Protein AF-A0A3D3GFW4-F1 (afdb_monomer_lite)

Secondary structure (DSSP, 8-state):
-----------------------------EEEE-TTT--EEEEE---S-S--EEEE-TTSSEEEEEETTEEEEEETTT--EEEE---S--EEEE-TTSSEEEEEETTTTEEEEEETTTTEEEEEE---SSS----B-STT--EEEETTEEEETTEEEE--TT---EEEE-TTSSEEEEESSSEEEEEETTT--EEEEE--SS---EEEE-TTS-EEEEETTEEEEE--------------TT-SSSS------------SS---TTTTT-TTTTHHHHHHH--PPSSSPPPHHHHHHHHHHHTSTT---HHHHHHHHHHHHHTTHHHH-HHHHHHHHHHHHHH-HHHHHHHHHH-GGGGGPPP-SPPPS--HHHHHHHHHHHHHHHHHHHHHHHTT-S-HHHHTTS---EEEEEEEESSGGG-SHHHHHHHHHHHHHHHHTT-SSPPEEEEEETTT-TTHHHHHHHHHHTT---EEEEEEE-TTS-EEEEEEE------S-----EEEEES-GGGHHHHHHHHHHHHHHHHHHHHHHHHHHHHHHTTT-SSEEE-TTT--EEETTT--EE-HHHHHHHHHTT-TT---HHHHHHHHHHHHHHHHHIIIIISHHHHGGG----HHHHHHHHHT-STTEEB----HHHHHHHHHHHHHHHHHHHHTT--HHHHHHHHHHHHHHIIIIISTTS-EETTHHHIIIIIHHHHHHHHHHHHHHHHHSPS-HHHHHHHHHHSHHHHHHHHHTT-PPPPPSSB-TTS-BSSSEEEEEEEEEEEEEEETTSSS-EEEEEEEEEEEEES-TTTTSSEEEEEEESS--EEEEEEEEEEESEEEEEEEEEEE-SEEEEEEEEE-TTS-EEEEEEEEEEEEEEEEEEEEETTS-EEEEEEEEEEEEEEEEEEEETTEEEEEEEEEEEEEEEEE-TTHHHHHHHH-STTS-HHHHHHSEEEEEEEEEEEEEEEEETTEEEEEEEEEEEEEE--S-BTTGGG-S----EEEEEEEEEEEEEEESSSSEEEEEEEEEEEEEEEETTEEEEEEEEEEEEEEEEE-

Radius of gyration: 39.29 Å; chains: 1; bounding box: 98×92×103 Å

Structure (mmCIF, N/CA/C/O backbone):
data_AF-A0A3D3GFW4-F1
#
_entry.id   AF-A0A3D3GFW4-F1
#
loop_
_atom_site.group_PDB
_atom_site.id
_atom_site.type_symbol
_atom_site.label_atom_id
_atom_site.label_alt_id
_atom_site.label_comp_id
_atom_site.label_asym_id
_atom_site.label_entity_id
_atom_site.label_seq_id
_atom_site.pdbx_PDB_ins_code
_atom_site.Cartn_x
_atom_site.Cartn_y
_atom_site.Cartn_z
_atom_site.occupancy
_atom_site.B_iso_or_equiv
_atom_site.auth_seq_id
_atom_site.auth_comp_id
_atom_site.auth_asym_id
_atom_site.auth_atom_id
_atom_site.pdbx_PDB_model_num
ATOM 1 N N . MET A 1 1 ? 29.455 13.665 -32.126 1.00 22.27 1 MET A N 1
ATOM 2 C CA . MET A 1 1 ? 30.190 12.690 -31.290 1.00 22.27 1 MET A CA 1
ATOM 3 C C . MET A 1 1 ? 30.126 11.281 -31.880 1.00 22.27 1 MET A C 1
ATOM 5 O O . MET A 1 1 ? 29.275 10.475 -31.532 1.00 22.27 1 MET A O 1
ATOM 9 N N . SER A 1 2 ? 31.005 11.075 -32.868 1.00 20.39 2 SER A N 1
ATOM 10 C CA . SER A 1 2 ? 31.857 9.901 -33.155 1.00 20.39 2 SER A CA 1
ATOM 11 C C . SER A 1 2 ? 31.451 8.486 -32.688 1.00 20.39 2 SER A C 1
ATOM 13 O O . SER A 1 2 ? 31.515 8.162 -31.507 1.00 20.39 2 SER A O 1
ATOM 15 N N . PHE A 1 3 ? 31.202 7.609 -33.670 1.00 21.91 3 PHE A N 1
ATOM 16 C CA . PHE A 1 3 ? 31.207 6.144 -33.559 1.00 21.91 3 PHE A CA 1
ATOM 17 C C . PHE A 1 3 ? 32.563 5.609 -34.062 1.00 21.91 3 PHE A C 1
ATOM 19 O O . PHE A 1 3 ? 32.912 5.888 -35.210 1.00 21.91 3 PHE A O 1
ATOM 26 N N . ARG A 1 4 ? 33.299 4.820 -33.265 1.00 22.16 4 ARG A N 1
ATOM 27 C CA . ARG A 1 4 ? 34.459 4.020 -33.722 1.00 22.16 4 ARG A CA 1
ATOM 28 C C . ARG A 1 4 ? 34.264 2.536 -33.393 1.00 22.16 4 ARG A C 1
ATOM 30 O O . ARG A 1 4 ? 33.746 2.203 -32.334 1.00 22.16 4 ARG A O 1
ATOM 37 N N . LEU A 1 5 ? 34.717 1.669 -34.304 1.00 23.98 5 LEU A N 1
ATOM 38 C CA . LEU A 1 5 ? 34.818 0.211 -34.143 1.00 23.98 5 LEU A CA 1
ATOM 39 C C . LEU A 1 5 ? 36.201 -0.177 -33.588 1.00 23.98 5 LEU A C 1
ATOM 41 O O . LEU A 1 5 ? 37.214 0.273 -34.124 1.00 23.98 5 LEU A O 1
ATOM 45 N N . SER A 1 6 ? 36.235 -1.085 -32.607 1.00 21.91 6 SER A N 1
ATOM 46 C CA . SER A 1 6 ? 37.455 -1.723 -32.081 1.00 21.91 6 SER A CA 1
ATOM 47 C C . SER A 1 6 ? 37.241 -3.234 -31.909 1.00 21.91 6 SER A C 1
ATOM 49 O O . SER A 1 6 ? 36.217 -3.652 -31.374 1.00 21.91 6 SER A O 1
ATOM 51 N N . CYS A 1 7 ? 38.214 -4.056 -32.325 1.00 20.67 7 CYS A N 1
ATOM 52 C CA . CYS A 1 7 ? 38.272 -5.503 -32.070 1.00 20.67 7 CYS A CA 1
ATOM 53 C C . CYS A 1 7 ? 39.231 -5.826 -30.901 1.00 20.67 7 CYS A C 1
ATOM 55 O O . CYS A 1 7 ? 40.410 -5.510 -30.992 1.00 20.67 7 CYS A O 1
ATOM 57 N N . LEU A 1 8 ? 38.689 -6.512 -29.879 1.00 21.73 8 LEU A N 1
ATOM 58 C CA . LEU A 1 8 ? 39.285 -7.425 -28.872 1.00 21.73 8 LEU A CA 1
ATOM 59 C C . LEU A 1 8 ? 40.468 -6.990 -27.961 1.00 21.73 8 LEU A C 1
ATOM 61 O O . LEU A 1 8 ? 41.566 -6.727 -28.432 1.00 21.73 8 LEU A O 1
ATOM 65 N N . TRP A 1 9 ? 40.239 -7.072 -26.635 1.00 20.73 9 TRP A N 1
ATOM 66 C CA . TRP A 1 9 ? 40.927 -7.878 -25.584 1.00 20.73 9 TRP A CA 1
ATOM 67 C C . TRP A 1 9 ? 40.738 -7.199 -24.208 1.00 20.73 9 TRP A C 1
ATOM 69 O O . TRP A 1 9 ? 41.376 -6.193 -23.911 1.00 20.73 9 TRP A O 1
ATOM 79 N N . VAL A 1 10 ? 39.870 -7.753 -23.351 1.00 20.83 10 VAL A N 1
ATOM 80 C CA . VAL A 1 10 ? 39.731 -7.341 -21.940 1.00 20.83 10 VAL A CA 1
ATOM 81 C C . VAL A 1 10 ? 40.257 -8.465 -21.054 1.00 20.83 10 VAL A C 1
ATOM 83 O O . VAL A 1 10 ? 39.701 -9.561 -21.048 1.00 20.83 10 VAL A O 1
ATOM 86 N N . SER A 1 11 ? 41.303 -8.168 -20.283 1.00 21.05 11 SER A N 1
ATOM 87 C CA . SER A 1 11 ? 41.802 -9.011 -19.194 1.00 21.05 11 SER A CA 1
ATOM 88 C C . SER A 1 11 ? 41.650 -8.270 -17.857 1.00 21.05 11 SER A C 1
ATOM 90 O O . SER A 1 11 ? 42.316 -7.264 -17.639 1.00 21.05 11 SER A O 1
ATOM 92 N N . ALA A 1 12 ? 40.722 -8.789 -17.039 1.00 22.09 12 ALA A N 1
ATOM 93 C CA . ALA A 1 12 ? 40.546 -8.849 -15.570 1.00 22.09 12 ALA A CA 1
ATOM 94 C C . ALA A 1 12 ? 41.482 -8.019 -14.635 1.00 22.09 12 ALA A C 1
ATOM 96 O O . ALA A 1 12 ? 42.678 -7.923 -14.879 1.00 22.09 12 ALA A O 1
ATOM 97 N N . LEU A 1 13 ? 41.035 -7.407 -13.522 1.00 22.84 13 LEU A N 1
ATOM 98 C CA . LEU A 1 13 ? 40.586 -7.962 -12.213 1.00 22.84 13 LEU A CA 1
ATOM 99 C C . LEU A 1 13 ? 40.101 -6.765 -11.335 1.00 22.84 13 LEU A C 1
ATOM 101 O O . LEU A 1 13 ? 40.653 -5.680 -11.475 1.00 22.84 13 LEU A O 1
ATOM 105 N N . PHE A 1 14 ? 39.107 -6.831 -10.437 1.00 22.38 14 PHE A N 1
ATOM 106 C CA . PHE A 1 14 ? 38.880 -7.807 -9.364 1.00 22.38 14 PHE A CA 1
ATOM 107 C C . PHE A 1 14 ? 37.395 -8.151 -9.142 1.00 22.38 14 PHE A C 1
ATOM 109 O O . PHE A 1 14 ? 36.519 -7.292 -9.120 1.00 22.38 14 PHE A O 1
ATOM 116 N N . LEU A 1 15 ? 37.186 -9.449 -8.923 1.00 23.84 15 LEU A N 1
ATOM 117 C CA . LEU A 1 15 ? 35.962 -10.166 -8.576 1.00 23.84 15 LEU A CA 1
ATOM 118 C C . LEU A 1 15 ? 35.847 -10.354 -7.052 1.00 23.84 15 LEU A C 1
ATOM 120 O O . LEU A 1 15 ? 36.858 -10.378 -6.352 1.00 23.84 15 LEU A O 1
ATOM 124 N N . SER A 1 16 ? 34.644 -10.689 -6.580 1.00 22.56 16 SER A N 1
ATOM 125 C CA . SER A 1 16 ? 34.483 -11.843 -5.683 1.00 22.56 16 SER A CA 1
ATOM 126 C C . SER A 1 16 ? 33.479 -12.810 -6.324 1.00 22.56 16 SER A C 1
ATOM 128 O O . SER A 1 16 ? 32.555 -12.380 -7.010 1.00 22.56 16 SER A O 1
ATOM 130 N N . SER A 1 17 ? 33.764 -14.104 -6.224 1.00 23.92 17 SER A N 1
ATOM 131 C CA . SER A 1 17 ? 33.549 -15.114 -7.268 1.00 23.92 17 SER A CA 1
ATOM 132 C C . SER A 1 17 ? 32.751 -16.336 -6.808 1.00 23.92 17 SER A C 1
ATOM 134 O O . SER A 1 17 ? 33.020 -16.836 -5.718 1.00 23.92 17 SER A O 1
ATOM 136 N N . ALA A 1 18 ? 31.892 -16.851 -7.698 1.00 21.36 18 ALA A N 1
ATOM 137 C CA . ALA A 1 18 ? 31.633 -18.269 -8.041 1.00 21.36 18 ALA A CA 1
ATOM 138 C C . ALA A 1 18 ? 30.499 -18.286 -9.103 1.00 21.36 18 ALA A C 1
ATOM 140 O O . ALA A 1 18 ? 29.483 -17.640 -8.880 1.00 21.36 18 ALA A O 1
ATOM 141 N N . ASP A 1 19 ? 30.533 -18.920 -10.280 1.00 22.05 19 ASP A N 1
ATOM 142 C CA . ASP A 1 19 ? 31.489 -19.801 -10.956 1.00 22.05 19 ASP A CA 1
ATOM 143 C C . ASP A 1 19 ? 31.226 -19.797 -12.482 1.00 22.05 19 ASP A C 1
ATOM 145 O O . ASP A 1 19 ? 30.121 -19.510 -12.945 1.00 22.05 19 ASP A O 1
ATOM 149 N N . LEU A 1 20 ? 32.263 -20.145 -13.254 1.00 22.72 20 LEU A N 1
ATOM 150 C CA . LEU A 1 20 ? 32.280 -20.322 -14.713 1.00 22.72 20 LEU A CA 1
ATOM 151 C C . LEU A 1 20 ? 31.446 -21.527 -15.202 1.00 22.72 20 LEU A C 1
ATOM 153 O O . LEU A 1 20 ? 31.597 -22.627 -14.675 1.00 22.72 20 LEU A O 1
ATOM 157 N N . VAL A 1 21 ? 30.769 -21.388 -16.355 1.00 21.97 21 VAL A N 1
ATOM 158 C CA . VAL A 1 21 ? 30.477 -22.508 -17.278 1.00 21.97 21 VAL A CA 1
ATOM 159 C C . VAL A 1 21 ? 30.745 -22.095 -18.734 1.00 21.97 21 VAL A C 1
ATOM 161 O O . VAL A 1 21 ? 30.351 -21.026 -19.189 1.00 21.97 21 VAL A O 1
ATOM 164 N N . ARG A 1 22 ? 31.464 -22.978 -19.437 1.00 22.92 22 ARG A N 1
ATOM 165 C CA . ARG A 1 22 ? 31.953 -22.914 -20.824 1.00 22.92 22 ARG A CA 1
ATOM 166 C C . ARG A 1 22 ? 30.838 -22.702 -21.859 1.00 22.92 22 ARG A C 1
ATOM 168 O O . ARG A 1 22 ? 29.900 -23.491 -21.898 1.00 22.92 22 ARG A O 1
ATOM 175 N N . ALA A 1 23 ? 31.044 -21.776 -22.796 1.00 22.80 23 ALA A N 1
ATOM 176 C CA . ALA A 1 23 ? 30.404 -21.810 -24.111 1.00 22.80 23 ALA A CA 1
ATOM 177 C C . ALA A 1 23 ? 31.476 -22.042 -25.186 1.00 22.80 23 ALA A C 1
ATOM 179 O O . ALA A 1 23 ? 32.492 -21.350 -25.229 1.00 22.80 23 ALA A O 1
ATOM 180 N N . ALA A 1 24 ? 31.261 -23.081 -25.990 1.00 22.22 24 ALA A N 1
ATOM 181 C CA . ALA A 1 24 ? 32.057 -23.434 -27.156 1.00 22.22 24 ALA A CA 1
ATOM 182 C C . ALA A 1 24 ? 31.791 -22.467 -28.330 1.00 22.22 24 ALA A C 1
ATOM 184 O O . ALA A 1 24 ? 30.718 -21.872 -28.404 1.00 22.22 24 ALA A O 1
ATOM 185 N N . ASP A 1 25 ? 32.786 -22.347 -29.215 1.00 28.83 25 ASP A N 1
ATOM 186 C CA . ASP A 1 25 ? 32.873 -21.512 -30.428 1.00 28.83 25 ASP A CA 1
ATOM 187 C C . ASP A 1 25 ? 31.559 -21.170 -31.158 1.00 28.83 25 ASP A C 1
ATOM 189 O O . ASP A 1 25 ? 30.790 -22.065 -31.525 1.00 28.83 25 ASP A O 1
ATOM 193 N N . PRO A 1 26 ? 31.437 -19.908 -31.614 1.00 28.12 26 PRO A N 1
ATOM 194 C CA . PRO A 1 26 ? 30.874 -19.613 -32.920 1.00 28.12 26 PRO A CA 1
ATOM 195 C C . PRO A 1 26 ? 31.898 -18.897 -33.822 1.00 28.12 26 PRO A C 1
ATOM 197 O O . PRO A 1 26 ? 32.596 -17.971 -33.419 1.00 28.12 26 PRO A O 1
ATOM 200 N N . ALA A 1 27 ? 31.958 -19.334 -35.080 1.00 26.75 27 ALA A N 1
ATOM 201 C CA . ALA A 1 27 ? 32.748 -18.740 -36.160 1.00 26.75 27 ALA A CA 1
ATOM 202 C C . ALA A 1 27 ? 32.588 -17.198 -36.271 1.00 26.75 27 ALA A C 1
ATOM 204 O O . ALA A 1 27 ? 31.511 -16.680 -35.965 1.00 26.75 27 ALA A O 1
ATOM 205 N N . PRO A 1 28 ? 33.610 -16.459 -36.756 1.00 29.56 28 PRO A N 1
ATOM 206 C CA . PRO A 1 28 ? 33.608 -14.996 -36.748 1.00 29.56 28 PRO A CA 1
ATOM 207 C C . PRO A 1 28 ? 32.532 -14.409 -37.676 1.00 29.56 28 PRO A C 1
ATOM 209 O O . PRO A 1 28 ? 32.452 -14.757 -38.853 1.00 29.56 28 PRO A O 1
ATOM 212 N N . GLY A 1 29 ? 31.722 -13.491 -37.143 1.00 33.66 29 GLY A N 1
ATOM 213 C CA . GLY A 1 29 ? 30.767 -12.660 -37.885 1.00 33.66 29 GLY A CA 1
ATOM 214 C C . GLY A 1 29 ? 31.012 -11.171 -37.619 1.00 33.66 29 GLY A C 1
ATOM 215 O O . GLY A 1 29 ? 31.534 -10.811 -36.565 1.00 33.66 29 GLY A O 1
ATOM 216 N N . CYS A 1 30 ? 30.650 -10.301 -38.569 1.00 32.81 30 CYS A N 1
ATOM 217 C CA . CYS A 1 30 ? 30.731 -8.845 -38.406 1.00 32.81 30 CYS A CA 1
ATOM 218 C C . CYS A 1 30 ? 29.362 -8.283 -37.999 1.00 32.81 30 CYS A C 1
ATOM 220 O O . CYS A 1 30 ? 28.383 -8.455 -38.729 1.00 32.81 30 CYS A O 1
ATOM 222 N N . ALA A 1 31 ? 29.317 -7.570 -36.872 1.00 34.03 31 ALA A N 1
ATOM 223 C CA . ALA A 1 31 ? 28.128 -6.906 -36.342 1.00 34.03 31 ALA A CA 1
ATOM 224 C C . ALA A 1 31 ? 28.309 -5.379 -36.373 1.00 34.03 31 ALA A C 1
ATOM 226 O O . ALA A 1 31 ? 29.355 -4.863 -35.979 1.00 34.03 31 ALA A O 1
ATOM 227 N N . ASN A 1 32 ? 27.298 -4.663 -36.869 1.00 34.88 32 ASN A N 1
ATOM 228 C CA . ASN A 1 32 ? 27.250 -3.201 -36.869 1.00 34.88 32 ASN A CA 1
ATOM 229 C C . ASN A 1 32 ? 26.419 -2.720 -35.670 1.00 34.88 32 ASN A C 1
ATOM 231 O O . ASN A 1 32 ? 25.269 -3.135 -35.555 1.00 34.88 32 ASN A O 1
ATOM 235 N N . PHE A 1 33 ? 26.972 -1.876 -34.797 1.00 28.94 33 PHE A N 1
ATOM 236 C CA . PHE A 1 33 ? 26.332 -1.472 -33.537 1.00 28.94 33 PHE A CA 1
ATOM 237 C C . PHE A 1 33 ? 25.835 -0.028 -33.572 1.00 28.94 33 PHE A C 1
ATOM 239 O O . PHE A 1 33 ? 26.535 0.854 -34.070 1.00 28.94 33 PHE A O 1
ATOM 246 N N . ASP A 1 34 ? 24.660 0.204 -32.988 1.00 34.38 34 ASP A N 1
ATOM 247 C CA . ASP A 1 34 ? 24.207 1.522 -32.544 1.00 34.38 34 ASP A CA 1
ATOM 248 C C . ASP A 1 34 ? 24.665 1.759 -31.089 1.00 34.38 34 ASP A C 1
ATOM 250 O O . ASP A 1 34 ? 24.265 1.033 -30.189 1.00 34.38 34 ASP A O 1
ATOM 254 N N . LEU A 1 35 ? 25.513 2.757 -30.832 1.00 25.33 35 LEU A N 1
ATOM 255 C CA . LEU A 1 35 ? 26.068 3.085 -29.512 1.00 25.33 35 LEU A CA 1
ATOM 256 C C . LEU A 1 35 ? 25.110 3.939 -28.670 1.00 25.33 35 LEU A C 1
ATOM 258 O O . LEU A 1 35 ? 25.409 4.210 -27.512 1.00 25.33 35 LEU A O 1
ATOM 262 N N . SER A 1 36 ? 23.979 4.372 -29.237 1.00 30.39 36 SER A N 1
ATOM 263 C CA . SER A 1 36 ? 22.900 5.016 -28.482 1.00 30.39 36 SER A CA 1
ATOM 264 C C . SER A 1 36 ? 21.890 4.015 -27.907 1.00 30.39 36 SER A C 1
ATOM 266 O O . SER A 1 36 ? 21.193 4.352 -26.953 1.00 30.39 36 SER A O 1
ATOM 268 N N . GLU A 1 37 ? 21.860 2.781 -28.432 1.00 33.78 37 GLU A N 1
ATOM 269 C CA . GLU A 1 37 ? 20.865 1.757 -28.070 1.00 33.78 37 GLU A CA 1
ATOM 270 C C . GLU A 1 37 ? 21.445 0.344 -27.823 1.00 33.78 37 GLU A C 1
ATOM 272 O O . GLU A 1 37 ? 20.689 -0.570 -27.517 1.00 33.78 37 GLU A O 1
ATOM 277 N N . GLU A 1 38 ? 22.756 0.124 -27.996 1.00 33.44 38 GLU A N 1
ATOM 278 C CA . GLU A 1 38 ? 23.432 -1.197 -28.018 1.00 33.44 38 GLU A CA 1
ATOM 279 C C . GLU A 1 38 ? 22.826 -2.240 -28.987 1.00 33.44 38 GLU A C 1
ATOM 281 O O . GLU A 1 38 ? 23.159 -3.426 -28.950 1.00 33.44 38 GLU A O 1
ATOM 286 N N . ASN A 1 39 ? 21.984 -1.821 -29.931 1.00 34.81 39 ASN A N 1
ATOM 287 C CA . ASN A 1 39 ? 21.371 -2.725 -30.899 1.00 34.81 39 ASN A CA 1
ATOM 288 C C . ASN A 1 39 ? 22.309 -3.037 -32.075 1.00 34.81 39 ASN A C 1
ATOM 290 O O . ASN A 1 39 ? 22.965 -2.161 -32.646 1.00 34.81 39 ASN A O 1
ATOM 294 N N . THR A 1 40 ? 22.341 -4.309 -32.488 1.00 34.59 40 THR A N 1
ATOM 295 C CA . THR A 1 40 ? 23.030 -4.728 -33.717 1.00 34.59 40 THR A CA 1
ATOM 296 C C . THR A 1 40 ? 22.149 -4.399 -34.923 1.00 34.59 40 THR A C 1
ATOM 298 O O . THR A 1 40 ? 21.185 -5.103 -35.206 1.00 34.59 40 THR A O 1
ATOM 301 N N . LEU A 1 41 ? 22.483 -3.335 -35.650 1.00 39.34 41 LEU A N 1
ATOM 302 C CA . LEU A 1 41 ? 21.710 -2.836 -36.793 1.00 39.34 41 LEU A CA 1
ATOM 303 C C . LEU A 1 41 ? 21.745 -3.785 -38.001 1.00 39.34 41 LEU A C 1
ATOM 305 O O . LEU A 1 41 ? 20.807 -3.816 -38.794 1.00 39.34 41 LEU A O 1
ATOM 309 N N . LEU A 1 42 ? 22.832 -4.544 -38.175 1.00 41.75 42 LEU A N 1
ATOM 310 C CA . LEU A 1 42 ? 23.002 -5.471 -39.297 1.00 41.75 42 LEU A CA 1
ATOM 311 C C . LEU A 1 42 ? 23.989 -6.588 -38.922 1.00 41.75 42 LEU A C 1
ATOM 313 O O . LEU A 1 42 ? 25.093 -6.296 -38.457 1.00 41.75 42 LEU A O 1
ATOM 317 N N . ASN A 1 43 ? 23.614 -7.854 -39.148 1.00 43.22 43 ASN A N 1
ATOM 318 C CA . ASN A 1 43 ? 24.461 -9.018 -38.865 1.00 43.22 43 ASN A CA 1
ATOM 319 C C . ASN A 1 43 ? 24.886 -9.686 -40.183 1.00 43.22 43 ASN A C 1
ATOM 321 O O . ASN A 1 43 ? 24.070 -10.305 -40.871 1.00 43.22 43 ASN A O 1
ATOM 325 N N . LEU A 1 44 ? 26.149 -9.513 -40.578 1.00 44.12 44 LEU A N 1
ATOM 326 C CA . LEU A 1 44 ? 26.663 -9.980 -41.866 1.00 44.12 44 LEU A CA 1
ATOM 327 C C . LEU A 1 44 ? 27.498 -11.251 -41.667 1.00 44.12 44 LEU A C 1
ATOM 329 O O . LEU A 1 44 ? 28.415 -11.271 -40.848 1.00 44.12 44 LEU A O 1
ATOM 333 N N . LYS A 1 45 ? 27.212 -12.304 -42.451 1.00 44.59 45 LYS A N 1
ATOM 334 C CA . LYS A 1 45 ? 28.026 -13.534 -42.539 1.00 44.59 45 LYS A CA 1
ATOM 335 C C . LYS A 1 45 ? 28.928 -13.497 -43.785 1.00 44.59 45 LYS A C 1
ATOM 337 O O . LYS A 1 45 ? 28.548 -14.070 -44.809 1.00 44.59 45 LYS A O 1
ATOM 342 N N . PRO A 1 46 ? 30.084 -12.809 -43.765 1.00 43.28 46 PRO A N 1
ATOM 343 C CA . PRO A 1 46 ? 31.084 -12.983 -44.812 1.00 43.28 46 PRO A CA 1
ATOM 344 C C . PRO A 1 46 ? 31.677 -14.402 -44.737 1.00 43.28 46 PRO A C 1
ATOM 346 O O . PRO A 1 46 ? 31.516 -15.107 -43.741 1.00 43.28 46 PRO A O 1
ATOM 349 N N . GLY A 1 47 ? 32.288 -14.864 -45.829 1.00 43.81 47 GLY A N 1
ATOM 350 C CA . GLY A 1 47 ? 32.792 -16.233 -45.947 1.00 43.81 47 GLY A CA 1
ATOM 351 C C . GLY A 1 47 ? 33.847 -16.591 -44.892 1.00 43.81 47 GLY A C 1
ATOM 352 O O . GLY A 1 47 ? 34.362 -15.737 -44.186 1.00 43.81 47 GLY A O 1
ATOM 353 N N . THR A 1 48 ? 34.182 -17.882 -44.816 1.00 39.12 48 THR A N 1
ATOM 354 C CA . THR A 1 48 ? 35.001 -18.571 -43.791 1.00 39.12 48 THR A CA 1
ATOM 355 C C . THR A 1 48 ? 36.488 -18.144 -43.693 1.00 39.12 48 THR A C 1
ATOM 357 O O . THR A 1 48 ? 37.364 -18.995 -43.552 1.00 39.12 48 THR A O 1
ATOM 360 N N . SER A 1 49 ? 36.811 -16.864 -43.866 1.00 42.31 49 SER A N 1
ATOM 361 C CA . SER A 1 49 ? 38.164 -16.299 -43.936 1.00 42.31 49 SER A CA 1
ATOM 362 C C . SER A 1 49 ? 38.477 -15.505 -42.663 1.00 42.31 49 SER A C 1
ATOM 364 O O . SER A 1 49 ? 37.725 -14.608 -42.307 1.00 42.31 49 SER A O 1
ATOM 366 N N . ASN A 1 50 ? 39.606 -15.801 -42.008 1.00 38.56 50 ASN A N 1
ATOM 367 C CA . ASN A 1 50 ? 40.002 -15.224 -40.710 1.00 38.56 50 ASN A CA 1
ATOM 368 C C . ASN A 1 50 ? 40.499 -13.762 -40.758 1.00 38.56 50 ASN A C 1
ATOM 370 O O . ASN A 1 50 ? 40.774 -13.187 -39.710 1.00 38.56 50 ASN A O 1
ATOM 374 N N . GLU A 1 51 ? 40.608 -13.148 -41.938 1.00 43.19 51 GLU A N 1
ATOM 375 C CA . GLU A 1 51 ? 40.937 -11.725 -42.095 1.00 43.19 51 GLU A CA 1
ATOM 376 C C . GLU A 1 51 ? 39.774 -11.015 -42.796 1.00 43.19 51 GLU A C 1
ATOM 378 O O . GLU A 1 51 ? 39.493 -11.301 -43.965 1.00 43.19 51 GLU A O 1
ATOM 383 N N . ILE A 1 52 ? 39.084 -10.128 -42.068 1.00 50.88 52 ILE A N 1
ATOM 384 C CA . ILE A 1 52 ? 37.949 -9.343 -42.568 1.00 50.88 52 ILE A CA 1
ATOM 385 C C . ILE A 1 52 ? 38.237 -7.850 -42.357 1.00 50.88 52 ILE A C 1
ATOM 387 O O . ILE A 1 52 ? 38.484 -7.411 -41.236 1.00 50.88 52 ILE A O 1
ATOM 391 N N . LEU A 1 53 ? 38.195 -7.062 -43.433 1.00 52.72 53 LEU A N 1
ATOM 392 C CA . LEU A 1 53 ? 38.331 -5.599 -43.426 1.00 52.72 53 LEU A CA 1
ATOM 393 C C . LEU A 1 53 ? 36.982 -4.953 -43.766 1.00 52.72 53 LEU A C 1
ATOM 395 O O . LEU A 1 53 ? 36.360 -5.304 -44.768 1.00 52.72 53 LEU A O 1
ATOM 399 N N . THR A 1 54 ? 36.540 -3.986 -42.961 1.00 53.72 54 THR A N 1
ATOM 400 C CA . THR A 1 54 ? 35.248 -3.297 -43.133 1.00 53.72 54 THR A CA 1
ATOM 401 C C . THR A 1 54 ? 35.427 -1.790 -43.261 1.00 53.72 54 THR A C 1
ATOM 403 O O . THR A 1 54 ? 36.099 -1.183 -42.430 1.00 53.72 54 THR A O 1
ATOM 406 N N . VAL A 1 55 ? 34.806 -1.172 -44.268 1.00 56.41 55 VAL A N 1
ATOM 407 C CA . VAL A 1 55 ? 34.859 0.282 -44.497 1.00 56.41 55 VAL A CA 1
ATOM 408 C C . VAL A 1 55 ? 33.465 0.830 -44.787 1.00 56.41 55 VAL A C 1
ATOM 410 O O . VAL A 1 55 ? 32.794 0.361 -45.707 1.00 56.41 55 VAL A O 1
ATOM 413 N N . PHE A 1 56 ? 33.057 1.840 -44.018 1.00 55.19 56 PHE A N 1
ATOM 414 C CA . PHE A 1 56 ? 31.884 2.665 -44.306 1.00 55.19 56 PHE A CA 1
ATOM 415 C C . PHE A 1 56 ? 32.231 3.793 -45.279 1.00 55.19 56 PHE A C 1
ATOM 417 O O . PHE A 1 56 ? 33.363 4.276 -45.297 1.00 55.19 56 PHE A O 1
ATOM 424 N N . SER A 1 57 ? 31.250 4.233 -46.064 1.00 50.09 57 SER A N 1
ATOM 425 C CA . SER A 1 57 ? 31.291 5.572 -46.655 1.00 50.09 57 SER A CA 1
ATOM 426 C C . SER A 1 57 ? 31.079 6.635 -45.566 1.00 50.09 57 SER A C 1
ATOM 428 O O . SER A 1 57 ? 30.358 6.378 -44.602 1.00 50.09 57 SER A O 1
ATOM 430 N N . ASP A 1 58 ? 31.673 7.828 -45.689 1.00 47.66 58 ASP A N 1
ATOM 431 C CA . ASP A 1 58 ? 31.551 8.868 -44.642 1.00 47.66 58 ASP A CA 1
ATOM 432 C C . ASP A 1 58 ? 30.103 9.378 -44.483 1.00 47.66 58 ASP A C 1
ATOM 434 O O . ASP A 1 58 ? 29.695 9.754 -43.385 1.00 47.66 58 ASP A O 1
ATOM 438 N N . ASP A 1 59 ? 29.283 9.306 -45.540 1.00 47.97 59 ASP A N 1
ATOM 439 C CA . ASP A 1 59 ? 27.831 9.558 -45.493 1.00 47.97 59 ASP A CA 1
ATOM 440 C C . ASP A 1 59 ? 27.019 8.406 -44.858 1.00 47.97 59 ASP A C 1
ATOM 442 O O . ASP A 1 59 ? 25.797 8.495 -44.721 1.00 47.97 59 ASP A O 1
ATOM 446 N N . ARG A 1 60 ? 27.701 7.312 -44.491 1.00 55.50 60 ARG A N 1
ATOM 447 C CA . ARG A 1 60 ? 27.189 6.076 -43.878 1.00 55.50 60 ARG A CA 1
ATOM 448 C C . ARG A 1 60 ? 26.109 5.353 -44.680 1.00 55.50 60 ARG A C 1
ATOM 450 O O . ARG A 1 60 ? 25.427 4.478 -44.148 1.00 55.50 60 ARG A O 1
ATOM 457 N N . SER A 1 61 ? 25.957 5.679 -45.962 1.00 54.84 61 SER A N 1
ATOM 458 C CA . SER A 1 61 ? 24.968 5.041 -46.829 1.00 54.84 61 SER A CA 1
ATOM 459 C C . SER A 1 61 ? 25.388 3.635 -47.268 1.00 54.84 61 SER A C 1
ATOM 461 O O . SER A 1 61 ? 24.525 2.813 -47.588 1.00 54.84 61 SER A O 1
ATOM 463 N N . ARG A 1 62 ? 26.692 3.316 -47.244 1.00 56.38 62 ARG A N 1
ATOM 464 C CA . ARG A 1 62 ? 27.223 2.009 -47.657 1.00 56.38 62 ARG A CA 1
ATOM 465 C C . ARG A 1 62 ? 28.265 1.444 -46.697 1.00 56.38 62 ARG A C 1
ATOM 467 O O . ARG A 1 62 ? 29.115 2.166 -46.184 1.00 56.38 62 ARG A O 1
ATOM 474 N N . LEU A 1 63 ? 28.242 0.122 -46.536 1.00 64.19 63 LEU A N 1
ATOM 475 C CA . LEU A 1 63 ? 29.236 -0.671 -45.810 1.00 64.19 63 LEU A CA 1
ATOM 476 C C . LEU A 1 63 ? 29.890 -1.657 -46.773 1.00 64.19 63 LEU A C 1
ATOM 478 O O . LEU A 1 63 ? 29.207 -2.470 -47.379 1.00 64.19 63 LEU A O 1
ATOM 482 N N . THR A 1 64 ? 31.211 -1.636 -46.902 1.00 61.94 64 THR A N 1
ATOM 483 C CA . THR A 1 64 ? 31.941 -2.617 -47.713 1.00 61.94 64 THR A CA 1
ATOM 484 C C . THR A 1 64 ? 32.749 -3.545 -46.819 1.00 61.94 64 THR A C 1
ATOM 486 O O . THR A 1 64 ? 33.603 -3.088 -46.063 1.00 61.94 64 THR A O 1
ATOM 489 N N . VAL A 1 65 ? 32.476 -4.846 -46.918 1.00 63.00 65 VAL A N 1
ATOM 490 C CA . VAL A 1 65 ? 33.130 -5.929 -46.170 1.00 63.00 65 VAL A CA 1
ATOM 491 C C . VAL A 1 65 ? 34.026 -6.716 -47.117 1.00 63.00 65 VAL A C 1
ATOM 493 O O . VAL A 1 65 ? 33.613 -7.054 -48.226 1.00 63.00 65 VAL A O 1
ATOM 496 N N . MET A 1 66 ? 35.257 -6.994 -46.708 1.00 60.03 66 MET A N 1
ATOM 497 C CA . MET A 1 66 ? 36.293 -7.568 -47.566 1.00 60.03 66 MET A CA 1
ATOM 498 C C . MET A 1 66 ? 36.982 -8.724 -46.867 1.00 60.03 66 MET A C 1
ATOM 500 O O . MET A 1 66 ? 37.289 -8.615 -45.685 1.00 60.03 66 MET A O 1
ATOM 504 N N . ASP A 1 67 ? 37.248 -9.796 -47.607 1.00 58.12 67 ASP A N 1
ATOM 505 C CA . ASP A 1 67 ? 37.980 -10.969 -47.144 1.00 58.12 67 ASP A CA 1
ATOM 506 C C . ASP A 1 67 ? 39.030 -11.422 -48.179 1.00 58.12 67 ASP A C 1
ATOM 508 O O . ASP A 1 67 ? 39.189 -10.832 -49.252 1.00 58.12 67 ASP A O 1
ATOM 512 N N . SER A 1 68 ? 39.764 -12.494 -47.867 1.00 52.09 68 SER A N 1
ATOM 513 C CA . SER A 1 68 ? 40.797 -13.061 -48.752 1.00 52.09 68 SER A CA 1
ATOM 514 C C . SER A 1 68 ? 40.274 -13.607 -50.096 1.00 52.09 68 SER A C 1
ATOM 516 O O . SER A 1 68 ? 41.071 -13.918 -50.983 1.00 52.09 68 SER A O 1
ATOM 518 N N . LYS A 1 69 ? 38.951 -13.734 -50.269 1.00 50.84 69 LYS A N 1
ATOM 519 C CA . LYS A 1 69 ? 38.270 -14.283 -51.454 1.00 50.84 69 LYS A CA 1
ATOM 520 C C . LYS A 1 69 ? 37.507 -13.221 -52.259 1.00 50.84 69 LYS A C 1
ATOM 522 O O . LYS A 1 69 ? 37.054 -13.532 -53.362 1.00 50.84 69 LYS A O 1
ATOM 527 N N . GLY A 1 70 ? 37.364 -11.995 -51.755 1.00 57.62 70 GLY A N 1
ATOM 528 C CA . GLY A 1 70 ? 36.767 -10.871 -52.477 1.00 57.62 70 GLY A CA 1
ATOM 529 C C . GLY A 1 70 ? 36.177 -9.799 -51.559 1.00 57.62 70 GLY A C 1
ATOM 530 O O . GLY A 1 70 ? 36.384 -9.792 -50.351 1.00 57.62 70 GLY A O 1
ATOM 531 N N . ALA A 1 71 ? 35.416 -8.869 -52.137 1.00 63.94 71 ALA A N 1
ATOM 532 C CA . ALA A 1 71 ? 34.737 -7.811 -51.392 1.00 63.94 71 ALA A CA 1
ATOM 533 C C . ALA A 1 71 ? 33.230 -7.837 -51.651 1.00 63.94 71 ALA A C 1
ATOM 535 O O . ALA A 1 71 ? 32.782 -8.292 -52.697 1.00 63.94 71 ALA A O 1
ATOM 536 N N . THR A 1 72 ? 32.428 -7.346 -50.714 1.00 63.66 72 THR A N 1
ATOM 537 C CA . THR A 1 72 ? 30.976 -7.196 -50.866 1.00 63.66 72 THR A CA 1
ATOM 538 C C . THR A 1 72 ? 30.555 -5.857 -50.281 1.00 63.66 72 THR A C 1
ATOM 540 O O . THR A 1 72 ? 30.868 -5.557 -49.133 1.00 63.66 72 THR A O 1
ATOM 543 N N . SER A 1 73 ? 29.868 -5.039 -51.077 1.00 66.25 73 SER A N 1
ATOM 544 C CA . SER A 1 73 ? 29.346 -3.738 -50.651 1.00 66.25 73 SER A CA 1
ATOM 545 C C . SER A 1 73 ? 27.848 -3.833 -50.389 1.00 66.25 73 SER A C 1
ATOM 547 O O . SER A 1 73 ? 27.112 -4.391 -51.201 1.00 66.25 73 SER A O 1
ATOM 549 N N . PHE A 1 74 ? 27.409 -3.297 -49.259 1.00 60.78 74 PHE A N 1
ATOM 550 C CA . PHE A 1 74 ? 26.045 -3.311 -48.753 1.00 60.78 74 PHE A CA 1
ATOM 551 C C . PHE A 1 74 ? 25.514 -1.883 -48.721 1.00 60.78 74 PHE A C 1
ATOM 553 O O . PHE A 1 74 ? 26.185 -0.981 -48.222 1.00 60.78 74 PHE A O 1
ATOM 560 N N . ASP A 1 75 ? 24.312 -1.672 -49.242 1.00 64.44 75 ASP A N 1
ATOM 561 C CA . ASP A 1 75 ? 23.550 -0.457 -48.973 1.00 64.44 75 ASP A CA 1
ATOM 562 C C . ASP A 1 75 ? 22.914 -0.569 -47.580 1.00 64.44 75 ASP A C 1
ATOM 564 O O . ASP A 1 75 ? 22.194 -1.525 -47.294 1.00 64.44 75 ASP A O 1
ATOM 568 N N . VAL A 1 76 ? 23.223 0.376 -46.692 1.00 55.12 76 VAL A N 1
ATOM 569 C CA . VAL A 1 76 ? 22.921 0.267 -45.254 1.00 55.12 76 VAL A CA 1
ATOM 570 C C . VAL A 1 76 ? 21.426 0.449 -44.970 1.00 55.12 76 VAL A C 1
ATOM 572 O O . VAL A 1 76 ? 20.916 -0.130 -44.018 1.00 55.12 76 VAL A O 1
ATOM 575 N N . LYS A 1 77 ? 20.704 1.211 -45.806 1.00 55.00 77 LYS A N 1
ATOM 576 C CA . LYS A 1 77 ? 19.257 1.444 -45.642 1.00 55.00 77 LYS A CA 1
ATOM 577 C C . LYS A 1 77 ? 18.403 0.328 -46.231 1.00 55.00 77 LYS A C 1
ATOM 579 O O . LYS A 1 77 ? 17.383 -0.024 -45.651 1.00 55.00 77 LYS A O 1
ATOM 584 N N . SER A 1 78 ? 18.774 -0.183 -47.400 1.00 58.66 78 SER A N 1
ATOM 585 C CA . SER A 1 78 ? 17.981 -1.187 -48.121 1.00 58.66 78 SER A CA 1
ATOM 586 C C . SER A 1 78 ? 18.425 -2.625 -47.859 1.00 58.66 78 SER A C 1
ATOM 588 O O . SER A 1 78 ? 17.685 -3.552 -48.181 1.00 58.66 78 SER A O 1
ATOM 590 N N . GLY A 1 79 ? 19.631 -2.833 -47.320 1.00 54.00 79 GLY A N 1
ATOM 591 C CA . GLY A 1 79 ? 20.218 -4.155 -47.088 1.00 54.00 79 GLY A CA 1
ATOM 592 C C . GLY A 1 79 ? 20.664 -4.884 -48.362 1.00 54.00 79 GLY A C 1
ATOM 593 O O . GLY A 1 79 ? 21.181 -6.001 -48.282 1.00 54.00 79 GLY A O 1
ATOM 594 N N . GLN A 1 80 ? 20.493 -4.285 -49.546 1.00 62.03 80 GLN A N 1
ATOM 595 C CA . GLN A 1 80 ? 20.926 -4.893 -50.802 1.00 62.03 80 GLN A CA 1
ATOM 596 C C . GLN A 1 80 ? 22.452 -4.990 -50.861 1.00 62.03 80 GLN A C 1
ATOM 598 O O . GLN A 1 80 ? 23.169 -4.029 -50.577 1.00 62.03 80 GLN A O 1
ATOM 603 N N . SER A 1 81 ? 22.949 -6.158 -51.270 1.00 67.12 81 SER A N 1
ATOM 604 C CA . SER A 1 81 ? 24.380 -6.432 -51.374 1.00 67.12 81 SER A CA 1
ATOM 605 C C . SER A 1 81 ? 24.823 -6.577 -52.826 1.00 67.12 81 SER A C 1
ATOM 607 O O . SER A 1 81 ? 24.093 -7.077 -53.683 1.00 67.12 81 SER A O 1
ATOM 609 N N . ARG A 1 82 ? 26.052 -6.146 -53.103 1.00 68.06 82 ARG A N 1
ATOM 610 C CA . ARG A 1 82 ? 26.720 -6.302 -54.392 1.00 68.06 82 ARG A CA 1
ATOM 611 C C . ARG A 1 82 ? 28.095 -6.913 -54.169 1.00 68.06 82 ARG A C 1
ATOM 613 O O . ARG A 1 82 ? 28.947 -6.315 -53.511 1.00 68.06 82 ARG A O 1
ATOM 620 N N . LYS A 1 83 ? 28.324 -8.094 -54.745 1.00 66.56 83 LYS A N 1
ATOM 621 C CA . LYS A 1 83 ? 29.627 -8.764 -54.700 1.00 66.56 83 LYS A CA 1
ATOM 622 C C . LYS A 1 83 ? 30.599 -8.082 -55.664 1.00 66.56 83 LYS A C 1
ATOM 624 O O . LYS A 1 83 ? 30.269 -7.815 -56.817 1.00 66.56 83 LYS A O 1
ATOM 629 N N . LEU A 1 84 ? 31.789 -7.786 -55.171 1.00 64.75 84 LEU A N 1
ATOM 630 C CA . LEU A 1 84 ? 32.872 -7.118 -55.871 1.00 64.75 84 LEU A CA 1
ATOM 631 C C . LEU A 1 84 ? 33.989 -8.140 -56.104 1.00 64.75 84 LEU A C 1
ATOM 633 O O . LEU A 1 84 ? 34.649 -8.593 -55.166 1.00 64.75 84 LEU A O 1
ATOM 637 N N . GLU A 1 85 ? 34.217 -8.505 -57.364 1.00 57.78 85 GLU A N 1
ATOM 638 C CA . GLU A 1 85 ? 35.343 -9.367 -57.720 1.00 57.78 85 GLU A CA 1
ATOM 639 C C . GLU A 1 85 ? 36.650 -8.579 -57.638 1.00 57.78 85 GLU A C 1
ATOM 641 O O . GLU A 1 85 ? 36.983 -7.733 -58.485 1.00 57.78 85 GLU A O 1
ATOM 646 N N . LEU A 1 86 ? 37.376 -8.847 -56.561 1.00 58.12 86 LEU A N 1
ATOM 647 C CA . LEU A 1 86 ? 38.653 -8.254 -56.233 1.00 58.12 86 LEU A CA 1
ATOM 648 C C . LEU A 1 86 ? 39.674 -9.368 -55.978 1.00 58.12 86 LEU A C 1
ATOM 650 O O . LEU A 1 86 ? 39.326 -10.427 -55.467 1.00 58.12 86 LEU A O 1
ATOM 654 N N . GLY A 1 87 ? 40.927 -9.148 -56.389 1.00 56.19 87 GLY A N 1
ATOM 655 C CA . GLY A 1 87 ? 42.033 -10.067 -56.093 1.00 56.19 87 GLY A CA 1
ATOM 656 C C . GLY A 1 87 ? 42.451 -10.010 -54.618 1.00 56.19 87 GLY A C 1
ATOM 657 O O . GLY A 1 87 ? 41.726 -9.486 -53.785 1.00 56.19 87 GLY A O 1
ATOM 658 N N . ASN A 1 88 ? 43.651 -10.501 -54.290 1.00 52.22 88 ASN A N 1
ATOM 659 C CA . ASN A 1 88 ? 44.181 -10.415 -52.922 1.00 52.22 88 ASN A CA 1
ATOM 660 C C . ASN A 1 88 ? 44.426 -8.946 -52.526 1.00 52.22 88 ASN A C 1
ATOM 662 O O . ASN A 1 88 ? 45.271 -8.282 -53.129 1.00 52.22 88 ASN A O 1
ATOM 666 N N . ILE A 1 89 ? 43.705 -8.453 -51.519 1.00 56.62 89 ILE A N 1
ATOM 667 C CA . ILE A 1 89 ? 43.753 -7.063 -51.038 1.00 56.62 89 ILE A CA 1
ATOM 668 C C . ILE A 1 89 ? 44.206 -7.038 -49.582 1.00 56.62 89 ILE A C 1
ATOM 670 O O . ILE A 1 89 ? 43.800 -7.891 -48.805 1.00 56.62 89 ILE A O 1
ATOM 674 N N . TYR A 1 90 ? 45.014 -6.036 -49.218 1.00 46.78 90 TYR A N 1
ATOM 675 C CA . TYR A 1 90 ? 45.530 -5.882 -47.852 1.00 46.78 90 TYR A CA 1
ATOM 676 C C . TYR A 1 90 ? 45.156 -4.558 -47.162 1.00 46.78 90 TYR A C 1
ATOM 678 O O . TYR A 1 90 ? 45.265 -4.477 -45.947 1.00 46.78 90 TYR A O 1
ATOM 686 N N . LEU A 1 91 ? 44.735 -3.514 -47.892 1.00 51.22 91 LEU A N 1
ATOM 687 C CA . LEU A 1 91 ? 44.435 -2.178 -47.343 1.00 51.22 91 LEU A CA 1
ATOM 688 C C . LEU A 1 91 ? 43.441 -1.432 -48.236 1.00 51.22 91 LEU A C 1
ATOM 690 O O . LEU A 1 91 ? 43.555 -1.524 -49.459 1.00 51.22 91 LEU A O 1
ATOM 694 N N . THR A 1 92 ? 42.515 -0.677 -47.635 1.00 54.75 92 THR A N 1
ATOM 695 C CA . THR A 1 92 ? 41.405 -0.016 -48.341 1.00 54.75 92 THR A CA 1
ATOM 696 C C . THR A 1 92 ? 40.882 1.233 -47.622 1.00 54.75 92 THR A C 1
ATOM 698 O O . THR A 1 92 ? 40.861 1.263 -46.393 1.00 54.75 92 THR A O 1
ATOM 701 N N . GLN A 1 93 ? 40.429 2.243 -48.374 1.00 52.94 93 GLN A N 1
ATOM 702 C CA . GLN A 1 93 ? 39.786 3.452 -47.838 1.00 52.94 93 GLN A CA 1
ATOM 703 C C . GLN A 1 93 ? 38.710 3.996 -48.797 1.00 52.94 93 GLN A C 1
ATOM 705 O O . GLN A 1 93 ? 38.874 3.929 -50.018 1.00 52.94 93 GLN A O 1
ATOM 710 N N . SER A 1 94 ? 37.604 4.508 -48.242 1.00 52.28 94 SER A N 1
ATOM 711 C CA . SER A 1 94 ? 36.521 5.167 -48.990 1.00 52.28 94 SER A CA 1
ATOM 712 C C . SER A 1 94 ? 36.822 6.653 -49.172 1.00 52.28 94 SER A C 1
ATOM 714 O O . SER A 1 94 ? 37.424 7.273 -48.296 1.00 52.28 94 SER A O 1
ATOM 716 N N . SER A 1 95 ? 36.374 7.241 -50.282 1.00 48.62 95 SER A N 1
ATOM 717 C CA . SER A 1 95 ? 36.264 8.697 -50.376 1.00 48.62 95 SER A CA 1
ATOM 718 C C . SER A 1 95 ? 35.156 9.225 -49.449 1.00 48.62 95 SER A C 1
ATOM 720 O O . SER A 1 95 ? 34.198 8.489 -49.177 1.00 48.62 95 SER A O 1
ATOM 722 N N . PRO A 1 96 ? 35.231 10.500 -49.019 1.00 45.50 96 PRO A N 1
ATOM 723 C CA . PRO A 1 96 ? 34.215 11.101 -48.150 1.00 45.50 96 PRO A CA 1
ATOM 724 C C . PRO A 1 96 ? 32.802 11.174 -48.744 1.00 45.50 96 PRO A C 1
ATOM 726 O O . PRO A 1 96 ? 31.810 11.238 -48.033 1.00 45.50 96 PRO A O 1
ATOM 729 N N . ASP A 1 97 ? 32.678 11.135 -50.069 1.00 47.19 97 ASP A N 1
ATOM 730 C CA . ASP A 1 97 ? 31.381 11.079 -50.748 1.00 47.19 97 ASP A CA 1
ATOM 731 C C . ASP A 1 97 ? 30.871 9.643 -50.980 1.00 47.19 97 ASP A C 1
ATOM 733 O O . ASP A 1 97 ? 29.819 9.462 -51.588 1.00 47.19 97 ASP A O 1
ATOM 737 N N . GLY A 1 98 ? 31.624 8.620 -50.555 1.00 51.66 98 GLY A N 1
ATOM 738 C CA . GLY A 1 98 ? 31.266 7.205 -50.699 1.00 51.66 98 GLY A CA 1
ATOM 739 C C . GLY A 1 98 ? 31.315 6.657 -52.127 1.00 51.66 98 GLY A C 1
ATOM 740 O O . GLY A 1 98 ? 30.939 5.506 -52.361 1.00 51.66 98 GLY A O 1
ATOM 741 N N . LYS A 1 99 ? 31.753 7.459 -53.107 1.00 54.28 99 LYS A N 1
ATOM 742 C CA . LYS A 1 99 ? 31.691 7.105 -54.535 1.00 54.28 99 LYS A CA 1
ATOM 743 C C . LYS A 1 99 ? 32.938 6.391 -55.042 1.00 54.28 99 LYS A C 1
ATOM 745 O O . LYS A 1 99 ? 32.876 5.756 -56.093 1.00 54.28 99 LYS A O 1
ATOM 750 N N . MET A 1 100 ? 34.054 6.474 -54.321 1.00 57.22 100 MET A N 1
ATOM 751 C CA . MET A 1 100 ? 35.336 5.903 -54.727 1.00 57.22 100 MET A CA 1
ATOM 752 C C . MET A 1 100 ? 35.904 5.005 -53.629 1.00 57.22 100 MET A C 1
ATOM 754 O O . MET A 1 100 ? 35.856 5.345 -52.448 1.00 57.22 100 MET A O 1
ATOM 758 N N . LEU A 1 101 ? 36.510 3.889 -54.030 1.00 61.00 101 LEU A N 1
ATOM 759 C CA . LEU A 1 101 ? 37.239 2.989 -53.136 1.00 61.00 101 LEU A CA 1
ATOM 760 C C . LEU A 1 101 ? 38.672 2.818 -53.644 1.00 61.00 101 LEU A C 1
ATOM 762 O O . LEU A 1 101 ? 38.876 2.441 -54.802 1.00 61.00 101 LEU A O 1
ATOM 766 N N . SER A 1 102 ? 39.671 3.090 -52.802 1.00 60.34 102 SER A N 1
ATOM 767 C CA . SER A 1 102 ? 41.073 2.797 -53.116 1.00 60.34 102 SER A CA 1
ATOM 768 C C . SER A 1 102 ? 41.543 1.574 -52.346 1.00 60.34 102 SER A C 1
ATOM 770 O O . SER A 1 102 ? 41.227 1.425 -51.170 1.00 60.34 102 SER A O 1
ATOM 772 N N . PHE A 1 103 ? 42.312 0.700 -52.996 1.00 62.47 103 PHE A N 1
ATOM 773 C CA . PHE A 1 103 ? 42.929 -0.446 -52.335 1.00 62.47 103 PHE A CA 1
ATOM 774 C C . PHE A 1 103 ? 44.277 -0.826 -52.954 1.00 62.47 103 PHE A C 1
ATOM 776 O O . PHE A 1 103 ? 44.570 -0.518 -54.114 1.00 62.47 103 PHE A O 1
ATOM 783 N N . PHE A 1 104 ? 45.121 -1.480 -52.155 1.00 58.84 104 PHE A N 1
ATOM 784 C CA . PHE A 1 104 ? 46.484 -1.857 -52.535 1.00 58.84 104 PHE A CA 1
ATOM 785 C C . PHE A 1 104 ? 46.633 -3.376 -52.689 1.00 58.84 104 PHE A C 1
ATOM 787 O O . PHE A 1 104 ? 46.290 -4.130 -51.775 1.00 58.84 104 PHE A O 1
ATOM 794 N N . ASP A 1 105 ? 47.179 -3.808 -53.833 1.00 59.62 105 ASP A N 1
ATOM 795 C CA . ASP A 1 105 ? 47.578 -5.198 -54.092 1.00 59.62 105 ASP A CA 1
ATOM 796 C C . ASP A 1 105 ? 49.100 -5.332 -53.879 1.00 59.62 105 ASP A C 1
ATOM 798 O O . ASP A 1 105 ? 49.890 -4.905 -54.735 1.00 59.62 105 ASP A O 1
ATOM 802 N N . PRO A 1 106 ? 49.551 -5.927 -52.759 1.00 52.00 106 PRO A N 1
ATOM 803 C CA . PRO A 1 106 ? 50.973 -6.049 -52.459 1.00 52.00 106 PRO A CA 1
ATOM 804 C C . PRO A 1 106 ? 51.698 -7.069 -53.341 1.00 52.00 106 PRO A C 1
ATOM 806 O O . PRO A 1 106 ? 52.912 -6.949 -53.509 1.00 52.00 106 PRO A O 1
ATOM 809 N N . ARG A 1 107 ? 50.992 -8.042 -53.944 1.00 56.25 107 ARG A N 1
ATOM 810 C CA . ARG A 1 107 ? 51.611 -9.023 -54.854 1.00 56.25 107 ARG A CA 1
ATOM 811 C C . ARG A 1 107 ? 51.959 -8.373 -56.188 1.00 56.25 107 ARG A C 1
ATOM 813 O O . ARG A 1 107 ? 52.993 -8.687 -56.772 1.00 56.25 107 ARG A O 1
ATOM 820 N N . LYS A 1 108 ? 51.112 -7.450 -56.656 1.00 56.31 108 LYS A N 1
ATOM 821 C CA . LYS A 1 108 ? 51.301 -6.725 -57.925 1.00 56.31 108 LYS A CA 1
ATOM 822 C C . LYS A 1 108 ? 51.968 -5.356 -57.771 1.00 56.31 108 LYS A C 1
ATOM 824 O O . LYS A 1 108 ? 52.403 -4.797 -58.772 1.00 56.31 108 LYS A O 1
ATOM 829 N N . LYS A 1 109 ? 52.097 -4.837 -56.543 1.00 59.12 109 LYS A N 1
ATOM 830 C CA . LYS A 1 109 ? 52.611 -3.486 -56.223 1.00 59.12 109 LYS A CA 1
ATOM 831 C C . LYS A 1 109 ? 51.839 -2.367 -56.937 1.00 59.12 109 LYS A C 1
ATOM 833 O O . LYS A 1 109 ? 52.410 -1.365 -57.380 1.00 59.12 109 LYS A O 1
ATOM 838 N N . GLU A 1 110 ? 50.529 -2.542 -57.048 1.00 58.59 110 GLU A N 1
ATOM 839 C CA . GLU A 1 110 ? 49.629 -1.604 -57.719 1.00 58.59 110 GLU A CA 1
ATOM 840 C C . GLU A 1 110 ? 48.587 -1.071 -56.735 1.00 58.59 110 GLU A C 1
ATOM 842 O O . GLU A 1 110 ? 48.038 -1.816 -55.919 1.00 58.59 110 GLU A O 1
ATOM 847 N N . THR A 1 111 ? 48.292 0.224 -56.844 1.00 59.47 111 THR A N 1
ATOM 848 C CA . THR A 1 111 ? 47.104 0.815 -56.223 1.00 59.47 111 THR A CA 1
ATOM 849 C C . THR A 1 111 ? 45.998 0.850 -57.264 1.00 59.47 111 THR A C 1
ATOM 851 O O . THR A 1 111 ? 46.192 1.333 -58.386 1.00 59.47 111 THR A O 1
ATOM 854 N N . ILE A 1 112 ? 44.833 0.338 -56.886 1.00 61.47 112 ILE A N 1
ATOM 855 C CA . ILE A 1 112 ? 43.638 0.331 -57.719 1.00 61.47 112 ILE A CA 1
ATOM 856 C C . ILE A 1 112 ? 42.644 1.298 -57.087 1.00 61.47 112 ILE A C 1
ATOM 858 O O . ILE A 1 112 ? 42.365 1.218 -55.893 1.00 61.47 112 ILE A O 1
ATOM 862 N N . VAL A 1 113 ? 42.133 2.225 -57.895 1.00 63.06 113 VAL A N 1
ATOM 863 C CA . VAL A 1 113 ? 41.060 3.140 -57.495 1.00 63.06 113 VAL A CA 1
ATOM 864 C C . VAL A 1 113 ? 39.834 2.807 -58.328 1.00 63.06 113 VAL A C 1
ATOM 866 O O . VAL A 1 113 ? 39.895 2.818 -59.564 1.00 63.06 113 VAL A O 1
ATOM 869 N N . TRP A 1 114 ? 38.739 2.485 -57.650 1.00 63.03 114 TRP A N 1
ATOM 870 C CA . TRP A 1 114 ? 37.482 2.087 -58.263 1.00 63.03 114 TRP A CA 1
ATOM 871 C C . TRP A 1 114 ? 36.425 3.163 -58.040 1.00 63.03 114 TRP A C 1
ATOM 873 O O . TRP A 1 114 ? 36.104 3.490 -56.901 1.00 63.03 114 TRP A O 1
ATOM 883 N N . ASP A 1 115 ? 35.889 3.686 -59.140 1.00 64.81 115 ASP A N 1
ATOM 884 C CA . ASP A 1 115 ? 34.671 4.494 -59.142 1.00 64.81 115 ASP A CA 1
ATOM 885 C C . ASP A 1 115 ? 33.457 3.565 -59.050 1.00 64.81 115 ASP A C 1
ATOM 887 O O . ASP A 1 115 ? 33.153 2.830 -59.994 1.00 64.81 115 ASP A O 1
ATOM 891 N N . LEU A 1 116 ? 32.797 3.569 -57.892 1.00 58.91 116 LEU A N 1
ATOM 892 C CA . LEU A 1 116 ? 31.665 2.699 -57.574 1.00 58.91 116 LEU A CA 1
ATOM 893 C C . LEU A 1 116 ? 30.374 3.129 -58.288 1.00 58.91 116 LEU A C 1
ATOM 895 O O . LEU A 1 116 ? 29.440 2.331 -58.372 1.00 58.91 116 LEU A O 1
ATOM 899 N N . VAL A 1 117 ? 30.315 4.365 -58.802 1.00 61.72 117 VAL A N 1
ATOM 900 C CA . VAL A 1 117 ? 29.152 4.916 -59.517 1.00 61.72 117 VAL A CA 1
ATOM 901 C C . VAL A 1 117 ? 29.232 4.595 -61.005 1.00 61.72 117 VAL A C 1
ATOM 903 O O . VAL A 1 117 ? 28.245 4.175 -61.601 1.00 61.72 117 VAL A O 1
ATOM 906 N N . LYS A 1 118 ? 30.411 4.764 -61.613 1.00 61.06 118 LYS A N 1
ATOM 907 C CA . LYS A 1 118 ? 30.642 4.500 -63.047 1.00 61.06 118 LYS A CA 1
ATOM 908 C C . LYS A 1 118 ? 31.105 3.076 -63.344 1.00 61.06 118 LYS A C 1
ATOM 910 O O . LYS A 1 118 ? 31.287 2.726 -64.505 1.00 61.06 118 LYS A O 1
ATOM 915 N N . ASP A 1 119 ? 31.361 2.299 -62.297 1.00 63.59 119 ASP A N 1
ATOM 916 C CA . ASP A 1 119 ? 31.911 0.946 -62.340 1.00 63.59 119 ASP A CA 1
ATOM 917 C C . ASP A 1 119 ? 33.214 0.822 -63.150 1.00 63.59 119 ASP A C 1
ATOM 919 O O . ASP A 1 119 ? 33.456 -0.138 -63.884 1.00 63.59 119 ASP A O 1
ATOM 923 N N . LYS A 1 120 ? 34.083 1.833 -63.029 1.00 61.97 120 LYS A N 1
ATOM 924 C CA . LYS A 1 120 ? 35.338 1.916 -63.783 1.00 61.97 120 LYS A CA 1
ATOM 925 C C . LYS A 1 120 ? 36.533 1.819 -62.842 1.00 61.97 120 LYS A C 1
ATOM 927 O O . LYS A 1 120 ? 36.654 2.577 -61.880 1.00 61.97 120 LYS A O 1
ATOM 932 N N . LYS A 1 121 ? 37.448 0.897 -63.147 1.00 63.78 121 LYS A N 1
ATOM 933 C CA . LYS A 1 121 ? 38.705 0.710 -62.409 1.00 63.78 121 LYS A CA 1
ATOM 934 C C . LYS A 1 121 ? 39.822 1.491 -63.093 1.00 63.78 121 LYS A C 1
ATOM 936 O O . LYS A 1 121 ? 40.065 1.307 -64.285 1.00 63.78 121 LYS A O 1
ATOM 941 N N . SER A 1 122 ? 40.535 2.317 -62.335 1.00 59.78 122 SER A N 1
ATOM 942 C CA . SER A 1 122 ? 41.811 2.897 -62.760 1.00 59.78 122 SER A CA 1
ATOM 943 C C . SER A 1 122 ? 42.951 2.219 -62.002 1.00 59.78 122 SER A C 1
ATOM 945 O O . SER A 1 122 ? 42.839 1.938 -60.806 1.00 59.78 122 SER A O 1
ATOM 947 N N . ARG A 1 123 ? 44.031 1.887 -62.711 1.00 61.34 123 ARG A N 1
ATOM 948 C CA . ARG A 1 123 ? 45.201 1.208 -62.143 1.00 61.34 123 ARG A CA 1
ATOM 949 C C . ARG A 1 123 ? 46.403 2.118 -62.276 1.00 61.34 123 ARG A C 1
ATOM 951 O O . ARG A 1 123 ? 46.639 2.664 -63.352 1.00 61.34 123 ARG A O 1
ATOM 958 N N . THR A 1 124 ? 47.180 2.253 -61.212 1.00 53.28 124 THR A N 1
ATOM 959 C CA . THR A 1 124 ? 48.447 2.983 -61.262 1.00 53.28 124 THR A CA 1
ATOM 960 C C . THR A 1 124 ? 49.563 2.069 -60.766 1.00 53.28 124 THR A C 1
ATOM 962 O O . THR A 1 124 ? 49.546 1.623 -59.618 1.00 53.28 124 THR A O 1
ATOM 965 N N . LYS A 1 125 ? 50.537 1.777 -61.639 1.00 45.50 125 LYS A N 1
ATOM 966 C CA . LYS A 1 125 ? 51.764 1.056 -61.273 1.00 45.50 125 LYS A CA 1
ATOM 967 C C . LYS A 1 125 ? 52.676 1.975 -60.470 1.00 45.50 125 LYS A C 1
ATOM 969 O O . LYS A 1 125 ? 52.972 3.081 -60.911 1.00 45.50 125 LYS A O 1
ATOM 974 N N . SER A 1 126 ? 53.121 1.515 -59.304 1.00 46.00 126 SER A N 1
ATOM 975 C CA . SER A 1 126 ? 54.055 2.259 -58.458 1.00 46.00 126 SER A CA 1
ATOM 976 C C . SER A 1 126 ? 55.494 1.790 -58.714 1.00 46.00 126 SER A C 1
ATOM 978 O O . SER A 1 126 ? 55.780 0.595 -58.699 1.00 46.00 126 SER A O 1
ATOM 980 N N . SER A 1 127 ? 56.415 2.713 -59.005 1.00 36.94 127 SER A N 1
ATOM 981 C CA . SER A 1 127 ? 57.788 2.410 -59.448 1.00 36.94 127 SER A CA 1
ATOM 982 C C . SER A 1 127 ? 58.829 2.350 -58.312 1.00 36.94 127 SER A C 1
ATOM 984 O O . SER A 1 127 ? 60.008 2.600 -58.551 1.00 36.94 127 SER A O 1
ATOM 986 N N . GLY A 1 128 ? 58.433 2.040 -57.070 1.00 37.72 128 GLY A N 1
ATOM 987 C CA . GLY A 1 128 ? 59.315 2.086 -55.890 1.00 37.72 128 GLY A CA 1
ATOM 988 C C . GLY A 1 128 ? 59.705 0.713 -55.322 1.00 37.72 128 GLY A C 1
ATOM 989 O O . GLY A 1 128 ? 58.851 -0.134 -55.060 1.00 37.72 128 GLY A O 1
ATOM 990 N N . LYS A 1 129 ? 61.007 0.488 -55.088 1.00 35.50 129 LYS A N 1
ATOM 991 C CA . LYS A 1 129 ? 61.547 -0.678 -54.364 1.00 35.50 129 LYS A CA 1
ATOM 992 C C . LYS A 1 129 ? 61.566 -0.409 -52.850 1.00 35.50 129 LYS A C 1
ATOM 994 O O . LYS A 1 129 ? 62.604 0.004 -52.363 1.00 35.50 129 LYS A O 1
ATOM 999 N N . THR A 1 130 ? 60.459 -0.663 -52.148 1.00 29.53 130 THR A N 1
ATOM 1000 C CA . THR A 1 130 ? 60.340 -1.124 -50.734 1.00 29.53 130 THR A CA 1
ATOM 1001 C C . THR A 1 130 ? 58.890 -0.933 -50.264 1.00 29.53 130 THR A C 1
ATOM 1003 O O . THR A 1 130 ? 58.166 -0.094 -50.789 1.00 29.53 130 THR A O 1
ATOM 1006 N N . GLY A 1 131 ? 58.416 -1.830 -49.396 1.00 35.84 131 GLY A N 1
ATOM 1007 C CA . GLY A 1 131 ? 56.995 -2.101 -49.155 1.00 35.84 131 GLY A CA 1
ATOM 1008 C C . GLY A 1 131 ? 56.173 -0.969 -48.524 1.00 35.84 131 GLY A C 1
ATOM 1009 O O . GLY A 1 131 ? 56.690 -0.125 -47.802 1.00 35.84 131 GLY A O 1
ATOM 1010 N N . SER A 1 132 ? 54.857 -1.047 -48.763 1.00 33.03 132 SER A N 1
ATOM 1011 C CA . SER A 1 132 ? 53.778 -0.209 -48.211 1.00 33.03 132 SER A CA 1
ATOM 1012 C C . SER A 1 132 ? 53.652 1.201 -48.810 1.00 33.03 132 SER A C 1
ATOM 1014 O O . SER A 1 132 ? 53.963 2.210 -48.182 1.00 33.03 132 SER A O 1
ATOM 1016 N N . ILE A 1 133 ? 53.124 1.280 -50.038 1.00 35.16 133 ILE A N 1
ATOM 1017 C CA . ILE A 1 133 ? 52.631 2.537 -50.621 1.00 35.16 133 ILE A CA 1
ATOM 1018 C C . ILE A 1 133 ? 51.130 2.633 -50.317 1.00 35.16 133 ILE A C 1
ATOM 1020 O O . ILE A 1 133 ? 50.323 1.929 -50.921 1.00 35.16 133 ILE A O 1
ATOM 1024 N N . ARG A 1 134 ? 50.751 3.501 -49.369 1.00 39.78 134 ARG A N 1
ATOM 1025 C CA . ARG A 1 134 ? 49.354 3.862 -49.072 1.00 39.78 134 ARG A CA 1
ATOM 1026 C C . ARG A 1 134 ? 49.041 5.194 -49.758 1.00 39.78 134 ARG A C 1
ATOM 1028 O O . ARG A 1 134 ? 49.654 6.199 -49.420 1.00 39.78 134 ARG A O 1
ATOM 1035 N N . LYS A 1 135 ? 48.129 5.197 -50.734 1.00 35.50 135 LYS A N 1
ATOM 1036 C CA . LYS A 1 135 ? 47.584 6.417 -51.353 1.00 35.50 135 LYS A CA 1
ATOM 1037 C C . LYS A 1 135 ? 46.165 6.622 -50.824 1.00 35.50 135 LYS A C 1
ATOM 1039 O O . LYS A 1 135 ? 45.321 5.746 -51.014 1.00 35.50 135 LYS A O 1
ATOM 1044 N N . VAL A 1 136 ? 45.917 7.753 -50.170 1.00 41.53 136 VAL A N 1
ATOM 1045 C CA . VAL A 1 136 ? 44.629 8.102 -49.552 1.00 41.53 136 VAL A CA 1
ATOM 1046 C C . VAL A 1 136 ? 44.051 9.321 -50.261 1.00 41.53 136 VAL A C 1
ATOM 1048 O O . VAL A 1 136 ? 44.759 10.301 -50.458 1.00 41.53 136 VAL A O 1
ATOM 1051 N N . ILE A 1 137 ? 42.778 9.261 -50.656 1.00 41.41 137 ILE A N 1
ATOM 1052 C CA . ILE A 1 137 ? 42.033 10.413 -51.181 1.00 41.41 137 ILE A CA 1
ATOM 1053 C C . ILE A 1 137 ? 40.964 10.761 -50.142 1.00 41.41 137 ILE A C 1
ATOM 1055 O O . ILE A 1 137 ? 39.826 10.315 -50.242 1.00 41.41 137 ILE A O 1
ATOM 1059 N N . ALA A 1 138 ? 41.348 11.537 -49.133 1.00 39.41 138 ALA A N 1
ATOM 1060 C CA . ALA A 1 138 ? 40.421 12.239 -48.252 1.00 39.41 138 ALA A CA 1
ATOM 1061 C C . ALA A 1 138 ? 40.602 13.730 -48.550 1.00 39.41 138 ALA A C 1
ATOM 1063 O O . ALA A 1 138 ? 41.699 14.252 -48.380 1.00 39.41 138 ALA A O 1
ATOM 1064 N N . SER A 1 139 ? 39.574 14.363 -49.124 1.00 40.28 139 SER A N 1
ATOM 1065 C CA . SER A 1 139 ? 39.481 15.814 -49.369 1.00 40.28 139 SER A CA 1
ATOM 1066 C C . SER A 1 139 ? 40.803 16.515 -49.758 1.00 40.28 139 SER A C 1
ATOM 1068 O O . SER A 1 139 ? 41.505 17.077 -48.924 1.00 40.28 139 SER A O 1
ATOM 1070 N N . SER A 1 140 ? 41.133 16.541 -51.054 1.00 45.88 140 SER A N 1
ATOM 1071 C CA . SER A 1 140 ? 42.130 17.448 -51.673 1.00 45.88 140 SER A CA 1
ATOM 1072 C C . SER A 1 140 ? 43.603 17.437 -51.188 1.00 45.88 140 SER A C 1
ATOM 1074 O O . SER A 1 140 ? 44.399 18.179 -51.762 1.00 45.88 140 SER A O 1
ATOM 1076 N N . ILE A 1 141 ? 44.023 16.603 -50.226 1.00 51.50 141 ILE A N 1
ATOM 1077 C CA . ILE A 1 141 ? 45.400 16.619 -49.676 1.00 51.50 141 ILE A CA 1
ATOM 1078 C C . ILE A 1 141 ? 46.108 15.269 -49.910 1.00 51.50 141 ILE A C 1
ATOM 1080 O O . ILE A 1 141 ? 45.655 14.232 -49.435 1.00 51.50 141 ILE A O 1
ATOM 1084 N N . ASP A 1 142 ? 47.231 15.275 -50.647 1.00 55.72 142 ASP A N 1
ATOM 1085 C CA . ASP A 1 142 ? 48.037 14.073 -50.962 1.00 55.72 142 ASP A CA 1
ATOM 1086 C C . ASP A 1 142 ? 48.986 13.728 -49.801 1.00 55.72 142 ASP A C 1
ATOM 1088 O O . ASP A 1 142 ? 49.910 14.491 -49.516 1.00 55.72 142 ASP A O 1
ATOM 1092 N N . ILE A 1 143 ? 48.774 12.589 -49.129 1.00 59.91 143 ILE A N 1
ATOM 1093 C CA . ILE A 1 143 ? 49.646 12.093 -48.050 1.00 59.91 143 ILE A CA 1
ATOM 1094 C C . ILE A 1 143 ? 50.282 10.765 -48.466 1.00 59.91 143 ILE A C 1
ATOM 1096 O O . ILE A 1 143 ? 49.571 9.804 -48.770 1.00 59.91 143 ILE A O 1
ATOM 1100 N N . ARG A 1 144 ? 51.620 10.684 -48.458 1.00 61.22 144 ARG A N 1
ATOM 1101 C CA . ARG A 1 144 ? 52.365 9.477 -48.865 1.00 61.22 144 ARG A CA 1
ATOM 1102 C C . ARG A 1 144 ? 53.685 9.295 -48.112 1.00 61.22 144 ARG A C 1
ATOM 1104 O O . ARG A 1 144 ? 54.418 10.252 -47.884 1.00 61.22 144 ARG A O 1
ATOM 1111 N N . LYS A 1 145 ? 54.035 8.047 -47.784 1.00 55.50 145 LYS A N 1
ATOM 1112 C CA . LYS A 1 145 ? 55.345 7.685 -47.208 1.00 55.50 145 LYS A CA 1
ATOM 1113 C C . LYS A 1 145 ? 56.422 7.715 -48.300 1.00 55.50 145 LYS A C 1
ATOM 1115 O O . LYS A 1 145 ? 56.219 7.168 -49.383 1.00 55.50 145 LYS A O 1
ATOM 1120 N N . THR A 1 146 ? 57.552 8.357 -48.026 1.00 64.38 146 THR A N 1
ATOM 1121 C CA . THR A 1 146 ? 58.717 8.451 -48.920 1.00 64.38 146 THR A CA 1
ATOM 1122 C C . THR A 1 146 ? 59.930 7.773 -48.275 1.00 64.38 146 THR A C 1
ATOM 1124 O O . THR A 1 146 ? 59.886 7.387 -47.109 1.00 64.38 146 THR A O 1
ATOM 1127 N N . ALA A 1 147 ? 61.033 7.626 -49.018 1.00 57.78 147 ALA A N 1
ATOM 1128 C CA . ALA A 1 147 ? 62.279 7.080 -48.467 1.00 57.78 147 ALA A CA 1
ATOM 1129 C C . ALA A 1 147 ? 62.884 7.954 -47.345 1.00 57.78 147 ALA A C 1
ATOM 1131 O O . ALA A 1 147 ? 63.661 7.456 -46.538 1.00 57.78 147 ALA A O 1
ATOM 1132 N N . GLU A 1 148 ? 62.510 9.236 -47.283 1.00 54.97 148 GLU A N 1
ATOM 1133 C CA . GLU A 1 148 ? 63.037 10.228 -46.336 1.00 54.97 148 GLU A CA 1
ATOM 1134 C C . GLU A 1 148 ? 62.067 10.530 -45.174 1.00 54.97 148 GLU A C 1
ATOM 1136 O O . GLU A 1 148 ? 62.438 11.229 -44.229 1.00 54.97 148 GLU A O 1
ATOM 1141 N N . GLY A 1 149 ? 60.833 10.007 -45.221 1.00 67.88 149 GLY A N 1
ATOM 1142 C CA . GLY A 1 149 ? 59.819 10.178 -44.176 1.00 67.88 149 GLY A CA 1
ATOM 1143 C C . GLY A 1 149 ? 58.381 10.217 -44.710 1.00 67.88 149 GLY A C 1
ATOM 1144 O O . GLY A 1 149 ? 57.949 9.275 -45.373 1.00 67.88 149 GLY A O 1
ATOM 1145 N N . LEU A 1 150 ? 57.606 11.262 -44.396 1.00 71.00 150 LEU A N 1
ATOM 1146 C CA . LEU A 1 150 ? 56.184 11.383 -44.762 1.00 71.00 150 LEU A CA 1
ATOM 1147 C C . LEU A 1 150 ? 55.908 12.703 -45.505 1.00 71.00 150 LEU A C 1
ATOM 1149 O O . LEU A 1 150 ? 56.160 13.781 -44.976 1.00 71.00 150 LEU A O 1
ATOM 1153 N N . GLN A 1 151 ? 55.368 12.618 -46.719 1.00 69.25 151 GLN A N 1
ATOM 1154 C CA . GLN A 1 151 ? 54.929 13.764 -47.520 1.00 69.25 151 GLN A CA 1
ATOM 1155 C C . GLN A 1 151 ? 53.456 14.061 -47.210 1.00 69.25 151 GLN A C 1
ATOM 1157 O O . GLN A 1 151 ? 52.629 13.159 -47.330 1.00 69.25 151 GLN A O 1
ATOM 1162 N N . VAL A 1 152 ? 53.128 15.307 -46.858 1.00 68.38 152 VAL A N 1
ATOM 1163 C CA . VAL A 1 152 ? 51.766 15.799 -46.578 1.00 68.38 152 VAL A CA 1
ATOM 1164 C C . VAL A 1 152 ? 51.522 17.057 -47.414 1.00 68.38 152 VAL A C 1
ATOM 1166 O O . VAL A 1 152 ? 52.057 18.129 -47.129 1.00 68.38 152 VAL A O 1
ATOM 1169 N N . GLY A 1 153 ? 50.757 16.935 -48.498 1.00 67.31 153 GLY A N 1
ATOM 1170 C CA . GLY A 1 153 ? 50.602 17.999 -49.488 1.00 67.31 153 GLY A CA 1
ATOM 1171 C C . GLY A 1 153 ? 51.962 18.421 -50.059 1.00 67.31 153 GLY A C 1
ATOM 1172 O O . GLY A 1 153 ? 52.698 17.602 -50.610 1.00 67.31 153 GLY A O 1
ATOM 1173 N N . LYS A 1 154 ? 52.328 19.699 -49.903 1.00 64.88 154 LYS A N 1
ATOM 1174 C CA . LYS A 1 154 ? 53.632 20.242 -50.336 1.00 64.88 154 LYS A CA 1
ATOM 1175 C C . LYS A 1 154 ? 54.759 20.067 -49.304 1.00 64.88 154 LYS A C 1
ATOM 1177 O O . LYS A 1 154 ? 55.905 20.372 -49.622 1.00 64.88 154 LYS A O 1
ATOM 1182 N N . PHE A 1 155 ? 54.469 19.573 -48.101 1.00 68.62 155 PHE A N 1
ATOM 1183 C CA . PHE A 1 155 ? 55.422 19.523 -46.988 1.00 68.62 155 PHE A CA 1
ATOM 1184 C C . PHE A 1 155 ? 56.035 18.125 -46.816 1.00 68.62 155 PHE A C 1
ATOM 1186 O O . PHE A 1 155 ? 55.325 17.123 -46.890 1.00 68.62 155 PHE A O 1
ATOM 1193 N N . GLN A 1 156 ? 57.348 18.061 -46.567 1.00 71.62 156 GLN A N 1
ATOM 1194 C CA . GLN A 1 156 ? 58.096 16.818 -46.344 1.00 71.62 156 GLN A CA 1
ATOM 1195 C C . GLN A 1 156 ? 58.544 16.727 -44.881 1.00 71.62 156 GLN A C 1
ATOM 1197 O O . GLN A 1 156 ? 59.293 17.576 -44.396 1.00 71.62 156 GLN A O 1
ATOM 1202 N N . ILE A 1 157 ? 58.116 15.674 -44.189 1.00 69.81 157 ILE A N 1
ATOM 1203 C CA . ILE A 1 157 ? 58.435 15.407 -42.785 1.00 69.81 157 ILE A CA 1
ATOM 1204 C C . ILE A 1 157 ? 59.551 14.372 -42.750 1.00 69.81 157 ILE A C 1
ATOM 1206 O O . ILE A 1 157 ? 59.360 13.250 -43.218 1.00 69.81 157 ILE A O 1
ATOM 1210 N N . LYS A 1 158 ? 60.706 14.725 -42.181 1.00 68.56 158 LYS A N 1
ATOM 1211 C CA . LYS A 1 158 ? 61.816 13.782 -42.008 1.00 68.56 158 LYS A CA 1
ATOM 1212 C C . LYS A 1 158 ? 61.544 12.853 -40.832 1.00 68.56 158 LYS A C 1
ATOM 1214 O O . LYS A 1 158 ? 61.305 13.324 -39.723 1.00 68.56 158 LYS A O 1
ATOM 1219 N N . LEU A 1 159 ? 61.620 11.548 -41.068 1.00 66.62 159 LEU A N 1
ATOM 1220 C CA . LEU A 1 159 ? 61.487 10.523 -40.031 1.00 66.62 159 LEU A CA 1
ATOM 1221 C C . LEU A 1 159 ? 62.779 9.710 -39.931 1.00 66.62 159 LEU A C 1
ATOM 1223 O O . LEU A 1 159 ? 63.556 9.647 -40.884 1.00 66.62 159 LEU A O 1
ATOM 1227 N N . ALA A 1 160 ? 63.015 9.084 -38.777 1.00 64.06 160 ALA A N 1
ATOM 1228 C CA . ALA A 1 160 ? 64.160 8.194 -38.617 1.00 64.06 160 ALA A CA 1
ATOM 1229 C C . ALA A 1 160 ? 64.086 7.031 -39.635 1.00 64.06 160 ALA A C 1
ATOM 1231 O O . ALA A 1 160 ? 62.988 6.519 -39.891 1.00 64.06 160 ALA A O 1
ATOM 1232 N N . PRO A 1 161 ? 65.219 6.592 -40.218 1.00 53.25 161 PRO A N 1
ATOM 1233 C CA . PRO A 1 161 ? 65.235 5.476 -41.158 1.00 53.25 161 PRO A CA 1
ATOM 1234 C C . PRO A 1 161 ? 64.598 4.225 -40.539 1.00 53.25 161 PRO A C 1
ATOM 1236 O O . PRO A 1 161 ? 65.010 3.781 -39.472 1.00 53.25 161 PRO A O 1
ATOM 1239 N N . GLY A 1 162 ? 63.581 3.671 -41.202 1.00 52.09 162 GLY A N 1
ATOM 1240 C CA . GLY A 1 162 ? 62.835 2.503 -40.717 1.00 52.09 162 GLY A CA 1
ATOM 1241 C C . GLY A 1 162 ? 61.618 2.809 -39.834 1.00 52.09 162 GLY A C 1
ATOM 1242 O O . GLY A 1 162 ? 60.899 1.879 -39.487 1.00 52.09 162 GLY A O 1
ATOM 1243 N N . ALA A 1 163 ? 61.328 4.076 -39.514 1.00 57.19 163 ALA A N 1
ATOM 1244 C CA . ALA A 1 163 ? 60.145 4.436 -38.732 1.00 57.19 163 ALA A CA 1
ATOM 1245 C C . ALA A 1 163 ? 58.825 4.139 -39.478 1.00 57.19 163 ALA A C 1
ATOM 1247 O O . ALA A 1 163 ? 58.693 4.350 -40.695 1.00 57.19 163 ALA A O 1
ATOM 1248 N N . GLU A 1 164 ? 57.816 3.682 -38.734 1.00 62.31 164 GLU A N 1
ATOM 1249 C CA . GLU A 1 164 ? 56.454 3.453 -39.227 1.00 62.31 164 GLU A CA 1
ATOM 1250 C C . GLU A 1 164 ? 55.496 4.509 -38.656 1.00 62.31 164 GLU A C 1
ATOM 1252 O O . GLU A 1 164 ? 55.063 4.386 -37.513 1.00 62.31 164 GLU A O 1
ATOM 1257 N N . PRO A 1 165 ? 55.186 5.581 -39.411 1.00 67.81 165 PRO A N 1
ATOM 1258 C CA . PRO A 1 165 ? 54.312 6.633 -38.911 1.00 67.81 165 PRO A CA 1
ATOM 1259 C C . PRO A 1 165 ? 52.832 6.237 -38.964 1.00 67.81 165 PRO A C 1
ATOM 1261 O O . PRO A 1 165 ? 52.362 5.727 -39.983 1.00 67.81 165 PRO A O 1
ATOM 1264 N N . GLN A 1 166 ? 52.089 6.565 -37.907 1.00 65.25 166 GLN A N 1
ATOM 1265 C CA . GLN A 1 166 ? 50.626 6.639 -37.908 1.00 65.25 166 GLN A CA 1
ATOM 1266 C C . GLN A 1 166 ? 50.187 8.104 -38.045 1.00 65.25 166 GLN A C 1
ATOM 1268 O O . GLN A 1 166 ? 50.825 8.996 -37.480 1.00 65.25 166 GLN A O 1
ATOM 1273 N N . TRP A 1 167 ? 49.102 8.371 -38.777 1.00 68.31 167 TRP A N 1
ATOM 1274 C CA . TRP A 1 167 ? 48.580 9.729 -38.944 1.00 68.31 167 TRP A CA 1
ATOM 1275 C C . TRP A 1 167 ? 47.052 9.782 -38.994 1.00 68.31 167 TRP A C 1
ATOM 1277 O O . TRP A 1 167 ? 46.407 8.855 -39.482 1.00 68.31 167 TRP A O 1
ATOM 1287 N N . VAL A 1 168 ? 46.488 10.899 -38.529 1.00 60.53 168 VAL A N 1
ATOM 1288 C CA . VAL A 1 168 ? 45.063 11.242 -38.656 1.00 60.53 168 VAL A CA 1
ATOM 1289 C C . VAL A 1 168 ? 44.905 12.716 -39.026 1.00 60.53 168 VAL A C 1
ATOM 1291 O O . VAL A 1 168 ? 45.735 13.547 -38.658 1.00 60.53 168 VAL A O 1
ATOM 1294 N N . VAL A 1 169 ? 43.853 13.042 -39.775 1.00 61.88 169 VAL A N 1
ATOM 1295 C CA . VAL A 1 169 ? 43.532 14.416 -40.195 1.00 61.88 169 VAL A CA 1
ATOM 1296 C C . VAL A 1 169 ? 42.362 14.913 -39.358 1.00 61.88 169 VAL A C 1
ATOM 1298 O O . VAL A 1 169 ? 41.449 14.144 -39.061 1.00 61.88 169 VAL A O 1
ATOM 1301 N N . ASN A 1 170 ? 42.402 16.175 -38.941 1.00 58.28 170 ASN A N 1
ATOM 1302 C CA . ASN A 1 170 ? 41.306 16.758 -38.184 1.00 58.28 170 ASN A CA 1
ATOM 1303 C C . ASN A 1 170 ? 40.043 16.935 -39.061 1.00 58.28 170 ASN A C 1
ATOM 1305 O O . ASN A 1 170 ? 40.157 17.044 -40.283 1.00 58.28 170 ASN A O 1
ATOM 1309 N N . PRO A 1 171 ? 38.839 17.013 -38.465 1.00 49.84 171 PRO A N 1
ATOM 1310 C CA . PRO A 1 171 ? 37.588 17.122 -39.223 1.00 49.84 171 PRO A CA 1
ATOM 1311 C C . PRO A 1 171 ? 37.502 18.346 -40.148 1.00 49.84 171 PRO A C 1
ATOM 1313 O O . PRO A 1 171 ? 36.806 18.299 -41.157 1.00 49.84 171 PRO A O 1
ATOM 1316 N N . SER A 1 172 ? 38.232 19.431 -39.849 1.00 50.19 172 SER A N 1
ATOM 1317 C CA . SER A 1 172 ? 38.291 20.617 -40.718 1.00 50.19 172 SER A CA 1
ATOM 1318 C C . SER A 1 172 ? 39.267 20.491 -41.895 1.00 50.19 172 SER A C 1
ATOM 1320 O O . SER A 1 172 ? 39.316 21.387 -42.735 1.00 50.19 172 SER A O 1
ATOM 1322 N N . GLY A 1 173 ? 40.057 19.414 -41.973 1.00 57.12 173 GLY A N 1
ATOM 1323 C CA . GLY A 1 173 ? 41.028 19.185 -43.047 1.00 57.12 173 GLY A CA 1
ATOM 1324 C C . GLY A 1 173 ? 42.228 20.136 -43.032 1.00 57.12 173 GLY A C 1
ATOM 1325 O O . GLY A 1 173 ? 42.937 20.238 -44.028 1.00 57.12 173 GLY A O 1
ATOM 1326 N N . GLN A 1 174 ? 42.453 20.855 -41.931 1.00 59.88 174 GLN A N 1
ATOM 1327 C CA . GLN A 1 174 ? 43.480 21.896 -41.805 1.00 59.88 174 GLN A CA 1
ATOM 1328 C C . GLN A 1 174 ? 44.694 21.455 -40.984 1.00 59.88 174 GLN A C 1
ATOM 1330 O O . GLN A 1 174 ? 45.737 22.104 -41.045 1.00 59.88 174 GLN A O 1
ATOM 1335 N N . THR A 1 175 ? 44.599 20.357 -40.229 1.00 63.69 175 THR A N 1
ATOM 1336 C CA . THR A 1 175 ? 45.687 19.876 -39.370 1.00 63.69 175 THR A CA 1
ATOM 1337 C C . THR A 1 175 ? 45.859 18.364 -39.480 1.00 63.69 175 THR A C 1
ATOM 1339 O O . THR A 1 175 ? 44.885 17.616 -39.399 1.00 63.69 175 THR A O 1
ATOM 1342 N N . VAL A 1 176 ? 47.104 17.903 -39.615 1.00 70.94 176 VAL A N 1
ATOM 1343 C CA . VAL A 1 176 ? 47.470 16.479 -39.555 1.00 70.94 176 VAL A CA 1
ATOM 1344 C C . VAL A 1 176 ? 48.218 16.196 -38.260 1.00 70.94 176 VAL A C 1
ATOM 1346 O O . VAL A 1 176 ? 49.205 16.862 -37.961 1.00 70.94 176 VAL A O 1
ATOM 1349 N N . ALA A 1 177 ? 47.776 15.191 -37.509 1.00 69.44 177 ALA A N 1
ATOM 1350 C CA . ALA A 1 177 ? 48.527 14.638 -36.389 1.00 69.44 177 ALA A CA 1
ATOM 1351 C C . ALA A 1 177 ? 49.314 13.410 -36.858 1.00 69.44 177 ALA A C 1
ATOM 1353 O O . ALA A 1 177 ? 48.739 12.511 -37.469 1.00 69.44 177 ALA A O 1
ATOM 1354 N N . VAL A 1 178 ? 50.614 13.361 -36.567 1.00 75.94 178 VAL A N 1
ATOM 1355 C CA . VAL A 1 178 ? 51.530 12.280 -36.959 1.00 75.94 178 VAL A CA 1
ATOM 1356 C C . VAL A 1 178 ? 52.280 11.773 -35.731 1.00 75.94 178 VAL A C 1
ATOM 1358 O O . VAL A 1 178 ? 52.807 12.565 -34.954 1.00 75.94 178 VAL A O 1
ATOM 1361 N N . THR A 1 179 ? 52.378 10.457 -35.561 1.00 73.38 179 THR A N 1
ATOM 1362 C CA . THR A 1 179 ? 53.212 9.832 -34.525 1.00 73.38 179 THR A CA 1
ATOM 1363 C C . THR A 1 179 ? 54.076 8.715 -35.103 1.00 73.38 179 THR A C 1
ATOM 1365 O O . THR A 1 179 ? 53.715 8.085 -36.091 1.00 73.38 179 THR A O 1
ATOM 1368 N N . THR A 1 180 ? 55.240 8.489 -34.495 1.00 69.38 180 THR A N 1
ATOM 1369 C CA . THR A 1 180 ? 56.166 7.379 -34.800 1.00 69.38 180 THR A CA 1
ATOM 1370 C C . THR A 1 180 ? 56.562 6.596 -33.542 1.00 69.38 180 THR A C 1
ATOM 1372 O O . THR A 1 180 ? 57.518 5.825 -33.574 1.00 69.38 180 THR A O 1
ATOM 1375 N N . GLY A 1 181 ? 55.865 6.820 -32.421 1.00 70.31 181 GLY A N 1
ATOM 1376 C CA . GLY A 1 181 ? 56.221 6.276 -31.111 1.00 70.31 181 GLY A CA 1
ATOM 1377 C C . GLY A 1 181 ? 55.499 7.015 -29.985 1.00 70.31 181 GLY A C 1
ATOM 1378 O O . GLY A 1 181 ? 54.280 6.961 -29.891 1.00 70.31 181 GLY A O 1
ATOM 1379 N N . LYS A 1 182 ? 56.240 7.721 -29.124 1.00 66.94 182 LYS A N 1
ATOM 1380 C CA . LYS A 1 182 ? 55.724 8.321 -27.868 1.00 66.94 182 LYS A CA 1
ATOM 1381 C C . LYS A 1 182 ? 55.238 9.768 -27.987 1.00 66.94 182 LYS A C 1
ATOM 1383 O O . LYS A 1 182 ? 54.603 10.298 -27.072 1.00 66.94 182 LYS A O 1
ATOM 1388 N N . ASP A 1 183 ? 55.556 10.418 -29.100 1.00 69.56 183 ASP A N 1
ATOM 1389 C CA . ASP A 1 183 ? 55.289 11.837 -29.325 1.00 69.56 183 ASP A CA 1
ATOM 1390 C C . ASP A 1 183 ? 54.326 12.029 -30.498 1.00 69.56 183 ASP A C 1
ATOM 1392 O O . ASP A 1 183 ? 54.319 11.244 -31.451 1.00 69.56 183 ASP A O 1
ATOM 1396 N N . VAL A 1 184 ? 53.523 13.093 -30.429 1.00 71.88 184 VAL A N 1
ATOM 1397 C CA . VAL A 1 184 ? 52.578 13.481 -31.484 1.00 71.88 184 VAL A CA 1
ATOM 1398 C C . VAL A 1 184 ? 53.022 14.805 -32.082 1.00 71.88 184 VAL A C 1
ATOM 1400 O O . VAL A 1 184 ? 53.212 15.782 -31.363 1.00 71.88 184 VAL A O 1
ATOM 1403 N N . GLN A 1 185 ? 53.170 14.851 -33.400 1.00 76.25 185 GLN A N 1
ATOM 1404 C CA . GLN A 1 185 ? 53.447 16.064 -34.160 1.00 76.25 185 GLN A CA 1
ATOM 1405 C C . GLN A 1 185 ? 52.166 16.546 -34.834 1.00 76.25 185 GLN A C 1
ATOM 1407 O O . GLN A 1 185 ? 51.568 15.814 -35.616 1.00 76.25 185 GLN A O 1
ATOM 1412 N N . LEU A 1 186 ? 51.750 17.773 -34.537 1.00 73.69 186 LEU A N 1
ATOM 1413 C CA . LEU A 1 186 ? 50.616 18.442 -35.168 1.00 73.69 186 LEU A CA 1
ATOM 1414 C C . LEU A 1 186 ? 51.121 19.374 -36.255 1.00 73.69 186 LEU A C 1
ATOM 1416 O O . LEU A 1 186 ? 52.022 20.174 -36.009 1.00 73.69 186 LEU A O 1
ATOM 1420 N N . ILE A 1 187 ? 50.546 19.262 -37.443 1.00 70.75 187 ILE A N 1
ATOM 1421 C CA . ILE A 1 187 ? 51.011 19.947 -38.644 1.00 70.75 187 ILE A CA 1
ATOM 1422 C C . ILE A 1 187 ? 49.848 20.714 -39.234 1.00 70.75 187 ILE A C 1
ATOM 1424 O O . ILE A 1 187 ? 48.891 20.112 -39.716 1.00 70.75 187 ILE A O 1
ATOM 1428 N N . ASP A 1 188 ? 49.944 22.034 -39.216 1.00 68.81 188 ASP A N 1
ATOM 1429 C CA . ASP A 1 188 ? 48.994 22.898 -39.902 1.00 68.81 188 ASP A CA 1
ATOM 1430 C C . ASP A 1 188 ? 49.284 22.894 -41.411 1.00 68.81 188 ASP A C 1
ATOM 1432 O O . ASP A 1 188 ? 50.397 23.183 -41.853 1.00 68.81 188 ASP A O 1
ATOM 1436 N N . ILE A 1 189 ? 48.286 22.530 -42.210 1.00 64.44 189 ILE A N 1
ATOM 1437 C CA . ILE A 1 189 ? 48.422 22.284 -43.652 1.00 64.44 189 ILE A CA 1
ATOM 1438 C C . ILE A 1 189 ? 48.431 23.600 -44.442 1.00 64.44 189 ILE A C 1
ATOM 1440 O O . ILE A 1 189 ? 48.953 23.646 -45.555 1.00 64.44 189 ILE A O 1
ATOM 1444 N N . GLY A 1 190 ? 47.890 24.683 -43.878 1.00 57.66 190 GLY A N 1
ATOM 1445 C CA . GLY A 1 190 ? 47.914 26.007 -44.501 1.00 57.66 190 GLY A CA 1
ATOM 1446 C C . GLY A 1 190 ? 49.257 26.716 -44.325 1.00 57.66 190 GLY A C 1
ATOM 1447 O O . GLY A 1 190 ? 49.733 27.384 -45.241 1.00 57.66 190 GLY A O 1
ATOM 1448 N N . THR A 1 191 ? 49.885 26.550 -43.161 1.00 64.25 191 THR A N 1
ATOM 1449 C CA . THR A 1 191 ? 51.076 27.309 -42.742 1.00 64.25 191 THR A CA 1
ATOM 1450 C C . THR A 1 191 ? 52.358 26.476 -42.688 1.00 64.25 191 THR A C 1
ATOM 1452 O O . THR A 1 191 ? 53.450 27.040 -42.667 1.00 64.25 191 THR A O 1
ATOM 1455 N N . GLY A 1 192 ? 52.258 25.145 -42.654 1.00 58.03 192 GLY A N 1
ATOM 1456 C CA . GLY A 1 192 ? 53.396 24.231 -42.507 1.00 58.03 192 GLY A CA 1
ATOM 1457 C C . GLY A 1 192 ? 54.000 24.199 -41.099 1.00 58.03 192 GLY A C 1
ATOM 1458 O O . GLY A 1 192 ? 55.057 23.597 -40.897 1.00 58.03 192 GLY A O 1
ATOM 1459 N N . LYS A 1 193 ? 53.369 24.854 -40.115 1.00 67.31 193 LYS A N 1
ATOM 1460 C CA . LYS A 1 193 ? 53.869 24.921 -38.738 1.00 67.31 193 LYS A CA 1
ATOM 1461 C C . LYS A 1 193 ? 53.709 23.564 -38.051 1.00 67.31 193 LYS A C 1
ATOM 1463 O O . LYS A 1 193 ? 52.615 23.003 -38.033 1.00 67.31 193 LYS A O 1
ATOM 1468 N N . VAL A 1 194 ? 54.797 23.070 -37.457 1.00 69.00 194 VAL A N 1
ATOM 1469 C CA . VAL A 1 194 ? 54.831 21.797 -36.722 1.00 69.00 194 VAL A CA 1
ATOM 1470 C C . VAL A 1 194 ? 54.915 22.061 -35.223 1.00 69.00 194 VAL A C 1
ATOM 1472 O O . VAL A 1 194 ? 55.796 22.787 -34.762 1.00 69.00 194 VAL A O 1
ATOM 1475 N N . GLN A 1 195 ? 54.017 21.450 -34.456 1.00 68.81 195 GLN A N 1
ATOM 1476 C CA . GLN A 1 195 ? 54.017 21.477 -32.997 1.00 68.81 195 GLN A CA 1
ATOM 1477 C C . GLN A 1 195 ? 54.134 20.054 -32.454 1.00 68.81 195 GLN A C 1
ATOM 1479 O O . GLN A 1 195 ? 53.262 19.222 -32.684 1.00 68.81 195 GLN A O 1
ATOM 1484 N N . SER A 1 196 ? 55.199 19.778 -31.706 1.00 66.81 196 SER A N 1
ATOM 1485 C CA . SER A 1 196 ? 55.384 18.486 -31.042 1.00 66.81 196 SER A CA 1
ATOM 1486 C C . SER A 1 196 ? 54.783 18.512 -29.641 1.00 66.81 196 SER A C 1
ATOM 1488 O O . SER A 1 196 ? 55.091 19.395 -28.840 1.00 66.81 196 SER A O 1
ATOM 1490 N N . VAL A 1 197 ? 53.961 17.518 -29.328 1.00 62.56 197 VAL A N 1
ATOM 1491 C CA . VAL A 1 197 ? 53.360 17.303 -28.013 1.00 62.56 197 VAL A CA 1
ATOM 1492 C C . VAL A 1 197 ? 53.941 16.022 -27.426 1.00 62.56 197 VAL A C 1
ATOM 1494 O O . VAL A 1 197 ? 53.837 14.949 -28.021 1.00 62.56 197 VAL A O 1
ATOM 1497 N N . ARG A 1 198 ? 54.558 16.139 -26.245 1.00 59.78 198 ARG A N 1
ATOM 1498 C CA . ARG A 1 198 ? 55.131 15.005 -25.510 1.00 59.78 198 ARG A CA 1
ATOM 1499 C C . ARG A 1 198 ? 54.043 14.322 -24.695 1.00 59.78 198 ARG A C 1
ATOM 1501 O O . ARG A 1 198 ? 53.421 14.967 -23.851 1.00 59.78 198 ARG A O 1
ATOM 1508 N N . THR A 1 199 ? 53.787 13.037 -24.941 1.00 56.62 199 THR A N 1
ATOM 1509 C CA . THR A 1 199 ? 52.562 12.400 -24.420 1.00 56.62 199 THR A CA 1
ATOM 1510 C C . THR A 1 199 ? 52.801 11.396 -23.290 1.00 56.62 199 THR A C 1
ATOM 1512 O O . THR A 1 199 ? 51.900 11.215 -22.466 1.00 56.62 199 THR A O 1
ATOM 1515 N N . GLY A 1 200 ? 54.023 10.865 -23.137 1.00 56.69 200 GLY A N 1
ATOM 1516 C CA . GLY A 1 200 ? 54.402 10.008 -22.006 1.00 56.69 200 GLY A CA 1
ATOM 1517 C C . GLY A 1 200 ? 55.566 9.053 -22.302 1.00 56.69 200 GLY A C 1
ATOM 1518 O O . GLY A 1 200 ? 56.340 9.268 -23.229 1.00 56.69 200 GLY A O 1
ATOM 1519 N N . ALA A 1 201 ? 55.703 7.998 -21.486 1.00 50.84 201 ALA A N 1
ATOM 1520 C CA . ALA A 1 201 ? 56.819 7.042 -21.540 1.00 50.84 201 ALA A CA 1
ATOM 1521 C C . ALA A 1 201 ? 56.547 5.760 -22.362 1.00 50.84 201 ALA A C 1
ATOM 1523 O O . ALA A 1 201 ? 57.472 4.961 -22.538 1.00 50.84 201 ALA A O 1
ATOM 1524 N N . ARG A 1 202 ? 55.324 5.555 -22.871 1.00 54.28 202 ARG A N 1
ATOM 1525 C CA . ARG A 1 202 ? 54.899 4.380 -23.663 1.00 54.28 202 ARG A CA 1
ATOM 1526 C C . ARG A 1 202 ? 54.527 4.781 -25.094 1.00 54.28 202 ARG A C 1
ATOM 1528 O O . ARG A 1 202 ? 54.181 5.937 -25.317 1.00 54.28 202 ARG A O 1
ATOM 1535 N N . ASP A 1 203 ? 54.638 3.841 -26.030 1.00 59.16 203 ASP A N 1
ATOM 1536 C CA . ASP A 1 203 ? 54.342 4.075 -27.449 1.00 59.16 203 ASP A CA 1
ATOM 1537 C C . ASP A 1 203 ? 52.830 4.203 -27.689 1.00 59.16 203 ASP A C 1
ATOM 1539 O O . ASP A 1 203 ? 52.021 3.590 -26.987 1.00 59.16 203 ASP A O 1
ATOM 1543 N N . ILE A 1 204 ? 52.457 5.045 -28.653 1.00 58.34 204 ILE A N 1
ATOM 1544 C CA . ILE A 1 204 ? 51.069 5.301 -29.039 1.00 58.34 204 ILE A CA 1
ATOM 1545 C C . ILE A 1 204 ? 50.615 4.194 -29.991 1.00 58.34 204 ILE A C 1
ATOM 1547 O O . ILE A 1 204 ? 51.195 4.004 -31.058 1.00 58.34 204 ILE A O 1
ATOM 1551 N N . GLU A 1 205 ? 49.568 3.474 -29.594 1.00 55.47 205 GLU A N 1
ATOM 1552 C CA . GLU A 1 205 ? 48.995 2.357 -30.353 1.00 55.47 205 GLU A CA 1
ATOM 1553 C C . GLU A 1 205 ? 47.867 2.823 -31.288 1.00 55.47 205 GLU A C 1
ATOM 1555 O O . GLU A 1 205 ? 47.728 2.297 -32.396 1.00 55.47 205 GLU A O 1
ATOM 1560 N N . ALA A 1 206 ? 47.092 3.839 -30.873 1.00 51.56 206 ALA A N 1
ATOM 1561 C CA . ALA A 1 206 ? 46.028 4.443 -31.677 1.00 51.56 206 ALA A CA 1
ATOM 1562 C C . ALA A 1 206 ? 45.830 5.945 -31.384 1.00 51.56 206 ALA A C 1
ATOM 1564 O O . ALA A 1 206 ? 46.070 6.415 -30.269 1.00 51.56 206 ALA A O 1
ATOM 1565 N N . MET A 1 207 ? 45.358 6.694 -32.392 1.00 56.38 207 MET A N 1
ATOM 1566 C CA . MET A 1 207 ? 45.140 8.149 -32.338 1.00 56.38 207 MET A CA 1
ATOM 1567 C C . MET A 1 207 ? 43.855 8.569 -33.088 1.00 56.38 207 MET A C 1
ATOM 1569 O O . MET A 1 207 ? 43.526 7.997 -34.132 1.00 56.38 207 MET A O 1
ATOM 1573 N N . GLU A 1 208 ? 43.108 9.552 -32.566 1.00 51.47 208 GLU A N 1
ATOM 1574 C CA . GLU A 1 208 ? 41.907 10.134 -33.203 1.00 51.47 208 GLU A CA 1
ATOM 1575 C C . GLU A 1 208 ? 41.665 11.604 -32.840 1.00 51.47 208 GLU A C 1
ATOM 1577 O O . GLU A 1 208 ? 41.949 12.007 -31.719 1.00 51.47 208 GLU A O 1
ATOM 1582 N N . PHE A 1 209 ? 41.075 12.380 -33.757 1.00 47.69 209 PHE A N 1
ATOM 1583 C CA . PHE A 1 209 ? 40.501 13.694 -33.462 1.00 47.69 209 PHE A CA 1
ATOM 1584 C C . PHE A 1 209 ? 39.026 13.604 -33.052 1.00 47.69 209 PHE A C 1
ATOM 1586 O O . PHE A 1 209 ? 38.234 12.938 -33.712 1.00 47.69 209 PHE A O 1
ATOM 1593 N N . PHE A 1 210 ? 38.650 14.357 -32.022 1.00 42.53 210 PHE A N 1
ATOM 1594 C CA . PHE A 1 210 ? 37.258 14.681 -31.729 1.00 42.53 210 PHE A CA 1
ATOM 1595 C C . PHE A 1 210 ? 36.728 15.763 -32.685 1.00 42.53 210 PHE A C 1
ATOM 1597 O O . PHE A 1 210 ? 37.499 16.552 -33.242 1.00 42.53 210 PHE A O 1
ATOM 1604 N N . ASP A 1 211 ? 35.398 15.845 -32.802 1.00 46.59 211 ASP A N 1
ATOM 1605 C CA . ASP A 1 211 ? 34.687 16.881 -33.573 1.00 46.59 211 ASP A CA 1
ATOM 1606 C C . ASP A 1 211 ? 35.033 18.313 -33.091 1.00 46.59 211 ASP A C 1
ATOM 1608 O O . ASP A 1 211 ? 34.932 19.266 -33.855 1.00 46.59 211 ASP A O 1
ATOM 1612 N N . ASP A 1 212 ? 35.500 18.459 -31.844 1.00 44.75 212 ASP A N 1
ATOM 1613 C CA . ASP A 1 212 ? 35.896 19.720 -31.196 1.00 44.75 212 ASP A CA 1
ATOM 1614 C C . ASP A 1 212 ? 37.415 19.999 -31.213 1.00 44.75 212 ASP A C 1
ATOM 1616 O O . ASP A 1 212 ? 37.919 20.821 -30.446 1.00 44.75 212 ASP A O 1
ATOM 1620 N N . HIS A 1 213 ? 38.156 19.317 -32.092 1.00 47.38 213 HIS A N 1
ATOM 1621 C CA . HIS A 1 213 ? 39.598 19.481 -32.330 1.00 47.38 213 HIS A CA 1
ATOM 1622 C C . HIS A 1 213 ? 40.551 18.966 -31.234 1.00 47.38 213 HIS A C 1
ATOM 1624 O O . HIS A 1 213 ? 41.770 19.124 -31.362 1.00 47.38 213 HIS A O 1
ATOM 1630 N N . ARG A 1 214 ? 40.053 18.294 -30.190 1.00 51.62 214 ARG A N 1
ATOM 1631 C CA . ARG A 1 214 ? 40.901 17.556 -29.232 1.00 51.62 214 ARG A CA 1
ATOM 1632 C C . ARG A 1 214 ? 41.392 16.236 -29.829 1.00 51.62 214 ARG A C 1
ATOM 1634 O O . ARG A 1 214 ? 40.785 15.719 -30.763 1.00 51.62 214 ARG A O 1
ATOM 1641 N N . ILE A 1 215 ? 42.466 15.662 -29.283 1.00 51.66 215 ILE A N 1
ATOM 1642 C CA . ILE A 1 215 ? 43.021 14.385 -29.768 1.00 51.66 215 ILE A CA 1
ATOM 1643 C C . ILE A 1 215 ? 42.962 13.332 -28.665 1.00 51.66 215 ILE A C 1
ATOM 1645 O O . ILE A 1 215 ? 43.470 13.557 -27.567 1.00 51.66 215 ILE A O 1
ATOM 1649 N N . LEU A 1 216 ? 42.374 12.179 -28.971 1.00 46.53 216 LEU A N 1
ATOM 1650 C CA . LEU A 1 216 ? 42.414 10.973 -28.152 1.00 46.53 216 LEU A CA 1
ATOM 1651 C C . LEU A 1 216 ? 43.625 10.120 -28.541 1.00 46.53 216 LEU A C 1
ATOM 1653 O O . LEU A 1 216 ? 43.840 9.831 -29.718 1.00 46.53 216 LEU A O 1
ATOM 1657 N N . LEU A 1 217 ? 44.391 9.691 -27.543 1.00 52.03 217 LEU A N 1
ATOM 1658 C CA . LEU A 1 217 ? 45.550 8.817 -27.678 1.00 52.03 217 LEU A CA 1
ATOM 1659 C C . LEU A 1 217 ? 45.349 7.557 -26.845 1.00 52.03 217 LEU A C 1
ATOM 1661 O O . LEU A 1 217 ? 44.944 7.647 -25.686 1.00 52.03 217 LEU A O 1
ATOM 1665 N N . GLN A 1 218 ? 45.693 6.405 -27.410 1.00 49.28 218 GLN A N 1
ATOM 1666 C CA . GLN A 1 218 ? 45.767 5.137 -26.695 1.00 49.28 218 GLN A CA 1
ATOM 1667 C C . GLN A 1 218 ? 47.228 4.706 -26.554 1.00 49.28 218 GLN A C 1
ATOM 1669 O O . GLN A 1 218 ? 47.942 4.585 -27.548 1.00 49.28 218 GLN A O 1
ATOM 1674 N N . THR A 1 219 ? 47.665 4.454 -25.321 1.00 54.84 219 THR A N 1
ATOM 1675 C CA . THR A 1 219 ? 48.996 3.912 -25.004 1.00 54.84 219 THR A CA 1
ATOM 1676 C C . THR A 1 219 ? 48.825 2.689 -24.099 1.00 54.84 219 THR A C 1
ATOM 1678 O O . THR A 1 219 ? 48.597 2.830 -22.891 1.00 54.84 219 THR A O 1
ATOM 1681 N N . GLY A 1 220 ? 48.889 1.480 -24.660 1.00 51.41 220 GLY A N 1
ATOM 1682 C CA . GLY A 1 220 ? 48.489 0.252 -23.968 1.00 51.41 220 GLY A CA 1
ATOM 1683 C C . GLY A 1 220 ? 47.030 0.312 -23.496 1.00 51.41 220 GLY A C 1
ATOM 1684 O O . GLY A 1 220 ? 46.120 0.569 -24.279 1.00 51.41 220 GLY A O 1
ATOM 1685 N N . THR A 1 221 ? 46.797 0.127 -22.191 1.00 39.94 221 THR A N 1
ATOM 1686 C CA . THR A 1 221 ? 45.457 0.179 -21.567 1.00 39.94 221 THR A CA 1
ATOM 1687 C C . THR A 1 221 ? 44.987 1.585 -21.180 1.00 39.94 221 THR A C 1
ATOM 1689 O O . THR A 1 221 ? 43.908 1.734 -20.611 1.00 39.94 221 THR A O 1
ATOM 1692 N N . GLN A 1 222 ? 45.787 2.624 -21.435 1.00 38.94 222 GLN A N 1
ATOM 1693 C CA . GLN A 1 222 ? 45.462 3.996 -21.040 1.00 38.94 222 GLN A CA 1
ATOM 1694 C C . GLN A 1 222 ? 44.964 4.824 -22.223 1.00 38.94 222 GLN A C 1
ATOM 1696 O O . GLN A 1 222 ? 45.579 4.822 -23.290 1.00 38.94 222 GLN A O 1
ATOM 1701 N N . LEU A 1 223 ? 43.885 5.577 -21.988 1.00 42.44 223 LEU A N 1
ATOM 1702 C CA . LEU A 1 223 ? 43.344 6.586 -22.896 1.00 42.44 223 LEU A CA 1
ATOM 1703 C C . LEU A 1 223 ? 43.671 7.985 -22.372 1.00 42.44 223 LEU A C 1
ATOM 1705 O O . LEU A 1 223 ? 43.460 8.285 -21.196 1.00 42.44 223 LEU A O 1
ATOM 1709 N N . LYS A 1 224 ? 44.177 8.853 -23.247 1.00 45.25 224 LYS A N 1
ATOM 1710 C CA . LYS A 1 224 ? 44.570 10.221 -22.907 1.00 45.25 224 LYS A CA 1
ATOM 1711 C C . LYS A 1 224 ? 44.001 11.203 -23.918 1.00 45.25 224 LYS A C 1
ATOM 1713 O O . LYS A 1 224 ? 44.225 11.052 -25.113 1.00 45.25 224 LYS A O 1
ATOM 1718 N N . VAL A 1 225 ? 43.312 12.233 -23.435 1.00 46.91 225 VAL A N 1
ATOM 1719 C CA . VAL A 1 225 ? 42.847 13.345 -24.273 1.00 46.91 225 VAL A CA 1
ATOM 1720 C C . VAL A 1 225 ? 43.835 14.496 -24.148 1.00 46.91 225 VAL A C 1
ATOM 1722 O O . VAL A 1 225 ? 44.124 14.948 -23.039 1.00 46.91 225 VAL A O 1
ATOM 1725 N N . ILE A 1 226 ? 44.368 14.961 -25.275 1.00 48.94 226 ILE A N 1
ATOM 1726 C CA . ILE A 1 226 ? 45.212 16.153 -25.337 1.00 48.94 226 ILE A CA 1
ATOM 1727 C C . ILE A 1 226 ? 44.462 17.289 -26.033 1.00 48.94 226 ILE A C 1
ATOM 1729 O O . ILE A 1 226 ? 43.874 17.121 -27.103 1.00 48.94 226 ILE A O 1
ATOM 1733 N N . THR A 1 227 ? 44.511 18.461 -25.405 1.00 50.91 227 THR A N 1
ATOM 1734 C CA . THR A 1 227 ? 43.991 19.713 -25.954 1.00 50.91 227 THR A CA 1
ATOM 1735 C C . THR A 1 227 ? 45.194 20.558 -26.373 1.00 50.91 227 THR A C 1
ATOM 1737 O O . THR A 1 227 ? 45.980 20.945 -25.503 1.00 50.91 227 THR A O 1
ATOM 1740 N N . PRO A 1 228 ? 45.409 20.821 -27.672 1.00 50.28 228 PRO A N 1
ATOM 1741 C CA . PRO A 1 228 ? 46.532 21.640 -28.118 1.00 50.28 228 PRO A CA 1
ATOM 1742 C C . PRO A 1 228 ? 46.412 23.068 -27.560 1.00 50.28 228 PRO A C 1
ATOM 1744 O O . PRO A 1 228 ? 45.394 23.730 -27.750 1.00 50.28 228 PRO A O 1
ATOM 1747 N N . ALA A 1 229 ? 47.432 23.556 -26.850 1.00 38.09 229 ALA A N 1
ATOM 1748 C CA . ALA A 1 229 ? 47.421 24.911 -26.305 1.00 38.09 229 ALA A CA 1
ATOM 1749 C C . ALA A 1 229 ? 47.712 25.957 -27.401 1.00 38.09 229 ALA A C 1
ATOM 1751 O O . ALA A 1 229 ? 48.748 25.900 -28.064 1.00 38.09 229 ALA A O 1
ATOM 1752 N N . SER A 1 230 ? 46.820 26.950 -27.505 1.00 33.47 230 SER A N 1
ATOM 1753 C CA . SER A 1 230 ? 46.931 28.230 -28.229 1.00 33.47 230 SER A CA 1
ATOM 1754 C C . SER A 1 230 ? 47.090 28.206 -29.761 1.00 33.47 230 SER A C 1
ATOM 1756 O O . SER A 1 230 ? 48.195 28.222 -30.294 1.00 33.47 230 SER A O 1
ATOM 1758 N N . PHE A 1 231 ? 45.964 28.413 -30.449 1.00 29.84 231 PHE A N 1
ATOM 1759 C CA . PHE A 1 231 ? 45.880 29.392 -31.537 1.00 29.84 231 PHE A CA 1
ATOM 1760 C C . PHE A 1 231 ? 44.824 30.438 -31.151 1.00 29.84 231 PHE A C 1
ATOM 1762 O O . PHE A 1 231 ? 43.639 30.284 -31.423 1.00 29.84 231 PHE A O 1
ATOM 1769 N N . CYS A 1 232 ? 45.253 31.486 -30.446 1.00 24.92 232 CYS A N 1
ATOM 1770 C CA . CYS A 1 232 ? 44.461 32.703 -30.274 1.00 24.92 232 CYS A CA 1
ATOM 1771 C C . CYS A 1 232 ? 44.738 33.650 -31.446 1.00 24.92 232 CYS A C 1
ATOM 1773 O O . CYS A 1 232 ? 45.898 33.945 -31.724 1.00 24.92 232 CYS A O 1
ATOM 1775 N N . VAL A 1 233 ? 43.688 34.221 -32.032 1.00 23.89 233 VAL A N 1
ATOM 1776 C CA . VAL A 1 233 ? 43.709 35.554 -32.665 1.00 23.89 233 VAL A CA 1
ATOM 1777 C C . VAL A 1 233 ? 42.370 36.238 -32.279 1.00 23.89 233 VAL A C 1
ATOM 1779 O O . VAL A 1 233 ? 41.404 35.533 -31.997 1.00 23.89 233 VAL A O 1
ATOM 1782 N N . PRO A 1 234 ? 42.293 37.567 -32.097 1.00 27.48 234 PRO A N 1
ATOM 1783 C CA . PRO A 1 234 ? 42.178 38.224 -30.789 1.00 27.48 234 PRO A CA 1
ATOM 1784 C C . PRO A 1 234 ? 40.780 38.815 -30.499 1.00 27.48 234 PRO A C 1
ATOM 1786 O O . PRO A 1 234 ? 40.064 39.238 -31.403 1.00 27.48 234 PRO A O 1
ATOM 1789 N N . ARG A 1 235 ? 40.418 38.936 -29.211 1.00 27.70 235 ARG A N 1
ATOM 1790 C CA . ARG A 1 235 ? 39.220 39.662 -28.738 1.00 27.70 235 ARG A CA 1
ATOM 1791 C C . ARG A 1 235 ? 39.431 41.188 -28.711 1.00 27.70 235 ARG A C 1
ATOM 1793 O O . ARG A 1 235 ? 40.386 41.665 -28.112 1.00 27.70 235 ARG A O 1
ATOM 1800 N N . MET A 1 236 ? 38.449 41.897 -29.277 1.00 26.08 236 MET A N 1
ATOM 1801 C CA . MET A 1 236 ? 37.868 43.201 -28.897 1.00 26.08 236 MET A CA 1
ATOM 1802 C C . MET A 1 236 ? 38.756 44.296 -28.268 1.00 26.08 236 MET A C 1
ATOM 1804 O O . MET A 1 236 ? 39.070 44.252 -27.081 1.00 26.08 236 MET A O 1
ATOM 1808 N N . ARG A 1 237 ? 38.894 45.415 -28.994 1.00 24.42 237 ARG A N 1
ATOM 1809 C CA . ARG A 1 237 ? 38.565 46.766 -28.492 1.00 24.42 237 ARG A CA 1
ATOM 1810 C C . ARG A 1 237 ? 37.940 47.580 -29.626 1.00 24.42 237 ARG A C 1
ATOM 1812 O O . ARG A 1 237 ? 38.509 47.670 -30.706 1.00 24.42 237 ARG A O 1
ATOM 1819 N N . VAL A 1 238 ? 36.763 48.147 -29.376 1.00 39.31 238 VAL A N 1
ATOM 1820 C CA . VAL A 1 238 ? 36.072 49.060 -30.296 1.00 39.31 238 VAL A CA 1
ATOM 1821 C C . VAL A 1 238 ? 36.722 50.439 -30.196 1.00 39.31 238 VAL A C 1
ATOM 1823 O O . VAL A 1 238 ? 36.815 50.979 -29.096 1.00 39.31 238 VAL A O 1
ATOM 1826 N N . SER A 1 239 ? 37.096 51.049 -31.323 1.00 24.83 239 SER A N 1
ATOM 1827 C CA . SER A 1 239 ? 37.205 52.509 -31.402 1.00 24.83 239 SER A CA 1
ATOM 1828 C C . SER A 1 239 ? 36.926 53.030 -32.816 1.00 24.83 239 SER A C 1
ATOM 1830 O O . SER A 1 239 ? 37.791 53.019 -33.684 1.00 24.83 239 SER A O 1
ATOM 1832 N N . THR A 1 240 ? 35.720 53.588 -32.953 1.00 26.73 240 THR A N 1
ATOM 1833 C CA . THR A 1 240 ? 35.247 54.583 -33.936 1.00 26.73 240 THR A CA 1
ATOM 1834 C C . THR A 1 240 ? 34.758 54.126 -35.317 1.00 26.73 240 THR A C 1
ATOM 1836 O O . THR A 1 240 ? 35.351 53.313 -36.011 1.00 26.73 240 THR A O 1
ATOM 1839 N N . ALA A 1 241 ? 33.623 54.722 -35.698 1.00 31.62 241 ALA A N 1
ATOM 1840 C CA . ALA A 1 241 ? 32.799 54.446 -36.870 1.00 31.62 241 ALA A CA 1
ATOM 1841 C C . ALA A 1 241 ? 33.245 55.202 -38.141 1.00 31.62 241 ALA A C 1
ATOM 1843 O O . ALA A 1 241 ? 32.396 55.700 -38.878 1.00 31.62 241 ALA A O 1
ATOM 1844 N N . LYS A 1 242 ? 34.557 55.341 -38.393 1.00 28.45 242 LYS A N 1
ATOM 1845 C CA . LYS A 1 242 ? 35.058 56.158 -39.519 1.00 28.45 242 LYS A CA 1
ATOM 1846 C C . LYS A 1 242 ? 35.844 55.417 -40.609 1.00 28.45 242 LYS A C 1
ATOM 1848 O O . LYS A 1 242 ? 35.970 55.973 -41.689 1.00 28.45 242 LYS A O 1
ATOM 1853 N N . ASP A 1 243 ? 36.201 54.147 -40.423 1.00 26.92 243 ASP A N 1
ATOM 1854 C CA . ASP A 1 243 ? 36.936 53.374 -41.447 1.00 26.92 243 ASP A CA 1
ATOM 1855 C C . ASP A 1 243 ? 36.060 52.337 -42.179 1.00 26.92 243 ASP A C 1
ATOM 1857 O O . ASP A 1 243 ? 36.527 51.321 -42.683 1.00 26.92 243 ASP A O 1
ATOM 1861 N N . CYS A 1 244 ? 34.754 52.609 -42.280 1.00 28.05 244 CYS A N 1
ATOM 1862 C CA . CYS A 1 244 ? 33.785 51.770 -42.997 1.00 28.05 244 CYS A CA 1
ATOM 1863 C C . CYS A 1 244 ? 33.839 51.929 -44.536 1.00 28.05 244 CYS A C 1
ATOM 1865 O O . CYS A 1 244 ? 32.928 51.492 -45.233 1.00 28.05 244 CYS A O 1
ATOM 1867 N N . ALA A 1 245 ? 34.860 52.578 -45.100 1.00 27.47 245 ALA A N 1
ATOM 1868 C CA . ALA A 1 245 ? 34.868 52.931 -46.517 1.00 27.47 245 ALA A CA 1
ATOM 1869 C C . ALA A 1 245 ? 36.286 53.020 -47.093 1.00 27.47 245 ALA A C 1
ATOM 1871 O O . ALA A 1 245 ? 36.736 54.120 -47.361 1.00 27.47 245 ALA A O 1
ATOM 1872 N N . GLU A 1 246 ? 36.983 51.888 -47.276 1.00 25.11 246 GLU A N 1
ATOM 1873 C CA . GLU A 1 246 ? 38.096 51.766 -48.253 1.00 25.11 246 GLU A CA 1
ATOM 1874 C C . GLU A 1 246 ? 38.616 50.317 -48.443 1.00 25.11 246 GLU A C 1
ATOM 1876 O O . GLU A 1 246 ? 39.804 50.062 -48.606 1.00 25.11 246 GLU A O 1
ATOM 1881 N N . CYS A 1 247 ? 37.722 49.323 -48.471 1.00 25.00 247 CYS A N 1
ATOM 1882 C CA . CYS A 1 247 ? 38.017 48.005 -49.076 1.00 25.00 247 CYS A CA 1
ATOM 1883 C C . CYS A 1 247 ? 36.908 47.537 -50.035 1.00 25.00 247 CYS A C 1
ATOM 1885 O O . CYS A 1 247 ? 36.741 46.352 -50.308 1.00 25.00 247 CYS A O 1
ATOM 1887 N N . LEU A 1 248 ? 36.172 48.507 -50.582 1.00 27.83 248 LEU A N 1
ATOM 1888 C CA . LEU A 1 248 ? 35.456 48.399 -51.847 1.00 27.83 248 LEU A CA 1
ATOM 1889 C C . LEU A 1 248 ? 36.220 49.245 -52.867 1.00 27.83 248 LEU A C 1
ATOM 1891 O O . LEU A 1 248 ? 35.992 50.447 -52.925 1.00 27.83 248 LEU A O 1
ATOM 1895 N N . ALA A 1 249 ? 37.121 48.640 -53.644 1.00 22.69 249 ALA A N 1
ATOM 1896 C CA . ALA A 1 249 ? 37.457 49.103 -54.997 1.00 22.69 249 ALA A CA 1
ATOM 1897 C C . ALA A 1 249 ? 38.465 48.163 -55.677 1.00 22.69 249 ALA A C 1
ATOM 1899 O O . ALA A 1 249 ? 39.608 48.048 -55.245 1.00 22.69 249 ALA A O 1
ATOM 1900 N N . GLY A 1 250 ? 38.032 47.544 -56.779 1.00 22.06 250 GLY A N 1
ATOM 1901 C CA . GLY A 1 250 ? 38.864 46.775 -57.712 1.00 22.06 250 GLY A CA 1
ATOM 1902 C C . GLY A 1 250 ? 38.168 45.484 -58.154 1.00 22.06 250 GLY A C 1
ATOM 1903 O O . GLY A 1 250 ? 38.572 44.416 -57.715 1.00 22.06 250 GLY A O 1
ATOM 1904 N N . TYR A 1 251 ? 36.965 45.551 -58.750 1.00 22.55 251 TYR A N 1
ATOM 1905 C CA . TYR A 1 251 ? 36.727 45.534 -60.217 1.00 22.55 251 TYR A CA 1
ATOM 1906 C C . TYR A 1 251 ? 37.419 44.346 -60.919 1.00 22.55 251 TYR A C 1
ATOM 1908 O O . TYR A 1 251 ? 38.619 44.170 -60.773 1.00 22.55 251 TYR A O 1
ATOM 1916 N N . SER A 1 252 ? 36.789 43.522 -61.755 1.00 22.02 252 SER A N 1
ATOM 1917 C CA . SER A 1 252 ? 35.444 43.480 -62.344 1.00 22.02 252 SER A CA 1
ATOM 1918 C C . SER A 1 252 ? 35.429 42.287 -63.303 1.00 22.02 252 SER A C 1
ATOM 1920 O O . SER A 1 252 ? 36.404 42.128 -64.030 1.00 22.02 252 SER A O 1
ATOM 1922 N N . ASP A 1 253 ? 34.370 41.473 -63.316 1.00 20.89 253 ASP A N 1
ATOM 1923 C CA . ASP A 1 253 ? 33.553 41.244 -64.521 1.00 20.89 253 ASP A CA 1
ATOM 1924 C C . ASP A 1 253 ? 32.522 40.108 -64.357 1.00 20.89 253 ASP A C 1
ATOM 1926 O O . ASP A 1 253 ? 32.848 38.971 -64.033 1.00 20.89 253 ASP A O 1
ATOM 1930 N N . ILE A 1 254 ? 31.280 40.482 -64.686 1.00 21.56 254 ILE A N 1
ATOM 1931 C CA . ILE A 1 254 ? 30.338 39.759 -65.560 1.00 21.56 254 ILE A CA 1
ATOM 1932 C C . ILE A 1 254 ? 29.540 38.571 -64.968 1.00 21.56 254 ILE A C 1
ATOM 1934 O O . ILE A 1 254 ? 29.928 37.409 -64.997 1.00 21.56 254 ILE A O 1
ATOM 1938 N N . SER A 1 255 ? 28.333 38.958 -64.521 1.00 21.59 255 SER A N 1
ATOM 1939 C CA . SER A 1 255 ? 27.009 38.355 -64.787 1.00 21.59 255 SER A CA 1
ATOM 1940 C C . SER A 1 255 ? 26.719 36.919 -64.326 1.00 21.59 255 SER A C 1
ATOM 1942 O O . SER A 1 255 ? 27.020 35.954 -65.019 1.00 21.59 255 SER A O 1
ATOM 1944 N N . ASP A 1 256 ? 25.955 36.778 -63.240 1.00 22.84 256 ASP A N 1
ATOM 1945 C CA . ASP A 1 256 ? 24.493 36.741 -63.395 1.00 22.84 256 ASP A CA 1
ATOM 1946 C C . ASP A 1 256 ? 23.767 36.916 -62.052 1.00 22.84 256 ASP A C 1
ATOM 1948 O O . ASP A 1 256 ? 23.855 36.106 -61.130 1.00 22.84 256 ASP A O 1
ATOM 1952 N N . VAL A 1 257 ? 23.016 38.013 -61.986 1.00 24.52 257 VAL A N 1
ATOM 1953 C CA . VAL A 1 257 ? 21.927 38.258 -61.045 1.00 24.52 257 VAL A CA 1
ATOM 1954 C C . VAL A 1 257 ? 20.652 37.718 -61.678 1.00 24.52 257 VAL A C 1
ATOM 1956 O O . VAL A 1 257 ? 20.335 38.099 -62.801 1.00 24.52 257 VAL A O 1
ATOM 1959 N N . ARG A 1 258 ? 19.894 36.928 -60.914 1.00 23.42 258 ARG A N 1
ATOM 1960 C CA . ARG A 1 258 ? 18.434 37.057 -60.717 1.00 23.42 258 ARG A CA 1
ATOM 1961 C C . ARG A 1 258 ? 18.087 36.339 -59.406 1.00 23.42 258 ARG A C 1
ATOM 1963 O O . ARG A 1 258 ? 18.480 35.193 -59.239 1.00 23.42 258 ARG A O 1
ATOM 1970 N N . ASP A 1 259 ? 17.327 36.832 -58.440 1.00 24.91 259 ASP A N 1
ATOM 1971 C CA . ASP A 1 259 ? 16.803 38.145 -58.058 1.00 24.91 259 ASP A CA 1
ATOM 1972 C C . ASP A 1 259 ? 16.117 37.870 -56.692 1.00 24.91 259 ASP A C 1
ATOM 1974 O O . ASP A 1 259 ? 15.264 36.983 -56.628 1.00 24.91 259 ASP A O 1
ATOM 1978 N N . ILE A 1 260 ? 16.514 38.508 -55.581 1.00 28.16 260 ILE A N 1
ATOM 1979 C CA . ILE A 1 260 ? 15.793 38.421 -54.278 1.00 28.16 260 ILE A CA 1
ATOM 1980 C C . ILE A 1 260 ? 15.424 39.823 -53.753 1.00 28.16 260 ILE A C 1
ATOM 1982 O O . ILE A 1 260 ? 14.812 39.959 -52.700 1.00 28.16 260 ILE A O 1
ATOM 1986 N N . GLU A 1 261 ? 15.673 40.889 -54.518 1.00 27.56 261 GLU A N 1
ATOM 1987 C CA . GLU A 1 261 ? 15.125 42.214 -54.183 1.00 27.56 261 GLU A CA 1
ATOM 1988 C C . GLU A 1 261 ? 13.630 42.355 -54.524 1.00 27.56 261 GLU A C 1
ATOM 1990 O O . GLU A 1 261 ? 12.964 43.268 -54.040 1.00 27.56 261 GLU A O 1
ATOM 1995 N N . ALA A 1 262 ? 13.045 41.409 -55.263 1.00 30.62 262 ALA A N 1
ATOM 1996 C CA . ALA A 1 262 ? 11.618 41.385 -55.570 1.00 30.62 262 ALA A CA 1
ATOM 1997 C C . ALA A 1 262 ? 10.854 40.354 -54.726 1.00 30.62 262 ALA A C 1
ATOM 1999 O O . ALA A 1 262 ? 10.180 39.473 -55.254 1.00 30.62 262 ALA A O 1
ATOM 2000 N N . VAL A 1 263 ? 10.893 40.477 -53.400 1.00 33.25 263 VAL A N 1
ATOM 2001 C CA . VAL A 1 263 ? 9.777 39.973 -52.594 1.00 33.25 263 VAL A CA 1
ATOM 2002 C C . VAL A 1 263 ? 9.110 41.187 -51.989 1.00 33.25 263 VAL A C 1
ATOM 2004 O O . VAL A 1 263 ? 9.547 41.732 -50.978 1.00 33.25 263 VAL A O 1
ATOM 2007 N N . HIS A 1 264 ? 8.058 41.650 -52.672 1.00 35.28 264 HIS A N 1
ATOM 2008 C CA . HIS A 1 264 ? 7.116 42.631 -52.146 1.00 35.28 264 HIS A CA 1
ATOM 2009 C C . HIS A 1 264 ? 6.903 42.383 -50.647 1.00 35.28 264 HIS A C 1
ATOM 2011 O O . HIS A 1 264 ? 6.762 41.233 -50.234 1.00 35.28 264 HIS A O 1
ATOM 2017 N N . ARG A 1 265 ? 6.768 43.439 -49.835 1.00 37.16 265 ARG A N 1
ATOM 2018 C CA . ARG A 1 265 ? 6.360 43.331 -48.415 1.00 37.16 265 ARG A CA 1
ATOM 2019 C C . ARG A 1 265 ? 5.095 42.471 -48.185 1.00 37.16 265 ARG A C 1
ATOM 2021 O O . ARG A 1 265 ? 4.824 42.088 -47.057 1.00 37.16 265 ARG A O 1
ATOM 2028 N N . ASN A 1 266 ? 4.362 42.124 -49.248 1.00 38.34 266 ASN A N 1
ATOM 2029 C CA . ASN A 1 266 ? 3.196 41.240 -49.246 1.00 38.34 266 ASN A CA 1
ATOM 2030 C C . ASN A 1 266 ? 3.453 39.807 -49.783 1.00 38.34 266 ASN A C 1
ATOM 2032 O O . ASN A 1 266 ? 2.564 38.972 -49.671 1.00 38.34 266 ASN A O 1
ATOM 2036 N N . GLY A 1 267 ? 4.626 39.511 -50.359 1.00 43.88 267 GLY A N 1
ATOM 2037 C CA . GLY A 1 267 ? 4.972 38.242 -51.026 1.00 43.88 267 GLY A CA 1
ATOM 2038 C C . GLY A 1 267 ? 5.745 37.227 -50.171 1.00 43.88 267 GLY A C 1
ATOM 2039 O O . GLY A 1 267 ? 5.942 36.094 -50.595 1.00 43.88 267 GLY A O 1
ATOM 2040 N N . LEU A 1 268 ? 6.156 37.586 -48.950 1.00 48.28 268 LEU A N 1
ATOM 2041 C CA . LEU A 1 268 ? 6.838 36.667 -48.018 1.00 48.28 268 LEU A CA 1
ATOM 2042 C C . LEU A 1 268 ? 5.949 35.497 -47.551 1.00 48.28 268 LEU A C 1
ATOM 2044 O O . LEU A 1 268 ? 6.456 34.514 -47.015 1.00 48.28 268 LEU A O 1
ATOM 2048 N N . CYS A 1 269 ? 4.633 35.595 -47.751 1.00 48.69 269 CYS A N 1
ATOM 2049 C CA . CYS A 1 269 ? 3.648 34.663 -47.207 1.00 48.69 269 CYS A CA 1
ATOM 2050 C C . CYS A 1 269 ? 3.022 33.713 -48.244 1.00 48.69 269 CYS A C 1
ATOM 2052 O O . CYS A 1 269 ? 2.075 33.001 -47.902 1.00 48.69 269 CYS A O 1
ATOM 2054 N N . ASP A 1 270 ? 3.514 33.684 -49.487 1.00 48.22 270 ASP A N 1
ATOM 2055 C CA . ASP A 1 270 ? 2.939 32.830 -50.533 1.00 48.22 270 ASP A CA 1
ATOM 2056 C C . ASP A 1 270 ? 3.228 31.332 -50.292 1.00 48.22 270 ASP A C 1
ATOM 2058 O O . ASP A 1 270 ? 4.360 30.894 -50.074 1.00 48.22 270 ASP A O 1
ATOM 2062 N N . SER A 1 271 ? 2.153 30.539 -50.260 1.00 47.88 271 SER A N 1
ATOM 2063 C CA . SER A 1 271 ? 2.037 29.349 -49.398 1.00 47.88 271 SER A CA 1
ATOM 2064 C C . SER A 1 271 ? 2.624 28.024 -49.924 1.00 47.88 271 SER A C 1
ATOM 2066 O O . SER A 1 271 ? 2.841 27.108 -49.125 1.00 47.88 271 SER A O 1
ATOM 2068 N N . GLU A 1 272 ? 2.950 27.904 -51.215 1.00 37.69 272 GLU A N 1
ATOM 2069 C CA . GLU A 1 272 ? 3.482 26.657 -51.808 1.00 37.69 272 GLU A CA 1
ATOM 2070 C C . GLU A 1 272 ? 5.010 26.644 -51.986 1.00 37.69 272 GLU A C 1
ATOM 2072 O O . GLU A 1 272 ? 5.636 25.587 -51.900 1.00 37.69 272 GLU A O 1
ATOM 2077 N N . TYR A 1 273 ? 5.643 27.809 -52.146 1.00 37.16 273 TYR A N 1
ATOM 2078 C CA . TYR A 1 273 ? 7.081 27.914 -52.431 1.00 37.16 273 TYR A CA 1
ATOM 2079 C C . TYR A 1 273 ? 7.973 27.746 -51.179 1.00 37.16 273 TYR A C 1
ATOM 2081 O O . TYR A 1 273 ? 9.129 27.338 -51.276 1.00 37.16 273 TYR A O 1
ATOM 2089 N N . VAL A 1 274 ? 7.436 28.003 -49.977 1.00 42.31 274 VAL A N 1
ATOM 2090 C CA . VAL A 1 274 ? 8.212 28.042 -48.718 1.00 42.31 274 VAL A CA 1
ATOM 2091 C C . VAL A 1 274 ? 8.319 26.669 -48.028 1.00 42.31 274 VAL A C 1
ATOM 2093 O O . VAL A 1 274 ? 9.362 26.345 -47.463 1.00 42.31 274 VAL A O 1
ATOM 2096 N N . ARG A 1 275 ? 7.291 25.807 -48.108 1.00 38.03 275 ARG A N 1
ATOM 2097 C CA . ARG A 1 275 ? 7.268 24.510 -47.386 1.00 38.03 275 ARG A CA 1
ATOM 2098 C C . ARG A 1 275 ? 8.336 23.513 -47.853 1.00 38.03 275 ARG A C 1
ATOM 2100 O O . ARG A 1 275 ? 8.871 22.781 -47.026 1.00 38.03 275 ARG A O 1
ATOM 2107 N N . SER A 1 276 ? 8.656 23.477 -49.147 1.00 36.84 276 SER A N 1
ATOM 2108 C CA . SER A 1 276 ? 9.596 22.498 -49.724 1.00 36.84 276 SER A CA 1
ATOM 2109 C C . SER A 1 276 ? 11.072 22.868 -49.525 1.00 36.84 276 SER A C 1
ATOM 2111 O O . SER A 1 276 ? 11.930 21.983 -49.518 1.00 36.84 276 SER A O 1
ATOM 2113 N N . ARG A 1 277 ? 11.371 24.160 -49.331 1.00 36.12 277 ARG A N 1
ATOM 2114 C CA . ARG A 1 277 ? 12.726 24.664 -49.059 1.00 36.12 277 ARG A CA 1
ATOM 2115 C C . ARG A 1 277 ? 13.037 24.713 -47.562 1.00 36.12 277 ARG A C 1
ATOM 2117 O O . ARG A 1 277 ? 14.141 24.367 -47.166 1.00 36.12 277 ARG A O 1
ATOM 2124 N N . TRP A 1 278 ? 12.053 25.035 -46.722 1.00 40.56 278 TRP A N 1
ATOM 2125 C CA . TRP A 1 278 ? 12.251 25.129 -45.271 1.00 40.56 278 TRP A CA 1
ATOM 2126 C C . TRP A 1 278 ? 12.556 23.797 -44.596 1.00 40.56 278 TRP A C 1
ATOM 2128 O O . TRP A 1 278 ? 13.483 23.724 -43.801 1.00 40.56 278 TRP A O 1
ATOM 2138 N N . ALA A 1 279 ? 11.884 22.717 -45.000 1.00 39.12 279 ALA A N 1
ATOM 2139 C CA . ALA A 1 279 ? 12.200 21.371 -44.515 1.00 39.12 279 ALA A CA 1
ATOM 2140 C C . ALA A 1 279 ? 13.614 20.886 -44.916 1.00 39.12 279 ALA A C 1
ATOM 2142 O O . ALA A 1 279 ? 14.084 19.879 -44.392 1.00 39.12 279 ALA A O 1
ATOM 2143 N N . LYS A 1 280 ? 14.282 21.577 -45.855 1.00 36.31 280 LYS A N 1
ATOM 2144 C CA . LYS A 1 280 ? 15.652 21.294 -46.314 1.00 36.31 280 LYS A CA 1
ATOM 2145 C C . LYS A 1 280 ? 16.723 22.181 -45.671 1.00 36.31 280 LYS A C 1
ATOM 2147 O O . LYS A 1 280 ? 17.888 21.808 -45.732 1.00 36.31 280 LYS A O 1
ATOM 2152 N N . GLU A 1 281 ? 16.359 23.322 -45.086 1.00 36.88 281 GLU A N 1
ATOM 2153 C CA . GLU A 1 281 ? 17.313 24.330 -44.585 1.00 36.88 281 GLU A CA 1
ATOM 2154 C C . GLU A 1 281 ? 17.191 24.602 -43.070 1.00 36.88 281 GLU A C 1
ATOM 2156 O O . GLU A 1 281 ? 18.027 25.307 -42.515 1.00 36.88 281 GLU A O 1
ATOM 2161 N N . SER A 1 282 ? 16.212 24.015 -42.370 1.00 36.28 282 SER A N 1
ATOM 2162 C CA . SER A 1 282 ? 15.915 24.250 -40.943 1.00 36.28 282 SER A CA 1
ATOM 2163 C C . SER A 1 282 ? 16.918 23.645 -39.941 1.00 36.28 282 SER A C 1
ATOM 2165 O O . SER A 1 282 ? 16.573 23.365 -38.791 1.00 36.28 282 SER A O 1
ATOM 2167 N N . THR A 1 283 ? 18.169 23.416 -40.338 1.00 41.94 283 THR A N 1
ATOM 2168 C CA . THR A 1 283 ? 19.256 23.242 -39.370 1.00 41.94 283 THR A CA 1
ATOM 2169 C C . THR A 1 283 ? 19.782 24.621 -39.008 1.00 41.94 283 THR A C 1
ATOM 2171 O O . THR A 1 283 ? 20.642 25.165 -39.701 1.00 41.94 283 THR A O 1
ATOM 2174 N N . LEU A 1 284 ? 19.272 25.187 -37.912 1.00 43.31 284 LEU A N 1
ATOM 2175 C CA . LEU A 1 284 ? 20.008 26.243 -37.225 1.00 43.31 284 LEU A CA 1
ATOM 2176 C C . LEU A 1 284 ? 21.373 25.656 -36.808 1.00 43.31 284 LEU A C 1
ATOM 2178 O O . LEU A 1 284 ? 21.401 24.561 -36.237 1.00 43.31 284 LEU A O 1
ATOM 2182 N N . PRO A 1 285 ? 22.498 26.315 -37.133 1.00 40.94 285 PRO A N 1
ATOM 2183 C CA . PRO A 1 285 ? 23.822 25.835 -36.758 1.00 40.94 285 PRO A CA 1
ATOM 2184 C C . PRO A 1 285 ? 23.937 25.718 -35.236 1.00 40.94 285 PRO A C 1
ATOM 2186 O O . PRO A 1 285 ? 23.487 26.605 -34.512 1.00 40.94 285 PRO A O 1
ATOM 2189 N N . GLY A 1 286 ? 24.574 24.652 -34.754 1.00 42.31 286 GLY A N 1
ATOM 2190 C CA . GLY A 1 286 ? 25.084 24.625 -33.386 1.00 42.31 286 GLY A CA 1
ATOM 2191 C C . GLY A 1 286 ? 26.153 25.707 -33.215 1.00 42.31 286 GLY A C 1
ATOM 2192 O O . GLY A 1 286 ? 27.044 25.813 -34.052 1.00 42.31 286 GLY A O 1
ATOM 2193 N N . GLU A 1 287 ? 26.001 26.522 -32.170 1.00 38.97 287 GLU A N 1
ATOM 2194 C CA . GLU A 1 287 ? 26.964 27.495 -31.625 1.00 38.97 287 GLU A CA 1
ATOM 2195 C C . GLU A 1 287 ? 27.839 28.242 -32.657 1.00 38.97 287 GLU A C 1
ATOM 2197 O O . GLU A 1 287 ? 29.036 28.004 -32.804 1.00 38.97 287 GLU A O 1
ATOM 2202 N N . GLY A 1 288 ? 27.233 29.219 -33.342 1.00 44.97 288 GLY A N 1
ATOM 2203 C CA . GLY A 1 288 ? 27.916 30.218 -34.172 1.00 44.97 288 GLY A CA 1
ATOM 2204 C C . GLY A 1 288 ? 27.160 31.555 -34.195 1.00 44.97 288 GLY A C 1
ATOM 2205 O O . GLY A 1 288 ? 25.974 31.602 -33.874 1.00 44.97 288 GLY A O 1
ATOM 2206 N N . SER A 1 289 ? 27.830 32.661 -34.555 1.00 48.75 289 SER A N 1
ATOM 2207 C CA . SER A 1 289 ? 27.192 33.986 -34.659 1.00 48.75 289 SER A CA 1
ATOM 2208 C C . SER A 1 289 ? 26.157 34.022 -35.786 1.00 48.75 289 SER A C 1
ATOM 2210 O O . SER A 1 289 ? 26.503 33.839 -36.955 1.00 48.75 289 SER A O 1
ATOM 2212 N N . PHE A 1 290 ? 24.900 34.295 -35.450 1.00 51.59 290 PHE A N 1
ATOM 2213 C CA . PHE A 1 290 ? 23.816 34.367 -36.424 1.00 51.59 290 PHE A CA 1
ATOM 2214 C C . PHE A 1 290 ? 23.904 35.642 -37.275 1.00 51.59 290 PHE A C 1
ATOM 2216 O O . PHE A 1 290 ? 24.122 36.737 -36.756 1.00 51.59 290 PHE A O 1
ATOM 2223 N N . THR A 1 291 ? 23.697 35.526 -38.588 1.00 62.34 291 THR A N 1
ATOM 2224 C CA . THR A 1 291 ? 23.545 36.709 -39.453 1.00 62.34 291 THR A CA 1
ATOM 2225 C C . THR A 1 291 ? 22.163 37.347 -39.263 1.00 62.34 291 THR A C 1
ATOM 2227 O O . THR A 1 291 ? 21.185 36.652 -38.977 1.00 62.34 291 THR A O 1
ATOM 2230 N N . ALA A 1 292 ? 22.041 38.664 -39.476 1.00 56.72 292 ALA A N 1
ATOM 2231 C CA . ALA A 1 292 ? 20.755 39.369 -39.361 1.00 56.72 292 ALA A CA 1
ATOM 2232 C C . ALA A 1 292 ? 19.669 38.758 -40.269 1.00 56.72 292 ALA A C 1
ATOM 2234 O O . ALA A 1 292 ? 18.505 38.682 -39.887 1.00 56.72 292 ALA A O 1
ATOM 2235 N N . GLU A 1 293 ? 20.060 38.258 -41.441 1.00 57.81 293 GLU A N 1
ATOM 2236 C CA . GLU A 1 293 ? 19.165 37.606 -42.397 1.00 57.81 293 GLU A CA 1
ATOM 2237 C C . GLU A 1 293 ? 18.678 36.227 -41.907 1.00 57.81 293 GLU A C 1
ATOM 2239 O O . GLU A 1 293 ? 17.503 35.894 -42.055 1.00 57.81 293 GLU A O 1
ATOM 2244 N N . GLN A 1 294 ? 19.536 35.440 -41.245 1.00 62.03 294 GLN A N 1
ATOM 2245 C CA . GLN A 1 294 ? 19.140 34.166 -40.627 1.00 62.03 294 GLN A CA 1
ATOM 2246 C C . GLN A 1 294 ? 18.184 34.375 -39.449 1.00 62.03 294 GLN A C 1
ATOM 2248 O O . GLN A 1 294 ? 17.214 33.633 -39.302 1.00 62.03 294 GLN A O 1
ATOM 2253 N N . LEU A 1 295 ? 18.411 35.415 -38.646 1.00 63.31 295 LEU A N 1
ATOM 2254 C CA . LEU A 1 295 ? 17.545 35.742 -37.515 1.00 63.31 295 LEU A CA 1
ATOM 2255 C C . LEU A 1 295 ? 16.168 36.235 -37.977 1.00 63.31 295 LEU A C 1
ATOM 2257 O O . LEU A 1 295 ? 15.157 35.813 -37.424 1.00 63.31 295 LEU A O 1
ATOM 2261 N N . LYS A 1 296 ? 16.094 37.042 -39.046 1.00 65.56 296 LYS A N 1
ATOM 2262 C CA . LYS A 1 296 ? 14.811 37.442 -39.656 1.00 65.56 296 LYS A CA 1
ATOM 2263 C C . LYS A 1 296 ? 14.027 36.249 -40.204 1.00 65.56 296 LYS A C 1
ATOM 2265 O O . LYS A 1 296 ? 12.814 36.179 -40.019 1.00 65.56 296 LYS A O 1
ATOM 2270 N N . ARG A 1 297 ? 14.711 35.288 -40.834 1.00 66.62 297 ARG A N 1
ATOM 2271 C CA . ARG A 1 297 ? 14.096 34.049 -41.345 1.00 66.62 297 ARG A CA 1
ATOM 2272 C C . ARG A 1 297 ? 13.577 33.153 -40.225 1.00 66.62 297 ARG A C 1
ATOM 2274 O O . ARG A 1 297 ? 12.460 32.660 -40.324 1.00 66.62 297 ARG A O 1
ATOM 2281 N N . MET A 1 298 ? 14.335 33.022 -39.141 1.00 72.12 298 MET A N 1
ATOM 2282 C CA . MET A 1 298 ? 13.888 32.324 -37.937 1.00 72.12 298 MET A CA 1
ATOM 2283 C C . MET A 1 298 ? 12.668 33.012 -37.299 1.00 72.12 298 MET A C 1
ATOM 2285 O O . MET A 1 298 ? 11.710 32.341 -36.935 1.00 72.12 298 MET A O 1
ATOM 2289 N N . LEU A 1 299 ? 12.642 34.346 -37.196 1.00 67.56 299 LEU A N 1
ATOM 2290 C CA . LEU A 1 299 ? 11.467 35.064 -36.680 1.00 67.56 299 LEU A CA 1
ATOM 2291 C C . LEU A 1 299 ? 10.230 34.842 -37.569 1.00 67.56 299 LEU A C 1
ATOM 2293 O O . LEU A 1 299 ? 9.125 34.641 -37.067 1.00 67.56 299 LEU A O 1
ATOM 2297 N N . LEU A 1 300 ? 10.413 34.786 -38.890 1.00 69.38 300 LEU A N 1
ATOM 2298 C CA . LEU A 1 300 ? 9.343 34.425 -39.819 1.00 69.38 300 LEU A CA 1
ATOM 2299 C C . LEU A 1 300 ? 8.841 32.983 -39.600 1.00 69.38 300 LEU A C 1
ATOM 2301 O O . LEU A 1 300 ? 7.662 32.706 -39.817 1.00 69.38 300 LEU A O 1
ATOM 2305 N N . GLU A 1 301 ? 9.710 32.065 -39.165 1.00 70.06 301 GLU A N 1
ATOM 2306 C CA . GLU A 1 301 ? 9.365 30.662 -38.880 1.00 70.06 301 GLU A CA 1
ATOM 2307 C C . GLU A 1 301 ? 8.544 30.513 -37.623 1.00 70.06 301 GLU A C 1
ATOM 2309 O O . GLU A 1 301 ? 7.469 29.905 -37.621 1.00 70.06 301 GLU A O 1
ATOM 2314 N N . LEU A 1 302 ? 9.018 31.177 -36.584 1.00 71.31 302 LEU A N 1
ATOM 2315 C CA . LEU A 1 302 ? 8.387 31.205 -35.284 1.00 71.31 302 LEU A CA 1
ATOM 2316 C C . LEU A 1 302 ? 7.047 31.944 -35.301 1.00 71.31 302 LEU A C 1
ATOM 2318 O O . LEU A 1 302 ? 6.271 31.804 -34.364 1.00 71.31 302 LEU A O 1
ATOM 2322 N N . ALA A 1 303 ? 6.717 32.661 -36.383 1.00 66.06 303 ALA A N 1
ATOM 2323 C CA . ALA A 1 303 ? 5.401 33.259 -36.567 1.00 66.06 303 ALA A CA 1
ATOM 2324 C C . ALA A 1 303 ? 4.272 32.232 -36.764 1.00 66.06 303 ALA A C 1
ATOM 2326 O O . ALA A 1 303 ? 3.095 32.592 -36.659 1.00 66.06 303 ALA A O 1
ATOM 2327 N N . LYS A 1 304 ? 4.592 30.960 -37.048 1.00 68.94 304 LYS A N 1
ATOM 2328 C CA . LYS A 1 304 ? 3.604 29.886 -37.217 1.00 68.94 304 LYS A CA 1
ATOM 2329 C C . LYS A 1 304 ? 3.313 29.155 -35.897 1.00 68.94 304 LYS A C 1
ATOM 2331 O O . LYS A 1 304 ? 4.238 28.882 -35.135 1.00 68.94 304 LYS A O 1
ATOM 2336 N N . PRO A 1 305 ? 2.050 28.765 -35.630 1.00 57.94 305 PRO A N 1
ATOM 2337 C CA . PRO A 1 305 ? 1.705 28.065 -34.394 1.00 57.94 305 PRO A CA 1
ATOM 2338 C C . PRO A 1 305 ? 2.380 26.689 -34.291 1.00 57.94 305 PRO A C 1
ATOM 2340 O O . PRO A 1 305 ? 2.250 25.886 -35.218 1.00 57.94 305 PRO A O 1
ATOM 2343 N N . GLY A 1 306 ? 3.037 26.391 -33.164 1.00 57.38 306 GLY A N 1
ATOM 2344 C CA . GLY A 1 306 ? 3.687 25.098 -32.900 1.00 57.38 306 GLY A CA 1
ATOM 2345 C C . GLY A 1 306 ? 5.099 24.930 -33.476 1.00 57.38 306 GLY A C 1
ATOM 2346 O O . GLY A 1 306 ? 5.646 23.835 -33.398 1.00 57.38 306 GLY A O 1
ATOM 2347 N N . ALA A 1 307 ? 5.685 25.974 -34.076 1.00 67.31 307 ALA A N 1
ATOM 2348 C CA . ALA A 1 307 ? 7.034 25.920 -34.655 1.00 67.31 307 ALA A CA 1
ATOM 2349 C C . ALA A 1 307 ? 8.156 26.091 -33.613 1.00 67.31 307 ALA A C 1
ATOM 2351 O O . ALA A 1 307 ? 9.312 25.761 -33.874 1.00 67.31 307 ALA A O 1
ATOM 2352 N N . PHE A 1 308 ? 7.827 26.613 -32.429 1.00 72.75 308 PHE A N 1
ATOM 2353 C CA . PHE A 1 308 ? 8.815 26.899 -31.400 1.00 72.75 308 PHE A CA 1
ATOM 2354 C C . PHE A 1 308 ? 9.279 25.625 -30.676 1.00 72.75 308 PHE A C 1
ATOM 2356 O O . PHE A 1 308 ? 8.477 24.819 -30.216 1.00 72.75 308 PHE A O 1
ATOM 2363 N N . LEU A 1 309 ? 10.599 25.472 -30.559 1.00 68.38 309 LEU A N 1
ATOM 2364 C CA . LEU A 1 309 ? 11.278 24.404 -29.814 1.00 68.38 309 LEU A CA 1
ATOM 2365 C C . LEU A 1 309 ? 12.357 25.053 -28.929 1.00 68.38 309 LEU A C 1
ATOM 2367 O O . LEU A 1 309 ? 13.335 25.552 -29.502 1.00 68.38 309 LEU A O 1
ATOM 2371 N N . PRO A 1 310 ? 12.211 25.065 -27.589 1.00 56.12 310 PRO A N 1
ATOM 2372 C CA . PRO A 1 310 ? 13.075 25.831 -26.685 1.00 56.12 310 PRO A CA 1
ATOM 2373 C C . PRO A 1 310 ? 14.572 25.537 -26.848 1.00 56.12 310 PRO A C 1
ATOM 2375 O O . PRO A 1 310 ? 15.362 26.458 -27.027 1.00 56.12 310 PRO A O 1
ATOM 2378 N N . GLU A 1 311 ? 14.958 24.260 -26.906 1.00 53.91 311 GLU A N 1
ATOM 2379 C CA . GLU A 1 311 ? 16.366 23.834 -26.996 1.00 53.91 311 GLU A CA 1
ATOM 2380 C C . GLU A 1 311 ? 17.068 24.271 -28.294 1.00 53.91 311 GLU A C 1
ATOM 2382 O O . GLU A 1 311 ? 18.290 24.390 -28.327 1.00 53.91 311 GLU A O 1
ATOM 2387 N N . LYS A 1 312 ? 16.308 24.528 -29.368 1.00 59.84 312 LYS A N 1
ATOM 2388 C CA . LYS A 1 312 ? 16.852 24.909 -30.684 1.00 59.84 312 LYS A CA 1
ATOM 2389 C C . LYS A 1 312 ? 16.782 26.406 -30.956 1.00 59.84 312 LYS A C 1
ATOM 2391 O O . LYS A 1 312 ? 17.673 26.955 -31.596 1.00 59.84 312 LYS A O 1
ATOM 2396 N N . HIS A 1 313 ? 15.709 27.058 -30.519 1.00 70.31 313 HIS A N 1
ATOM 2397 C CA . HIS A 1 313 ? 15.396 28.422 -30.946 1.00 70.31 313 HIS A CA 1
ATOM 2398 C C . HIS A 1 313 ? 15.723 29.477 -29.888 1.00 70.31 313 HIS A C 1
ATOM 2400 O O . HIS A 1 313 ? 15.977 30.625 -30.249 1.00 70.31 313 HIS A O 1
ATOM 2406 N N . LEU A 1 314 ? 15.750 29.119 -28.599 1.00 62.47 314 LEU A N 1
ATOM 2407 C CA . LEU A 1 314 ? 15.961 30.085 -27.519 1.00 62.47 314 LEU A CA 1
ATOM 2408 C C . LEU A 1 314 ? 17.342 30.774 -27.582 1.00 62.47 314 LEU A C 1
ATOM 2410 O O . LEU A 1 314 ? 17.369 32.001 -27.482 1.00 62.47 314 LEU A O 1
ATOM 2414 N N . PRO A 1 315 ? 18.465 30.075 -27.863 1.00 64.75 315 PRO A N 1
ATOM 2415 C CA . PRO A 1 315 ? 19.771 30.732 -28.004 1.00 64.75 315 PRO A CA 1
ATOM 2416 C C . PRO A 1 315 ? 19.812 31.761 -29.145 1.00 64.75 315 PRO A C 1
ATOM 2418 O O . PRO A 1 315 ? 20.426 32.820 -29.022 1.00 64.75 315 PRO A O 1
ATOM 2421 N N . ALA A 1 316 ? 19.124 31.472 -30.252 1.00 63.19 316 ALA A N 1
ATOM 2422 C CA . ALA A 1 316 ? 19.065 32.340 -31.424 1.00 63.19 316 ALA A CA 1
ATOM 2423 C C . ALA A 1 316 ? 18.105 33.530 -31.237 1.00 63.19 316 ALA A C 1
ATOM 2425 O O . ALA A 1 316 ? 18.386 34.627 -31.717 1.00 63.19 316 ALA A O 1
ATOM 2426 N N . LEU A 1 317 ? 16.996 33.348 -30.510 1.00 65.81 317 LEU A N 1
ATOM 2427 C CA . LEU A 1 317 ? 16.075 34.427 -30.127 1.00 65.81 317 LEU A CA 1
ATOM 2428 C C . LEU A 1 317 ? 16.731 35.432 -29.180 1.00 65.81 317 LEU A C 1
ATOM 2430 O O . LEU A 1 317 ? 16.623 36.635 -29.405 1.00 65.81 317 LEU A O 1
ATOM 2434 N N . VAL A 1 318 ? 17.451 34.940 -28.169 1.00 71.56 318 VAL A N 1
ATOM 2435 C CA . VAL A 1 318 ? 18.230 35.771 -27.239 1.00 71.56 318 VAL A CA 1
ATOM 2436 C C . VAL A 1 318 ? 19.279 36.570 -28.015 1.00 71.56 318 VAL A C 1
ATOM 2438 O O . VAL A 1 318 ? 19.308 37.795 -27.921 1.00 71.56 318 VAL A O 1
ATOM 2441 N N . ALA A 1 319 ? 20.036 35.914 -28.904 1.00 65.50 319 ALA A N 1
ATOM 2442 C CA . ALA A 1 319 ? 20.995 36.595 -29.774 1.00 65.50 319 ALA A CA 1
ATOM 2443 C C . ALA A 1 319 ? 20.342 37.644 -30.703 1.00 65.50 319 ALA A C 1
ATOM 2445 O O . ALA A 1 319 ? 20.939 38.689 -30.963 1.00 65.50 319 ALA A O 1
ATOM 2446 N N . ALA A 1 320 ? 19.119 37.406 -31.192 1.00 65.81 320 ALA A N 1
ATOM 2447 C CA . ALA A 1 320 ? 18.382 38.365 -32.019 1.00 65.81 320 ALA A CA 1
ATOM 2448 C C . ALA A 1 320 ? 17.923 39.607 -31.253 1.00 65.81 320 ALA A C 1
ATOM 2450 O O . ALA A 1 320 ? 18.000 40.717 -31.788 1.00 65.81 320 ALA A O 1
ATOM 2451 N N . PHE A 1 321 ? 17.453 39.434 -30.019 1.00 74.56 321 PHE A N 1
ATOM 2452 C CA . PHE A 1 321 ? 16.978 40.542 -29.194 1.00 74.56 321 PHE A CA 1
ATOM 2453 C C . PHE A 1 321 ? 18.125 41.337 -28.564 1.00 74.56 321 PHE A C 1
ATOM 2455 O O . PHE A 1 321 ? 18.043 42.569 -28.527 1.00 74.56 321 PHE A O 1
ATOM 2462 N N . ASP A 1 322 ? 19.224 40.670 -28.193 1.00 70.25 322 ASP A N 1
ATOM 2463 C CA . ASP A 1 322 ? 20.486 41.306 -27.784 1.00 70.25 322 ASP A CA 1
ATOM 2464 C C . ASP A 1 322 ? 21.087 42.155 -28.915 1.00 70.25 322 ASP A C 1
ATOM 2466 O O . ASP A 1 322 ? 21.633 43.232 -28.674 1.00 70.25 322 ASP A O 1
ATOM 2470 N N . ALA A 1 323 ? 20.939 41.711 -30.169 1.00 66.81 323 ALA A N 1
ATOM 2471 C CA . ALA A 1 323 ? 21.350 42.461 -31.357 1.00 66.81 323 ALA A CA 1
ATOM 2472 C C . ALA A 1 323 ? 20.365 43.580 -31.768 1.00 66.81 323 ALA A C 1
ATOM 2474 O O . ALA A 1 323 ? 20.628 44.306 -32.729 1.00 66.81 323 ALA A O 1
ATOM 2475 N N . GLY A 1 324 ? 19.233 43.740 -31.072 1.00 68.06 324 GLY A N 1
ATOM 2476 C CA . GLY A 1 324 ? 18.271 44.823 -31.303 1.00 68.06 324 GLY A CA 1
ATOM 2477 C C . GLY A 1 324 ? 17.373 44.657 -32.536 1.00 68.06 324 GLY A C 1
ATOM 2478 O O . GLY A 1 324 ? 16.789 45.646 -32.999 1.00 68.06 324 GLY A O 1
ATOM 2479 N N . ILE A 1 325 ? 17.236 43.439 -33.076 1.00 73.88 325 ILE A N 1
ATOM 2480 C CA . ILE A 1 325 ? 16.476 43.167 -34.310 1.00 73.88 325 ILE A CA 1
ATOM 2481 C C . ILE A 1 325 ? 15.016 43.624 -34.212 1.00 73.88 325 ILE A C 1
ATOM 2483 O O . ILE A 1 325 ? 14.481 44.134 -35.198 1.00 73.88 325 ILE A O 1
ATOM 2487 N N . GLN A 1 326 ? 14.410 43.559 -33.027 1.00 73.19 326 GLN A N 1
ATOM 2488 C CA . GLN A 1 326 ? 13.049 44.015 -32.735 1.00 73.19 326 GLN A CA 1
ATOM 2489 C C . GLN A 1 326 ? 12.783 45.481 -33.110 1.00 73.19 326 GLN A C 1
ATOM 2491 O O . GLN A 1 326 ? 11.664 45.834 -33.475 1.00 73.19 326 GLN A O 1
ATOM 2496 N N . ASN A 1 327 ? 13.808 46.337 -33.079 1.00 73.25 327 ASN A N 1
ATOM 2497 C CA . ASN A 1 327 ? 13.676 47.749 -33.447 1.00 73.25 327 ASN A CA 1
ATOM 2498 C C . ASN A 1 327 ? 13.701 47.945 -34.971 1.00 73.25 327 ASN A C 1
ATOM 2500 O O . ASN A 1 327 ? 13.030 48.830 -35.510 1.00 73.25 327 ASN A O 1
ATOM 2504 N N . SER A 1 328 ? 14.478 47.109 -35.665 1.00 67.31 328 SER A N 1
ATOM 2505 C CA . SER A 1 328 ? 14.597 47.124 -37.125 1.00 67.31 328 SER A CA 1
ATOM 2506 C C . SER A 1 328 ? 13.454 46.385 -37.831 1.00 67.31 328 SER A C 1
ATOM 2508 O O . SER A 1 328 ? 13.023 46.833 -38.890 1.00 67.31 328 SER A O 1
ATOM 2510 N N . GLU A 1 329 ? 12.914 45.321 -37.224 1.00 70.50 329 GLU A N 1
ATOM 2511 C CA . GLU A 1 329 ? 11.909 44.417 -37.808 1.00 70.50 329 GLU A CA 1
ATOM 2512 C C . GLU A 1 329 ? 10.715 44.154 -36.862 1.00 70.50 329 GLU A C 1
ATOM 2514 O O . GLU A 1 329 ? 10.430 43.008 -36.502 1.00 70.50 329 GLU A O 1
ATOM 2519 N N . PRO A 1 330 ? 9.975 45.203 -36.453 1.00 63.34 330 PRO A N 1
ATOM 2520 C CA . PRO A 1 330 ? 8.952 45.102 -35.409 1.00 63.34 330 PRO A CA 1
ATOM 2521 C C . PRO A 1 330 ? 7.797 44.155 -35.765 1.00 63.34 330 PRO A C 1
ATOM 2523 O O . PRO A 1 330 ? 7.316 43.431 -34.899 1.00 63.34 330 PRO A O 1
ATOM 2526 N N . ASP A 1 331 ? 7.365 44.110 -37.029 1.00 57.72 331 ASP A N 1
ATOM 2527 C CA . ASP A 1 331 ? 6.240 43.259 -37.445 1.00 57.72 331 ASP A CA 1
ATOM 2528 C C . ASP A 1 331 ? 6.600 41.763 -37.432 1.00 57.72 331 ASP A C 1
ATOM 2530 O O . ASP A 1 331 ? 5.804 40.931 -36.992 1.00 57.72 331 ASP A O 1
ATOM 2534 N N . LEU A 1 332 ? 7.815 41.410 -37.869 1.00 66.25 332 LEU A N 1
ATOM 2535 C CA . LEU A 1 332 ? 8.300 40.025 -37.848 1.00 66.25 332 LEU A CA 1
ATOM 2536 C C . LEU A 1 332 ? 8.475 39.531 -36.416 1.00 66.25 332 LEU A C 1
ATOM 2538 O O . LEU A 1 332 ? 8.067 38.416 -36.098 1.00 66.25 332 LEU A O 1
ATOM 2542 N N . THR A 1 333 ? 9.012 40.379 -35.539 1.00 68.50 333 THR A N 1
ATOM 2543 C CA . THR A 1 333 ? 9.133 40.074 -34.114 1.00 68.50 333 THR A CA 1
ATOM 2544 C C . THR A 1 333 ? 7.765 39.903 -33.452 1.00 68.50 333 THR A C 1
ATOM 2546 O O . THR A 1 333 ? 7.558 38.912 -32.757 1.00 68.50 333 THR A O 1
ATOM 2549 N N . LEU A 1 334 ? 6.799 40.793 -33.713 1.00 60.59 334 LEU A N 1
ATOM 2550 C CA . LEU A 1 334 ? 5.440 40.675 -33.167 1.00 60.59 334 LEU A CA 1
ATOM 2551 C C . LEU A 1 334 ? 4.738 39.386 -33.622 1.00 60.59 334 LEU A C 1
ATOM 2553 O O . LEU A 1 334 ? 4.041 38.743 -32.837 1.00 60.59 334 LEU A O 1
ATOM 2557 N N . HIS A 1 335 ? 4.923 38.974 -34.877 1.00 64.00 335 HIS A N 1
ATOM 2558 C CA . HIS A 1 335 ? 4.344 37.729 -35.375 1.00 64.00 335 HIS A CA 1
ATOM 2559 C C . HIS A 1 335 ? 5.046 36.484 -34.824 1.00 64.00 335 HIS A C 1
ATOM 2561 O O . HIS A 1 335 ? 4.343 35.554 -34.430 1.00 64.00 335 HIS A O 1
ATOM 2567 N N . ALA A 1 336 ? 6.381 36.487 -34.727 1.00 70.00 336 ALA A N 1
ATOM 2568 C CA . ALA A 1 336 ? 7.170 35.423 -34.100 1.00 70.00 336 ALA A CA 1
ATOM 2569 C C . ALA A 1 336 ? 6.739 35.174 -32.654 1.00 70.00 336 ALA A C 1
ATOM 2571 O O . ALA A 1 336 ? 6.444 34.049 -32.262 1.00 70.00 336 ALA A O 1
ATOM 2572 N N . LEU A 1 337 ? 6.624 36.253 -31.879 1.00 67.44 337 LEU A N 1
ATOM 2573 C CA . LEU A 1 337 ? 6.169 36.202 -30.497 1.00 67.44 337 LEU A CA 1
ATOM 2574 C C . LEU A 1 337 ? 4.750 35.629 -30.387 1.00 67.44 337 LEU A C 1
ATOM 2576 O O . LEU A 1 337 ? 4.493 34.799 -29.520 1.00 67.44 337 LEU A O 1
ATOM 2580 N N . ALA A 1 338 ? 3.850 35.981 -31.311 1.00 55.78 338 ALA A N 1
ATOM 2581 C CA . ALA A 1 338 ? 2.497 35.431 -31.339 1.00 55.78 338 ALA A CA 1
ATOM 2582 C C . ALA A 1 338 ? 2.452 33.919 -31.653 1.00 55.78 338 ALA A C 1
ATOM 2584 O O . ALA A 1 338 ? 1.547 33.233 -31.181 1.00 55.78 338 ALA A O 1
ATOM 2585 N N . GLY A 1 339 ? 3.389 33.383 -32.444 1.00 60.59 339 GLY A N 1
ATOM 2586 C CA . GLY A 1 339 ? 3.493 31.942 -32.714 1.00 60.59 339 GLY A CA 1
ATOM 2587 C C . GLY A 1 339 ? 4.191 31.165 -31.591 1.00 60.59 339 GLY A C 1
ATOM 2588 O O . GLY A 1 339 ? 3.703 30.098 -31.202 1.00 60.59 339 GLY A O 1
ATOM 2589 N N . ILE A 1 340 ? 5.241 31.732 -30.985 1.00 69.94 340 ILE A N 1
ATOM 2590 C CA . ILE A 1 340 ? 5.879 31.206 -29.762 1.00 69.94 340 ILE A CA 1
ATOM 2591 C C . ILE A 1 340 ? 4.839 31.074 -28.653 1.00 69.94 340 ILE A C 1
ATOM 2593 O O . ILE A 1 340 ? 4.671 29.992 -28.103 1.00 69.94 340 ILE A O 1
ATOM 2597 N N . PHE A 1 341 ? 4.052 32.125 -28.425 1.00 57.28 341 PHE A N 1
ATOM 2598 C CA . PHE A 1 341 ? 2.990 32.156 -27.427 1.00 57.28 341 PHE A CA 1
ATOM 2599 C C . PHE A 1 341 ? 1.955 31.029 -27.580 1.00 57.28 341 PHE A C 1
ATOM 2601 O O . PHE A 1 341 ? 1.446 30.517 -26.590 1.00 57.28 341 PHE A O 1
ATOM 2608 N N . THR A 1 342 ? 1.654 30.585 -28.805 1.00 53.19 342 THR A N 1
ATOM 2609 C CA . THR A 1 342 ? 0.742 29.439 -28.997 1.00 53.19 342 THR A CA 1
ATOM 2610 C C . THR A 1 342 ? 1.331 28.085 -28.612 1.00 53.19 342 THR A C 1
ATOM 2612 O O . THR A 1 342 ? 0.581 27.119 -28.485 1.00 53.19 342 THR A O 1
ATOM 2615 N N . THR A 1 343 ? 2.656 28.006 -28.490 1.00 64.44 343 THR A N 1
ATOM 2616 C CA . THR A 1 343 ? 3.407 26.774 -28.218 1.00 64.44 343 THR A CA 1
ATOM 2617 C C . THR A 1 343 ? 3.854 26.730 -26.762 1.00 64.44 343 THR A C 1
ATOM 2619 O O . THR A 1 343 ? 3.697 25.705 -26.109 1.00 64.44 343 THR A O 1
ATOM 2622 N N . ASP A 1 344 ? 4.372 27.853 -26.262 1.00 64.56 344 ASP A N 1
ATOM 2623 C CA . ASP A 1 344 ? 4.892 28.012 -24.908 1.00 64.56 344 ASP A CA 1
ATOM 2624 C C . ASP A 1 344 ? 4.667 29.463 -24.415 1.00 64.56 344 ASP A C 1
ATOM 2626 O O . ASP A 1 344 ? 5.469 30.363 -24.696 1.00 64.56 344 ASP A O 1
ATOM 2630 N N . PRO A 1 345 ? 3.542 29.728 -23.723 1.00 54.06 345 PRO A N 1
ATOM 2631 C CA . PRO A 1 345 ? 3.232 31.050 -23.178 1.00 54.06 345 PRO A CA 1
ATOM 2632 C C . PRO A 1 345 ? 4.216 31.524 -22.096 1.00 54.06 345 PRO A C 1
ATOM 2634 O O . PRO A 1 345 ? 4.395 32.729 -21.929 1.00 54.06 345 PRO A O 1
ATOM 2637 N N . GLU A 1 346 ? 4.854 30.604 -21.365 1.00 55.78 346 GLU A N 1
ATOM 2638 C CA . GLU A 1 346 ? 5.749 30.924 -20.246 1.00 55.78 346 GLU A CA 1
ATOM 2639 C C . GLU A 1 346 ? 7.102 31.433 -20.761 1.00 55.78 346 GLU A C 1
ATOM 2641 O O . GLU A 1 346 ? 7.618 32.437 -20.270 1.00 55.78 346 GLU A O 1
ATOM 2646 N N . VAL A 1 347 ? 7.618 30.833 -21.840 1.00 61.31 347 VAL A N 1
ATOM 2647 C CA . VAL A 1 347 ? 8.800 31.350 -22.548 1.00 61.31 347 VAL A CA 1
ATOM 2648 C C . VAL A 1 347 ? 8.520 32.704 -23.213 1.00 61.31 347 VAL A C 1
ATOM 2650 O O . VAL A 1 347 ? 9.399 33.567 -23.236 1.00 61.31 347 VAL A O 1
ATOM 2653 N N . TYR A 1 348 ? 7.301 32.939 -23.717 1.00 64.25 348 TYR A N 1
ATOM 2654 C CA . TYR A 1 348 ? 6.898 34.265 -24.203 1.00 64.25 348 TYR A CA 1
ATOM 2655 C C . TYR A 1 348 ? 6.958 35.324 -23.086 1.00 64.25 348 TYR A C 1
ATOM 2657 O O . TYR A 1 348 ? 7.574 36.368 -23.301 1.00 64.25 348 TYR A O 1
ATOM 2665 N N . GLU A 1 349 ? 6.391 35.048 -21.900 1.00 53.53 349 GLU A N 1
ATOM 2666 C CA . GLU A 1 349 ? 6.434 35.966 -20.745 1.00 53.53 349 GLU A CA 1
ATOM 2667 C C . GLU A 1 349 ? 7.887 36.279 -20.336 1.00 53.53 349 GLU A C 1
ATOM 2669 O O . GLU A 1 349 ? 8.259 37.450 -20.234 1.00 53.53 349 GLU A O 1
ATOM 2674 N N . GLN A 1 350 ? 8.736 35.251 -20.215 1.00 60.78 350 GLN A N 1
ATOM 2675 C CA . GLN A 1 350 ? 10.157 35.396 -19.868 1.00 60.78 350 GLN A CA 1
ATOM 2676 C C . GLN A 1 350 ? 10.935 36.255 -20.876 1.00 60.78 350 GLN A C 1
ATOM 2678 O O . GLN A 1 350 ? 11.717 37.118 -20.477 1.00 60.78 350 GLN A O 1
ATOM 2683 N N . LEU A 1 351 ? 10.702 36.067 -22.181 1.00 58.88 351 LEU A N 1
ATOM 2684 C CA . LEU A 1 351 ? 11.345 36.870 -23.225 1.00 58.88 351 LEU A CA 1
ATOM 2685 C C . LEU A 1 351 ? 10.876 38.334 -23.190 1.00 58.88 351 LEU A C 1
ATOM 2687 O O . LEU A 1 351 ? 11.691 39.238 -23.373 1.00 58.88 351 LEU A O 1
ATOM 2691 N N . THR A 1 352 ? 9.589 38.595 -22.937 1.00 59.88 352 THR A N 1
ATOM 2692 C CA . THR A 1 352 ? 9.072 39.971 -22.829 1.00 59.88 352 THR A CA 1
ATOM 2693 C C . THR A 1 352 ? 9.528 40.696 -21.561 1.00 59.88 352 THR A C 1
ATOM 2695 O O . THR A 1 352 ? 9.754 41.905 -21.619 1.00 59.88 352 THR A O 1
ATOM 2698 N N . ASP A 1 353 ? 9.736 39.971 -20.458 1.00 57.44 353 ASP A N 1
ATOM 2699 C CA . ASP A 1 353 ? 10.280 40.515 -19.207 1.00 57.44 353 ASP A CA 1
ATOM 2700 C C . ASP A 1 353 ? 11.785 40.800 -19.319 1.00 57.44 353 ASP A C 1
ATOM 2702 O O . ASP A 1 353 ? 12.259 41.854 -18.887 1.00 57.44 353 ASP A O 1
ATOM 2706 N N . GLN A 1 354 ? 12.540 39.892 -19.948 1.00 66.56 354 GLN A N 1
ATOM 2707 C CA . GLN A 1 354 ? 13.978 40.054 -20.180 1.00 66.56 354 GLN A CA 1
ATOM 2708 C C . GLN A 1 354 ? 14.283 41.196 -21.165 1.00 66.56 354 GLN A C 1
ATOM 2710 O O . GLN A 1 354 ? 15.303 41.874 -21.024 1.00 66.56 354 GLN A O 1
ATOM 2715 N N . TYR A 1 355 ? 13.388 41.455 -22.128 1.00 70.62 355 TYR A N 1
ATOM 2716 C CA . TYR A 1 355 ? 13.539 42.504 -23.142 1.00 70.62 355 TYR A CA 1
ATOM 2717 C C . TYR A 1 355 ? 12.335 43.468 -23.173 1.00 70.62 355 TYR A C 1
ATOM 2719 O O . TYR A 1 355 ? 11.530 43.419 -24.110 1.00 70.62 355 TYR A O 1
ATOM 2727 N N . PRO A 1 356 ? 12.248 44.450 -22.249 1.00 63.41 356 PRO A N 1
ATOM 2728 C CA . PRO A 1 356 ? 11.098 45.360 -22.132 1.00 63.41 356 PRO A CA 1
ATOM 2729 C C . PRO A 1 356 ? 10.759 46.148 -23.411 1.00 63.41 356 PRO A C 1
ATOM 2731 O O . PRO A 1 356 ? 9.618 46.555 -23.622 1.00 63.41 356 PRO A O 1
ATOM 2734 N N . SER A 1 357 ? 11.743 46.336 -24.303 1.00 63.66 357 SER A N 1
ATOM 2735 C CA . SER A 1 357 ? 11.564 46.956 -25.627 1.00 63.66 357 SER A CA 1
ATOM 2736 C C . SER A 1 357 ? 10.545 46.240 -26.529 1.00 63.66 357 SER A C 1
ATOM 2738 O O . SER A 1 357 ? 9.973 46.878 -27.411 1.00 63.66 357 SER A O 1
ATOM 2740 N N . LEU A 1 358 ? 10.275 44.949 -26.292 1.00 66.50 358 LEU A N 1
ATOM 2741 C CA . LEU A 1 358 ? 9.304 44.158 -27.053 1.00 66.50 358 LEU A CA 1
ATOM 2742 C C . LEU A 1 358 ? 7.852 44.599 -26.793 1.00 66.50 358 LEU A C 1
ATOM 2744 O O . LEU A 1 358 ? 7.032 44.566 -27.708 1.00 66.50 358 LEU A O 1
ATOM 2748 N N . GLY A 1 359 ? 7.540 45.082 -25.584 1.00 45.41 359 GLY A N 1
ATOM 2749 C CA . GLY A 1 359 ? 6.190 45.524 -25.205 1.00 45.41 359 GLY A CA 1
ATOM 2750 C C . GLY A 1 359 ? 5.762 46.873 -25.802 1.00 45.41 359 GLY A C 1
ATOM 2751 O O . GLY A 1 359 ? 4.580 47.208 -25.783 1.00 45.41 359 GLY A O 1
ATOM 2752 N N . GLY A 1 360 ? 6.705 47.653 -26.345 1.00 48.69 360 GLY A N 1
ATOM 2753 C CA . GLY A 1 360 ? 6.461 48.976 -26.939 1.00 48.69 360 GLY A CA 1
ATOM 2754 C C . GLY A 1 360 ? 6.425 49.005 -28.472 1.00 48.69 360 GLY A C 1
ATOM 2755 O O . GLY A 1 360 ? 6.328 50.088 -29.059 1.00 48.69 360 GLY A O 1
ATOM 2756 N N . LEU A 1 361 ? 6.537 47.849 -29.135 1.00 60.62 361 LEU A N 1
ATOM 2757 C CA . LEU A 1 361 ? 6.612 47.758 -30.595 1.00 60.62 361 LEU A CA 1
ATOM 2758 C C . LEU A 1 361 ? 5.272 48.138 -31.241 1.00 60.62 361 LEU A C 1
ATOM 2760 O O . LEU A 1 361 ? 4.231 47.560 -30.939 1.00 60.62 361 LEU A O 1
ATOM 2764 N N . LYS A 1 362 ? 5.297 49.098 -32.175 1.00 52.03 362 LYS A N 1
ATOM 2765 C CA . LYS A 1 362 ? 4.123 49.462 -32.980 1.00 52.03 362 LYS A CA 1
ATOM 2766 C C . LYS A 1 362 ? 4.172 48.756 -34.333 1.00 52.03 362 LYS A C 1
ATOM 2768 O O . LYS A 1 362 ? 5.198 48.869 -35.012 1.00 52.03 362 LYS A O 1
ATOM 2773 N N . PRO A 1 363 ? 3.085 48.086 -34.749 1.00 56.34 363 PRO A N 1
ATOM 2774 C CA . PRO A 1 363 ? 3.059 47.422 -36.039 1.00 56.34 363 PRO A CA 1
ATOM 2775 C C . PRO A 1 363 ? 3.181 48.444 -37.177 1.00 56.34 363 PRO A C 1
ATOM 2777 O O . PRO A 1 363 ? 2.559 49.509 -37.141 1.00 56.34 363 PRO A O 1
ATOM 2780 N N . LYS A 1 364 ? 3.996 48.123 -38.185 1.00 55.91 364 LYS A N 1
ATOM 2781 C CA . LYS A 1 364 ? 4.246 48.942 -39.384 1.00 55.91 364 LYS A CA 1
ATOM 2782 C C . LYS A 1 364 ? 3.479 48.443 -40.615 1.00 55.91 364 LYS A C 1
ATOM 2784 O O . LYS A 1 364 ? 3.647 48.999 -41.701 1.00 55.91 364 LYS A O 1
ATOM 2789 N N . GLY A 1 365 ? 2.591 47.464 -40.437 1.00 48.09 365 GLY A N 1
ATOM 2790 C CA . GLY A 1 365 ? 1.591 47.062 -41.428 1.00 48.09 365 GLY A CA 1
ATOM 2791 C C . GLY A 1 365 ? 1.965 45.855 -42.291 1.00 48.09 365 GLY A C 1
ATOM 2792 O O . GLY A 1 365 ? 1.288 45.616 -43.290 1.00 48.09 365 GLY A O 1
ATOM 2793 N N . LEU A 1 366 ? 3.004 45.086 -41.941 1.00 56.97 366 LEU A N 1
ATOM 2794 C CA . LEU A 1 366 ? 3.264 43.790 -42.580 1.00 56.97 366 LEU A CA 1
ATOM 2795 C C . LEU A 1 366 ? 2.169 42.769 -42.204 1.00 56.97 366 LEU A C 1
ATOM 2797 O O . LEU A 1 366 ? 1.735 42.703 -41.055 1.00 56.97 366 LEU A O 1
ATOM 2801 N N . LYS A 1 367 ? 1.715 41.956 -43.167 1.00 54.97 367 LYS A N 1
ATOM 2802 C CA . LYS A 1 367 ? 0.689 40.924 -42.937 1.00 54.97 367 LYS A CA 1
ATOM 2803 C C . LYS A 1 367 ? 1.343 39.637 -42.418 1.00 54.97 367 LYS A C 1
ATOM 2805 O O . LYS A 1 367 ? 2.344 39.193 -42.971 1.00 54.97 367 LYS A O 1
ATOM 2810 N N . ALA A 1 368 ? 0.771 39.012 -41.386 1.00 56.91 368 ALA A N 1
ATOM 2811 C CA . ALA A 1 368 ? 1.335 37.791 -40.808 1.00 56.91 368 ALA A CA 1
ATOM 2812 C C . ALA A 1 368 ? 1.321 36.622 -41.806 1.00 56.91 368 ALA A C 1
ATOM 2814 O O . ALA A 1 368 ? 0.275 36.327 -42.387 1.00 56.91 368 ALA A O 1
ATOM 2815 N N . CYS A 1 369 ? 2.440 35.901 -41.939 1.00 59.75 369 CYS A N 1
ATOM 2816 C CA . CYS A 1 369 ? 2.557 34.716 -42.801 1.00 59.75 369 CYS A CA 1
ATOM 2817 C C . CYS A 1 369 ? 1.913 33.464 -42.190 1.00 59.75 369 CYS A C 1
ATOM 2819 O O . CYS A 1 369 ? 2.562 32.447 -41.941 1.00 59.75 369 CYS A O 1
ATOM 2821 N N . ARG A 1 370 ? 0.607 33.568 -41.944 1.00 61.03 370 ARG A N 1
ATOM 2822 C CA . ARG A 1 370 ? -0.269 32.553 -41.361 1.00 61.03 370 ARG A CA 1
ATOM 2823 C C . ARG A 1 370 ? -1.520 32.414 -42.227 1.00 61.03 370 ARG A C 1
ATOM 2825 O O . ARG A 1 370 ? -2.100 33.414 -42.648 1.00 61.03 370 ARG A O 1
ATOM 2832 N N . SER A 1 371 ? -1.958 31.181 -42.460 1.00 58.84 371 SER A N 1
ATOM 2833 C CA . SER A 1 371 ? -3.271 30.889 -43.044 1.00 58.84 371 SER A CA 1
ATOM 2834 C C . SER A 1 371 ? -4.405 31.322 -42.110 1.00 58.84 371 SER A C 1
ATOM 2836 O O . SER A 1 371 ? -4.209 31.506 -40.910 1.00 58.84 371 SER A O 1
ATOM 2838 N N . GLU A 1 372 ? -5.625 31.427 -42.631 1.00 48.66 372 GLU A N 1
ATOM 2839 C CA . GLU A 1 372 ? -6.817 31.768 -41.841 1.00 48.66 372 GLU A CA 1
ATOM 2840 C C . GLU A 1 372 ? -7.056 30.778 -40.683 1.00 48.66 372 GLU A C 1
ATOM 2842 O O . GLU A 1 372 ? -7.359 31.177 -39.561 1.00 48.66 372 GLU A O 1
ATOM 2847 N N . LYS A 1 373 ? -6.774 29.486 -40.906 1.00 51.97 373 LYS A N 1
ATOM 2848 C CA . LYS A 1 373 ? -6.814 28.436 -39.874 1.00 51.97 373 LYS A CA 1
ATOM 2849 C C . LYS A 1 373 ? -5.729 28.609 -38.802 1.00 51.97 373 LYS A C 1
ATOM 2851 O O . LYS A 1 373 ? -5.975 28.328 -37.632 1.00 51.97 373 LYS A O 1
ATOM 2856 N N . GLU A 1 374 ? -4.529 29.046 -39.180 1.00 54.56 374 GLU A N 1
ATOM 2857 C CA . GLU A 1 374 ? -3.424 29.322 -38.247 1.00 54.56 374 GLU A CA 1
ATOM 2858 C C . GLU A 1 374 ? -3.648 30.625 -37.470 1.00 54.56 374 GLU A C 1
ATOM 2860 O O . GLU A 1 374 ? -3.374 30.664 -36.273 1.00 54.56 374 GLU A O 1
ATOM 2865 N N . ASN A 1 375 ? -4.227 31.651 -38.099 1.00 48.69 375 ASN A N 1
ATOM 2866 C CA . ASN A 1 375 ? -4.701 32.850 -37.408 1.00 48.69 375 ASN A CA 1
ATOM 2867 C C . ASN A 1 375 ? -5.819 32.505 -36.419 1.00 48.69 375 ASN A C 1
ATOM 2869 O O . ASN A 1 375 ? -5.758 32.955 -35.284 1.00 48.69 375 ASN A O 1
ATOM 2873 N N . GLY A 1 376 ? -6.755 31.621 -36.782 1.00 46.34 376 GLY A N 1
ATOM 2874 C CA . GLY A 1 376 ? -7.754 31.086 -35.855 1.00 46.34 376 GLY A CA 1
ATOM 2875 C C . GLY A 1 376 ? -7.145 30.296 -34.688 1.00 46.34 376 GLY A C 1
ATOM 2876 O O . GLY A 1 376 ? -7.675 30.343 -33.584 1.00 46.34 376 GLY A O 1
ATOM 2877 N N . ARG A 1 377 ? -6.006 29.610 -34.878 1.00 53.53 377 ARG A N 1
ATOM 2878 C CA . ARG A 1 377 ? -5.260 28.957 -33.781 1.00 53.53 377 ARG A CA 1
ATOM 2879 C C . ARG A 1 377 ? -4.582 29.960 -32.864 1.00 53.53 377 ARG A C 1
ATOM 2881 O O . ARG A 1 377 ? -4.645 29.768 -31.658 1.00 53.53 377 ARG A O 1
ATOM 2888 N N . VAL A 1 378 ? -3.967 31.011 -33.408 1.00 45.56 378 VAL A N 1
ATOM 2889 C CA . VAL A 1 378 ? -3.385 32.072 -32.574 1.00 45.56 378 VAL A CA 1
ATOM 2890 C C . VAL A 1 378 ? -4.466 32.855 -31.855 1.00 45.56 378 VAL A C 1
ATOM 2892 O O . VAL A 1 378 ? -4.326 33.091 -30.668 1.00 45.56 378 VAL A O 1
ATOM 2895 N N . GLN A 1 379 ? -5.570 33.180 -32.520 1.00 45.09 379 GLN A N 1
ATOM 2896 C CA . GLN A 1 379 ? -6.706 33.847 -31.902 1.00 45.09 379 GLN A CA 1
ATOM 2897 C C . GLN A 1 379 ? -7.366 32.965 -30.843 1.00 45.09 379 GLN A C 1
ATOM 2899 O O . GLN A 1 379 ? -7.628 33.452 -29.760 1.00 45.09 379 GLN A O 1
ATOM 2904 N N . LYS A 1 380 ? -7.533 31.658 -31.073 1.00 50.25 380 LYS A N 1
ATOM 2905 C CA . LYS A 1 380 ? -8.037 30.725 -30.056 1.00 50.25 380 LYS A CA 1
ATOM 2906 C C . LYS A 1 380 ? -7.046 30.519 -28.913 1.00 50.25 380 LYS A C 1
ATOM 2908 O O . LYS A 1 380 ? -7.482 30.385 -27.780 1.00 50.25 380 LYS A O 1
ATOM 2913 N N . ALA A 1 381 ? -5.739 30.487 -29.175 1.00 47.75 381 ALA A N 1
ATOM 2914 C CA . ALA A 1 381 ? -4.705 30.429 -28.141 1.00 47.75 381 ALA A CA 1
ATOM 2915 C C . ALA A 1 381 ? -4.642 31.734 -27.343 1.00 47.75 381 ALA A C 1
ATOM 2917 O O . ALA A 1 381 ? -4.459 31.679 -26.139 1.00 47.75 381 ALA A O 1
ATOM 2918 N N . LEU A 1 382 ? -4.875 32.880 -27.982 1.00 41.28 382 LEU A N 1
ATOM 2919 C CA . LEU A 1 382 ? -4.995 34.189 -27.351 1.00 41.28 382 LEU A CA 1
ATOM 2920 C C . LEU A 1 382 ? -6.314 34.334 -26.599 1.00 41.28 382 LEU A C 1
ATOM 2922 O O . LEU A 1 382 ? -6.290 34.855 -25.510 1.00 41.28 382 LEU A O 1
ATOM 2926 N N . GLU A 1 383 ? -7.440 33.827 -27.090 1.00 43.56 383 GLU A N 1
ATOM 2927 C CA . GLU A 1 383 ? -8.723 33.777 -26.377 1.00 43.56 383 GLU A CA 1
ATOM 2928 C C . GLU A 1 383 ? -8.693 32.752 -25.244 1.00 43.56 383 GLU A C 1
ATOM 2930 O O . GLU A 1 383 ? -9.343 32.952 -24.232 1.00 43.56 383 GLU A O 1
ATOM 2935 N N . THR A 1 384 ? -7.943 31.655 -25.388 1.00 46.38 384 THR A N 1
ATOM 2936 C CA . THR A 1 384 ? -7.738 30.643 -24.341 1.00 46.38 384 THR A CA 1
ATOM 2937 C C . THR A 1 384 ? -6.746 31.141 -23.317 1.00 46.38 384 THR A C 1
ATOM 2939 O O . THR A 1 384 ? -6.974 30.923 -22.144 1.00 46.38 384 THR A O 1
ATOM 2942 N N . TYR A 1 385 ? -5.677 31.823 -23.723 1.00 43.25 385 TYR A N 1
ATOM 2943 C CA . TYR A 1 385 ? -4.765 32.479 -22.807 1.00 43.25 385 TYR A CA 1
ATOM 2944 C C . TYR A 1 385 ? -5.445 33.670 -22.176 1.00 43.25 385 TYR A C 1
ATOM 2946 O O . TYR A 1 385 ? -5.325 33.755 -20.988 1.00 43.25 385 TYR A O 1
ATOM 2954 N N . ILE A 1 386 ? -6.197 34.528 -22.867 1.00 37.34 386 ILE A N 1
ATOM 2955 C CA . ILE A 1 386 ? -7.005 35.606 -22.273 1.00 37.34 386 ILE A CA 1
ATOM 2956 C C . ILE A 1 386 ? -8.062 34.996 -21.369 1.00 37.34 386 ILE A C 1
ATOM 2958 O O . ILE A 1 386 ? -8.098 35.371 -20.231 1.00 37.34 386 ILE A O 1
ATOM 2962 N N . ARG A 1 387 ? -8.808 33.953 -21.744 1.00 37.88 387 ARG A N 1
ATOM 2963 C CA . ARG A 1 387 ? -9.740 33.267 -20.827 1.00 37.88 387 ARG A CA 1
ATOM 2964 C C . ARG A 1 387 ? -9.022 32.591 -19.657 1.00 37.88 387 ARG A C 1
ATOM 2966 O O . ARG A 1 387 ? -9.549 32.592 -18.558 1.00 37.88 387 ARG A O 1
ATOM 2973 N N . ASN A 1 388 ? -7.836 32.021 -19.860 1.00 38.53 388 ASN A N 1
ATOM 2974 C CA . ASN A 1 388 ? -7.015 31.400 -18.818 1.00 38.53 388 ASN A CA 1
ATOM 2975 C C . ASN A 1 388 ? -6.233 32.429 -18.017 1.00 38.53 388 ASN A C 1
ATOM 2977 O O . ASN A 1 388 ? -5.856 32.108 -16.913 1.00 38.53 388 ASN A O 1
ATOM 2981 N N . SER A 1 389 ? -5.997 33.624 -18.540 1.00 34.94 389 SER A N 1
ATOM 2982 C CA . SER A 1 389 ? -5.359 34.788 -17.928 1.00 34.94 389 SER A CA 1
ATOM 2983 C C . SER A 1 389 ? -6.377 35.781 -17.428 1.00 34.94 389 SER A C 1
ATOM 2985 O O . SER A 1 389 ? -5.971 36.619 -16.662 1.00 34.94 389 SER A O 1
ATOM 2987 N N . ASP A 1 390 ? -7.659 35.563 -17.713 1.00 30.34 390 ASP A N 1
ATOM 2988 C CA . ASP A 1 390 ? -8.888 36.053 -17.101 1.00 30.34 390 ASP A CA 1
ATOM 2989 C C . ASP A 1 390 ? -9.346 35.043 -16.055 1.00 30.34 390 ASP A C 1
ATOM 2991 O O . ASP A 1 390 ? -9.973 35.446 -15.109 1.00 30.34 390 ASP A O 1
ATOM 2995 N N . LEU A 1 391 ? -9.017 33.746 -16.138 1.00 31.12 391 LEU A N 1
ATOM 2996 C CA . LEU A 1 391 ? -9.165 32.771 -15.039 1.00 31.12 391 LEU A CA 1
ATOM 2997 C C . LEU A 1 391 ? -7.972 32.864 -14.078 1.00 31.12 391 LEU A C 1
ATOM 2999 O O . LEU A 1 391 ? -8.142 32.836 -12.864 1.00 31.12 391 LEU A O 1
ATOM 3003 N N . ILE A 1 392 ? -6.764 33.052 -14.616 1.00 33.69 392 ILE A N 1
ATOM 3004 C CA . ILE A 1 392 ? -5.560 33.432 -13.883 1.00 33.69 392 ILE A CA 1
ATOM 3005 C C . ILE A 1 392 ? -5.638 34.912 -13.526 1.00 33.69 392 ILE A C 1
ATOM 3007 O O . ILE A 1 392 ? -4.993 35.211 -12.550 1.00 33.69 392 ILE A O 1
ATOM 3011 N N . ALA A 1 393 ? -6.415 35.804 -14.169 1.00 29.41 393 ALA A N 1
ATOM 3012 C CA . ALA A 1 393 ? -6.760 37.150 -13.656 1.00 29.41 393 ALA A CA 1
ATOM 3013 C C . ALA A 1 393 ? -7.999 37.156 -12.783 1.00 29.41 393 ALA A C 1
ATOM 3015 O O . ALA A 1 393 ? -8.030 37.948 -11.874 1.00 29.41 393 ALA A O 1
ATOM 3016 N N . LEU A 1 394 ? -8.900 36.192 -12.838 1.00 32.44 394 LEU A N 1
ATOM 3017 C CA . LEU A 1 394 ? -9.825 35.945 -11.733 1.00 32.44 394 LEU A CA 1
ATOM 3018 C C . LEU A 1 394 ? -9.034 35.420 -10.513 1.00 32.44 394 LEU A C 1
ATOM 3020 O O . LEU A 1 394 ? -9.466 35.603 -9.381 1.00 32.44 394 LEU A O 1
ATOM 3024 N N . GLY A 1 395 ? -7.826 34.864 -10.726 1.00 32.34 395 GLY A N 1
ATOM 3025 C CA . GLY A 1 395 ? -6.806 34.577 -9.698 1.00 32.34 395 GLY A CA 1
ATOM 3026 C C . GLY A 1 395 ? -5.642 35.596 -9.545 1.00 32.34 395 GLY A C 1
ATOM 3027 O O . GLY A 1 395 ? -4.861 35.489 -8.601 1.00 32.34 395 GLY A O 1
ATOM 3028 N N . ARG A 1 396 ? -5.485 36.586 -10.445 1.00 35.12 396 ARG A N 1
ATOM 3029 C CA . ARG A 1 396 ? -4.409 37.626 -10.531 1.00 35.12 396 ARG A CA 1
ATOM 3030 C C . ARG A 1 396 ? -4.996 39.035 -10.405 1.00 35.12 396 ARG A C 1
ATOM 3032 O O . ARG A 1 396 ? -4.229 39.969 -10.214 1.00 35.12 396 ARG A O 1
ATOM 3039 N N . GLU A 1 397 ? -6.316 39.200 -10.369 1.00 30.05 397 GLU A N 1
ATOM 3040 C CA . GLU A 1 397 ? -7.026 40.387 -9.864 1.00 30.05 397 GLU A CA 1
ATOM 3041 C C . GLU A 1 397 ? -6.769 40.571 -8.364 1.00 30.05 397 GLU A C 1
ATOM 3043 O O . GLU A 1 397 ? -7.202 41.535 -7.740 1.00 30.05 397 GLU A O 1
ATOM 3048 N N . VAL A 1 398 ? -5.934 39.724 -7.769 1.00 37.59 398 VAL A N 1
ATOM 3049 C CA . VAL A 1 398 ? -5.048 40.168 -6.704 1.00 37.59 398 VAL A CA 1
ATOM 3050 C C . VAL A 1 398 ? -3.895 40.978 -7.316 1.00 37.59 398 VAL A C 1
ATOM 3052 O O . VAL A 1 398 ? -2.782 40.477 -7.450 1.00 37.59 398 VAL A O 1
ATOM 3055 N N . ASP A 1 399 ? -4.214 42.221 -7.690 1.00 36.00 399 ASP A N 1
ATOM 3056 C CA . ASP A 1 399 ? -3.337 43.383 -7.912 1.00 36.00 399 ASP A CA 1
ATOM 3057 C C . ASP A 1 399 ? -1.813 43.081 -7.896 1.00 36.00 399 ASP A C 1
ATOM 3059 O O . ASP A 1 399 ? -1.270 42.731 -6.845 1.00 36.00 399 ASP A O 1
ATOM 3063 N N . PRO A 1 400 ? -1.061 43.282 -8.995 1.00 33.50 400 PRO A N 1
ATOM 3064 C CA . PRO A 1 400 ? 0.401 43.157 -9.015 1.00 33.50 400 PRO A CA 1
ATOM 3065 C C . PRO A 1 400 ? 1.117 43.983 -7.931 1.00 33.50 400 PRO A C 1
ATOM 3067 O O . PRO A 1 400 ? 2.162 43.556 -7.433 1.00 33.50 400 PRO A O 1
ATOM 3070 N N . LYS A 1 401 ? 0.534 45.104 -7.473 1.00 35.53 401 LYS A N 1
ATOM 3071 C CA . LYS A 1 401 ? 1.049 45.871 -6.323 1.00 35.53 401 LYS A CA 1
ATOM 3072 C C . LYS A 1 401 ? 0.936 45.112 -4.992 1.00 35.53 401 LYS A C 1
ATOM 3074 O O . LYS A 1 401 ? 1.674 45.419 -4.060 1.00 35.53 401 LYS A O 1
ATOM 3079 N N . ARG A 1 402 ? 0.065 44.097 -4.896 1.00 37.44 402 ARG A N 1
ATOM 3080 C CA . ARG A 1 402 ? -0.020 43.141 -3.773 1.00 37.44 402 ARG A CA 1
ATOM 3081 C C . ARG A 1 402 ? 0.948 41.953 -3.892 1.00 37.44 402 ARG A C 1
ATOM 3083 O O . ARG A 1 402 ? 1.212 41.299 -2.885 1.00 37.44 402 ARG A O 1
ATOM 3090 N N . ARG A 1 403 ? 1.501 41.649 -5.078 1.00 39.41 403 ARG A N 1
ATOM 3091 C CA . ARG A 1 403 ? 2.521 40.586 -5.259 1.00 39.41 403 ARG A CA 1
ATOM 3092 C C . ARG A 1 403 ? 3.908 41.025 -4.793 1.00 39.41 403 ARG A C 1
ATOM 3094 O O . ARG A 1 403 ? 4.582 40.259 -4.116 1.00 39.41 403 ARG A O 1
ATOM 3101 N N . SER A 1 404 ? 4.293 42.276 -5.056 1.00 38.28 404 SER A N 1
ATOM 3102 C CA . SER A 1 404 ? 5.525 42.871 -4.509 1.00 38.28 404 SER A CA 1
ATOM 3103 C C . SER A 1 404 ? 5.427 43.213 -3.016 1.00 38.28 404 SER A C 1
ATOM 3105 O O . SER A 1 404 ? 6.397 43.687 -2.430 1.00 38.28 404 SER A O 1
ATOM 3107 N N . SER A 1 405 ? 4.257 43.015 -2.397 1.00 41.47 405 SER A N 1
ATOM 3108 C CA . SER A 1 405 ? 4.029 43.259 -0.972 1.00 41.47 405 SER A CA 1
ATOM 3109 C C . SER A 1 405 ? 3.997 41.981 -0.131 1.00 41.47 405 SER A C 1
ATOM 3111 O O . SER A 1 405 ? 3.741 42.073 1.070 1.00 41.47 405 SER A O 1
ATOM 3113 N N . GLN A 1 406 ? 4.203 40.792 -0.718 1.00 49.12 406 GLN A N 1
ATOM 3114 C CA . GLN A 1 406 ? 4.354 39.580 0.086 1.00 49.12 406 GLN A CA 1
ATOM 3115 C C . GLN A 1 406 ? 5.762 39.552 0.699 1.00 49.12 406 GLN A C 1
ATOM 3117 O O . GLN A 1 406 ? 6.748 39.646 -0.031 1.00 49.12 406 GLN A O 1
ATOM 3122 N N . PRO A 1 407 ? 5.882 39.484 2.036 1.00 56.28 407 PRO A N 1
ATOM 3123 C CA . PRO A 1 407 ? 7.181 39.472 2.687 1.00 56.28 407 PRO A CA 1
ATOM 3124 C C . PRO A 1 407 ? 7.946 38.198 2.318 1.00 56.28 407 PRO A C 1
ATOM 3126 O O . PRO A 1 407 ? 7.364 37.114 2.311 1.00 56.28 407 PRO A O 1
ATOM 3129 N N . ALA A 1 408 ? 9.250 38.349 2.068 1.00 60.69 408 ALA A N 1
ATOM 3130 C CA . ALA A 1 408 ? 10.187 37.252 1.845 1.00 60.69 408 ALA A CA 1
ATOM 3131 C C . ALA A 1 408 ? 9.938 36.088 2.823 1.00 60.69 408 ALA A C 1
ATOM 3133 O O . ALA A 1 408 ? 9.792 36.340 4.029 1.00 60.69 408 ALA A O 1
ATOM 3134 N N . PRO A 1 409 ? 9.901 34.828 2.352 1.00 66.50 409 PRO A N 1
ATOM 3135 C CA . PRO A 1 409 ? 9.735 33.692 3.239 1.00 66.50 409 PRO A CA 1
ATOM 3136 C C . PRO A 1 409 ? 10.932 33.627 4.194 1.00 66.50 409 PRO A C 1
ATOM 3138 O O . PRO A 1 409 ? 12.096 33.714 3.797 1.00 66.50 409 PRO A O 1
ATOM 3141 N N . ARG A 1 410 ? 10.622 33.546 5.490 1.00 83.50 410 ARG A N 1
ATOM 3142 C CA . ARG A 1 410 ? 11.604 33.626 6.570 1.00 83.50 410 ARG A CA 1
ATOM 3143 C C . ARG A 1 410 ? 11.664 32.313 7.332 1.00 83.50 410 ARG A C 1
ATOM 3145 O O . ARG A 1 410 ? 10.642 31.881 7.871 1.00 83.50 410 ARG A O 1
ATOM 3152 N N . PHE A 1 411 ? 12.855 31.735 7.423 1.00 83.94 411 PHE A N 1
ATOM 3153 C CA . PHE A 1 411 ? 13.087 30.422 8.022 1.00 83.94 411 PHE A CA 1
ATOM 3154 C C . PHE A 1 411 ? 13.975 30.534 9.260 1.00 83.94 411 PHE A C 1
ATOM 3156 O O . PHE A 1 411 ? 14.935 31.303 9.289 1.00 83.94 411 PHE A O 1
ATOM 3163 N N . VAL A 1 412 ? 13.679 29.748 10.285 1.00 87.25 412 VAL A N 1
ATOM 3164 C CA . VAL A 1 412 ? 14.638 29.421 11.338 1.00 87.25 412 VAL A CA 1
ATOM 3165 C C . VAL A 1 412 ? 15.250 28.077 10.989 1.00 87.25 412 VAL A C 1
ATOM 3167 O O . VAL A 1 412 ? 14.523 27.138 10.685 1.00 87.25 412 VAL A O 1
ATOM 3170 N N . LEU A 1 413 ? 16.574 27.992 11.002 1.00 89.06 413 LEU A N 1
ATOM 3171 C CA . LEU A 1 413 ? 17.309 26.762 10.745 1.00 89.06 413 LEU A CA 1
ATOM 3172 C C . LEU A 1 413 ? 17.866 26.254 12.074 1.00 89.06 413 LEU A C 1
ATOM 3174 O O . LEU A 1 413 ? 18.487 27.032 12.798 1.00 89.06 413 LEU A O 1
ATOM 3178 N N . THR A 1 414 ? 17.659 24.984 12.405 1.00 88.25 414 THR A N 1
ATOM 3179 C CA . THR A 1 414 ? 18.326 24.345 13.545 1.00 88.25 414 THR A CA 1
ATOM 3180 C C . THR A 1 414 ? 19.236 23.228 13.067 1.00 88.25 414 THR A C 1
ATOM 3182 O O . THR A 1 414 ? 18.841 22.435 12.221 1.00 88.25 414 THR A O 1
ATOM 3185 N N . VAL A 1 415 ? 20.472 23.180 13.566 1.00 89.25 415 VAL A N 1
ATOM 3186 C CA . VAL A 1 415 ? 21.449 22.134 13.212 1.00 89.25 415 VAL A CA 1
ATOM 3187 C C . VAL A 1 415 ? 22.017 21.481 14.473 1.00 89.25 415 VAL A C 1
ATOM 3189 O O . VAL A 1 415 ? 22.378 22.192 15.406 1.00 89.25 415 VAL A O 1
ATOM 3192 N N . GLY A 1 416 ? 22.116 20.154 14.520 1.00 88.12 416 GLY A N 1
ATOM 3193 C CA . GLY A 1 416 ? 22.612 19.411 15.684 1.00 88.12 416 GLY A CA 1
ATOM 3194 C C . GLY A 1 416 ? 23.278 18.085 15.315 1.00 88.12 416 GLY A C 1
ATOM 3195 O O . GLY A 1 416 ? 23.058 17.555 14.227 1.00 88.12 416 GLY A O 1
ATOM 3196 N N . SER A 1 417 ? 24.129 17.563 16.203 1.00 87.56 417 SER A N 1
ATOM 3197 C CA . SER A 1 417 ? 24.741 16.236 16.052 1.00 87.56 417 SER A CA 1
ATOM 3198 C C . SER A 1 417 ? 25.025 15.587 17.409 1.00 87.56 417 SER A C 1
ATOM 3200 O O . SER A 1 417 ? 25.500 16.238 18.348 1.00 87.56 417 SER A O 1
ATOM 3202 N N . ASP A 1 418 ? 24.771 14.283 17.505 1.00 86.44 418 ASP A N 1
ATOM 3203 C CA . ASP A 1 418 ? 25.153 13.451 18.645 1.00 86.44 418 ASP A CA 1
ATOM 3204 C C . ASP A 1 418 ? 26.609 12.948 18.553 1.00 86.44 418 ASP A C 1
ATOM 3206 O O . ASP A 1 418 ? 27.138 12.397 19.528 1.00 86.44 418 ASP A O 1
ATOM 3210 N N . LEU A 1 419 ? 27.262 13.111 17.395 1.00 83.75 419 LEU A N 1
ATOM 3211 C CA . LEU A 1 419 ? 28.664 12.753 17.194 1.00 83.75 419 LEU A CA 1
ATOM 3212 C C . LEU A 1 419 ? 29.561 13.828 17.808 1.00 83.75 419 LEU A C 1
ATOM 3214 O O . LEU A 1 419 ? 29.518 14.996 17.425 1.00 83.75 419 LEU A O 1
ATOM 3218 N N . LYS A 1 420 ? 30.419 13.433 18.756 1.00 81.38 420 LYS A N 1
ATOM 3219 C CA . LYS A 1 420 ? 31.275 14.370 19.510 1.00 81.38 420 LYS A CA 1
ATOM 3220 C C . LYS A 1 420 ? 32.170 15.232 18.613 1.00 81.38 420 LYS A C 1
ATOM 3222 O O . LYS A 1 420 ? 32.408 16.389 18.935 1.00 81.38 420 LYS A O 1
ATOM 3227 N N . GLU A 1 421 ? 32.649 14.684 17.499 1.00 83.38 421 GLU A N 1
ATOM 3228 C CA . GLU A 1 421 ? 33.465 15.399 16.506 1.00 83.38 421 GLU A CA 1
ATOM 3229 C C . GLU A 1 421 ? 32.698 16.471 15.715 1.00 83.38 421 GLU A C 1
ATOM 3231 O O . GLU A 1 421 ? 33.301 17.421 15.218 1.00 83.38 421 GLU A O 1
ATOM 3236 N N . HIS A 1 422 ? 31.370 16.367 15.643 1.00 85.31 422 HIS A N 1
ATOM 3237 C CA . HIS A 1 422 ? 30.495 17.292 14.919 1.00 85.31 422 HIS A CA 1
ATOM 3238 C C . HIS A 1 422 ? 29.791 18.307 15.838 1.00 85.31 422 HIS A C 1
ATOM 3240 O O . HIS A 1 422 ? 29.111 19.213 15.361 1.00 85.31 422 HIS A O 1
ATOM 3246 N N . GLN A 1 423 ? 30.021 18.244 17.153 1.00 83.25 423 GLN A N 1
ATOM 3247 C CA . GLN A 1 423 ? 29.544 19.228 18.137 1.00 83.25 423 GLN A CA 1
ATOM 3248 C C . GLN A 1 423 ? 30.423 20.493 18.167 1.00 83.25 423 GLN A C 1
ATOM 3250 O O . GLN A 1 423 ? 30.839 20.962 19.226 1.00 83.25 423 GLN A O 1
ATOM 3255 N N . THR A 1 424 ? 30.745 21.044 16.993 1.00 83.75 424 THR A N 1
ATOM 3256 C CA . THR A 1 424 ? 31.604 22.227 16.842 1.00 83.75 424 THR A CA 1
ATOM 3257 C C . THR A 1 424 ? 30.881 23.355 16.109 1.00 83.75 424 THR A C 1
ATOM 3259 O O . THR A 1 424 ? 30.026 23.127 15.252 1.00 83.75 424 THR A O 1
ATOM 3262 N N . GLY A 1 425 ? 31.253 24.603 16.417 1.00 81.12 425 GLY A N 1
ATOM 3263 C CA . GLY A 1 425 ? 30.698 25.780 15.737 1.00 81.12 425 GLY A CA 1
ATOM 3264 C C . GLY A 1 425 ? 30.993 25.811 14.233 1.00 81.12 425 GLY A C 1
ATOM 3265 O O . GLY A 1 425 ? 30.173 26.298 13.460 1.00 81.12 425 GLY A O 1
ATOM 3266 N N . GLU A 1 426 ? 32.128 25.251 13.807 1.00 85.62 426 GLU A N 1
ATOM 3267 C CA . GLU A 1 426 ? 32.527 25.182 12.397 1.00 85.62 426 GLU A CA 1
ATOM 3268 C C . GLU A 1 426 ? 31.640 24.220 11.596 1.00 85.62 426 GLU A C 1
ATOM 3270 O O . GLU A 1 426 ? 31.129 24.581 10.532 1.00 85.62 426 GLU A O 1
ATOM 3275 N N . TRP A 1 427 ? 31.383 23.022 12.133 1.00 90.00 427 TRP A N 1
ATOM 3276 C CA . TRP A 1 427 ? 30.469 22.058 11.516 1.00 90.00 427 TRP A CA 1
ATOM 3277 C C . TRP A 1 427 ? 29.050 22.627 11.413 1.00 90.00 427 TRP A C 1
ATOM 3279 O O . TRP A 1 427 ? 28.431 22.582 10.346 1.00 90.00 427 TRP A O 1
ATOM 3289 N N . ALA A 1 428 ? 28.571 23.240 12.499 1.00 86.00 428 ALA A N 1
ATOM 3290 C CA . ALA A 1 428 ? 27.260 23.868 12.543 1.00 86.00 428 ALA A CA 1
ATOM 3291 C C . ALA A 1 428 ? 27.123 24.986 11.497 1.00 86.00 428 ALA A C 1
ATOM 3293 O O . ALA A 1 428 ? 26.155 24.999 10.738 1.00 86.00 428 ALA A O 1
ATOM 3294 N N . ALA A 1 429 ? 28.110 25.882 11.389 1.00 86.44 429 ALA A N 1
ATOM 3295 C CA . ALA A 1 429 ? 28.108 26.956 10.397 1.00 86.44 429 ALA A CA 1
ATOM 3296 C C . ALA A 1 429 ? 28.049 26.417 8.959 1.00 86.44 429 ALA A C 1
ATOM 3298 O O . ALA A 1 429 ? 27.262 26.907 8.146 1.00 86.44 429 ALA A O 1
ATOM 3299 N N . LYS A 1 430 ? 28.813 25.358 8.660 1.00 89.44 430 LYS A N 1
ATOM 3300 C CA . LYS A 1 430 ? 28.816 24.712 7.342 1.00 89.44 430 LYS A CA 1
ATOM 3301 C C . LYS A 1 430 ? 27.454 24.105 6.993 1.00 89.44 430 LYS A C 1
ATOM 3303 O O . LYS A 1 430 ? 26.981 24.261 5.867 1.00 89.44 430 LYS A O 1
ATOM 3308 N N . LYS A 1 431 ? 26.792 23.447 7.950 1.00 89.44 431 LYS A N 1
ATOM 3309 C CA . LYS A 1 431 ? 25.451 22.874 7.745 1.00 89.44 431 LYS A CA 1
ATOM 3310 C C . LYS A 1 431 ? 24.370 23.948 7.621 1.00 89.44 431 LYS A C 1
ATOM 3312 O O . LYS A 1 431 ? 23.541 23.861 6.719 1.00 89.44 431 LYS A O 1
ATOM 3317 N N . CYS A 1 432 ? 24.423 24.998 8.442 1.00 89.56 432 CYS A N 1
ATOM 3318 C CA . CYS A 1 432 ? 23.551 26.167 8.312 1.00 89.56 432 CYS A CA 1
ATOM 3319 C C . CYS A 1 432 ? 23.639 26.792 6.915 1.00 89.56 432 CYS A C 1
ATOM 3321 O O . CYS A 1 432 ? 22.613 27.089 6.304 1.00 89.56 432 CYS A O 1
ATOM 3323 N N . GLN A 1 433 ? 24.862 26.978 6.410 1.00 90.25 433 GLN A N 1
ATOM 3324 C CA . GLN A 1 433 ? 25.101 27.548 5.090 1.00 90.25 433 GLN A CA 1
ATOM 3325 C C . GLN A 1 433 ? 24.555 26.643 3.980 1.00 90.25 433 GLN A C 1
ATOM 3327 O O . GLN A 1 433 ? 23.848 27.130 3.102 1.00 90.25 433 GLN A O 1
ATOM 3332 N N . MET A 1 434 ? 24.802 25.332 4.054 1.00 89.50 434 MET A N 1
ATOM 3333 C CA . MET A 1 434 ? 24.269 24.369 3.086 1.00 89.50 434 MET A CA 1
ATOM 3334 C C . MET A 1 434 ? 22.738 24.450 2.996 1.00 89.50 434 MET A C 1
ATOM 3336 O O . MET A 1 434 ? 22.191 24.580 1.901 1.00 89.50 434 MET A O 1
ATOM 3340 N N . ILE A 1 435 ? 22.041 24.443 4.139 1.00 83.88 435 ILE A N 1
ATOM 3341 C CA . ILE A 1 435 ? 20.573 24.522 4.166 1.00 83.88 435 ILE A CA 1
ATOM 3342 C C . ILE A 1 435 ? 20.097 25.883 3.640 1.00 83.88 435 ILE A C 1
ATOM 3344 O O . ILE A 1 435 ? 19.172 25.922 2.830 1.00 83.88 435 ILE A O 1
ATOM 3348 N N . HIS A 1 436 ? 20.740 26.989 4.033 1.00 89.31 436 HIS A N 1
ATOM 3349 C CA . HIS A 1 436 ? 20.432 28.326 3.512 1.00 89.31 436 HIS A CA 1
ATOM 3350 C C . HIS A 1 436 ? 20.527 28.383 1.981 1.00 89.31 436 HIS A C 1
ATOM 3352 O O . HIS A 1 436 ? 19.593 28.843 1.325 1.00 89.31 436 HIS A O 1
ATOM 3358 N N . GLU A 1 437 ? 21.610 27.860 1.403 1.00 87.44 437 GLU A N 1
ATOM 3359 C CA . GLU A 1 437 ? 21.804 27.803 -0.048 1.00 87.44 437 GLU A CA 1
ATOM 3360 C C . GLU A 1 437 ? 20.708 26.976 -0.727 1.00 87.44 437 GLU A C 1
ATOM 3362 O O . GLU A 1 437 ? 20.154 27.406 -1.738 1.00 87.44 437 GLU A O 1
ATOM 3367 N N . LYS A 1 438 ? 20.315 25.826 -0.159 1.00 84.31 438 LYS A N 1
ATOM 3368 C CA . LYS A 1 438 ? 19.213 25.029 -0.724 1.00 84.31 438 LYS A CA 1
ATOM 3369 C C . LYS A 1 438 ? 17.863 25.755 -0.646 1.00 84.31 438 LYS A C 1
ATOM 3371 O O . LYS A 1 438 ? 17.057 25.583 -1.559 1.00 84.31 438 LYS A O 1
ATOM 3376 N N . VAL A 1 439 ? 17.618 26.555 0.400 1.00 79.62 439 VAL A N 1
ATOM 3377 C CA . VAL A 1 439 ? 16.410 27.396 0.537 1.00 79.62 439 VAL A CA 1
ATOM 3378 C C . VAL A 1 439 ? 16.414 28.517 -0.489 1.00 79.62 439 VAL A C 1
ATOM 3380 O O . VAL A 1 439 ? 15.407 28.711 -1.166 1.00 79.62 439 VAL A O 1
ATOM 3383 N N . GLN A 1 440 ? 17.540 29.201 -0.674 1.00 84.81 440 GLN A N 1
ATOM 3384 C CA . GLN A 1 440 ? 17.660 30.248 -1.684 1.00 84.81 440 GLN A CA 1
ATOM 3385 C C . GLN A 1 440 ? 17.551 29.692 -3.113 1.00 84.81 440 GLN A C 1
ATOM 3387 O O . GLN A 1 440 ? 16.958 30.340 -3.963 1.00 84.81 440 GLN A O 1
ATOM 3392 N N . LEU A 1 441 ? 18.048 28.481 -3.382 1.00 77.69 441 LEU A N 1
ATOM 3393 C CA . LEU A 1 441 ? 17.893 27.805 -4.681 1.00 77.69 441 LEU A CA 1
ATOM 3394 C C . LEU A 1 441 ? 16.455 27.352 -4.972 1.00 77.69 441 LEU A C 1
ATOM 3396 O O . LEU A 1 441 ? 16.128 27.032 -6.112 1.00 77.69 441 LEU A O 1
ATOM 3400 N N . ALA A 1 442 ? 15.602 27.269 -3.953 1.00 63.66 442 ALA A N 1
ATOM 3401 C CA . ALA A 1 442 ? 14.216 26.842 -4.102 1.00 63.66 442 ALA A CA 1
ATOM 3402 C C . ALA A 1 442 ? 13.250 27.993 -4.444 1.00 63.66 442 ALA A C 1
ATOM 3404 O O . ALA A 1 442 ? 12.082 27.722 -4.726 1.00 63.66 442 ALA A O 1
ATOM 3405 N N . THR A 1 443 ? 13.696 29.255 -4.408 1.00 68.06 443 THR A N 1
ATOM 3406 C CA . THR A 1 443 ? 12.859 30.436 -4.676 1.00 68.06 443 THR A CA 1
ATOM 3407 C C . THR A 1 443 ? 13.636 31.564 -5.346 1.00 68.06 443 THR A C 1
ATOM 3409 O O . THR A 1 443 ? 14.778 31.846 -5.002 1.00 68.06 443 THR A O 1
ATOM 3412 N N . ASP A 1 444 ? 12.961 32.283 -6.240 1.00 65.12 444 ASP A N 1
ATOM 3413 C CA . ASP A 1 444 ? 13.500 33.475 -6.904 1.00 65.12 444 ASP A CA 1
ATOM 3414 C C . ASP A 1 444 ? 13.435 34.732 -6.010 1.00 65.12 444 ASP A C 1
ATOM 3416 O O . ASP A 1 444 ? 13.912 35.804 -6.383 1.00 65.12 444 ASP A O 1
ATOM 3420 N N . GLN A 1 445 ? 12.830 34.628 -4.819 1.00 68.38 445 GLN A N 1
ATOM 3421 C CA . GLN A 1 445 ? 12.802 35.704 -3.825 1.00 68.38 445 GLN A CA 1
ATOM 3422 C C . GLN A 1 445 ? 13.987 35.602 -2.852 1.00 68.38 445 GLN A C 1
ATOM 3424 O O . GLN A 1 445 ? 14.366 34.492 -2.469 1.00 68.38 445 GLN A O 1
ATOM 3429 N N . PRO A 1 446 ? 14.539 36.734 -2.374 1.00 72.94 446 PRO A N 1
ATOM 3430 C CA . PRO A 1 446 ? 15.526 36.720 -1.298 1.00 72.94 446 PRO A CA 1
ATOM 3431 C C . PRO A 1 446 ? 14.944 36.050 -0.051 1.00 72.94 446 PRO A C 1
ATOM 3433 O O . PRO A 1 446 ? 13.844 36.413 0.370 1.00 72.94 446 PRO A O 1
ATOM 3436 N N . VAL A 1 447 ? 15.665 35.105 0.555 1.00 74.75 447 VAL A N 1
ATOM 3437 C CA . VAL A 1 447 ? 15.229 34.439 1.794 1.00 74.75 447 VAL A CA 1
ATOM 3438 C C . VAL A 1 447 ? 15.985 34.963 3.011 1.00 74.75 447 VAL A C 1
ATOM 3440 O O . VAL A 1 447 ? 17.190 35.192 2.970 1.00 74.75 447 VAL A O 1
ATOM 3443 N N . ASP A 1 448 ? 15.272 35.148 4.122 1.00 81.06 448 ASP A N 1
ATOM 3444 C CA . ASP A 1 448 ? 15.869 35.525 5.410 1.00 81.06 448 ASP A CA 1
ATOM 3445 C C . ASP A 1 448 ? 15.905 34.280 6.302 1.00 81.06 448 ASP A C 1
ATOM 3447 O O . ASP A 1 448 ? 14.858 33.788 6.738 1.00 81.06 448 ASP A O 1
ATOM 3451 N N . THR A 1 449 ? 17.101 33.743 6.550 1.00 85.19 449 THR A N 1
ATOM 3452 C CA . THR A 1 449 ? 17.287 32.576 7.417 1.00 85.19 449 THR A CA 1
ATOM 3453 C C . THR A 1 449 ? 18.011 32.960 8.700 1.00 85.19 449 THR A C 1
ATOM 3455 O O . THR A 1 449 ? 19.068 33.586 8.651 1.00 85.19 449 THR A O 1
ATOM 3458 N N . ALA A 1 450 ? 17.508 32.512 9.846 1.00 85.56 450 ALA A N 1
ATOM 3459 C CA . ALA A 1 450 ? 18.224 32.592 11.114 1.00 85.56 450 ALA A CA 1
ATOM 3460 C C . ALA A 1 450 ? 18.640 31.190 11.555 1.00 85.56 450 ALA A C 1
ATOM 3462 O O . ALA A 1 450 ? 17.770 30.385 11.874 1.00 85.56 450 ALA A O 1
ATOM 3463 N N . CYS A 1 451 ? 19.942 30.901 11.582 1.00 84.69 451 CYS A N 1
ATOM 3464 C CA . CYS A 1 451 ? 20.425 29.603 12.044 1.00 84.69 451 CYS A CA 1
ATOM 3465 C C . CYS A 1 451 ? 20.747 29.599 13.540 1.00 84.69 451 CYS A C 1
ATOM 3467 O O . CYS A 1 451 ? 21.281 30.578 14.063 1.00 84.69 451 CYS A O 1
ATOM 3469 N N . ALA A 1 452 ? 20.454 28.486 14.205 1.00 83.88 452 ALA A N 1
ATOM 3470 C CA . ALA A 1 452 ? 20.822 28.212 15.583 1.00 83.88 452 ALA A CA 1
ATOM 3471 C C . ALA A 1 452 ? 21.292 26.752 15.708 1.00 83.88 452 ALA A C 1
ATOM 3473 O O . ALA A 1 452 ? 20.763 25.868 15.042 1.00 83.88 452 ALA A O 1
ATOM 3474 N N . ALA A 1 453 ? 22.310 26.491 16.525 1.00 83.19 453 ALA A N 1
ATOM 3475 C CA . ALA A 1 453 ? 22.983 25.194 16.552 1.00 83.19 453 ALA A CA 1
ATOM 3476 C C . ALA A 1 453 ? 22.939 24.542 17.937 1.00 83.19 453 ALA A C 1
ATOM 3478 O O . ALA A 1 453 ? 23.228 25.187 18.948 1.00 83.19 453 ALA A O 1
ATOM 3479 N N . GLU A 1 454 ? 22.600 23.256 17.979 1.00 71.25 454 GLU A N 1
ATOM 3480 C CA . GLU A 1 454 ? 22.593 22.443 19.192 1.00 71.25 454 GLU A CA 1
ATOM 3481 C C . GLU A 1 454 ? 24.026 22.240 19.696 1.00 71.25 454 GLU A C 1
ATOM 3483 O O . GLU A 1 454 ? 24.962 22.107 18.909 1.00 71.25 454 GLU A O 1
ATOM 3488 N N . ASN A 1 455 ? 24.218 22.279 21.017 1.00 67.12 455 ASN A N 1
ATOM 3489 C CA . ASN A 1 455 ? 25.525 22.230 21.694 1.00 67.12 455 ASN A CA 1
ATOM 3490 C C . ASN A 1 455 ? 26.457 23.443 21.464 1.00 67.12 455 ASN A C 1
ATOM 3492 O O . ASN A 1 455 ? 27.504 23.526 22.105 1.00 67.12 455 ASN A O 1
ATOM 3496 N N . VAL A 1 456 ? 26.062 24.414 20.631 1.00 68.44 456 VAL A N 1
ATOM 3497 C CA . VAL A 1 456 ? 26.766 25.698 20.432 1.00 68.44 456 VAL A CA 1
ATOM 3498 C C . VAL A 1 456 ? 25.969 26.856 21.041 1.00 68.44 456 VAL A C 1
ATOM 3500 O O . VAL A 1 456 ? 26.537 27.708 21.723 1.00 68.44 456 VAL A O 1
ATOM 3503 N N . ASP A 1 457 ? 24.645 26.869 20.859 1.00 69.50 457 ASP A N 1
ATOM 3504 C CA . ASP A 1 457 ? 23.738 27.808 21.521 1.00 69.50 457 ASP A CA 1
ATOM 3505 C C . ASP A 1 457 ? 23.184 27.184 22.814 1.00 69.50 457 ASP A C 1
ATOM 3507 O O . ASP A 1 457 ? 22.247 26.384 22.800 1.00 69.50 457 ASP A O 1
ATOM 3511 N N . GLN A 1 458 ? 23.749 27.577 23.963 1.00 68.56 458 GLN A N 1
ATOM 3512 C CA . GLN A 1 458 ? 23.318 27.113 25.293 1.00 68.56 458 GLN A CA 1
ATOM 3513 C C . GLN A 1 458 ? 21.849 27.444 25.613 1.00 68.56 458 GLN A C 1
ATOM 3515 O O . GLN A 1 458 ? 21.286 26.905 26.566 1.00 68.56 458 GLN A O 1
ATOM 3520 N N . LYS A 1 459 ? 21.222 28.336 24.837 1.00 72.31 459 LYS A N 1
ATOM 3521 C CA . LYS A 1 459 ? 19.832 28.766 24.985 1.00 72.31 459 LYS A CA 1
ATOM 3522 C C . LYS A 1 459 ? 19.014 28.507 23.719 1.00 72.31 459 LYS A C 1
ATOM 3524 O O . LYS A 1 459 ? 17.980 29.145 23.545 1.00 72.31 459 LYS A O 1
ATOM 3529 N N . LEU A 1 460 ? 19.401 27.534 22.888 1.00 75.81 460 LEU A N 1
ATOM 3530 C CA . LEU A 1 460 ? 18.746 27.204 21.614 1.00 75.81 460 LEU A CA 1
ATOM 3531 C C . LEU A 1 460 ? 17.211 27.181 21.698 1.00 75.81 460 LEU A C 1
ATOM 3533 O O . LEU A 1 460 ? 16.536 27.822 20.896 1.00 75.81 460 LEU A O 1
ATOM 3537 N N . ALA A 1 461 ? 16.654 26.492 22.697 1.00 67.31 461 ALA A N 1
ATOM 3538 C CA . ALA A 1 461 ? 15.206 26.414 22.893 1.00 67.31 461 ALA A CA 1
ATOM 3539 C C . ALA A 1 461 ? 14.568 27.800 23.113 1.00 67.31 461 ALA A C 1
ATOM 3541 O O . ALA A 1 461 ? 13.545 28.112 22.508 1.00 67.31 461 ALA A O 1
ATOM 3542 N N . GLN A 1 462 ? 15.212 28.659 23.910 1.00 72.81 462 GLN A N 1
ATOM 3543 C CA . GLN A 1 462 ? 14.768 30.037 24.143 1.00 72.81 462 GLN A CA 1
ATOM 3544 C C . GLN A 1 462 ? 14.933 30.889 22.877 1.00 72.81 462 GLN A C 1
ATOM 3546 O O . GLN A 1 462 ? 14.056 31.692 22.570 1.00 72.81 462 GLN A O 1
ATOM 3551 N N . THR A 1 463 ? 16.013 30.700 22.112 1.00 75.00 463 THR A N 1
ATOM 3552 C CA . THR A 1 463 ? 16.259 31.395 20.838 1.00 75.00 463 THR A CA 1
ATOM 3553 C C . THR A 1 463 ? 15.179 31.056 19.806 1.00 75.00 463 THR A C 1
ATOM 3555 O O . THR A 1 463 ? 14.584 31.955 19.209 1.00 75.00 463 THR A O 1
ATOM 3558 N N . VAL A 1 464 ? 14.874 29.769 19.618 1.00 76.88 464 VAL A N 1
ATOM 3559 C CA . VAL A 1 464 ? 13.823 29.288 18.705 1.00 76.88 464 VAL A CA 1
ATOM 3560 C C . VAL A 1 464 ? 12.453 29.809 19.142 1.00 76.88 464 VAL A C 1
ATOM 3562 O O . VAL A 1 464 ? 11.693 30.322 18.318 1.00 76.88 464 VAL A O 1
ATOM 3565 N N . GLU A 1 465 ? 12.156 29.760 20.441 1.00 73.38 465 GLU A N 1
ATOM 3566 C CA . GLU A 1 465 ? 10.903 30.267 20.999 1.00 73.38 465 GLU A CA 1
ATOM 3567 C C . GLU A 1 465 ? 10.756 31.785 20.819 1.00 73.38 465 GLU A C 1
ATOM 3569 O O . GLU A 1 465 ? 9.713 32.246 20.358 1.00 73.38 465 GLU A O 1
ATOM 3574 N N . GLN A 1 466 ? 11.806 32.572 21.066 1.00 77.38 466 GLN A N 1
ATOM 3575 C CA . GLN A 1 466 ? 11.809 34.016 20.810 1.00 77.38 466 GLN A CA 1
ATOM 3576 C C . GLN A 1 466 ? 11.592 34.337 19.327 1.00 77.38 466 GLN A C 1
ATOM 3578 O O . GLN A 1 466 ? 10.817 35.235 18.986 1.00 77.38 466 GLN A O 1
ATOM 3583 N N . LYS A 1 467 ? 12.244 33.599 18.421 1.00 80.19 467 LYS A N 1
ATOM 3584 C CA . LYS A 1 467 ? 12.095 33.783 16.969 1.00 80.19 467 LYS A CA 1
ATOM 3585 C C . LYS A 1 467 ? 10.685 33.436 16.501 1.00 80.19 467 LYS A C 1
ATOM 3587 O O . LYS A 1 467 ? 10.125 34.174 15.691 1.00 80.19 467 LYS A O 1
ATOM 3592 N N . LYS A 1 468 ? 10.077 32.397 17.065 1.00 70.62 468 LYS A N 1
ATOM 3593 C CA . LYS A 1 468 ? 8.678 32.042 16.830 1.00 70.62 468 LYS A CA 1
ATOM 3594 C C . LYS A 1 468 ? 7.712 33.105 17.368 1.00 70.62 468 LYS A C 1
ATOM 3596 O O . LYS A 1 468 ? 6.851 33.575 16.628 1.00 70.62 468 LYS A O 1
ATOM 3601 N N . LEU A 1 469 ? 7.880 33.534 18.622 1.00 73.06 469 LEU A N 1
ATOM 3602 C CA . LEU A 1 469 ? 7.043 34.557 19.267 1.00 73.06 469 LEU A CA 1
ATOM 3603 C C . LEU A 1 469 ? 7.147 35.925 18.588 1.00 73.06 469 LEU A C 1
ATOM 3605 O O . LEU A 1 469 ? 6.181 36.684 18.595 1.00 73.06 469 LEU A O 1
ATOM 3609 N N . SER A 1 470 ? 8.279 36.225 17.945 1.00 77.25 470 SER A N 1
ATOM 3610 C CA . SER A 1 470 ? 8.432 37.453 17.160 1.00 77.25 470 SER A CA 1
ATOM 3611 C C . SER A 1 470 ? 7.438 37.558 15.996 1.00 77.25 470 SER A C 1
ATOM 3613 O O . SER A 1 470 ? 7.258 38.644 15.449 1.00 77.25 470 SER A O 1
ATOM 3615 N N . GLY A 1 471 ? 6.846 36.436 15.556 1.00 67.88 471 GLY A N 1
ATOM 3616 C CA . GLY A 1 471 ? 5.979 36.369 14.376 1.00 67.88 471 GLY A CA 1
ATOM 3617 C C . GLY A 1 471 ? 6.688 36.726 13.064 1.00 67.88 471 GLY A C 1
ATOM 3618 O O . GLY A 1 471 ? 6.048 36.812 12.019 1.00 67.88 471 GLY A O 1
ATOM 3619 N N . ARG A 1 472 ? 8.009 36.957 13.112 1.00 75.38 472 ARG A N 1
ATOM 3620 C CA . ARG A 1 472 ? 8.834 37.374 11.979 1.00 75.38 472 ARG A CA 1
ATOM 3621 C C . ARG A 1 472 ? 9.142 36.204 11.047 1.00 75.38 472 ARG A C 1
ATOM 3623 O O . ARG A 1 472 ? 9.245 36.425 9.843 1.00 75.38 472 ARG A O 1
ATOM 3630 N N . TYR A 1 473 ? 9.315 35.005 11.604 1.00 78.19 473 TYR A N 1
ATOM 3631 C CA . TYR A 1 473 ? 9.689 33.785 10.889 1.00 78.19 473 TYR A CA 1
ATOM 3632 C C . TYR A 1 473 ? 8.471 32.883 10.709 1.00 78.19 473 TYR A C 1
ATOM 3634 O O . TYR A 1 473 ? 7.712 32.674 11.652 1.00 78.19 473 TYR A O 1
ATOM 3642 N N . GLY A 1 474 ? 8.280 32.384 9.489 1.00 72.12 474 GLY A N 1
ATOM 3643 C CA . GLY A 1 474 ? 7.120 31.573 9.125 1.00 72.12 474 GLY A CA 1
ATOM 3644 C C . GLY A 1 474 ? 7.354 30.072 9.255 1.00 72.12 474 GLY A C 1
ATOM 3645 O O . GLY A 1 474 ? 6.381 29.340 9.357 1.00 72.12 474 GLY A O 1
ATOM 3646 N N . TYR A 1 475 ? 8.611 29.621 9.266 1.00 76.19 475 TYR A N 1
ATOM 3647 C CA . TYR A 1 475 ? 8.955 28.200 9.250 1.00 76.19 475 TYR A CA 1
ATOM 3648 C C . TYR A 1 475 ? 10.191 27.889 10.102 1.00 76.19 475 TYR A C 1
ATOM 3650 O O . TYR A 1 475 ? 11.084 28.729 10.221 1.00 76.19 475 TYR A O 1
ATOM 3658 N N . LEU A 1 476 ? 10.262 26.667 10.633 1.00 82.25 476 LEU A N 1
ATOM 3659 C CA . LEU A 1 476 ? 11.452 26.035 11.209 1.00 82.25 476 LEU A CA 1
ATOM 3660 C C . LEU A 1 476 ? 11.885 24.875 10.311 1.00 82.25 476 LEU A C 1
ATOM 3662 O O . LEU A 1 476 ? 11.045 24.054 9.945 1.00 82.25 476 LEU A O 1
ATOM 3666 N N . LEU A 1 477 ? 13.176 24.787 10.012 1.00 81.75 477 LEU A N 1
ATOM 3667 C CA . LEU A 1 477 ? 13.816 23.640 9.377 1.00 81.75 477 LEU A CA 1
ATOM 3668 C C . LEU A 1 477 ? 14.925 23.135 10.300 1.00 81.75 477 LEU A C 1
ATOM 3670 O O . LEU A 1 477 ? 15.938 23.809 10.466 1.00 81.75 477 LEU A O 1
ATOM 3674 N N . GLY A 1 478 ? 14.727 21.975 10.912 1.00 82.06 478 GLY A N 1
ATOM 3675 C CA . GLY A 1 478 ? 15.727 21.318 11.738 1.00 82.06 478 GLY A CA 1
ATOM 3676 C C . GLY A 1 478 ? 16.468 20.219 10.995 1.00 82.06 478 GLY A C 1
ATOM 3677 O O . GLY A 1 478 ? 15.908 19.529 10.147 1.00 82.06 478 GLY A O 1
ATOM 3678 N N . TYR A 1 479 ? 17.733 20.066 11.343 1.00 87.00 479 TYR A N 1
ATOM 3679 C CA . TYR A 1 479 ? 18.661 19.066 10.848 1.00 87.00 479 TYR A CA 1
ATOM 3680 C C . TYR A 1 479 ? 19.426 18.512 12.048 1.00 87.00 479 TYR A C 1
ATOM 3682 O O . TYR A 1 479 ? 20.067 19.270 12.772 1.00 87.00 479 TYR A O 1
ATOM 3690 N N . HIS A 1 480 ? 19.378 17.206 12.270 1.00 86.38 480 HIS A N 1
ATOM 3691 C CA . HIS A 1 480 ? 20.049 16.556 13.389 1.00 86.38 480 HIS A CA 1
ATOM 3692 C C . HIS A 1 480 ? 20.698 15.253 12.958 1.00 86.38 480 HIS A C 1
ATOM 3694 O O . HIS A 1 480 ? 20.047 14.401 12.370 1.00 86.38 480 HIS A O 1
ATOM 3700 N N . GLU A 1 481 ? 21.966 15.066 13.280 1.00 86.62 481 GLU A N 1
ATOM 3701 C CA . GLU A 1 481 ? 22.686 13.823 13.018 1.00 86.62 481 GLU A CA 1
ATOM 3702 C C . GLU A 1 481 ? 22.743 12.962 14.287 1.00 86.62 481 GLU A C 1
ATOM 3704 O O . GLU A 1 481 ? 23.192 13.408 15.342 1.00 86.62 481 GLU A O 1
ATOM 3709 N N . LEU A 1 482 ? 22.255 11.726 14.204 1.00 81.50 482 LEU A N 1
ATOM 3710 C CA . LEU A 1 482 ? 22.173 10.800 15.334 1.00 81.50 482 LEU A CA 1
ATOM 3711 C C . LEU A 1 482 ? 23.462 9.976 15.487 1.00 81.50 482 LEU A C 1
ATOM 3713 O O . LEU A 1 482 ? 24.287 9.885 14.578 1.00 81.50 482 LEU A O 1
ATOM 3717 N N . LYS A 1 483 ? 23.642 9.336 16.652 1.00 80.94 483 LYS A N 1
ATOM 3718 C CA . LYS A 1 483 ? 24.867 8.568 16.985 1.00 80.94 483 LYS A CA 1
ATOM 3719 C C . LYS A 1 483 ? 25.190 7.424 16.027 1.00 80.94 483 LYS A C 1
ATOM 3721 O O . LYS A 1 483 ? 26.346 7.027 15.937 1.00 80.94 483 LYS A O 1
ATOM 3726 N N . ASP A 1 484 ? 24.178 6.857 15.385 1.00 72.69 484 ASP A N 1
ATOM 3727 C CA . ASP A 1 484 ? 24.304 5.758 14.424 1.00 72.69 484 ASP A CA 1
ATOM 3728 C C . ASP A 1 484 ? 24.577 6.247 12.989 1.00 72.69 484 ASP A C 1
ATOM 3730 O O . ASP A 1 484 ? 24.622 5.441 12.061 1.00 72.69 484 ASP A O 1
ATOM 3734 N N . GLY A 1 485 ? 24.783 7.557 12.812 1.00 68.44 485 GLY A N 1
ATOM 3735 C CA . GLY A 1 485 ? 25.021 8.207 11.529 1.00 68.44 485 GLY A CA 1
ATOM 3736 C C . GLY A 1 485 ? 23.744 8.586 10.781 1.00 68.44 485 GLY A C 1
ATOM 3737 O O . GLY A 1 485 ? 23.840 9.243 9.751 1.00 68.44 485 GLY A O 1
ATOM 3738 N N . THR A 1 486 ? 22.556 8.215 11.269 1.00 74.12 486 THR A N 1
ATOM 3739 C CA . THR A 1 486 ? 21.283 8.553 10.612 1.00 74.12 486 THR A CA 1
ATOM 3740 C C . THR A 1 486 ? 20.941 10.040 10.740 1.00 74.12 486 THR A C 1
ATOM 3742 O O . THR A 1 486 ? 21.354 10.721 11.681 1.00 74.12 486 THR A O 1
ATOM 3745 N N 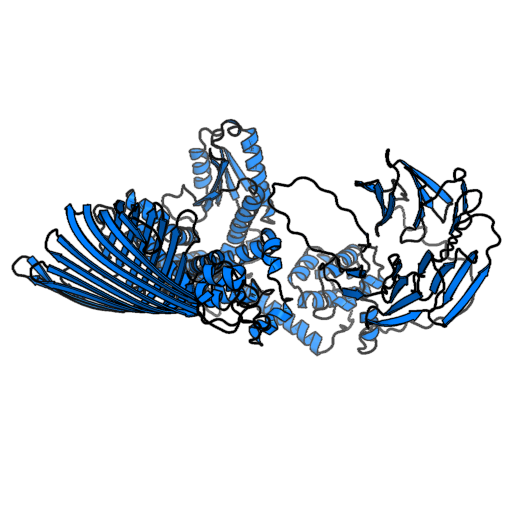. LEU A 1 487 ? 20.177 10.568 9.777 1.00 75.94 487 LEU A N 1
ATOM 3746 C CA . LEU A 1 487 ? 19.839 11.995 9.703 1.00 75.94 487 LEU A CA 1
ATOM 3747 C C . LEU A 1 487 ? 18.369 12.227 10.048 1.00 75.94 487 LEU A C 1
ATOM 3749 O O . LEU A 1 487 ? 17.483 11.706 9.382 1.00 75.94 487 LEU A O 1
ATOM 3753 N N . SER A 1 488 ? 18.095 13.034 11.064 1.00 73.44 488 SER A N 1
ATOM 3754 C CA . SER A 1 488 ? 16.762 13.462 11.480 1.00 73.44 488 SER A CA 1
ATOM 3755 C C . SER A 1 488 ? 16.487 14.890 11.015 1.00 73.44 488 SER A C 1
ATOM 3757 O O . SER A 1 488 ? 17.202 15.813 11.384 1.00 73.44 488 SER A O 1
ATOM 3759 N N . TYR A 1 489 ? 15.406 15.106 10.274 1.00 72.94 489 TYR A N 1
ATOM 3760 C CA . TYR A 1 489 ? 14.978 16.434 9.828 1.00 72.94 489 TYR A CA 1
ATOM 3761 C C . TYR A 1 489 ? 13.708 16.850 10.550 1.00 72.94 489 TYR A C 1
ATOM 3763 O O . TYR A 1 489 ? 12.863 16.005 10.819 1.00 72.94 489 TYR A O 1
ATOM 3771 N N . GLU A 1 490 ? 13.554 18.143 10.823 1.00 72.94 490 GLU A N 1
ATOM 3772 C CA . GLU A 1 490 ? 12.355 18.741 11.408 1.00 72.94 490 GLU A CA 1
ATOM 3773 C C . GLU A 1 490 ? 11.782 19.804 10.466 1.00 72.94 490 GLU A C 1
ATOM 3775 O O . GLU A 1 490 ? 12.518 20.651 9.971 1.00 72.94 490 GLU A O 1
ATOM 3780 N N . VAL A 1 491 ? 10.469 19.818 10.239 1.00 68.69 491 VAL A N 1
ATOM 3781 C CA . VAL A 1 491 ? 9.797 20.948 9.571 1.00 68.69 491 VAL A CA 1
ATOM 3782 C C . VAL A 1 491 ? 8.643 21.435 10.436 1.00 68.69 491 VAL A C 1
ATOM 3784 O O . VAL A 1 491 ? 7.764 20.649 10.789 1.00 68.69 491 VAL A O 1
ATOM 3787 N N . ALA A 1 492 ? 8.603 22.728 10.766 1.00 65.69 492 ALA A N 1
ATOM 3788 C CA . ALA A 1 492 ? 7.462 23.337 11.454 1.00 65.69 492 ALA A CA 1
ATOM 3789 C C . ALA A 1 492 ? 6.942 24.570 10.701 1.00 65.69 492 ALA A C 1
ATOM 3791 O O . ALA A 1 492 ? 7.718 25.469 10.393 1.00 65.69 492 ALA A O 1
ATOM 3792 N N . ASP A 1 493 ? 5.631 24.636 10.447 1.00 69.94 493 ASP A N 1
ATOM 3793 C CA . ASP A 1 493 ? 4.938 25.831 9.938 1.00 69.94 493 ASP A CA 1
ATOM 3794 C C . ASP A 1 493 ? 4.428 26.670 11.120 1.00 69.94 493 ASP A C 1
ATOM 3796 O O . ASP A 1 493 ? 3.625 26.212 11.934 1.00 69.94 493 ASP A O 1
ATOM 3800 N N . TRP A 1 494 ? 4.913 27.903 11.233 1.00 65.12 494 TRP A N 1
ATOM 3801 C CA . TRP A 1 494 ? 4.534 28.872 12.262 1.00 65.12 494 TRP A CA 1
ATOM 3802 C C . TRP A 1 494 ? 3.572 29.958 11.748 1.00 65.12 494 TRP A C 1
ATOM 3804 O O . TRP A 1 494 ? 3.171 30.824 12.527 1.00 65.12 494 TRP A O 1
ATOM 3814 N N . LYS A 1 495 ? 3.161 29.933 10.470 1.00 61.91 495 LYS A N 1
ATOM 3815 C CA . LYS A 1 495 ? 2.181 30.883 9.906 1.00 61.91 495 LYS A CA 1
ATOM 3816 C C . LYS A 1 495 ? 0.734 30.583 10.334 1.00 61.91 495 LYS A C 1
ATOM 3818 O O . LYS A 1 495 ? -0.116 31.470 10.247 1.00 61.91 495 LYS A O 1
ATOM 3823 N N . GLN A 1 496 ? 0.432 29.380 10.833 1.00 55.72 496 GLN A N 1
ATOM 3824 C CA . GLN A 1 496 ? -0.879 29.063 11.417 1.00 55.72 496 GLN A CA 1
ATOM 3825 C C . GLN A 1 496 ? -1.019 29.704 12.812 1.00 55.72 496 GLN A C 1
ATOM 3827 O O . GLN A 1 496 ? -0.357 29.315 13.770 1.00 55.72 496 GLN A O 1
ATOM 3832 N N . LYS A 1 497 ? -1.887 30.717 12.933 1.00 45.59 497 LYS A N 1
ATOM 3833 C CA . LYS A 1 497 ? -1.981 31.598 14.116 1.00 45.59 497 LYS A CA 1
ATOM 3834 C C . LYS A 1 497 ? -2.872 31.100 15.266 1.00 45.59 497 LYS A C 1
ATOM 3836 O O . LYS A 1 497 ? -3.140 31.877 16.180 1.00 45.59 497 LYS A O 1
ATOM 3841 N N . TYR A 1 498 ? -3.336 29.850 15.258 1.00 39.47 498 TYR A N 1
ATOM 3842 C CA . TYR A 1 498 ? -4.185 29.335 16.340 1.00 39.47 498 TYR A CA 1
ATOM 3843 C C . TYR A 1 498 ? -3.387 28.619 17.431 1.00 39.47 498 TYR A C 1
ATOM 3845 O O . TYR A 1 498 ? -2.542 27.763 17.182 1.00 39.47 498 TYR A O 1
ATOM 3853 N N . GLU A 1 499 ? -3.695 29.003 18.667 1.00 39.81 499 GLU A N 1
ATOM 3854 C CA . GLU A 1 499 ? -3.035 28.596 19.900 1.00 39.81 499 GLU A CA 1
ATOM 3855 C C . GLU A 1 499 ? -3.013 27.066 20.132 1.00 39.81 499 GLU A C 1
ATOM 3857 O O . GLU A 1 499 ? -3.963 26.329 19.825 1.00 39.81 499 GLU A O 1
ATOM 3862 N N . LYS A 1 500 ? -1.936 26.645 20.818 1.00 32.12 500 LYS A N 1
ATOM 3863 C CA . LYS A 1 500 ? -1.623 25.345 21.465 1.00 32.12 500 LYS A CA 1
ATOM 3864 C C . LYS A 1 500 ? -0.634 24.424 20.731 1.00 32.12 500 LYS A C 1
ATOM 3866 O O . LYS A 1 500 ? -0.568 24.397 19.510 1.00 32.12 500 LYS A O 1
ATOM 3871 N N . PRO A 1 501 ? 0.079 23.605 21.521 1.00 32.38 501 PRO A N 1
ATOM 3872 C CA . PRO A 1 501 ? 1.480 23.783 21.880 1.00 32.38 501 PRO A CA 1
ATOM 3873 C C . PRO A 1 501 ? 2.388 23.493 20.672 1.00 32.38 501 PRO A C 1
ATOM 3875 O O . PRO A 1 501 ? 2.922 22.401 20.510 1.00 32.38 501 PRO A O 1
ATOM 3878 N N . LEU A 1 502 ? 2.527 24.476 19.782 1.00 33.97 502 LEU A N 1
ATOM 3879 C CA . LEU A 1 502 ? 3.496 24.430 18.692 1.00 33.97 502 LEU A CA 1
ATOM 3880 C C . LEU A 1 502 ? 4.913 24.348 19.276 1.00 33.97 502 LEU A C 1
ATOM 3882 O O . LEU A 1 502 ? 5.373 25.308 19.892 1.00 33.97 502 LEU A O 1
ATOM 3886 N N . GLY A 1 503 ? 5.629 23.259 19.034 1.00 37.53 503 GLY A N 1
ATOM 3887 C CA . GLY A 1 503 ? 7.056 23.207 19.341 1.00 37.53 503 GLY A CA 1
ATOM 3888 C C . GLY A 1 503 ? 7.830 22.015 18.794 1.00 37.53 503 GLY A C 1
ATOM 3889 O O . GLY A 1 503 ? 9.025 21.983 19.029 1.00 37.53 503 GLY A O 1
ATOM 3890 N N . GLN A 1 504 ? 7.211 21.042 18.114 1.00 42.00 504 GLN A N 1
ATOM 3891 C CA . GLN A 1 504 ? 7.932 19.800 17.778 1.00 42.00 504 GLN A CA 1
ATOM 3892 C C . GLN A 1 504 ? 8.160 19.525 16.290 1.00 42.00 504 GLN A C 1
ATOM 3894 O O . GLN A 1 504 ? 8.890 18.582 15.990 1.00 42.00 504 GLN A O 1
ATOM 3899 N N . GLY A 1 505 ? 7.558 20.309 15.383 1.00 47.06 505 GLY A N 1
ATOM 3900 C CA . GLY A 1 505 ? 7.648 20.058 13.941 1.00 47.06 505 GLY A CA 1
ATOM 3901 C C . GLY A 1 505 ? 7.251 18.623 13.556 1.00 47.06 505 GLY A C 1
ATOM 3902 O O . GLY A 1 505 ? 6.768 17.845 14.378 1.00 47.06 505 GLY A O 1
ATOM 3903 N N . VAL A 1 506 ? 7.413 18.261 12.288 1.00 39.81 506 VAL A N 1
ATOM 3904 C CA . VAL A 1 506 ? 7.442 16.854 11.867 1.00 39.81 506 VAL A CA 1
ATOM 3905 C C . VAL A 1 506 ? 8.895 16.429 11.848 1.00 39.81 506 VAL A C 1
ATOM 3907 O O . VAL A 1 506 ? 9.656 16.969 11.048 1.00 39.81 506 VAL A O 1
ATOM 3910 N N . LYS A 1 507 ? 9.259 15.480 12.717 1.00 51.34 507 LYS A N 1
ATOM 3911 C CA . LYS A 1 507 ? 10.582 14.855 12.728 1.00 51.34 507 LYS A CA 1
ATOM 3912 C C . LYS A 1 507 ? 10.560 13.549 11.947 1.00 51.34 507 LYS A C 1
ATOM 3914 O O . LYS A 1 507 ? 9.741 12.684 12.246 1.00 51.34 507 LYS A O 1
ATOM 3919 N N . PHE A 1 508 ? 11.446 13.394 10.973 1.00 52.66 508 PHE A N 1
ATOM 3920 C CA . PHE A 1 508 ? 11.625 12.135 10.248 1.00 52.66 508 PHE A CA 1
ATOM 3921 C C . PHE A 1 508 ? 13.107 11.781 10.153 1.00 52.66 508 PHE A C 1
ATOM 3923 O O . PHE A 1 508 ? 13.944 12.664 9.986 1.00 52.66 508 PHE A O 1
ATOM 3930 N N . THR A 1 509 ? 13.420 10.489 10.263 1.00 49.06 509 THR A N 1
ATOM 3931 C CA . THR A 1 509 ? 14.792 9.964 10.292 1.00 49.06 509 THR A CA 1
ATOM 3932 C C . THR A 1 509 ? 15.098 9.200 9.006 1.00 49.06 509 THR A C 1
ATOM 3934 O O . THR A 1 509 ? 14.306 8.369 8.567 1.00 49.06 509 THR A O 1
ATOM 3937 N N . LEU A 1 510 ? 16.250 9.477 8.402 1.00 55.38 510 LEU A N 1
ATOM 3938 C CA . LEU A 1 510 ? 16.753 8.867 7.177 1.00 55.38 510 LEU A CA 1
ATOM 3939 C C . LEU A 1 510 ? 17.908 7.915 7.479 1.00 55.38 510 LEU A C 1
ATOM 3941 O O . LEU A 1 510 ? 18.817 8.248 8.236 1.00 55.38 510 LEU A O 1
ATOM 3945 N N . LEU A 1 511 ? 17.881 6.753 6.824 1.00 39.81 511 LEU A N 1
ATOM 3946 C CA . LEU A 1 511 ? 18.822 5.651 7.043 1.00 39.81 511 LEU A CA 1
ATOM 3947 C C . LEU A 1 511 ? 20.104 5.735 6.186 1.00 39.81 511 LEU A C 1
ATOM 3949 O O . LEU A 1 511 ? 21.053 5.016 6.478 1.00 39.81 511 LEU A O 1
ATOM 3953 N N . ASP A 1 512 ? 20.145 6.583 5.146 1.00 56.94 512 ASP A N 1
ATOM 3954 C CA . ASP A 1 512 ? 21.283 6.713 4.215 1.00 56.94 512 ASP A CA 1
ATOM 3955 C C . ASP A 1 512 ? 21.872 8.143 4.219 1.00 56.94 512 ASP A C 1
ATOM 3957 O O . ASP A 1 512 ? 21.324 9.042 3.570 1.00 56.94 512 ASP A O 1
ATOM 3961 N N . PRO A 1 513 ? 23.002 8.374 4.915 1.00 59.31 513 PRO A N 1
ATOM 3962 C CA . PRO A 1 513 ? 23.621 9.697 5.044 1.00 59.31 513 PRO A CA 1
ATOM 3963 C C . PRO A 1 513 ? 24.327 10.174 3.767 1.00 59.31 513 PRO A C 1
ATOM 3965 O O . PRO A 1 513 ? 24.615 11.362 3.626 1.00 59.31 513 PRO A O 1
ATOM 3968 N N . SER A 1 514 ? 24.599 9.276 2.808 1.00 61.53 514 SER A N 1
ATOM 3969 C CA . SER A 1 514 ? 25.343 9.604 1.581 1.00 61.53 514 SER A CA 1
ATOM 3970 C C . SER A 1 514 ? 24.578 10.531 0.625 1.00 61.53 514 SER A C 1
ATOM 3972 O O . SER A 1 514 ? 25.171 11.128 -0.274 1.00 61.53 514 SER A O 1
ATOM 3974 N N . LYS A 1 515 ? 23.265 10.692 0.839 1.00 63.41 515 LYS A N 1
ATOM 3975 C CA . LYS A 1 515 ? 22.354 11.491 0.004 1.00 63.41 515 LYS A CA 1
ATOM 3976 C C . LYS A 1 515 ? 21.859 12.783 0.668 1.00 63.41 515 LYS A C 1
ATOM 3978 O O . LYS A 1 515 ? 20.935 13.410 0.146 1.00 63.41 515 LYS A O 1
ATOM 3983 N N . ASP A 1 516 ? 22.476 13.196 1.776 1.00 69.19 516 ASP A N 1
ATOM 3984 C CA . ASP A 1 516 ? 22.090 14.357 2.599 1.00 69.19 516 ASP A CA 1
ATOM 3985 C C . ASP A 1 516 ? 21.705 15.605 1.775 1.00 69.19 516 ASP A C 1
ATOM 3987 O O . ASP A 1 516 ? 20.573 16.092 1.841 1.00 69.19 516 ASP A O 1
ATOM 3991 N N . GLU A 1 517 ? 22.609 16.103 0.925 1.00 70.62 517 GLU A N 1
ATOM 3992 C CA . GLU A 1 517 ? 22.375 17.353 0.190 1.00 70.62 517 GLU A CA 1
ATOM 3993 C C . GLU A 1 517 ? 21.220 17.273 -0.815 1.00 70.62 517 GLU A C 1
ATOM 3995 O O . GLU A 1 517 ? 20.470 18.239 -0.994 1.00 70.62 517 GLU A O 1
ATOM 4000 N N . GLN A 1 518 ? 21.082 16.130 -1.490 1.00 66.25 518 GLN A N 1
ATOM 4001 C CA . GLN A 1 518 ? 20.046 15.924 -2.496 1.00 66.25 518 GLN A CA 1
ATOM 4002 C C . GLN A 1 518 ? 18.665 15.863 -1.839 1.00 66.25 518 GLN A C 1
ATOM 4004 O O . GLN A 1 518 ? 17.703 16.438 -2.356 1.00 66.25 518 GLN A O 1
ATOM 4009 N N . ILE A 1 519 ? 18.570 15.193 -0.690 1.00 57.62 519 ILE A N 1
ATOM 4010 C CA . ILE A 1 519 ? 17.320 15.062 0.057 1.00 57.62 519 ILE A CA 1
ATOM 4011 C C . ILE A 1 519 ? 16.941 16.398 0.700 1.00 57.62 519 ILE A C 1
ATOM 4013 O O . ILE A 1 519 ? 15.797 16.835 0.557 1.00 57.62 519 ILE A O 1
ATOM 4017 N N . THR A 1 520 ? 17.910 17.099 1.297 1.00 65.38 520 THR A N 1
ATOM 4018 C CA . THR A 1 520 ? 17.715 18.443 1.861 1.00 65.38 520 THR A CA 1
ATOM 4019 C C . THR A 1 520 ? 17.155 19.408 0.813 1.00 65.38 520 THR A C 1
ATOM 4021 O O . THR A 1 520 ? 16.167 20.096 1.069 1.00 65.38 520 THR A O 1
ATOM 4024 N N . HIS A 1 521 ? 17.715 19.423 -0.402 1.00 71.06 521 HIS A N 1
ATOM 4025 C CA . HIS A 1 521 ? 17.212 20.283 -1.476 1.00 71.06 521 HIS A CA 1
ATOM 4026 C C . HIS A 1 521 ? 15.776 19.937 -1.899 1.00 71.06 521 HIS A C 1
ATOM 4028 O O . HIS A 1 521 ? 14.954 20.840 -2.065 1.00 71.06 521 HIS A O 1
ATOM 4034 N N . LYS A 1 522 ? 15.446 18.645 -2.038 1.00 61.03 522 LYS A N 1
ATOM 4035 C CA . LYS A 1 522 ? 14.089 18.204 -2.402 1.00 61.03 522 LYS A CA 1
ATOM 4036 C C . LYS A 1 522 ? 13.052 18.616 -1.353 1.00 61.03 522 LYS A C 1
ATOM 4038 O O . LYS A 1 522 ? 12.020 19.175 -1.721 1.00 61.03 522 LYS A O 1
ATOM 4043 N N . LEU A 1 523 ? 13.346 18.390 -0.071 1.00 58.09 523 LEU A N 1
ATOM 4044 C CA . LEU A 1 523 ? 12.470 18.760 1.044 1.00 58.09 523 LEU A CA 1
ATOM 4045 C C . LEU A 1 523 ? 12.187 20.267 1.047 1.00 58.09 523 LEU A C 1
ATOM 4047 O O . LEU A 1 523 ? 11.039 20.708 1.072 1.00 58.09 523 LEU A O 1
ATOM 4051 N N . VAL A 1 524 ? 13.251 21.062 0.969 1.00 64.62 524 VAL A N 1
ATOM 4052 C CA . VAL A 1 524 ? 13.173 22.522 0.982 1.00 64.62 524 VAL A CA 1
ATOM 4053 C C . VAL A 1 524 ? 12.387 23.052 -0.218 1.00 64.62 524 VAL A C 1
ATOM 4055 O O . VAL A 1 524 ? 11.511 23.903 -0.054 1.00 64.62 524 VAL A O 1
ATOM 4058 N N . LYS A 1 525 ? 12.625 22.502 -1.415 1.00 63.91 525 LYS A N 1
ATOM 4059 C CA . LYS A 1 525 ? 11.882 22.862 -2.627 1.00 63.91 525 LYS A CA 1
ATOM 4060 C C . LYS A 1 525 ? 10.384 22.611 -2.476 1.00 63.91 525 LYS A C 1
ATOM 4062 O O . LYS A 1 525 ? 9.591 23.450 -2.899 1.00 63.91 525 LYS A O 1
ATOM 4067 N N . GLN A 1 526 ? 9.984 21.505 -1.854 1.00 55.53 526 GLN A N 1
ATOM 4068 C CA . GLN A 1 526 ? 8.571 21.203 -1.608 1.00 55.53 526 GLN A CA 1
ATOM 4069 C C . GLN A 1 526 ? 7.929 22.197 -0.633 1.00 55.53 526 GLN A C 1
ATOM 4071 O O . GLN A 1 526 ? 6.865 22.733 -0.940 1.00 55.53 526 GLN A O 1
ATOM 4076 N N . VAL A 1 527 ? 8.591 22.506 0.488 1.00 57.28 527 VAL A N 1
ATOM 4077 C CA . VAL A 1 527 ? 8.089 23.472 1.486 1.00 57.28 527 VAL A CA 1
ATOM 4078 C C . VAL A 1 527 ? 7.907 24.862 0.868 1.00 57.28 527 VAL A C 1
ATOM 4080 O O . VAL A 1 527 ? 6.863 25.491 1.034 1.00 57.28 527 VAL A O 1
ATOM 4083 N N . VAL A 1 528 ? 8.893 25.323 0.099 1.00 64.38 528 VAL A N 1
ATOM 4084 C CA . VAL A 1 528 ? 8.861 26.629 -0.575 1.00 64.38 528 VAL A CA 1
ATOM 4085 C C . VAL A 1 528 ? 7.796 26.677 -1.677 1.00 64.38 528 VAL A C 1
ATOM 4087 O O . VAL A 1 528 ? 7.054 27.654 -1.785 1.00 64.38 528 VAL A O 1
ATOM 4090 N N . THR A 1 529 ? 7.669 25.608 -2.469 1.00 54.91 529 THR A N 1
ATOM 4091 C CA . THR A 1 529 ? 6.649 25.507 -3.527 1.00 54.91 529 THR A CA 1
ATOM 4092 C C . THR A 1 529 ? 5.238 25.502 -2.941 1.00 54.91 529 THR A C 1
ATOM 4094 O O . THR A 1 529 ? 4.340 26.143 -3.490 1.00 54.91 529 THR A O 1
ATOM 4097 N N . PHE A 1 530 ? 5.035 24.816 -1.815 1.00 52.84 530 PHE A N 1
ATOM 4098 C CA . PHE A 1 530 ? 3.767 24.825 -1.096 1.00 52.84 530 PHE A CA 1
ATOM 4099 C C . PHE A 1 530 ? 3.440 26.220 -0.548 1.00 52.84 530 PHE A C 1
ATOM 4101 O O . PHE A 1 530 ? 2.342 26.715 -0.786 1.00 52.84 530 PHE A O 1
ATOM 4108 N N . ASP A 1 531 ? 4.392 26.900 0.104 1.00 60.44 531 ASP A N 1
ATOM 4109 C CA . ASP A 1 531 ? 4.187 28.258 0.633 1.00 60.44 531 ASP A CA 1
ATOM 4110 C C . ASP A 1 531 ? 3.794 29.254 -0.467 1.00 60.44 531 ASP A C 1
ATOM 4112 O O . ASP A 1 531 ? 2.844 30.021 -0.302 1.00 60.44 531 ASP A O 1
ATOM 4116 N N . ARG A 1 532 ? 4.469 29.187 -1.622 1.00 61.38 532 ARG A N 1
ATOM 4117 C CA . ARG A 1 532 ? 4.188 30.034 -2.792 1.00 61.38 532 ARG A CA 1
ATOM 4118 C C . ARG A 1 532 ? 2.769 29.840 -3.328 1.00 61.38 532 ARG A C 1
ATOM 4120 O O . ARG A 1 532 ? 2.135 30.805 -3.749 1.00 61.38 532 ARG A O 1
ATOM 4127 N N . ASN A 1 533 ? 2.275 28.604 -3.325 1.00 51.62 533 ASN A N 1
ATOM 4128 C CA . ASN A 1 533 ? 0.967 28.262 -3.887 1.00 51.62 533 ASN A CA 1
ATOM 4129 C C . ASN A 1 533 ? -0.148 28.182 -2.833 1.00 51.62 533 ASN A C 1
ATOM 4131 O O . ASN A 1 533 ? -1.305 27.969 -3.191 1.00 51.62 533 ASN A O 1
ATOM 4135 N N . ARG A 1 534 ? 0.165 28.408 -1.551 1.00 57.50 534 ARG A N 1
ATOM 4136 C CA . ARG A 1 534 ? -0.753 28.250 -0.414 1.00 57.50 534 ARG A CA 1
ATOM 4137 C C . ARG A 1 534 ? -2.071 28.984 -0.615 1.00 57.50 534 ARG A C 1
ATOM 4139 O O . ARG A 1 534 ? -3.128 28.383 -0.470 1.00 57.50 534 ARG A O 1
ATOM 4146 N N . ARG A 1 535 ? -2.017 30.259 -1.005 1.00 58.25 535 ARG A N 1
ATOM 4147 C CA . ARG A 1 535 ? -3.226 31.064 -1.218 1.00 58.25 535 ARG A CA 1
ATOM 4148 C C . ARG A 1 535 ? -4.102 30.508 -2.343 1.00 58.25 535 ARG A C 1
ATOM 4150 O O . ARG A 1 535 ? -5.307 30.413 -2.166 1.00 58.25 535 ARG A O 1
ATOM 4157 N N . ALA A 1 536 ? -3.503 30.094 -3.460 1.00 51.88 536 ALA A N 1
ATOM 4158 C CA . ALA A 1 536 ? -4.243 29.508 -4.576 1.00 51.88 536 ALA A CA 1
ATOM 4159 C C . ALA A 1 536 ? -4.892 28.174 -4.178 1.00 51.88 536 ALA A C 1
ATOM 4161 O O . ALA A 1 536 ? -6.052 27.934 -4.496 1.00 51.88 536 ALA A O 1
ATOM 4162 N N . VAL A 1 537 ? -4.173 27.334 -3.423 1.00 49.31 537 VAL A N 1
ATOM 4163 C CA . VAL A 1 537 ? -4.706 26.079 -2.868 1.00 49.31 537 VAL A CA 1
ATOM 4164 C C . VAL A 1 537 ? -5.883 26.353 -1.926 1.00 49.31 537 VAL A C 1
ATOM 4166 O O . VAL A 1 537 ? -6.912 25.690 -2.036 1.00 49.31 537 VAL A O 1
ATOM 4169 N N . GLN A 1 538 ? -5.771 27.352 -1.047 1.00 56.56 538 GLN A N 1
ATOM 4170 C CA . GLN A 1 538 ? -6.844 27.752 -0.131 1.00 56.56 538 GLN A CA 1
ATOM 4171 C C . GLN A 1 538 ? -8.061 28.329 -0.880 1.00 56.56 538 GLN A C 1
ATOM 4173 O O . GLN A 1 538 ? -9.193 27.985 -0.553 1.00 56.56 538 GLN A O 1
ATOM 4178 N N . GLU A 1 539 ? -7.855 29.154 -1.913 1.00 59.66 539 GLU A N 1
ATOM 4179 C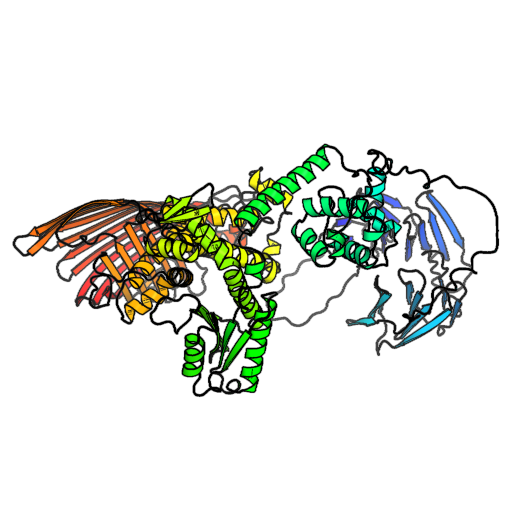 CA . GLU A 1 539 ? -8.922 29.704 -2.769 1.00 59.66 539 GLU A CA 1
ATOM 4180 C C . GLU A 1 539 ? -9.661 28.595 -3.533 1.00 59.66 539 GLU A C 1
ATOM 4182 O O . GLU A 1 539 ? -10.890 28.534 -3.523 1.00 59.66 539 GLU A O 1
ATOM 4187 N N . LEU A 1 540 ? -8.926 27.652 -4.120 1.00 51.41 540 LEU A N 1
ATOM 4188 C CA . LEU A 1 540 ? -9.486 26.482 -4.797 1.00 51.41 540 LEU A CA 1
ATOM 4189 C C . LEU A 1 540 ? -10.251 25.555 -3.836 1.00 51.41 540 LEU A C 1
ATOM 4191 O O . LEU A 1 540 ? -11.336 25.068 -4.178 1.00 51.41 540 LEU A O 1
ATOM 4195 N N . ALA A 1 541 ? -9.711 25.315 -2.636 1.00 51.28 541 ALA A N 1
ATOM 4196 C CA . ALA A 1 541 ? -10.376 24.542 -1.589 1.00 51.28 541 ALA A CA 1
ATOM 4197 C C . ALA A 1 541 ? -11.693 25.207 -1.159 1.00 51.28 541 ALA A C 1
ATOM 4199 O O . ALA A 1 541 ? -12.730 24.542 -1.112 1.00 51.28 541 ALA A O 1
ATOM 4200 N N . LEU A 1 542 ? -11.671 26.528 -0.947 1.00 58.72 542 LEU A N 1
ATOM 4201 C CA . LEU A 1 542 ? -12.847 27.326 -0.610 1.00 58.72 542 LEU A CA 1
ATOM 4202 C C . LEU A 1 542 ? -13.919 27.255 -1.700 1.00 58.72 542 LEU A C 1
ATOM 4204 O O . LEU A 1 542 ? -15.081 27.007 -1.400 1.00 58.72 542 LEU A O 1
ATOM 4208 N N . LEU A 1 543 ? -13.543 27.427 -2.971 1.00 59.62 543 LEU A N 1
ATOM 4209 C CA . LEU A 1 543 ? -14.473 27.403 -4.107 1.00 59.62 543 LEU A CA 1
ATOM 4210 C C . LEU A 1 543 ? -15.167 26.049 -4.279 1.00 59.62 543 LEU A C 1
ATOM 4212 O O . LEU A 1 543 ? -16.364 26.000 -4.573 1.00 59.62 543 LEU A O 1
ATOM 4216 N N . ASN A 1 544 ? -14.453 24.945 -4.056 1.00 52.41 544 ASN A N 1
ATOM 4217 C CA . ASN A 1 544 ? -15.060 23.616 -4.115 1.00 52.41 544 ASN A CA 1
ATOM 4218 C C . ASN A 1 544 ? -15.920 23.301 -2.889 1.00 52.41 544 ASN A C 1
ATOM 4220 O O . ASN A 1 544 ? -16.982 22.688 -3.024 1.00 52.41 544 ASN A O 1
ATOM 4224 N N . GLY A 1 545 ? -15.505 23.755 -1.707 1.00 53.44 545 GLY A N 1
ATOM 4225 C CA . GLY A 1 545 ? -16.263 23.573 -0.475 1.00 53.44 545 GLY A CA 1
ATOM 4226 C C . GLY A 1 545 ? -17.448 24.533 -0.315 1.00 53.44 545 GLY A C 1
ATOM 4227 O O . GLY A 1 545 ? -18.400 24.215 0.395 1.00 53.44 545 GLY A O 1
ATOM 4228 N N . LEU A 1 546 ? -17.472 25.658 -1.035 1.00 64.38 546 LEU A N 1
ATOM 4229 C CA . LEU A 1 546 ? -18.551 26.654 -1.022 1.00 64.38 546 LEU A CA 1
ATOM 4230 C C . LEU A 1 546 ? -19.924 26.064 -1.381 1.00 64.38 546 LEU A C 1
ATOM 4232 O O . LEU A 1 546 ? -20.945 26.517 -0.865 1.00 64.38 546 LEU A O 1
ATOM 4236 N N . LYS A 1 547 ? -19.966 25.019 -2.222 1.00 60.66 547 LYS A N 1
ATOM 4237 C CA . LYS A 1 547 ? -21.208 24.283 -2.534 1.00 60.66 547 LYS A CA 1
ATOM 4238 C C . LYS A 1 547 ? -21.771 23.518 -1.333 1.00 60.66 547 LYS A C 1
ATOM 4240 O O . LYS A 1 547 ? -22.975 23.287 -1.273 1.00 60.66 547 LYS A O 1
ATOM 4245 N N . LEU A 1 548 ? -20.904 23.103 -0.412 1.00 54.94 548 LEU A N 1
ATOM 4246 C CA . LEU A 1 548 ? -21.241 22.332 0.789 1.00 54.94 548 LEU A CA 1
ATOM 4247 C C . LEU A 1 548 ? -21.371 23.221 2.037 1.00 54.94 548 LEU A C 1
ATOM 4249 O O . LEU A 1 548 ? -21.928 22.786 3.045 1.00 54.94 548 LEU A O 1
ATOM 4253 N N . SER A 1 549 ? -20.888 24.461 1.956 1.00 66.31 549 SER A N 1
ATOM 4254 C CA . SER A 1 549 ? -20.967 25.468 3.007 1.00 66.31 549 SER A CA 1
ATOM 4255 C C . SER A 1 549 ? -22.413 25.937 3.249 1.00 66.31 549 SER A C 1
ATOM 4257 O O . SER A 1 549 ? -23.138 26.342 2.336 1.00 66.31 549 SER A O 1
ATOM 4259 N N . LYS A 1 550 ? -22.842 25.885 4.511 1.00 72.88 550 LYS A N 1
ATOM 4260 C CA . LYS A 1 550 ? -24.121 26.383 5.046 1.00 72.88 550 LYS A CA 1
ATOM 4261 C C . LYS A 1 550 ? -24.053 27.855 5.487 1.00 72.88 550 LYS A C 1
ATOM 4263 O O . LYS A 1 550 ? -25.104 28.475 5.636 1.00 72.88 550 LYS A O 1
ATOM 4268 N N . ARG A 1 551 ? -22.860 28.415 5.710 1.00 77.50 551 ARG A N 1
ATOM 4269 C CA . ARG A 1 551 ? -22.608 29.775 6.213 1.00 77.50 551 ARG A CA 1
ATOM 4270 C C . ARG A 1 551 ? -21.940 30.676 5.196 1.00 77.50 551 ARG A C 1
ATOM 4272 O O . ARG A 1 551 ? -22.142 31.873 5.285 1.00 77.50 551 ARG A O 1
ATOM 4279 N N . LEU A 1 552 ? -21.185 30.157 4.239 1.00 81.06 552 LEU A N 1
ATOM 4280 C CA . LEU A 1 552 ? -20.501 30.958 3.233 1.00 81.06 552 LEU A CA 1
ATOM 4281 C C . LEU A 1 552 ? -21.237 30.870 1.890 1.00 81.06 552 LEU A C 1
ATOM 4283 O O . LEU A 1 552 ? -21.808 29.844 1.508 1.00 81.06 552 LEU A O 1
ATOM 4287 N N . THR A 1 553 ? -21.268 31.977 1.162 1.00 80.12 553 THR A N 1
ATOM 4288 C CA . THR A 1 553 ? -21.695 32.021 -0.236 1.00 80.12 553 THR A CA 1
ATOM 4289 C C . THR A 1 553 ? -20.798 32.971 -1.010 1.00 80.12 553 THR A C 1
ATOM 4291 O O . THR A 1 553 ? -20.163 33.848 -0.426 1.00 80.12 553 THR A O 1
ATOM 4294 N N . ILE A 1 554 ? -20.758 32.798 -2.324 1.00 81.00 554 ILE A N 1
ATOM 4295 C CA . ILE A 1 554 ? -20.068 33.700 -3.239 1.00 81.00 554 ILE A CA 1
ATOM 4296 C C . ILE A 1 554 ? -21.092 34.323 -4.178 1.00 81.00 554 ILE A C 1
ATOM 4298 O O . ILE A 1 554 ? -22.012 33.644 -4.641 1.00 81.00 554 ILE A O 1
ATOM 4302 N N . ASN A 1 555 ? -20.958 35.618 -4.437 1.00 72.94 555 ASN A N 1
ATOM 4303 C CA . ASN A 1 555 ? -21.677 36.245 -5.534 1.00 72.94 555 ASN A CA 1
ATOM 4304 C C . ASN A 1 555 ? -20.943 35.905 -6.840 1.00 72.94 555 ASN A C 1
ATOM 4306 O O . ASN A 1 555 ? -19.789 36.283 -7.018 1.00 72.94 555 ASN A O 1
ATOM 4310 N N . ALA A 1 556 ? -21.607 35.174 -7.735 1.00 54.88 556 ALA A N 1
ATOM 4311 C CA . ALA A 1 556 ? -21.009 34.698 -8.982 1.00 54.88 556 ALA A CA 1
ATOM 4312 C C . ALA A 1 556 ? -20.640 35.826 -9.966 1.00 54.88 556 ALA A C 1
ATOM 4314 O O . ALA A 1 556 ? -19.802 35.606 -10.833 1.00 54.88 556 ALA A O 1
ATOM 4315 N N . GLU A 1 557 ? -21.243 37.011 -9.832 1.00 56.91 557 GLU A N 1
ATOM 4316 C CA . GLU A 1 557 ? -20.979 38.170 -10.693 1.00 56.91 557 GLU A CA 1
ATOM 4317 C C . GLU A 1 557 ? -19.836 39.041 -10.162 1.00 56.91 557 GLU A C 1
ATOM 4319 O O . GLU A 1 557 ? -19.088 39.612 -10.948 1.00 56.91 557 GLU A O 1
ATOM 4324 N N . THR A 1 558 ? -19.688 39.146 -8.836 1.00 63.59 558 THR A N 1
ATOM 4325 C CA . THR A 1 558 ? -18.693 40.038 -8.210 1.00 63.59 558 THR A CA 1
ATOM 4326 C C . THR A 1 558 ? -17.499 39.310 -7.590 1.00 63.59 558 THR A C 1
ATOM 4328 O O . THR A 1 558 ? -16.528 39.956 -7.212 1.00 63.59 558 THR A O 1
ATOM 4331 N N . GLY A 1 559 ? -17.558 37.982 -7.438 1.00 64.69 559 GLY A N 1
ATOM 4332 C CA . GLY A 1 559 ? -16.520 37.184 -6.771 1.00 64.69 559 GLY A CA 1
ATOM 4333 C C . GLY A 1 559 ? -16.423 37.418 -5.256 1.00 64.69 559 GLY A C 1
ATOM 4334 O O . GLY A 1 559 ? -15.508 36.921 -4.603 1.00 64.69 559 GLY A O 1
ATOM 4335 N N . GLU A 1 560 ? -17.354 38.180 -4.677 1.00 80.31 560 GLU A N 1
ATOM 4336 C CA . GLU A 1 560 ? -17.309 38.578 -3.272 1.00 80.31 560 GLU A CA 1
ATOM 4337 C C . GLU A 1 560 ? -17.918 37.504 -2.361 1.00 80.31 560 GLU A C 1
ATOM 4339 O O . GLU A 1 560 ? -18.993 36.962 -2.638 1.00 80.31 560 GLU A O 1
ATOM 4344 N N . TYR A 1 561 ? -17.232 37.214 -1.252 1.00 81.62 561 TYR A N 1
ATOM 4345 C CA . TYR A 1 561 ? -17.679 36.252 -0.248 1.00 81.62 561 TYR A CA 1
ATOM 4346 C C . TYR A 1 561 ? -18.623 36.912 0.759 1.00 81.62 561 TYR A C 1
ATOM 4348 O O . TYR A 1 561 ? -18.360 38.011 1.250 1.00 81.62 561 TYR A O 1
ATOM 4356 N N . PHE A 1 562 ? -19.693 36.213 1.127 1.00 84.81 562 PHE A N 1
ATOM 4357 C CA . PHE A 1 562 ? -20.661 36.667 2.124 1.00 84.81 562 PHE A CA 1
ATOM 4358 C C . PHE A 1 562 ? -20.951 35.572 3.149 1.00 84.81 562 PHE A C 1
ATOM 4360 O O . PHE A 1 562 ? -21.056 34.393 2.801 1.00 84.81 562 PHE A O 1
ATOM 4367 N N . ASP A 1 563 ? -21.137 35.970 4.407 1.00 84.56 563 ASP A N 1
ATOM 4368 C CA . ASP A 1 563 ? -21.761 35.111 5.416 1.00 84.56 563 ASP A CA 1
ATOM 4369 C C . ASP A 1 563 ? -23.285 35.106 5.196 1.00 84.56 563 ASP A C 1
ATOM 4371 O O . ASP A 1 563 ? -23.936 36.145 5.299 1.00 84.56 563 ASP A O 1
ATOM 4375 N N . ARG A 1 564 ? -23.870 33.940 4.906 1.00 81.12 564 ARG A N 1
ATOM 4376 C CA . ARG A 1 564 ? -25.306 33.731 4.664 1.00 81.12 564 ARG A CA 1
ATOM 4377 C C . ARG A 1 564 ? -26.182 34.128 5.852 1.00 81.12 564 ARG A C 1
ATOM 4379 O O . ARG A 1 564 ? -27.334 34.488 5.646 1.00 81.12 564 ARG A O 1
ATOM 4386 N N . GLN A 1 565 ? -25.675 34.037 7.082 1.00 81.38 565 GLN A N 1
ATOM 4387 C CA . GLN A 1 565 ? -26.452 34.349 8.284 1.00 81.38 565 GLN A CA 1
ATOM 4388 C C . GLN A 1 565 ? -26.459 35.844 8.584 1.00 81.38 565 GLN A C 1
ATOM 4390 O O . GLN A 1 565 ? -27.486 36.396 8.966 1.00 81.38 565 GLN A O 1
ATOM 4395 N N . THR A 1 566 ? -25.312 36.502 8.425 1.00 83.38 566 THR A N 1
ATOM 4396 C CA . THR A 1 566 ? -25.160 37.921 8.782 1.00 83.38 566 THR A CA 1
ATOM 4397 C C . THR A 1 566 ? -25.253 38.856 7.580 1.00 83.38 566 THR A C 1
ATOM 4399 O O . THR A 1 566 ? -25.273 40.071 7.754 1.00 83.38 566 THR A O 1
ATOM 4402 N N . SER A 1 567 ? -25.296 38.309 6.359 1.00 79.75 567 SER A N 1
ATOM 4403 C CA . SER A 1 567 ? -25.185 39.036 5.084 1.00 79.75 567 SER A CA 1
ATOM 4404 C C . SER A 1 567 ? -23.945 39.935 4.997 1.00 79.75 567 SER A C 1
ATOM 4406 O O . SER A 1 567 ? -23.874 40.849 4.175 1.00 79.75 567 SER A O 1
ATOM 4408 N N . LYS A 1 568 ? -22.945 39.696 5.856 1.00 87.06 568 LYS A N 1
ATOM 4409 C CA . LYS A 1 568 ? -21.733 40.504 5.924 1.00 87.06 568 LYS A CA 1
ATOM 4410 C C . LYS A 1 568 ? -20.774 40.071 4.825 1.00 87.06 568 LYS A C 1
ATOM 4412 O O . LYS A 1 568 ? -20.460 38.888 4.701 1.00 87.06 568 LYS A O 1
ATOM 4417 N N . LYS A 1 569 ? -20.268 41.049 4.076 1.00 86.56 569 LYS A N 1
ATOM 4418 C CA . LYS A 1 569 ? -19.170 40.859 3.127 1.00 86.56 569 LYS A CA 1
ATOM 4419 C C . LYS A 1 569 ? -17.888 40.481 3.869 1.00 86.56 569 LYS A C 1
ATOM 4421 O O . LYS A 1 569 ? -17.521 41.127 4.854 1.00 86.56 569 LYS A O 1
ATOM 4426 N N . LEU A 1 570 ? -17.210 39.455 3.376 1.00 81.88 570 LEU A N 1
ATOM 4427 C CA . LEU A 1 570 ? -15.954 38.945 3.905 1.00 81.88 570 LEU A CA 1
ATOM 4428 C C . LEU A 1 570 ? -14.862 39.086 2.846 1.00 81.88 570 LEU A C 1
ATOM 4430 O O . LEU A 1 570 ? -15.096 38.889 1.654 1.00 81.88 570 LEU A O 1
ATOM 4434 N N . ASP A 1 571 ? -13.656 39.429 3.288 1.00 80.25 571 ASP A N 1
ATOM 4435 C CA . ASP A 1 571 ? -12.467 39.209 2.470 1.00 80.25 571 ASP A CA 1
ATOM 4436 C C . ASP A 1 571 ? -12.127 37.711 2.440 1.00 80.25 571 ASP A C 1
ATOM 4438 O O . ASP A 1 571 ? -12.674 36.915 3.206 1.00 80.25 571 ASP A O 1
ATOM 4442 N N . PHE A 1 572 ? -11.221 37.321 1.542 1.00 74.12 572 PHE A N 1
ATOM 4443 C CA . PHE A 1 572 ? -10.825 35.923 1.387 1.00 74.12 572 PHE A CA 1
ATOM 4444 C C . PHE A 1 572 ? -10.352 35.294 2.707 1.00 74.12 572 PHE A C 1
ATOM 4446 O O . PHE A 1 572 ? -10.786 34.203 3.052 1.00 74.12 572 PHE A O 1
ATOM 4453 N N . GLU A 1 573 ? -9.521 35.994 3.480 1.00 74.00 573 GLU A N 1
ATOM 4454 C CA . GLU A 1 573 ? -8.967 35.472 4.735 1.00 74.00 573 GLU A CA 1
ATOM 4455 C C . GLU A 1 573 ? -10.053 35.191 5.780 1.00 74.00 573 GLU A C 1
ATOM 4457 O O . GLU A 1 573 ? -10.023 34.161 6.454 1.00 74.00 573 GLU A O 1
ATOM 4462 N N . ASN A 1 574 ? -11.038 36.082 5.930 1.00 78.25 574 ASN A N 1
ATOM 4463 C CA . ASN A 1 574 ? -12.144 35.862 6.857 1.00 78.25 574 ASN A CA 1
ATOM 4464 C C . ASN A 1 574 ? -13.164 34.856 6.309 1.00 78.25 574 ASN A C 1
ATOM 4466 O O . ASN A 1 574 ? -13.736 34.104 7.094 1.00 78.25 574 ASN A O 1
ATOM 4470 N N . ALA A 1 575 ? -13.369 34.802 4.991 1.00 76.06 575 ALA A N 1
ATOM 4471 C CA . ALA A 1 575 ? -14.214 33.809 4.333 1.00 76.06 575 ALA A CA 1
ATOM 4472 C C . ALA A 1 575 ? -13.643 32.392 4.479 1.00 76.06 575 ALA A C 1
ATOM 4474 O O . ALA A 1 575 ? -14.359 31.476 4.876 1.00 76.06 575 ALA A O 1
ATOM 4475 N N . TYR A 1 576 ? -12.344 32.233 4.233 1.00 68.31 576 TYR A N 1
ATOM 4476 C CA . TYR A 1 576 ? -11.623 30.976 4.380 1.00 68.31 576 TYR A CA 1
ATOM 4477 C C . TYR A 1 576 ? -11.582 30.520 5.844 1.00 68.31 576 TYR A C 1
ATOM 4479 O O . TYR A 1 576 ? -11.893 29.370 6.131 1.00 68.31 576 TYR A O 1
ATOM 4487 N N . LYS A 1 577 ? -11.339 31.429 6.800 1.00 73.12 577 LYS A N 1
ATOM 4488 C CA . LYS A 1 577 ? -11.456 31.111 8.237 1.00 73.12 577 LYS A CA 1
ATOM 4489 C C . LYS A 1 577 ? -12.862 30.687 8.639 1.00 73.12 577 LYS A C 1
ATOM 4491 O O . LYS A 1 577 ? -13.019 29.781 9.451 1.00 73.12 577 LYS A O 1
ATOM 4496 N N . LEU A 1 578 ? -13.884 31.361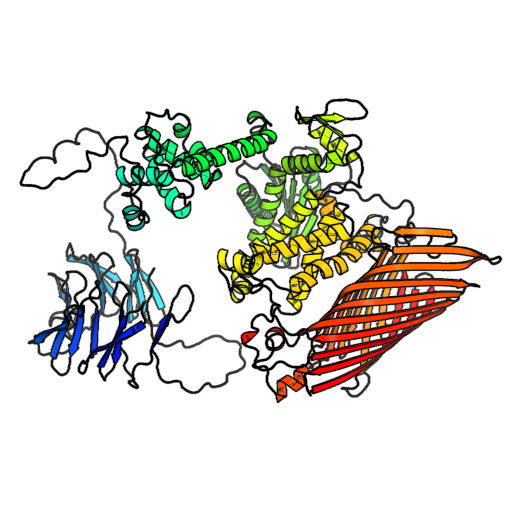 8.114 1.00 74.25 578 LEU A N 1
ATOM 4497 C CA . LEU A 1 578 ? -15.272 31.015 8.401 1.00 74.25 578 LEU A CA 1
ATOM 4498 C C . LEU A 1 578 ? -15.613 29.624 7.862 1.00 74.25 578 LEU A C 1
ATOM 4500 O O . LEU A 1 578 ? -16.265 28.848 8.552 1.00 74.25 578 LEU A O 1
ATOM 4504 N N . PHE A 1 579 ? -15.136 29.326 6.656 1.00 71.31 579 PHE A N 1
ATOM 4505 C CA . PHE A 1 579 ? -15.247 28.032 5.998 1.00 71.31 579 PHE A CA 1
ATOM 4506 C C . PHE A 1 579 ? -14.531 26.915 6.774 1.00 71.31 579 PHE A C 1
ATOM 4508 O O . PHE A 1 579 ? -15.146 25.890 7.056 1.00 71.31 579 PHE A O 1
ATOM 4515 N N . GLU A 1 580 ? -13.288 27.135 7.216 1.00 61.09 580 GLU A N 1
ATOM 4516 C CA . GLU A 1 580 ? -12.540 26.187 8.061 1.00 61.09 580 GLU A CA 1
ATOM 4517 C C . GLU A 1 580 ? -13.243 25.904 9.400 1.00 61.09 580 GLU A C 1
ATOM 4519 O O . GLU A 1 580 ? -13.157 24.801 9.937 1.00 61.09 580 GLU A O 1
ATOM 4524 N N . GLN A 1 581 ? -13.959 26.889 9.949 1.00 65.94 581 GLN A N 1
ATOM 4525 C CA . GLN A 1 581 ? -14.678 26.766 11.222 1.00 65.94 581 GLN A CA 1
ATOM 4526 C C . GLN A 1 581 ? -16.062 26.115 11.092 1.00 65.94 581 GLN A C 1
ATOM 4528 O O . GLN A 1 581 ? -16.708 25.853 12.108 1.00 65.94 581 GLN A O 1
ATOM 4533 N N . GLU A 1 582 ? -16.553 25.896 9.873 1.00 62.00 582 GLU A N 1
ATOM 4534 C CA . GLU A 1 582 ? -17.964 25.611 9.644 1.00 62.00 582 GLU A CA 1
ATOM 4535 C C . GLU A 1 582 ? -18.374 24.153 9.888 1.00 62.00 582 GLU A C 1
ATOM 4537 O O . GLU A 1 582 ? -19.482 23.908 10.362 1.00 62.00 582 GLU A O 1
ATOM 4542 N N . ASP A 1 583 ? -17.496 23.191 9.592 1.00 48.19 583 ASP A N 1
ATOM 4543 C CA . ASP A 1 583 ? -17.592 21.802 10.059 1.00 48.19 583 ASP A CA 1
ATOM 4544 C C . ASP A 1 583 ? -16.265 21.065 9.760 1.00 48.19 583 ASP A C 1
ATOM 4546 O O . ASP A 1 583 ? -15.848 21.032 8.600 1.00 48.19 583 ASP A O 1
ATOM 4550 N N . PRO A 1 584 ? -15.619 20.390 10.730 1.00 49.88 584 PRO A N 1
ATOM 4551 C CA . PRO A 1 584 ? -14.474 19.511 10.468 1.00 49.88 584 PRO A CA 1
ATOM 4552 C C . PRO A 1 584 ? -14.791 18.293 9.575 1.00 49.88 584 PRO A C 1
ATOM 4554 O O . PRO A 1 584 ? -13.891 17.495 9.329 1.00 49.88 584 PRO A O 1
ATOM 4557 N N . LYS A 1 585 ? -16.036 18.119 9.097 1.00 52.00 585 LYS A N 1
ATOM 4558 C CA . LYS A 1 585 ? -16.491 17.020 8.219 1.00 52.00 585 LYS A CA 1
ATOM 4559 C C . LYS A 1 585 ? -16.633 17.375 6.733 1.00 52.00 585 LYS A C 1
ATOM 4561 O O . LYS A 1 585 ? -17.187 16.575 5.974 1.00 52.00 585 LYS A O 1
ATOM 4566 N N . GLN A 1 586 ? -16.191 18.548 6.285 1.00 62.34 586 GLN A N 1
ATOM 4567 C CA . GLN A 1 586 ? -16.264 18.871 4.858 1.00 62.34 586 GLN A CA 1
ATOM 4568 C C . GLN A 1 586 ? -15.289 18.004 4.044 1.00 62.34 586 GLN A C 1
ATOM 4570 O O . GLN A 1 586 ? -14.144 17.794 4.445 1.00 62.34 586 GLN A O 1
ATOM 4575 N N . LYS A 1 587 ? -15.774 17.448 2.925 1.00 72.56 587 LYS A N 1
ATOM 4576 C CA . LYS A 1 587 ? -14.985 16.599 2.020 1.00 72.56 587 LYS A CA 1
ATOM 4577 C C . LYS A 1 587 ? -14.025 17.464 1.210 1.00 72.56 587 LYS A C 1
ATOM 4579 O O . LYS A 1 587 ? -14.472 18.254 0.380 1.00 72.56 587 LYS A O 1
ATOM 4584 N N . ASN A 1 588 ? -12.723 17.266 1.391 1.00 70.81 588 ASN A N 1
ATOM 4585 C CA . ASN A 1 588 ? -11.689 18.076 0.744 1.00 70.81 588 ASN A CA 1
ATOM 4586 C C . ASN A 1 588 ? -11.042 17.323 -0.428 1.00 70.81 588 ASN A C 1
ATOM 4588 O O . ASN A 1 588 ? -9.865 16.966 -0.384 1.00 70.81 588 ASN A O 1
ATOM 4592 N N . TYR A 1 589 ? -11.813 17.094 -1.498 1.00 68.06 589 TYR A N 1
ATOM 4593 C CA . TYR A 1 589 ? -11.358 16.351 -2.685 1.00 68.06 589 TYR A CA 1
ATOM 4594 C C . TYR A 1 589 ? -10.074 16.916 -3.297 1.00 68.06 589 TYR A C 1
ATOM 4596 O O . TYR A 1 589 ? -9.169 16.159 -3.628 1.00 68.06 589 TYR A O 1
ATOM 4604 N N . LEU A 1 590 ? -9.982 18.243 -3.434 1.00 62.41 590 LEU A N 1
ATOM 4605 C CA . LEU A 1 590 ? -8.803 18.880 -4.021 1.00 62.41 590 LEU A CA 1
ATOM 4606 C C . LEU A 1 590 ? -7.546 18.690 -3.189 1.00 62.41 590 LEU A C 1
ATOM 4608 O O . LEU A 1 590 ? -6.466 18.537 -3.746 1.00 62.41 590 LEU A O 1
ATOM 4612 N N . LEU A 1 591 ? -7.683 18.746 -1.870 1.00 67.00 591 LEU A N 1
ATOM 4613 C CA . LEU A 1 591 ? -6.556 18.621 -0.964 1.00 67.00 591 LEU A CA 1
ATOM 4614 C C . LEU A 1 591 ? -6.030 17.189 -0.986 1.00 67.00 591 LEU A C 1
ATOM 4616 O O . LEU A 1 591 ? -4.840 16.994 -1.210 1.00 67.00 591 LEU A O 1
ATOM 4620 N N . GLY A 1 592 ? -6.931 16.202 -0.925 1.00 69.31 592 GLY A N 1
ATOM 4621 C CA . GLY A 1 592 ? -6.573 14.798 -1.133 1.00 69.31 592 GLY A CA 1
ATOM 4622 C C . GLY A 1 592 ? -5.936 14.556 -2.504 1.00 69.31 592 GLY A C 1
ATOM 4623 O O . GLY A 1 592 ? -4.896 13.912 -2.592 1.00 69.31 592 GLY A O 1
ATOM 4624 N N . ALA A 1 593 ? -6.491 15.135 -3.574 1.00 69.19 593 ALA A N 1
ATOM 4625 C CA . ALA A 1 593 ? -5.905 15.048 -4.912 1.00 69.19 593 ALA A CA 1
ATOM 4626 C C . ALA A 1 593 ? -4.526 15.725 -5.008 1.00 69.19 593 ALA A C 1
ATOM 4628 O O . ALA A 1 593 ? -3.644 15.213 -5.690 1.00 69.19 593 ALA A O 1
ATOM 4629 N N . SER A 1 594 ? -4.318 16.848 -4.315 1.00 60.75 594 SER A N 1
ATOM 4630 C CA . SER A 1 594 ? -3.037 17.567 -4.292 1.00 60.75 594 SER A CA 1
ATOM 4631 C C . SER A 1 594 ? -1.968 16.768 -3.551 1.00 60.75 594 SER A C 1
ATOM 4633 O O . SER A 1 594 ? -0.844 16.655 -4.031 1.00 60.75 594 SER A O 1
ATOM 4635 N N . GLU A 1 595 ? -2.319 16.159 -2.417 1.00 69.38 595 GLU A N 1
ATOM 4636 C CA . GLU A 1 595 ? -1.437 15.253 -1.675 1.00 69.38 595 GLU A CA 1
ATOM 4637 C C . GLU A 1 595 ? -1.052 14.031 -2.524 1.00 69.38 595 GLU A C 1
ATOM 4639 O O . GLU A 1 595 ? 0.126 13.692 -2.618 1.00 69.38 595 GLU A O 1
ATOM 4644 N N . ILE A 1 596 ? -2.014 13.420 -3.225 1.00 74.56 596 ILE A N 1
ATOM 4645 C CA . ILE A 1 596 ? -1.747 12.325 -4.171 1.00 74.56 596 ILE A CA 1
ATOM 4646 C C . ILE A 1 596 ? -0.838 12.791 -5.313 1.00 74.56 596 ILE A C 1
ATOM 4648 O O . ILE A 1 596 ? 0.118 12.098 -5.651 1.00 74.56 596 ILE A O 1
ATOM 4652 N N . ALA A 1 597 ? -1.092 13.966 -5.894 1.00 68.81 597 ALA A N 1
ATOM 4653 C CA . ALA A 1 597 ? -0.272 14.518 -6.969 1.00 68.81 597 ALA A CA 1
ATOM 4654 C C . ALA A 1 597 ? 1.176 14.769 -6.520 1.00 68.81 597 ALA A C 1
ATOM 4656 O O . ALA A 1 597 ? 2.102 14.528 -7.292 1.00 68.81 597 ALA A O 1
ATOM 4657 N N . LEU A 1 598 ? 1.391 15.194 -5.269 1.00 65.88 598 LEU A N 1
ATOM 4658 C CA . LEU A 1 598 ? 2.730 15.317 -4.686 1.00 65.88 598 LEU A CA 1
ATOM 4659 C C . LEU A 1 598 ? 3.426 13.954 -4.574 1.00 65.88 598 LEU A C 1
ATOM 4661 O O . LEU A 1 598 ? 4.598 13.848 -4.939 1.00 65.88 598 LEU A O 1
ATOM 4665 N N . ILE A 1 599 ? 2.715 12.914 -4.122 1.00 70.12 599 ILE A N 1
ATOM 4666 C CA . ILE A 1 599 ? 3.252 11.545 -4.034 1.00 70.12 599 ILE A CA 1
ATOM 4667 C C . ILE A 1 599 ? 3.601 11.020 -5.432 1.00 70.12 599 ILE A C 1
ATOM 4669 O O . ILE A 1 599 ? 4.717 10.545 -5.647 1.00 70.12 599 ILE A O 1
ATOM 4673 N N . LEU A 1 600 ? 2.684 11.137 -6.396 1.00 71.94 600 LEU A N 1
ATOM 4674 C CA . LEU A 1 600 ? 2.893 10.705 -7.781 1.00 71.94 600 LEU A CA 1
ATOM 4675 C C . LEU A 1 600 ? 4.044 11.471 -8.439 1.00 71.94 600 LEU A C 1
ATOM 4677 O O . LEU A 1 600 ? 4.909 10.858 -9.054 1.00 71.94 600 LEU A O 1
ATOM 4681 N N . GLY A 1 601 ? 4.109 12.793 -8.267 1.00 64.12 601 GLY A N 1
ATOM 4682 C CA . GLY A 1 601 ? 5.178 13.622 -8.820 1.00 64.12 601 GLY A CA 1
ATOM 4683 C C . GLY A 1 601 ? 6.554 13.285 -8.239 1.00 64.12 601 GLY A C 1
ATOM 4684 O O . GLY A 1 601 ? 7.528 13.185 -8.984 1.00 64.12 601 GLY A O 1
ATOM 4685 N N . ALA A 1 602 ? 6.643 13.055 -6.924 1.00 61.62 602 ALA A N 1
ATOM 4686 C CA . ALA A 1 602 ? 7.880 12.612 -6.282 1.00 61.62 602 ALA A CA 1
ATOM 4687 C C . ALA A 1 602 ? 8.307 11.215 -6.761 1.00 61.62 602 ALA A C 1
ATOM 4689 O O . ALA A 1 602 ? 9.485 11.009 -7.056 1.00 61.62 602 ALA A O 1
ATOM 4690 N N . SER A 1 603 ? 7.349 10.294 -6.890 1.00 67.94 603 SER A N 1
ATOM 4691 C CA . SER A 1 603 ? 7.587 8.929 -7.374 1.00 67.94 603 SER A CA 1
ATOM 4692 C C . SER A 1 603 ? 8.043 8.935 -8.833 1.00 67.94 603 SER A C 1
ATOM 4694 O O . SER A 1 603 ? 9.008 8.269 -9.183 1.00 67.94 603 SER A O 1
ATOM 4696 N N . MET A 1 604 ? 7.420 9.756 -9.683 1.00 72.44 604 MET A N 1
ATOM 4697 C CA . MET A 1 604 ? 7.788 9.895 -11.092 1.00 72.44 604 MET A CA 1
ATOM 4698 C C . MET A 1 604 ? 9.187 10.505 -11.237 1.00 72.44 604 MET A C 1
ATOM 4700 O O . MET A 1 604 ? 9.987 10.052 -12.054 1.00 72.44 604 MET A O 1
ATOM 4704 N N . ALA A 1 605 ? 9.522 11.503 -10.414 1.00 59.19 605 ALA A N 1
ATOM 4705 C CA . ALA A 1 605 ? 10.869 12.058 -10.384 1.00 59.19 605 ALA A CA 1
ATOM 4706 C C . ALA A 1 605 ? 11.905 11.002 -9.977 1.00 59.19 605 ALA A C 1
ATOM 4708 O O . ALA A 1 605 ? 12.951 10.921 -10.614 1.00 59.19 605 ALA A O 1
ATOM 4709 N N . ASP A 1 606 ? 11.634 10.190 -8.952 1.00 60.88 606 ASP A N 1
ATOM 4710 C CA . ASP A 1 606 ? 12.498 9.063 -8.579 1.00 60.88 606 ASP A CA 1
ATOM 4711 C C . ASP A 1 606 ? 12.664 8.075 -9.743 1.00 60.88 606 ASP A C 1
ATOM 4713 O O . ASP A 1 606 ? 13.791 7.811 -10.164 1.00 60.88 606 ASP A O 1
ATOM 4717 N N . TYR A 1 607 ? 11.550 7.649 -10.341 1.00 67.25 607 TYR A N 1
ATOM 4718 C CA . TYR A 1 607 ? 11.492 6.695 -11.447 1.00 67.25 607 TYR A CA 1
ATOM 4719 C C . TYR A 1 607 ? 12.337 7.124 -12.661 1.00 67.25 607 TYR A C 1
ATOM 4721 O O . TYR A 1 607 ? 13.087 6.312 -13.200 1.00 67.25 607 TYR A O 1
ATOM 4729 N N . TYR A 1 608 ? 12.270 8.398 -13.069 1.00 67.88 608 TYR A N 1
ATOM 4730 C CA . TYR A 1 608 ? 13.003 8.920 -14.235 1.00 67.88 608 TYR A CA 1
ATOM 4731 C C . TYR A 1 608 ? 14.403 9.458 -13.931 1.00 67.88 608 TYR A C 1
ATOM 4733 O O . TYR A 1 608 ? 15.129 9.793 -14.868 1.00 67.88 608 TYR A O 1
ATOM 4741 N N . THR A 1 609 ? 14.800 9.564 -12.660 1.00 63.72 609 THR A N 1
ATOM 4742 C CA . THR A 1 609 ? 16.121 10.106 -12.297 1.00 63.72 609 THR A CA 1
ATOM 4743 C C . THR A 1 609 ? 16.950 9.125 -11.484 1.00 63.72 609 THR A C 1
ATOM 4745 O O . THR A 1 609 ? 17.973 8.648 -11.963 1.00 63.72 609 THR A O 1
ATOM 4748 N N . LEU A 1 610 ? 16.523 8.817 -10.262 1.00 52.69 610 LEU A N 1
ATOM 4749 C CA . LEU A 1 610 ? 17.288 8.018 -9.308 1.00 52.69 610 LEU A CA 1
ATOM 4750 C C . LEU A 1 610 ? 17.237 6.526 -9.640 1.00 52.69 610 LEU A C 1
ATOM 4752 O O . LEU A 1 610 ? 18.240 5.834 -9.481 1.00 52.69 610 LEU A O 1
ATOM 4756 N N . SER A 1 611 ? 16.090 6.064 -10.129 1.00 58.66 611 SER A N 1
ATOM 4757 C CA . SER A 1 611 ? 15.801 4.654 -10.403 1.00 58.66 611 SER A CA 1
ATOM 4758 C C . SER A 1 611 ? 15.806 4.328 -11.903 1.00 58.66 611 SER A C 1
ATOM 4760 O O . SER A 1 611 ? 15.531 3.196 -12.294 1.00 58.66 611 SER A O 1
ATOM 4762 N N . ALA A 1 612 ? 16.179 5.292 -12.755 1.00 69.19 612 ALA A N 1
ATOM 4763 C CA . ALA A 1 612 ? 16.088 5.168 -14.210 1.00 69.19 612 ALA A CA 1
ATOM 4764 C C . ALA A 1 612 ? 16.883 3.978 -14.765 1.00 69.19 612 ALA A C 1
ATOM 4766 O O . ALA A 1 612 ? 16.391 3.283 -15.641 1.00 69.19 612 ALA A O 1
ATOM 4767 N N . GLU A 1 613 ? 18.088 3.707 -14.254 1.00 67.56 613 GLU A N 1
ATOM 4768 C CA . GLU A 1 613 ? 18.902 2.569 -14.722 1.00 67.56 613 GLU A CA 1
ATOM 4769 C C . GLU A 1 613 ? 18.272 1.206 -14.409 1.00 67.56 613 GLU A C 1
ATOM 4771 O O . GLU A 1 613 ? 18.504 0.244 -15.133 1.00 67.56 613 GLU A O 1
ATOM 4776 N N . ILE A 1 614 ? 17.456 1.127 -13.356 1.00 65.38 614 ILE A N 1
ATOM 4777 C CA . ILE A 1 614 ? 16.743 -0.097 -12.981 1.00 65.38 614 ILE A CA 1
ATOM 4778 C C . ILE A 1 614 ? 15.503 -0.254 -13.868 1.00 65.38 614 ILE A C 1
ATOM 4780 O O . ILE A 1 614 ? 15.296 -1.316 -14.443 1.00 65.38 614 ILE A O 1
ATOM 4784 N N . ASN A 1 615 ? 14.735 0.824 -14.042 1.00 71.56 615 ASN A N 1
ATOM 4785 C CA . ASN A 1 615 ? 13.452 0.799 -14.753 1.00 71.56 615 ASN A CA 1
ATOM 4786 C C . ASN A 1 615 ? 13.605 0.776 -16.284 1.00 71.56 615 ASN A C 1
ATOM 4788 O O . ASN A 1 615 ? 12.711 0.342 -17.001 1.00 71.56 615 ASN A O 1
ATOM 4792 N N . LYS A 1 616 ? 14.751 1.218 -16.823 1.00 77.25 616 LYS A N 1
ATOM 4793 C CA . LYS A 1 616 ? 15.040 1.191 -18.271 1.00 77.25 616 LYS A CA 1
ATOM 4794 C C . LYS A 1 616 ? 14.932 -0.203 -18.884 1.00 77.25 616 LYS A C 1
ATOM 4796 O O . LYS A 1 616 ? 14.629 -0.299 -20.070 1.00 77.25 616 LYS A O 1
ATOM 4801 N N . VAL A 1 617 ? 15.176 -1.252 -18.096 1.00 73.25 617 VAL A N 1
ATOM 4802 C CA . VAL A 1 617 ? 15.034 -2.654 -18.524 1.00 73.25 617 VAL A CA 1
ATOM 4803 C C . VAL A 1 617 ? 13.603 -2.947 -18.988 1.00 73.25 617 VAL A C 1
ATOM 4805 O O . VAL A 1 617 ? 13.398 -3.773 -19.876 1.00 73.25 617 VAL A O 1
ATOM 4808 N N . ASP A 1 618 ? 12.631 -2.214 -18.446 1.00 71.25 618 ASP A N 1
ATOM 4809 C CA . ASP A 1 618 ? 11.210 -2.416 -18.685 1.00 71.25 618 ASP A CA 1
ATOM 4810 C C . ASP A 1 618 ? 10.616 -1.499 -19.767 1.00 71.25 618 ASP A C 1
ATOM 4812 O O . ASP A 1 618 ? 9.472 -1.689 -20.192 1.00 71.25 618 ASP A O 1
ATOM 4816 N N . TRP A 1 619 ? 11.396 -0.539 -20.277 1.00 82.50 619 TRP A N 1
ATOM 4817 C CA . TRP A 1 619 ? 10.948 0.434 -21.274 1.00 82.50 619 TRP A CA 1
ATOM 4818 C C . TRP A 1 619 ? 10.817 -0.193 -22.666 1.00 82.50 619 TRP A C 1
ATOM 4820 O O . TRP A 1 619 ? 11.799 -0.405 -23.373 1.00 82.50 619 TRP A O 1
ATOM 4830 N N . GLN A 1 620 ? 9.576 -0.420 -23.091 1.00 77.12 620 GLN A N 1
ATOM 4831 C CA . GLN A 1 620 ? 9.226 -1.039 -24.372 1.00 77.12 620 GLN A CA 1
ATOM 4832 C C . GLN A 1 620 ? 8.716 -0.040 -25.418 1.00 77.12 620 GLN A C 1
ATOM 4834 O O . GLN A 1 620 ? 8.716 -0.358 -26.607 1.00 77.12 620 GLN A O 1
ATOM 4839 N N . PHE A 1 621 ? 8.267 1.152 -25.006 1.00 77.12 621 PHE A N 1
ATOM 4840 C CA . PHE A 1 621 ? 7.588 2.105 -25.888 1.00 77.12 621 PHE A CA 1
ATOM 4841 C C . PHE A 1 621 ? 8.157 3.527 -25.808 1.00 77.12 621 PHE A C 1
ATOM 4843 O O . PHE A 1 621 ? 8.638 3.992 -24.770 1.00 77.12 621 PHE A O 1
ATOM 4850 N N . GLY A 1 622 ? 8.026 4.264 -26.915 1.00 72.56 622 GLY A N 1
ATOM 4851 C CA . GLY A 1 622 ? 8.067 5.730 -26.906 1.00 72.56 622 GLY A CA 1
ATOM 4852 C C . GLY A 1 622 ? 6.729 6.333 -26.452 1.00 72.56 622 GLY A C 1
ATOM 4853 O O . GLY A 1 622 ? 5.699 5.664 -26.495 1.00 72.56 622 GLY A O 1
ATOM 4854 N N . PHE A 1 623 ? 6.711 7.620 -26.076 1.00 72.38 623 PHE A N 1
ATOM 4855 C CA . PHE A 1 623 ? 5.524 8.285 -25.503 1.00 72.38 623 PHE A CA 1
ATOM 4856 C C . PHE A 1 623 ? 4.240 8.103 -26.331 1.00 72.38 623 PHE A C 1
ATOM 4858 O O . PHE A 1 623 ? 3.254 7.559 -25.843 1.00 72.38 623 PHE A O 1
ATOM 4865 N N . TRP A 1 624 ? 4.243 8.499 -27.608 1.00 76.50 624 TRP A N 1
ATOM 4866 C CA . TRP A 1 624 ? 3.040 8.414 -28.449 1.00 76.50 624 TRP A CA 1
ATOM 4867 C C . TRP A 1 624 ? 2.615 6.980 -28.771 1.00 76.50 624 TRP A C 1
ATOM 4869 O O . TRP A 1 624 ? 1.424 6.713 -28.939 1.00 76.50 624 TRP A O 1
ATOM 4879 N N . GLU A 1 625 ? 3.576 6.060 -28.848 1.00 76.31 625 GLU A N 1
ATOM 4880 C CA . GLU A 1 625 ? 3.302 4.646 -29.079 1.00 76.31 625 GLU A CA 1
ATOM 4881 C C . GLU A 1 625 ? 2.634 4.010 -27.858 1.00 76.31 625 GLU A C 1
ATOM 4883 O O . GLU A 1 625 ? 1.569 3.407 -28.003 1.00 76.31 625 GLU A O 1
ATOM 4888 N N . GLY A 1 626 ? 3.203 4.209 -26.663 1.00 74.94 626 GLY A N 1
ATOM 4889 C CA . GLY A 1 626 ? 2.639 3.733 -25.401 1.00 74.94 626 GLY A CA 1
ATOM 4890 C C . GLY A 1 626 ? 1.229 4.278 -25.187 1.00 74.94 626 GLY A C 1
ATOM 4891 O O . GLY A 1 626 ? 0.287 3.509 -25.008 1.00 74.94 626 GLY A O 1
ATOM 4892 N N . MET A 1 627 ? 1.035 5.591 -25.353 1.00 79.56 627 MET A N 1
ATOM 4893 C CA . MET A 1 627 ? -0.287 6.216 -25.227 1.00 79.56 627 MET A CA 1
ATOM 4894 C C . MET A 1 627 ? -1.317 5.620 -26.197 1.00 79.56 627 MET A C 1
ATOM 4896 O O . MET A 1 627 ? -2.450 5.344 -25.804 1.00 79.56 627 MET A O 1
ATOM 4900 N N . ARG A 1 628 ? -0.943 5.367 -27.459 1.00 79.25 628 ARG A N 1
ATOM 4901 C CA . ARG A 1 628 ? -1.839 4.727 -28.437 1.00 79.25 628 ARG A CA 1
ATOM 4902 C C . ARG A 1 628 ? -2.167 3.283 -28.043 1.00 79.25 628 ARG A C 1
ATOM 4904 O O . ARG A 1 628 ? -3.333 2.893 -28.121 1.00 79.25 628 ARG A O 1
ATOM 4911 N N . LYS A 1 629 ? -1.164 2.500 -27.637 1.00 77.31 629 LYS A N 1
ATOM 4912 C CA . LYS A 1 629 ? -1.319 1.087 -27.256 1.00 77.31 629 LYS A CA 1
ATOM 4913 C C . LYS A 1 629 ? -2.115 0.886 -25.967 1.00 77.31 629 LYS A C 1
ATOM 4915 O O . LYS A 1 629 ? -2.727 -0.167 -25.841 1.00 77.31 629 LYS A O 1
ATOM 4920 N N . LYS A 1 630 ? -2.114 1.867 -25.054 1.00 79.62 630 LYS A N 1
ATOM 4921 C CA . LYS A 1 630 ? -2.859 1.836 -23.783 1.00 79.62 630 LYS A CA 1
ATOM 4922 C C . LYS A 1 630 ? -4.271 2.431 -23.886 1.00 79.62 630 LYS A C 1
ATOM 4924 O O . LYS A 1 630 ? -5.198 1.884 -23.305 1.00 79.62 630 LYS A O 1
ATOM 4929 N N . LEU A 1 631 ? -4.454 3.546 -24.608 1.00 76.75 631 LEU A N 1
ATOM 4930 C CA . LEU A 1 631 ? -5.741 4.269 -24.645 1.00 76.75 631 LEU A CA 1
ATOM 4931 C C . LEU A 1 631 ? -6.660 3.893 -25.813 1.00 76.75 631 LEU A C 1
ATOM 4933 O O . LEU A 1 631 ? -7.861 4.148 -25.748 1.00 76.75 631 LEU A O 1
ATOM 4937 N N . ILE A 1 632 ? -6.106 3.371 -26.911 1.00 71.56 632 ILE A N 1
ATOM 4938 C CA . ILE A 1 632 ? -6.864 3.073 -28.140 1.00 71.56 632 ILE A CA 1
ATOM 4939 C C . ILE A 1 632 ? -6.796 1.578 -28.474 1.00 71.56 632 ILE A C 1
ATOM 4941 O O . ILE A 1 632 ? -7.782 1.013 -28.942 1.00 71.56 632 ILE A O 1
ATOM 4945 N N . GLY A 1 633 ? -5.645 0.938 -28.254 1.00 60.34 633 GLY A N 1
ATOM 4946 C CA . GLY A 1 633 ? -5.480 -0.513 -28.368 1.00 60.34 633 GLY A CA 1
ATOM 4947 C C . GLY A 1 633 ? -5.666 -1.233 -27.029 1.00 60.34 633 GLY A C 1
ATOM 4948 O O . GLY A 1 633 ? -5.514 -0.633 -25.974 1.00 60.34 633 GLY A O 1
ATOM 4949 N N . THR A 1 634 ? -5.961 -2.535 -27.071 1.00 63.28 634 THR A N 1
ATOM 4950 C CA . THR A 1 634 ? -5.864 -3.433 -25.899 1.00 63.28 634 THR A CA 1
ATOM 4951 C C . THR A 1 634 ? -4.521 -4.172 -25.846 1.00 63.28 634 THR A C 1
ATOM 4953 O O . THR A 1 634 ? -4.265 -4.933 -24.921 1.00 63.28 634 THR A O 1
ATOM 4956 N N . GLU A 1 635 ? -3.661 -3.980 -26.852 1.00 66.25 635 GLU A N 1
ATOM 4957 C CA . GLU A 1 635 ? -2.364 -4.660 -26.996 1.00 66.25 635 GLU A CA 1
ATOM 4958 C C . GLU A 1 635 ? -1.348 -4.240 -25.925 1.00 66.25 635 GLU A C 1
ATOM 4960 O O . GLU A 1 635 ? -0.452 -5.014 -25.602 1.00 66.25 635 GLU A O 1
ATOM 4965 N N . GLY A 1 636 ? -1.495 -3.037 -25.358 1.00 71.50 636 GLY A N 1
ATOM 4966 C CA . GLY A 1 636 ? -0.643 -2.537 -24.281 1.00 71.50 636 GLY A CA 1
ATOM 4967 C C . GLY A 1 636 ? -1.044 -3.001 -22.880 1.00 71.50 636 GLY A C 1
ATOM 4968 O O . GLY A 1 636 ? -0.346 -2.648 -21.940 1.00 71.50 636 GLY A O 1
ATOM 4969 N N . MET A 1 637 ? -2.140 -3.751 -22.716 1.00 85.50 637 MET A N 1
ATOM 4970 C CA . MET A 1 637 ? -2.640 -4.199 -21.408 1.00 85.50 637 MET A CA 1
ATOM 4971 C C . MET A 1 637 ? -2.222 -5.648 -21.154 1.00 85.50 637 MET A C 1
ATOM 4973 O O . MET A 1 637 ? -2.761 -6.576 -21.767 1.00 85.50 637 MET A O 1
ATOM 4977 N N . ARG A 1 638 ? -1.252 -5.850 -20.260 1.00 90.38 638 ARG A N 1
ATOM 4978 C CA . ARG A 1 638 ? -0.653 -7.159 -19.964 1.00 90.38 638 ARG A CA 1
ATOM 4979 C C . ARG A 1 638 ? -0.391 -7.295 -18.466 1.00 90.38 638 ARG A C 1
ATOM 4981 O O . ARG A 1 638 ? -0.300 -6.297 -17.765 1.00 90.38 638 ARG A O 1
ATOM 4988 N N . PHE A 1 639 ? -0.296 -8.523 -17.976 1.00 91.50 639 PHE A N 1
ATOM 4989 C CA . PHE A 1 639 ? 0.356 -8.780 -16.695 1.00 91.50 639 PHE A CA 1
ATOM 4990 C C . PHE A 1 639 ? 1.849 -8.520 -16.861 1.00 91.50 639 PHE A C 1
ATOM 4992 O O . PHE A 1 639 ? 2.433 -8.964 -17.855 1.00 91.50 639 PHE A O 1
ATOM 4999 N N . ASP A 1 640 ? 2.442 -7.803 -15.916 1.00 86.50 640 ASP A N 1
ATOM 5000 C CA . ASP A 1 640 ? 3.891 -7.667 -15.862 1.00 86.50 640 ASP A CA 1
ATOM 5001 C C . ASP A 1 640 ? 4.552 -8.947 -15.324 1.00 86.50 640 ASP A C 1
ATOM 5003 O O . ASP A 1 640 ? 3.903 -9.930 -14.957 1.00 86.50 640 ASP A O 1
ATOM 5007 N N . ASP A 1 641 ? 5.878 -8.954 -15.332 1.00 87.25 641 ASP A N 1
ATOM 5008 C CA . ASP A 1 641 ? 6.717 -10.001 -14.761 1.00 87.25 641 ASP A CA 1
ATOM 5009 C C . ASP A 1 641 ? 7.514 -9.490 -13.554 1.00 87.25 641 ASP A C 1
ATOM 5011 O O . ASP A 1 641 ? 8.616 -9.971 -13.261 1.00 87.25 641 ASP A O 1
ATOM 5015 N N . ASN A 1 642 ? 6.928 -8.550 -12.806 1.00 85.12 642 ASN A N 1
ATOM 5016 C CA . ASN A 1 642 ? 7.553 -7.945 -11.644 1.00 85.12 642 ASN A CA 1
ATOM 5017 C C . ASN A 1 642 ? 7.818 -8.973 -10.541 1.00 85.12 642 ASN A C 1
ATOM 5019 O O . ASN A 1 642 ? 7.090 -9.951 -10.334 1.00 85.12 642 ASN A O 1
ATOM 5023 N N . ARG A 1 643 ? 8.862 -8.720 -9.747 1.00 86.88 643 ARG A N 1
ATOM 5024 C CA . ARG A 1 643 ? 9.110 -9.475 -8.510 1.00 86.88 643 ARG A CA 1
ATOM 5025 C C . ARG A 1 643 ? 7.918 -9.319 -7.565 1.00 86.88 643 ARG A C 1
ATOM 5027 O O . ARG A 1 643 ? 7.335 -8.241 -7.456 1.00 86.88 643 ARG A O 1
ATOM 5034 N N . SER A 1 644 ? 7.606 -10.360 -6.795 1.00 86.38 644 SER A N 1
ATOM 5035 C CA . SER A 1 644 ? 6.496 -10.326 -5.829 1.00 86.38 644 SER A CA 1
ATOM 5036 C C . SER A 1 644 ? 6.621 -9.192 -4.802 1.00 86.38 644 SER A C 1
ATOM 5038 O O . SER A 1 644 ? 5.618 -8.615 -4.391 1.00 86.38 644 SER A O 1
ATOM 5040 N N . SER A 1 645 ? 7.848 -8.825 -4.418 1.00 83.94 645 SER A N 1
ATOM 5041 C CA . SER A 1 645 ? 8.115 -7.695 -3.522 1.00 83.94 645 SER A CA 1
ATOM 5042 C C . SER A 1 645 ? 7.667 -6.353 -4.101 1.00 83.94 645 SER A C 1
ATOM 5044 O O . SER A 1 645 ? 7.221 -5.495 -3.344 1.00 83.94 645 SER A O 1
ATOM 5046 N N . LEU A 1 646 ? 7.771 -6.171 -5.421 1.00 84.25 646 LEU A N 1
ATOM 5047 C CA . LEU A 1 646 ? 7.337 -4.945 -6.085 1.00 84.25 646 LEU A CA 1
ATOM 5048 C C . LEU A 1 646 ? 5.807 -4.869 -6.106 1.00 84.25 646 LEU A C 1
ATOM 5050 O O . LEU A 1 646 ? 5.259 -3.866 -5.673 1.00 84.25 646 LEU A O 1
ATOM 5054 N N . ASN A 1 647 ? 5.116 -5.968 -6.426 1.00 86.62 647 ASN A N 1
ATOM 5055 C CA . ASN A 1 647 ? 3.653 -6.073 -6.317 1.00 86.62 647 ASN A CA 1
ATOM 5056 C C . ASN A 1 647 ? 3.123 -5.811 -4.885 1.00 86.62 647 ASN A C 1
ATOM 5058 O O . ASN A 1 647 ? 2.073 -5.193 -4.700 1.00 86.62 647 ASN A O 1
ATOM 5062 N N . ILE A 1 648 ? 3.847 -6.244 -3.842 1.00 85.50 648 ILE A N 1
ATOM 5063 C CA . ILE A 1 648 ? 3.543 -5.852 -2.450 1.00 85.50 648 ILE A CA 1
ATOM 5064 C C . ILE A 1 648 ? 3.737 -4.338 -2.268 1.00 85.50 648 ILE A C 1
ATOM 5066 O O . ILE A 1 648 ? 2.912 -3.679 -1.634 1.00 85.50 648 ILE A O 1
ATOM 5070 N N . GLY A 1 649 ? 4.801 -3.780 -2.850 1.00 84.81 649 GLY A N 1
ATOM 5071 C CA . GLY A 1 649 ? 5.040 -2.340 -2.930 1.00 84.81 649 GLY A CA 1
ATOM 5072 C C . GLY A 1 649 ? 3.886 -1.577 -3.582 1.00 84.81 649 GLY A C 1
ATOM 5073 O O . GLY A 1 649 ? 3.473 -0.561 -3.034 1.00 84.81 649 GLY A O 1
ATOM 5074 N N . HIS A 1 650 ? 3.291 -2.096 -4.658 1.00 90.75 650 HIS A N 1
ATOM 5075 C CA . HIS A 1 650 ? 2.112 -1.514 -5.311 1.00 90.75 650 HIS A CA 1
ATOM 5076 C C . HIS A 1 650 ? 0.901 -1.432 -4.369 1.00 90.75 650 HIS A C 1
ATOM 5078 O O . HIS A 1 650 ? 0.275 -0.377 -4.257 1.00 90.75 650 HIS A O 1
ATOM 5084 N N . ALA A 1 651 ? 0.617 -2.475 -3.581 1.00 92.88 651 ALA A N 1
ATOM 5085 C CA . ALA A 1 651 ? -0.442 -2.417 -2.563 1.00 92.88 651 ALA A CA 1
ATOM 5086 C C . ALA A 1 651 ? -0.170 -1.351 -1.474 1.00 92.88 651 ALA A C 1
ATOM 5088 O O . ALA A 1 651 ? -1.089 -0.678 -0.990 1.00 92.88 651 ALA A O 1
ATOM 5089 N N . LEU A 1 652 ? 1.100 -1.152 -1.103 1.00 87.44 652 LEU A N 1
ATOM 5090 C CA . LEU A 1 652 ? 1.510 -0.096 -0.170 1.00 87.44 652 LEU A CA 1
ATOM 5091 C C . LEU A 1 652 ? 1.464 1.302 -0.809 1.00 87.44 652 LEU A C 1
ATOM 5093 O O . LEU A 1 652 ? 1.032 2.251 -0.157 1.00 87.44 652 LEU A O 1
ATOM 5097 N N . ALA A 1 653 ? 1.827 1.442 -2.084 1.00 85.25 653 ALA A N 1
ATOM 5098 C CA . ALA A 1 653 ? 1.678 2.686 -2.837 1.00 85.25 653 ALA A CA 1
ATOM 5099 C C . ALA A 1 653 ? 0.199 3.080 -2.939 1.00 85.25 653 ALA A C 1
ATOM 5101 O O . ALA A 1 653 ? -0.172 4.212 -2.635 1.00 85.25 653 ALA A O 1
ATOM 5102 N N . GLY A 1 654 ? -0.670 2.110 -3.226 1.00 91.75 654 GLY A N 1
ATOM 5103 C CA . GLY A 1 654 ? -2.116 2.281 -3.200 1.00 91.75 654 GLY A CA 1
ATOM 5104 C C . GLY A 1 654 ? -2.652 2.707 -1.837 1.00 91.75 654 GLY A C 1
ATOM 5105 O O . GLY A 1 654 ? -3.542 3.552 -1.765 1.00 91.75 654 GLY A O 1
ATOM 5106 N N . THR A 1 655 ? -2.074 2.195 -0.747 1.00 90.50 655 THR A N 1
ATOM 5107 C CA . THR A 1 655 ? -2.365 2.674 0.615 1.00 90.50 655 THR A CA 1
ATOM 5108 C C . THR A 1 655 ? -1.981 4.151 0.759 1.00 90.50 655 THR A C 1
ATOM 5110 O O . THR A 1 655 ? -2.750 4.948 1.302 1.00 90.50 655 THR A O 1
ATOM 5113 N N . GLY A 1 656 ? -0.828 4.537 0.207 1.00 83.56 656 GLY A N 1
ATOM 5114 C CA . GLY A 1 656 ? -0.366 5.921 0.116 1.00 83.56 656 GLY A CA 1
ATOM 5115 C C . GLY A 1 656 ? -1.273 6.835 -0.713 1.00 83.56 656 GLY A C 1
ATOM 5116 O O . GLY A 1 656 ? -1.366 8.014 -0.396 1.00 83.56 656 GLY A O 1
ATOM 5117 N N . TYR A 1 657 ? -1.991 6.318 -1.715 1.00 87.12 657 TYR A N 1
ATOM 5118 C CA . TYR A 1 657 ? -2.994 7.084 -2.472 1.00 87.12 657 TYR A CA 1
ATOM 5119 C C . TYR A 1 657 ? -4.364 7.120 -1.783 1.00 87.12 657 TYR A C 1
ATOM 5121 O O . TYR A 1 657 ? -5.083 8.115 -1.854 1.00 87.12 657 TYR A O 1
ATOM 5129 N N . TYR A 1 658 ? -4.726 6.042 -1.088 1.00 92.38 658 TYR A N 1
ATOM 5130 C CA . TYR A 1 658 ? -5.992 5.900 -0.378 1.00 92.38 658 TYR A CA 1
ATOM 5131 C C . TYR A 1 658 ? -6.096 6.844 0.826 1.00 92.38 658 TYR A C 1
ATOM 5133 O O . TYR A 1 658 ? -7.095 7.554 0.999 1.00 92.38 658 TYR A O 1
ATOM 5141 N N . ILE A 1 659 ? -5.065 6.844 1.679 1.00 86.44 659 ILE A N 1
ATOM 5142 C CA . ILE A 1 659 ? -5.116 7.533 2.968 1.00 86.44 659 ILE A CA 1
ATOM 5143 C C . ILE A 1 659 ? -5.297 9.055 2.830 1.00 86.44 659 ILE A C 1
ATOM 5145 O O . ILE A 1 659 ? -6.176 9.558 3.527 1.00 86.44 659 ILE A O 1
ATOM 5149 N N . PRO A 1 660 ? -4.595 9.786 1.939 1.00 81.69 660 PRO A N 1
ATOM 5150 C CA . PRO A 1 660 ? -4.795 11.225 1.749 1.00 81.69 660 PRO A CA 1
ATOM 5151 C C . PRO A 1 660 ? -6.258 11.605 1.516 1.00 81.69 660 PRO A C 1
ATOM 5153 O O . PRO A 1 660 ? -6.804 12.492 2.169 1.00 81.69 660 PRO A O 1
ATOM 5156 N N . CYS A 1 661 ? -6.960 10.884 0.640 1.00 86.12 661 CYS A N 1
ATOM 5157 C CA . CYS A 1 661 ? -8.389 11.109 0.441 1.00 86.12 661 CYS A CA 1
ATOM 5158 C C . CYS A 1 661 ? -9.196 10.793 1.707 1.00 86.12 661 CYS A C 1
ATOM 5160 O O . CYS A 1 661 ? -10.056 11.578 2.114 1.00 86.12 661 CYS A O 1
ATOM 5162 N N . ARG A 1 662 ? -8.884 9.679 2.379 1.00 88.81 662 ARG A N 1
ATOM 5163 C CA . ARG A 1 662 ? -9.608 9.230 3.573 1.00 88.81 662 ARG A CA 1
ATOM 5164 C C . ARG A 1 662 ? -9.457 10.188 4.761 1.00 88.81 662 ARG A C 1
ATOM 5166 O O . ARG A 1 662 ? -10.414 10.411 5.503 1.00 88.81 662 ARG A O 1
ATOM 5173 N N . THR A 1 663 ? -8.287 10.794 4.927 1.00 82.69 663 THR A N 1
ATOM 5174 C CA . THR A 1 663 ? -8.007 11.799 5.964 1.00 82.69 663 THR A CA 1
ATOM 5175 C C . THR A 1 663 ? -8.658 13.143 5.655 1.00 82.69 663 THR A C 1
ATOM 5177 O O . THR A 1 663 ? -9.036 13.857 6.576 1.00 82.69 66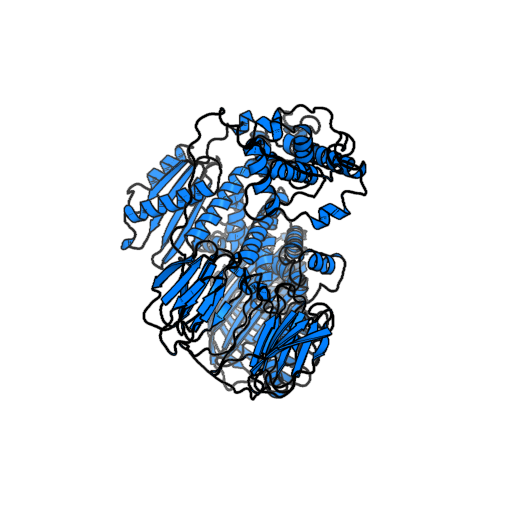3 THR A O 1
ATOM 5180 N N . ASN A 1 664 ? -8.931 13.420 4.379 1.00 77.62 664 ASN A N 1
ATOM 5181 C CA . ASN A 1 664 ? -9.697 14.570 3.893 1.00 77.62 664 ASN A CA 1
ATOM 5182 C C . ASN A 1 664 ? -11.229 14.346 3.880 1.00 77.62 664 ASN A C 1
ATOM 5184 O O . ASN A 1 664 ? -11.946 14.927 3.060 1.00 77.62 664 ASN A O 1
ATOM 5188 N N . ASN A 1 665 ? -11.741 13.526 4.807 1.00 80.00 665 ASN A N 1
ATOM 5189 C CA . ASN A 1 665 ? -13.164 13.223 5.040 1.00 80.00 665 ASN A CA 1
ATOM 5190 C C . ASN A 1 665 ? -13.922 12.512 3.905 1.00 80.00 665 ASN A C 1
ATOM 5192 O O . ASN A 1 665 ? -15.154 12.434 3.951 1.00 80.00 665 ASN A O 1
ATOM 5196 N N . LEU A 1 666 ? -13.236 11.965 2.900 1.00 86.06 666 LEU A N 1
ATOM 5197 C CA . LEU A 1 666 ? -13.894 11.096 1.922 1.00 86.06 666 LEU A CA 1
ATOM 5198 C C . LEU A 1 666 ? -14.285 9.767 2.588 1.00 86.06 666 LEU A C 1
ATOM 5200 O O . LEU A 1 666 ? -13.631 9.307 3.527 1.00 86.06 666 LEU A O 1
ATOM 5204 N N . SER A 1 667 ? -15.378 9.162 2.124 1.00 90.38 667 SER A N 1
ATOM 5205 C CA . SER A 1 667 ? -15.784 7.805 2.528 1.00 90.38 667 SER A CA 1
ATOM 5206 C C . SER A 1 667 ? -14.799 6.757 2.012 1.00 90.38 667 SER A C 1
ATOM 5208 O O . SER A 1 667 ? -14.051 7.025 1.071 1.00 90.38 667 SER A O 1
ATOM 5210 N N . ALA A 1 668 ? -14.825 5.542 2.571 1.00 93.31 668 ALA A N 1
ATOM 5211 C CA . ALA A 1 668 ? -13.918 4.482 2.132 1.00 93.31 668 ALA A CA 1
ATOM 5212 C C . ALA A 1 668 ? -13.989 4.211 0.615 1.00 93.31 668 ALA A C 1
ATOM 5214 O O . ALA A 1 668 ? -12.964 4.072 -0.049 1.00 93.31 668 ALA A O 1
ATOM 5215 N N . MET A 1 669 ? -15.189 4.232 0.029 1.00 92.00 669 MET A N 1
ATOM 5216 C CA . MET A 1 669 ? -15.356 4.012 -1.413 1.00 92.00 669 MET A CA 1
ATOM 5217 C C . MET A 1 669 ? -14.904 5.196 -2.276 1.00 92.00 669 MET A C 1
ATOM 5219 O O . MET A 1 669 ? -14.408 4.991 -3.382 1.00 92.00 669 MET A O 1
ATOM 5223 N N . GLU A 1 670 ? -15.034 6.430 -1.789 1.00 91.44 670 GLU A N 1
ATOM 5224 C CA . GLU A 1 670 ? -14.496 7.607 -2.485 1.00 91.44 670 GLU A CA 1
ATOM 5225 C C . GLU A 1 670 ? -12.962 7.599 -2.465 1.00 91.44 670 GLU A C 1
ATOM 5227 O O . GLU A 1 670 ? -12.329 7.861 -3.486 1.00 91.44 670 GLU A O 1
ATOM 5232 N N . SER A 1 671 ? -12.361 7.219 -1.335 1.00 94.69 671 SER A N 1
ATOM 5233 C CA . SER A 1 671 ? -10.911 7.058 -1.203 1.00 94.69 671 SER A CA 1
ATOM 5234 C C . SER A 1 671 ? -10.364 5.891 -2.027 1.00 94.69 671 SER A C 1
ATOM 5236 O O . SER A 1 671 ? -9.281 6.002 -2.600 1.00 94.69 671 SER A O 1
ATOM 5238 N N . PHE A 1 672 ? -11.121 4.799 -2.166 1.00 95.81 672 PHE A N 1
ATOM 5239 C CA . PHE A 1 672 ? -10.816 3.747 -3.139 1.00 95.81 672 PHE A CA 1
ATOM 5240 C C . PHE A 1 672 ? -10.802 4.298 -4.571 1.00 95.81 672 PHE A C 1
ATOM 5242 O O . PHE A 1 672 ? -9.875 4.017 -5.327 1.00 95.81 672 PHE A O 1
ATOM 5249 N N . GLY A 1 673 ? -11.773 5.148 -4.922 1.00 91.94 673 GLY A N 1
ATOM 5250 C CA . GLY A 1 673 ? -11.787 5.864 -6.198 1.00 91.94 673 GLY A CA 1
ATOM 5251 C C . GLY A 1 673 ? -10.524 6.700 -6.423 1.00 91.94 673 GLY A C 1
ATOM 5252 O O . GLY A 1 673 ? -9.967 6.676 -7.518 1.00 91.94 673 GLY A O 1
ATOM 5253 N N . CYS A 1 674 ? -10.017 7.374 -5.385 1.00 90.88 674 CYS A N 1
ATOM 5254 C CA . CYS A 1 674 ? -8.741 8.086 -5.462 1.00 90.88 674 CYS A CA 1
ATOM 5255 C C . CYS A 1 674 ? -7.562 7.153 -5.767 1.00 90.88 674 CYS A C 1
ATOM 5257 O O . CYS A 1 674 ? -6.777 7.450 -6.664 1.00 90.88 674 CYS A O 1
ATOM 5259 N N . ALA A 1 675 ? -7.449 6.023 -5.060 1.00 94.94 675 ALA A N 1
ATOM 5260 C CA . ALA A 1 675 ? -6.381 5.051 -5.295 1.00 94.94 675 ALA A CA 1
ATOM 5261 C C . ALA A 1 675 ? -6.455 4.440 -6.706 1.00 94.94 675 ALA A C 1
ATOM 5263 O O . ALA A 1 675 ? -5.427 4.261 -7.354 1.00 94.94 675 ALA A O 1
ATOM 5264 N N . LEU A 1 676 ? -7.667 4.192 -7.213 1.00 92.44 676 LEU A N 1
ATOM 5265 C CA . LEU A 1 676 ? -7.905 3.707 -8.574 1.00 92.44 676 LEU A CA 1
ATOM 5266 C C . LEU A 1 676 ? -7.500 4.730 -9.638 1.00 92.44 676 LEU A C 1
ATOM 5268 O O . LEU A 1 676 ? -6.816 4.375 -10.594 1.00 92.44 676 LEU A O 1
ATOM 5272 N N . ILE A 1 677 ? -7.870 6.001 -9.462 1.00 89.38 677 ILE A N 1
ATOM 5273 C CA . ILE A 1 677 ? -7.472 7.081 -10.375 1.00 89.38 677 ILE A CA 1
ATOM 5274 C C . ILE A 1 677 ? -5.954 7.289 -10.338 1.00 89.38 677 ILE A C 1
ATOM 5276 O O . ILE A 1 677 ? -5.344 7.470 -11.388 1.00 89.38 677 ILE A O 1
ATOM 5280 N N . ALA A 1 678 ? -5.342 7.243 -9.153 1.00 89.12 678 ALA A N 1
ATOM 5281 C CA . ALA A 1 678 ? -3.900 7.385 -8.991 1.00 89.12 678 ALA A CA 1
ATOM 5282 C C . ALA A 1 678 ? -3.133 6.239 -9.665 1.00 89.12 678 ALA A C 1
ATOM 5284 O O . ALA A 1 678 ? -2.197 6.505 -10.413 1.00 89.12 678 ALA A O 1
ATOM 5285 N N . SER A 1 679 ? -3.573 4.990 -9.472 1.00 92.31 679 SER A N 1
ATOM 5286 C CA . SER A 1 679 ? -3.009 3.819 -10.154 1.00 92.31 679 SER A CA 1
ATOM 5287 C C . SER A 1 679 ? -3.153 3.946 -11.668 1.00 92.31 679 SER A C 1
ATOM 5289 O O . SER A 1 679 ? -2.176 3.815 -12.391 1.00 92.31 679 SER A O 1
ATOM 5291 N N . TYR A 1 680 ? -4.346 4.295 -12.157 1.00 88.75 680 TYR A N 1
ATOM 5292 C CA . TYR A 1 680 ? -4.570 4.518 -13.584 1.00 88.75 680 TYR A CA 1
ATOM 5293 C C . TYR A 1 680 ? -3.651 5.608 -14.147 1.00 88.75 680 TYR A C 1
ATOM 5295 O O . TYR A 1 680 ? -3.108 5.461 -15.244 1.00 88.75 680 TYR A O 1
ATOM 5303 N N . PHE A 1 681 ? -3.470 6.705 -13.405 1.00 88.19 681 PHE A N 1
ATOM 5304 C CA . PHE A 1 681 ? -2.571 7.783 -13.792 1.00 88.19 681 PHE A CA 1
ATOM 5305 C C . PHE A 1 681 ? -1.117 7.309 -13.842 1.00 88.19 681 PHE A C 1
ATOM 5307 O O . PHE A 1 681 ? -0.429 7.615 -14.813 1.00 88.19 681 PHE A O 1
ATOM 5314 N N . TRP A 1 682 ? -0.661 6.561 -12.835 1.00 88.44 682 TRP A N 1
ATOM 5315 C CA . TRP A 1 682 ? 0.687 6.001 -12.787 1.00 88.44 682 TRP A CA 1
ATOM 5316 C C . TRP A 1 682 ? 0.950 5.090 -13.985 1.00 88.44 682 TRP A C 1
ATOM 5318 O O . TRP A 1 682 ? 1.825 5.392 -14.790 1.00 88.44 682 TRP A O 1
ATOM 5328 N N . GLU A 1 683 ? 0.102 4.086 -14.196 1.00 86.81 683 GLU A N 1
ATOM 5329 C CA . GLU A 1 683 ? 0.232 3.137 -15.305 1.00 86.81 683 GLU A CA 1
ATOM 5330 C C . GLU A 1 683 ? 0.163 3.816 -16.679 1.00 86.81 683 GLU A C 1
ATOM 5332 O O . GLU A 1 683 ? 0.780 3.380 -17.649 1.00 86.81 683 GLU A O 1
ATOM 5337 N N . THR A 1 684 ? -0.616 4.891 -16.816 1.00 81.69 684 THR A N 1
ATOM 5338 C CA . THR A 1 684 ? -0.805 5.556 -18.114 1.00 81.69 684 THR A CA 1
ATOM 5339 C C . THR A 1 684 ? 0.275 6.599 -18.393 1.00 81.69 684 THR A C 1
ATOM 5341 O O . THR A 1 684 ? 0.833 6.632 -19.488 1.00 81.69 684 THR A O 1
ATOM 5344 N N . PHE A 1 685 ? 0.546 7.474 -17.424 1.00 79.88 685 PHE A N 1
ATOM 5345 C CA . PHE A 1 685 ? 1.364 8.677 -17.597 1.00 79.88 685 PHE A CA 1
ATOM 5346 C C . PHE A 1 685 ? 2.692 8.620 -16.841 1.00 79.88 685 PHE A C 1
ATOM 5348 O O . PHE A 1 685 ? 3.659 9.224 -17.298 1.00 79.88 685 PHE A O 1
ATOM 5355 N N . GLY A 1 686 ? 2.753 7.915 -15.709 1.00 75.88 686 GLY A N 1
ATOM 5356 C CA . GLY A 1 686 ? 4.000 7.658 -14.987 1.00 75.88 686 GLY A CA 1
ATOM 5357 C C . GLY A 1 686 ? 4.874 6.678 -15.763 1.00 75.88 686 GLY A C 1
ATOM 5358 O O . GLY A 1 686 ? 5.969 7.032 -16.188 1.00 75.88 686 GLY A O 1
ATOM 5359 N N . GLU A 1 687 ? 4.337 5.502 -16.068 1.00 80.94 687 GLU A N 1
ATOM 5360 C CA . GLU A 1 687 ? 5.002 4.403 -16.778 1.00 80.94 687 GLU A CA 1
ATOM 5361 C C . GLU A 1 687 ? 4.604 4.359 -18.257 1.00 80.94 687 GLU A C 1
ATOM 5363 O O . GLU A 1 687 ? 4.344 3.314 -18.858 1.00 80.94 687 GLU A O 1
ATOM 5368 N N . PHE A 1 688 ? 4.557 5.527 -18.902 1.00 81.38 688 PHE A N 1
ATOM 5369 C CA . PHE A 1 688 ? 4.144 5.637 -20.305 1.00 81.38 688 PHE A CA 1
ATOM 5370 C C . PHE A 1 688 ? 5.029 4.826 -21.274 1.00 81.38 688 PHE A C 1
ATOM 5372 O O . PHE A 1 688 ? 4.615 4.556 -22.404 1.00 81.38 688 PHE A O 1
ATOM 5379 N N . ARG A 1 689 ? 6.251 4.466 -20.851 1.00 80.25 689 ARG A N 1
ATOM 5380 C CA . ARG A 1 689 ? 7.220 3.666 -21.617 1.00 80.25 689 ARG A CA 1
ATOM 5381 C C . ARG A 1 689 ? 7.041 2.159 -21.446 1.00 80.25 689 ARG A C 1
ATOM 5383 O O . ARG A 1 689 ? 7.675 1.412 -22.184 1.00 80.25 689 ARG A O 1
ATOM 5390 N N . GLU A 1 690 ? 6.208 1.716 -20.515 1.00 83.75 690 GLU A N 1
ATOM 5391 C CA . GLU A 1 690 ? 5.991 0.301 -20.204 1.00 83.75 690 GLU A CA 1
ATOM 5392 C C . GLU A 1 690 ? 4.620 -0.185 -20.681 1.00 83.75 690 GLU A C 1
ATOM 5394 O O . GLU A 1 690 ? 3.841 0.577 -21.258 1.00 83.75 690 GLU A O 1
ATOM 5399 N N . ILE A 1 691 ? 4.305 -1.459 -20.442 1.00 86.06 691 ILE A N 1
ATOM 5400 C CA . ILE A 1 691 ? 2.937 -1.981 -20.554 1.00 86.06 691 ILE A CA 1
ATOM 5401 C C . ILE A 1 691 ? 2.026 -1.339 -19.500 1.00 86.06 691 ILE A C 1
ATOM 5403 O O . ILE A 1 691 ? 2.469 -0.621 -18.615 1.00 86.06 691 ILE A O 1
ATOM 5407 N N . TRP A 1 692 ? 0.720 -1.490 -19.660 1.00 87.69 692 TRP A N 1
ATOM 5408 C CA . TRP A 1 692 ? -0.261 -1.144 -18.639 1.00 87.69 692 TRP A CA 1
ATOM 5409 C C . TRP A 1 692 ? -0.536 -2.406 -17.826 1.00 87.69 692 TRP A C 1
ATOM 5411 O O . TRP A 1 692 ? -1.143 -3.349 -18.354 1.00 87.69 692 TRP A O 1
ATOM 5421 N N . SER A 1 693 ? -0.030 -2.441 -16.595 1.00 91.38 693 SER A N 1
ATOM 5422 C CA . SER A 1 693 ? 0.010 -3.630 -15.755 1.00 91.38 693 SER A CA 1
ATOM 5423 C C . SER A 1 693 ? -1.376 -3.974 -15.208 1.00 91.38 693 SER A C 1
ATOM 5425 O O . SER A 1 693 ? -1.990 -3.248 -14.419 1.00 91.38 693 SER A O 1
ATOM 5427 N N . ILE A 1 694 ? -1.907 -5.120 -15.641 1.00 92.19 694 ILE A N 1
ATOM 5428 C CA . ILE A 1 694 ? -3.215 -5.611 -15.186 1.00 92.19 694 ILE A CA 1
ATOM 5429 C C . ILE A 1 694 ? -3.166 -5.958 -13.694 1.00 92.19 694 ILE A C 1
ATOM 5431 O O . ILE A 1 694 ? -4.132 -5.688 -12.976 1.00 92.19 694 ILE A O 1
ATOM 5435 N N . ASN A 1 695 ? -2.071 -6.562 -13.220 1.00 93.81 695 ASN A N 1
ATOM 5436 C CA . ASN A 1 695 ? -1.908 -6.868 -11.801 1.00 93.81 695 ASN A CA 1
ATOM 5437 C C . ASN A 1 695 ? -1.841 -5.592 -10.969 1.00 93.81 695 ASN A C 1
ATOM 5439 O O . ASN A 1 695 ? -2.536 -5.541 -9.956 1.00 93.81 695 ASN A O 1
ATOM 5443 N N . ASP A 1 696 ? -1.125 -4.555 -11.401 1.00 93.81 696 ASP A N 1
ATOM 5444 C CA . ASP A 1 696 ? -0.992 -3.331 -10.602 1.00 93.81 696 ASP A CA 1
ATOM 5445 C C . ASP A 1 696 ? -2.299 -2.554 -10.499 1.00 93.81 696 ASP A C 1
ATOM 5447 O O . ASP A 1 696 ? -2.623 -2.013 -9.440 1.00 93.81 696 ASP A O 1
ATOM 5451 N N . MET A 1 697 ? -3.137 -2.628 -11.533 1.00 93.31 697 MET A N 1
ATOM 5452 C CA . MET A 1 697 ? -4.501 -2.094 -11.522 1.00 93.31 697 MET A CA 1
ATOM 5453 C C . MET A 1 697 ? -5.465 -2.840 -10.590 1.00 93.31 697 MET A C 1
ATOM 5455 O O . MET A 1 697 ? -6.567 -2.351 -10.329 1.00 93.31 697 MET A O 1
ATOM 5459 N N . ILE A 1 698 ? -5.066 -3.999 -10.060 1.00 93.31 698 ILE A N 1
ATOM 5460 C CA . ILE A 1 698 ? -5.795 -4.727 -9.018 1.00 93.31 698 ILE A CA 1
ATOM 5461 C C . ILE A 1 698 ? -5.102 -4.526 -7.667 1.00 93.31 698 ILE A C 1
ATOM 5463 O O . ILE A 1 698 ? -5.736 -4.077 -6.710 1.00 93.31 698 ILE A O 1
ATOM 5467 N N . THR A 1 699 ? -3.807 -4.836 -7.572 1.00 94.75 699 THR A N 1
ATOM 5468 C CA . THR A 1 699 ? -3.038 -4.822 -6.320 1.00 94.75 699 THR A CA 1
ATOM 5469 C C . THR A 1 699 ? -2.951 -3.423 -5.725 1.00 94.75 699 THR A C 1
ATOM 5471 O O . THR A 1 699 ? -3.176 -3.280 -4.523 1.00 94.75 699 THR A O 1
ATOM 5474 N N . THR A 1 700 ? -2.723 -2.390 -6.541 1.00 94.75 700 THR A N 1
ATOM 5475 C CA . THR A 1 700 ? -2.597 -1.005 -6.074 1.00 94.75 700 THR A CA 1
ATOM 5476 C C . THR A 1 700 ? -3.906 -0.501 -5.467 1.00 94.75 700 THR A C 1
ATOM 5478 O O . THR A 1 700 ? -3.944 -0.258 -4.261 1.00 94.75 700 THR A O 1
ATOM 5481 N N . PRO A 1 701 ? -5.025 -0.363 -6.204 1.00 96.00 701 PRO A N 1
ATOM 5482 C CA . PRO A 1 701 ? -6.216 0.252 -5.626 1.00 96.00 701 PRO A CA 1
ATOM 5483 C C . PRO A 1 701 ? -6.909 -0.633 -4.589 1.00 96.00 701 PRO A C 1
ATOM 5485 O O . PRO A 1 701 ? -7.330 -0.141 -3.541 1.00 96.00 701 PRO A O 1
ATOM 5488 N N . VAL A 1 702 ? -7.030 -1.936 -4.853 1.00 96.38 702 VAL A N 1
ATOM 5489 C CA . VAL A 1 702 ? -7.765 -2.842 -3.964 1.00 96.38 702 VAL A CA 1
ATOM 5490 C C . VAL A 1 702 ? -6.923 -3.197 -2.743 1.00 96.38 702 VAL A C 1
ATOM 5492 O O . VAL A 1 702 ? -7.421 -3.111 -1.622 1.00 96.38 702 VAL A O 1
ATOM 5495 N N . GLY A 1 703 ? -5.639 -3.525 -2.929 1.00 95.56 703 GLY A N 1
ATOM 5496 C CA . GLY A 1 703 ? -4.710 -3.715 -1.813 1.00 95.56 703 GLY A CA 1
ATOM 5497 C C . GLY A 1 703 ? -4.556 -2.436 -0.988 1.00 95.56 703 GLY A C 1
ATOM 5498 O O . GLY A 1 703 ? -4.563 -2.495 0.241 1.00 95.56 703 GLY A O 1
ATOM 5499 N N . GLY A 1 704 ? -4.544 -1.275 -1.651 1.00 94.50 704 GLY A N 1
ATOM 5500 C CA . GLY A 1 704 ? -4.534 0.036 -1.011 1.00 94.50 704 GLY A CA 1
ATOM 5501 C C . GLY A 1 704 ? -5.743 0.307 -0.118 1.00 94.50 704 GLY A C 1
ATOM 5502 O O . GLY A 1 704 ? -5.572 0.759 1.011 1.00 94.50 704 GLY A O 1
ATOM 5503 N N . LEU A 1 705 ? -6.957 -0.020 -0.570 1.00 96.62 705 LEU A N 1
ATOM 5504 C CA . LEU A 1 705 ? -8.169 0.034 0.259 1.00 96.62 705 LEU A CA 1
ATOM 5505 C C . LEU A 1 705 ? -8.105 -0.972 1.418 1.00 96.62 705 LEU A C 1
ATOM 5507 O O . LEU A 1 705 ? -8.374 -0.626 2.570 1.00 96.62 705 LEU A O 1
ATOM 5511 N N . ALA A 1 706 ? -7.759 -2.223 1.113 1.00 96.62 706 ALA A N 1
ATOM 5512 C CA . ALA A 1 706 ? -7.779 -3.326 2.065 1.00 96.62 706 ALA A CA 1
ATOM 5513 C C . ALA A 1 706 ? -6.758 -3.162 3.204 1.00 96.62 706 ALA A C 1
ATOM 5515 O O . ALA A 1 706 ? -7.019 -3.607 4.323 1.00 96.62 706 ALA A O 1
ATOM 5516 N N . ILE A 1 707 ? -5.619 -2.517 2.947 1.00 95.00 707 ILE A N 1
ATOM 5517 C CA . ILE A 1 707 ? -4.602 -2.188 3.956 1.00 95.00 707 ILE A CA 1
ATOM 5518 C C . ILE A 1 707 ? -4.866 -0.802 4.558 1.00 95.00 707 ILE A C 1
ATOM 5520 O O . ILE A 1 707 ? -4.837 -0.634 5.779 1.00 95.00 707 ILE A O 1
ATOM 5524 N N . GLY A 1 708 ? -5.152 0.192 3.717 1.00 93.69 708 GLY A N 1
ATOM 5525 C CA . GLY A 1 708 ? -5.289 1.585 4.123 1.00 93.69 708 GLY A CA 1
ATOM 5526 C C . GLY A 1 708 ? -6.482 1.857 5.024 1.00 93.69 708 GLY A C 1
ATOM 5527 O O . GLY A 1 708 ? -6.353 2.651 5.955 1.00 93.69 708 GLY A O 1
ATOM 5528 N N . GLU A 1 709 ? -7.622 1.190 4.824 1.00 95.75 709 GLU A N 1
ATOM 5529 C CA . GLU A 1 709 ? -8.794 1.444 5.663 1.00 95.75 709 GLU A CA 1
ATOM 5530 C C . GLU A 1 709 ? -8.628 0.938 7.104 1.00 95.75 709 GLU A C 1
ATOM 5532 O O . GLU A 1 709 ? -8.891 1.715 8.022 1.00 95.75 709 GLU A O 1
ATOM 5537 N N . PRO A 1 710 ? -8.127 -0.284 7.373 1.00 95.44 710 PRO A N 1
ATOM 5538 C CA . PRO A 1 710 ? -7.794 -0.696 8.735 1.00 95.44 710 PRO A CA 1
ATOM 5539 C C . PRO A 1 710 ? -6.752 0.205 9.396 1.00 95.44 710 PRO A C 1
ATOM 5541 O O . PRO A 1 710 ? -6.911 0.543 10.571 1.00 95.44 710 PRO A O 1
ATOM 5544 N N . LEU A 1 711 ? -5.716 0.633 8.663 1.00 92.25 711 LEU A N 1
ATOM 5545 C CA . LEU A 1 711 ? -4.729 1.583 9.185 1.00 92.25 711 LEU A CA 1
ATOM 5546 C C . LEU A 1 711 ? -5.387 2.919 9.549 1.00 92.25 711 LEU A C 1
ATOM 5548 O O . LEU A 1 711 ? -5.167 3.422 10.648 1.00 92.25 711 LEU A O 1
ATOM 5552 N N . TYR A 1 712 ? -6.252 3.448 8.681 1.00 91.94 712 TYR A N 1
ATOM 5553 C CA . TYR A 1 712 ? -7.007 4.670 8.942 1.00 91.94 712 TYR A CA 1
ATOM 5554 C C . TYR A 1 712 ? -7.934 4.533 10.156 1.00 91.94 712 TYR A C 1
ATOM 5556 O O . TYR A 1 712 ? -7.950 5.421 11.004 1.00 91.94 712 TYR A O 1
ATOM 5564 N N . GLN A 1 713 ? -8.680 3.430 10.288 1.00 93.94 713 GLN A N 1
ATOM 5565 C CA . GLN A 1 713 ? -9.567 3.203 11.437 1.00 93.94 713 GLN A CA 1
ATOM 5566 C C . GLN A 1 713 ? -8.777 3.128 12.751 1.00 93.94 713 GLN A C 1
ATOM 5568 O O . GLN A 1 713 ? -9.161 3.769 13.729 1.00 93.94 713 GLN A O 1
ATOM 5573 N N . ASN A 1 714 ? -7.639 2.425 12.767 1.00 92.81 714 ASN A N 1
ATOM 5574 C CA . ASN A 1 714 ? -6.754 2.379 13.934 1.00 92.81 714 ASN A CA 1
ATOM 5575 C C . ASN A 1 714 ? -6.144 3.764 14.227 1.00 92.81 714 ASN A C 1
ATOM 5577 O O . ASN A 1 714 ? -6.174 4.223 15.367 1.00 92.81 714 ASN A O 1
ATOM 5581 N N . GLY A 1 715 ? -5.660 4.487 13.213 1.00 89.25 715 GLY A N 1
ATOM 5582 C CA . GLY A 1 715 ? -5.135 5.849 13.364 1.00 89.25 715 GLY A CA 1
ATOM 5583 C C . GLY A 1 715 ? -6.177 6.830 13.911 1.00 89.25 715 GLY A C 1
ATOM 5584 O O . GLY A 1 715 ? -5.902 7.593 14.845 1.00 89.25 715 GLY A O 1
ATOM 5585 N N . LYS A 1 716 ? -7.414 6.750 13.409 1.00 88.12 716 LYS A N 1
ATOM 5586 C CA . LYS A 1 716 ? -8.558 7.536 13.884 1.00 88.12 716 LYS A CA 1
ATOM 5587 C C . LYS A 1 716 ? -8.925 7.174 15.319 1.00 88.12 716 LYS A C 1
ATOM 5589 O O . LYS A 1 716 ? -9.294 8.054 16.086 1.00 88.12 716 LYS A O 1
ATOM 5594 N N . PHE A 1 717 ? -8.820 5.906 15.695 1.00 91.75 717 PHE A N 1
ATOM 5595 C CA . PHE A 1 717 ? -9.070 5.453 17.057 1.00 91.75 717 PHE A CA 1
ATOM 5596 C C . PHE A 1 717 ? -8.038 6.028 18.037 1.00 91.75 717 PHE A C 1
ATOM 5598 O O . PHE A 1 717 ? -8.400 6.773 18.947 1.00 91.75 717 PHE A O 1
ATOM 5605 N N . PHE A 1 718 ? -6.746 5.783 17.803 1.00 89.12 718 PHE A N 1
ATOM 5606 C CA . PHE A 1 718 ? -5.683 6.232 18.710 1.00 89.12 718 PHE A CA 1
ATOM 5607 C C . PHE A 1 718 ? -5.529 7.762 18.742 1.00 89.12 718 PHE A C 1
ATOM 5609 O O . PHE A 1 718 ? -5.185 8.346 19.769 1.00 89.12 718 PHE A O 1
ATOM 5616 N N . SER A 1 719 ? -5.832 8.465 17.644 1.00 85.56 719 SER A N 1
ATOM 5617 C CA . SER A 1 719 ? -5.808 9.938 17.636 1.00 85.56 719 SER A CA 1
ATOM 5618 C C . SER A 1 719 ? -6.884 10.582 18.519 1.00 85.56 719 SER A C 1
ATOM 5620 O O . SER A 1 719 ? -6.709 11.733 18.922 1.00 85.56 719 SER A O 1
ATOM 5622 N N . ARG A 1 720 ? -7.961 9.853 18.840 1.00 88.88 720 ARG A N 1
ATOM 5623 C CA . ARG A 1 720 ? -9.042 10.295 19.735 1.00 88.88 720 ARG A CA 1
ATOM 5624 C C . ARG A 1 720 ? -8.815 9.907 21.197 1.00 88.88 720 ARG A C 1
ATOM 5626 O O . ARG A 1 720 ? -9.499 10.455 22.058 1.00 88.88 720 ARG A O 1
ATOM 5633 N N . GLY A 1 721 ? -7.900 8.979 21.470 1.00 86.00 721 GLY A N 1
ATOM 5634 C CA . GLY A 1 721 ? -7.564 8.553 22.825 1.00 86.00 721 GLY A CA 1
ATOM 5635 C C . GLY A 1 721 ? -6.876 9.645 23.653 1.00 86.00 721 GLY A C 1
ATOM 5636 O O . GLY A 1 721 ? -6.369 10.636 23.120 1.00 86.00 721 GLY A O 1
ATOM 5637 N N . SER A 1 722 ? -6.840 9.457 24.970 1.00 83.94 722 SER A N 1
ATOM 5638 C CA . SER A 1 722 ? -6.148 10.338 25.915 1.00 83.94 722 SER A CA 1
ATOM 5639 C C . SER A 1 722 ? -4.690 9.888 26.137 1.00 83.94 722 SER A C 1
ATOM 5641 O O . SER A 1 722 ? -4.257 8.849 25.638 1.00 83.94 722 SER A O 1
ATOM 5643 N N . GLY A 1 723 ? -3.869 10.720 26.788 1.00 69.88 723 GLY A N 1
ATOM 5644 C CA . GLY A 1 723 ? -2.434 10.451 26.970 1.00 69.88 723 GLY A CA 1
ATOM 5645 C C . GLY A 1 723 ? -2.138 9.102 27.650 1.00 69.88 723 GLY A C 1
ATOM 5646 O O . GLY A 1 723 ? -2.856 8.683 28.546 1.00 69.88 723 GLY A O 1
ATOM 5647 N N . GLY A 1 724 ? -1.061 8.434 27.226 1.00 71.88 724 GLY A N 1
ATOM 5648 C CA . GLY A 1 724 ? -0.633 7.119 27.722 1.00 71.88 724 GLY A CA 1
ATOM 5649 C C . GLY A 1 724 ? 0.391 6.477 26.782 1.00 71.88 724 GLY A C 1
ATOM 5650 O O . GLY A 1 724 ? 0.436 6.820 25.599 1.00 71.88 724 GLY A O 1
ATOM 5651 N N . MET A 1 725 ? 1.232 5.562 27.277 1.00 76.88 725 MET A N 1
ATOM 5652 C CA . MET A 1 725 ? 2.297 4.944 26.464 1.00 76.88 725 MET A CA 1
ATOM 5653 C C . MET A 1 725 ? 1.728 4.134 25.287 1.00 76.88 725 MET A C 1
ATOM 5655 O O . MET A 1 725 ? 2.193 4.283 24.160 1.00 76.88 725 MET A O 1
ATOM 5659 N N . LEU A 1 726 ? 0.683 3.338 25.530 1.00 79.62 726 LEU A N 1
ATOM 5660 C CA . LEU A 1 726 ? 0.052 2.478 24.521 1.00 79.62 726 LEU A CA 1
ATOM 5661 C C . LEU A 1 726 ? -0.704 3.281 23.462 1.00 79.62 726 LEU A C 1
ATOM 5663 O O . LEU A 1 726 ? -0.512 3.048 22.272 1.00 79.62 726 LEU A O 1
ATOM 5667 N N . ASN A 1 727 ? -1.501 4.269 23.878 1.00 82.31 727 ASN A N 1
ATOM 5668 C CA . ASN A 1 727 ? -2.196 5.153 22.945 1.00 82.31 727 ASN A CA 1
ATOM 5669 C C . ASN A 1 727 ? -1.209 5.965 22.090 1.00 82.31 727 ASN A C 1
ATOM 5671 O O . ASN A 1 727 ? -1.380 6.080 20.878 1.00 82.31 727 ASN A O 1
ATOM 5675 N N . SER A 1 728 ? -0.120 6.459 22.693 1.00 76.62 728 SER A N 1
ATOM 5676 C CA . SER A 1 728 ? 0.934 7.177 21.960 1.00 76.62 728 SER A CA 1
ATOM 5677 C C . SER A 1 728 ? 1.636 6.277 20.943 1.00 76.62 728 SER A C 1
ATOM 5679 O O . SER A 1 728 ? 1.880 6.700 19.814 1.00 76.62 728 SER A O 1
ATOM 5681 N N . PHE A 1 729 ? 1.918 5.027 21.315 1.00 73.94 729 PHE A N 1
ATOM 5682 C CA . PHE A 1 729 ? 2.515 4.037 20.422 1.00 73.94 729 PHE A CA 1
ATOM 5683 C C . PHE A 1 729 ? 1.579 3.673 19.262 1.00 73.94 729 PHE A C 1
ATOM 5685 O O . PHE A 1 729 ? 1.986 3.730 18.102 1.00 73.94 729 PHE A O 1
ATOM 5692 N N . GLY A 1 730 ? 0.304 3.387 19.547 1.00 74.94 730 GLY A N 1
ATOM 5693 C CA . GLY A 1 730 ? -0.708 3.121 18.522 1.00 74.94 730 GLY A CA 1
ATOM 5694 C C . GLY A 1 730 ? -0.887 4.302 17.566 1.00 74.94 730 GLY A C 1
ATOM 5695 O O . GLY A 1 730 ? -0.933 4.122 16.349 1.00 74.94 730 GLY A O 1
ATOM 5696 N N . LYS A 1 731 ? -0.879 5.533 18.090 1.00 75.62 731 LYS A N 1
ATOM 5697 C CA . LYS A 1 731 ? -0.910 6.756 17.280 1.00 75.62 731 LYS A CA 1
ATOM 5698 C C . LYS A 1 731 ? 0.329 6.903 16.391 1.00 75.62 731 LYS A C 1
ATOM 5700 O O . LYS A 1 731 ? 0.186 7.347 15.258 1.00 75.62 731 LYS A O 1
ATOM 5705 N N . ALA A 1 732 ? 1.517 6.530 16.863 1.00 68.56 732 ALA A N 1
ATOM 5706 C CA . ALA A 1 732 ? 2.737 6.586 16.059 1.00 68.56 732 ALA A CA 1
ATOM 5707 C C . ALA A 1 732 ? 2.720 5.566 14.907 1.00 68.56 732 ALA A C 1
ATOM 5709 O O . ALA A 1 732 ? 3.068 5.912 13.782 1.00 68.56 732 ALA A O 1
ATOM 5710 N N . ILE A 1 733 ? 2.271 4.335 15.171 1.00 70.38 733 ILE A N 1
ATOM 5711 C CA . ILE A 1 733 ? 2.256 3.257 14.171 1.00 70.38 733 ILE A CA 1
ATOM 5712 C C . ILE A 1 733 ? 1.130 3.436 13.154 1.00 70.38 733 ILE A C 1
ATOM 5714 O O . ILE A 1 733 ? 1.366 3.380 11.951 1.00 70.38 733 ILE A O 1
ATOM 5718 N N . PHE A 1 734 ? -0.100 3.638 13.625 1.00 78.19 734 PHE A N 1
ATOM 5719 C CA . PHE A 1 734 ? -1.286 3.648 12.763 1.00 78.19 734 PHE A CA 1
ATOM 5720 C C . PHE A 1 734 ? -1.706 5.057 12.350 1.00 78.19 734 PHE A C 1
ATOM 5722 O O . PHE A 1 734 ? -2.339 5.251 11.317 1.00 78.19 734 PHE A O 1
ATOM 5729 N N . GLY A 1 735 ? -1.362 6.057 13.160 1.00 64.75 735 GLY A N 1
ATOM 5730 C CA . GLY A 1 735 ? -1.751 7.442 12.937 1.00 64.75 735 GLY A CA 1
ATOM 5731 C C . GLY A 1 735 ? -0.790 8.233 12.058 1.00 64.75 735 GLY A C 1
ATOM 5732 O O . GLY A 1 735 ? -1.147 9.351 11.723 1.00 64.75 735 GLY A O 1
ATOM 5733 N N . GLY A 1 736 ? 0.379 7.712 11.664 1.00 61.56 736 GLY A N 1
ATOM 5734 C CA . GLY A 1 736 ? 1.396 8.458 10.901 1.00 61.56 736 GLY A CA 1
ATOM 5735 C C . GLY A 1 736 ? 0.845 9.190 9.663 1.00 61.56 736 GLY A C 1
ATOM 5736 O O . GLY A 1 736 ? 0.912 10.419 9.610 1.00 61.56 736 GLY A O 1
ATOM 5737 N N . PRO A 1 737 ? 0.212 8.486 8.709 1.00 54.38 737 PRO A N 1
ATOM 5738 C CA . PRO A 1 737 ? -0.404 9.110 7.535 1.00 54.38 737 PRO A CA 1
ATOM 5739 C C . PRO A 1 737 ? -1.490 10.153 7.864 1.00 54.38 737 PRO A C 1
ATOM 5741 O O . PRO A 1 737 ? -1.534 11.229 7.269 1.00 54.38 737 PRO A O 1
ATOM 5744 N N . GLN A 1 738 ? -2.337 9.878 8.862 1.00 60.28 738 GLN A N 1
ATOM 5745 C CA . GLN A 1 738 ? -3.368 10.814 9.321 1.00 60.28 738 GLN A CA 1
ATOM 5746 C C . GLN A 1 738 ? -2.779 12.010 10.072 1.00 60.28 738 GLN A C 1
ATOM 5748 O O . GLN A 1 738 ? -3.310 13.109 9.984 1.00 60.28 738 GLN A O 1
ATOM 5753 N N . ALA A 1 739 ? -1.677 11.823 10.792 1.00 55.16 739 ALA A N 1
ATOM 5754 C CA . ALA A 1 739 ? -0.967 12.870 11.504 1.00 55.16 739 ALA A CA 1
ATOM 5755 C C . ALA A 1 739 ? -0.300 13.840 10.527 1.00 55.16 739 ALA A C 1
ATOM 5757 O O . ALA A 1 739 ? -0.345 15.037 10.780 1.00 55.16 739 ALA A O 1
ATOM 5758 N N . ILE A 1 740 ? 0.239 13.347 9.406 1.00 51.84 740 ILE A N 1
ATOM 5759 C CA . ILE A 1 740 ? 0.790 14.181 8.328 1.00 51.84 740 ILE A CA 1
ATOM 5760 C C . ILE A 1 740 ? -0.314 15.045 7.705 1.00 51.84 740 ILE A C 1
ATOM 5762 O O . ILE A 1 740 ? -0.163 16.261 7.633 1.00 51.84 740 ILE A O 1
ATOM 5766 N N . ASN A 1 741 ? -1.452 14.454 7.329 1.00 55.16 741 ASN A N 1
ATOM 5767 C CA . ASN A 1 741 ? -2.581 15.212 6.778 1.00 55.16 741 ASN A CA 1
ATOM 5768 C C . ASN A 1 741 ? -3.171 16.206 7.799 1.00 55.16 741 ASN A C 1
ATOM 5770 O O . ASN A 1 741 ? -3.334 17.388 7.506 1.00 55.16 741 ASN A O 1
ATOM 5774 N N . ASN A 1 742 ? -3.430 15.762 9.033 1.00 57.28 742 ASN A N 1
ATOM 5775 C CA . ASN A 1 742 ? -3.923 16.629 10.105 1.00 57.28 742 ASN A CA 1
ATOM 5776 C C . ASN A 1 742 ? -2.947 17.777 10.407 1.00 57.28 742 ASN A C 1
ATOM 5778 O O . ASN A 1 742 ? -3.380 18.866 10.776 1.00 57.28 742 ASN A O 1
ATOM 5782 N N . TRP A 1 743 ? -1.642 17.543 10.246 1.00 46.22 743 TRP A N 1
ATOM 5783 C CA . TRP A 1 743 ? -0.598 18.554 10.381 1.00 46.22 743 TRP A CA 1
ATOM 5784 C C . TRP A 1 743 ? -0.636 19.579 9.244 1.00 46.22 743 TRP A C 1
ATOM 5786 O O . TRP A 1 743 ? -0.700 20.774 9.533 1.00 46.22 743 TRP A O 1
ATOM 5796 N N . PHE A 1 744 ? -0.687 19.141 7.980 1.00 43.25 744 PHE A N 1
ATOM 5797 C CA . PHE A 1 744 ? -0.837 20.042 6.829 1.00 43.25 744 PHE A CA 1
ATOM 5798 C C . PHE A 1 744 ? -2.097 20.912 6.939 1.00 43.25 744 PHE A C 1
ATOM 5800 O O . PHE A 1 744 ? -2.067 22.102 6.620 1.00 43.25 744 PHE A O 1
ATOM 5807 N N . ASN A 1 745 ? -3.180 20.337 7.464 1.00 46.41 745 ASN A N 1
ATOM 5808 C CA . ASN A 1 745 ? -4.509 20.947 7.441 1.00 46.41 745 ASN A CA 1
ATOM 5809 C C . ASN A 1 745 ? -4.922 21.595 8.769 1.00 46.41 745 ASN A C 1
ATOM 5811 O O . ASN A 1 745 ? -6.034 22.101 8.886 1.00 46.41 745 ASN A O 1
ATOM 5815 N N . GLY A 1 746 ? -4.064 21.559 9.795 1.00 47.06 746 GLY A N 1
ATOM 5816 C CA . GLY A 1 746 ? -4.382 22.092 11.124 1.00 47.06 746 GLY A CA 1
ATOM 5817 C C . GLY A 1 746 ? -5.565 21.395 11.820 1.00 47.06 746 GLY A C 1
ATOM 5818 O O . GLY A 1 746 ? -6.149 21.947 12.756 1.00 47.06 746 GLY A O 1
ATOM 5819 N N . ILE A 1 747 ? -5.938 20.185 11.383 1.00 53.84 747 ILE A N 1
ATOM 5820 C CA . ILE A 1 747 ? -7.104 19.449 11.883 1.00 53.84 747 ILE A CA 1
ATOM 5821 C C . ILE A 1 747 ? -6.753 18.814 13.230 1.00 53.84 747 ILE A C 1
ATOM 5823 O O . ILE A 1 747 ? -5.976 17.863 13.323 1.00 53.84 747 ILE A O 1
ATOM 5827 N N . LYS A 1 748 ? -7.365 19.307 14.311 1.00 55.72 748 LYS A N 1
ATOM 5828 C CA . LYS A 1 748 ? -7.300 18.646 15.621 1.00 55.72 748 LYS A CA 1
ATOM 5829 C C . LYS A 1 748 ? -8.370 17.562 15.686 1.00 55.72 748 LYS A C 1
ATOM 5831 O O . LYS A 1 748 ? -9.561 17.858 15.622 1.00 55.72 748 LYS A O 1
ATOM 5836 N N . SER A 1 749 ? -7.955 16.307 15.851 1.00 66.81 749 SER A N 1
ATOM 5837 C CA . SER A 1 749 ? -8.889 15.214 16.129 1.00 66.81 749 SER A CA 1
ATOM 5838 C C . SER A 1 749 ? -9.643 15.521 17.424 1.00 66.81 749 SER A C 1
ATOM 5840 O O . SER A 1 749 ? -9.014 15.773 18.452 1.00 66.81 749 SER A O 1
ATOM 5842 N N . LYS A 1 750 ? -10.983 15.535 17.378 1.00 74.19 750 LYS A N 1
ATOM 5843 C CA . LYS A 1 750 ? -11.807 15.697 18.585 1.00 74.19 750 LYS A CA 1
ATOM 5844 C C . LYS A 1 750 ? -11.517 14.502 19.506 1.00 74.19 750 LYS A C 1
ATOM 5846 O O . LYS A 1 750 ? -11.773 13.373 19.074 1.00 74.19 750 LYS A O 1
ATOM 5851 N N . PRO A 1 751 ? -11.005 14.718 20.732 1.00 83.06 751 PRO A N 1
ATOM 5852 C CA . PRO A 1 751 ? -10.828 13.635 21.690 1.00 83.06 751 PRO A CA 1
ATOM 5853 C C . PRO A 1 751 ? -12.154 12.915 21.944 1.00 83.06 751 PRO A C 1
ATOM 5855 O O . PRO A 1 751 ? -13.229 13.511 21.815 1.00 83.06 751 PRO A O 1
ATOM 5858 N N . ALA A 1 752 ? -12.080 11.633 22.283 1.00 87.81 752 ALA A N 1
ATOM 5859 C CA . ALA A 1 752 ? -13.234 10.912 22.792 1.00 87.81 752 ALA A CA 1
ATOM 5860 C C . ALA A 1 752 ? -13.719 11.557 24.100 1.00 87.81 752 ALA A C 1
ATOM 5862 O O . ALA A 1 752 ? -12.921 12.091 24.872 1.00 87.81 752 ALA A O 1
ATOM 5863 N N . GLU A 1 753 ? -15.035 11.552 24.313 1.00 88.31 753 GLU A N 1
ATOM 5864 C CA . GLU A 1 753 ? -15.640 12.115 25.528 1.00 88.31 753 GLU A CA 1
ATOM 5865 C C . GLU A 1 753 ? -15.320 11.247 26.745 1.00 88.31 753 GLU A C 1
ATOM 5867 O O . GLU A 1 753 ? -15.027 11.766 27.818 1.00 88.31 753 GLU A O 1
ATOM 5872 N N . GLU A 1 754 ? -15.289 9.932 26.534 1.00 90.56 754 GLU A N 1
ATOM 5873 C CA . GLU A 1 754 ? -14.901 8.939 27.520 1.00 90.56 754 GLU A CA 1
ATOM 5874 C C . GLU A 1 754 ? -13.803 8.033 26.956 1.00 90.56 754 GLU A C 1
ATOM 5876 O O . GLU A 1 754 ? -13.762 7.719 25.760 1.00 90.56 754 GLU A O 1
ATOM 5881 N N . VAL A 1 755 ? -12.901 7.629 27.847 1.00 92.81 755 VAL A N 1
ATOM 5882 C CA . VAL A 1 755 ? -11.787 6.726 27.565 1.00 92.81 755 VAL A CA 1
ATOM 5883 C C . VAL A 1 755 ? -11.685 5.667 28.658 1.00 92.81 755 VAL A C 1
ATOM 5885 O O . VAL A 1 755 ? -12.129 5.895 29.784 1.00 92.81 755 VAL A O 1
ATOM 5888 N N . ASP A 1 756 ? -11.114 4.516 28.326 1.00 90.56 756 ASP A N 1
ATOM 5889 C CA . ASP A 1 756 ? -10.830 3.451 29.283 1.00 90.56 756 ASP A CA 1
ATOM 5890 C C . ASP A 1 756 ? -9.526 3.696 30.070 1.00 90.56 756 ASP A C 1
ATOM 5892 O O . ASP A 1 756 ? -8.903 4.760 29.995 1.00 90.56 756 ASP A O 1
ATOM 5896 N N . GLU A 1 757 ? -9.095 2.693 30.838 1.00 89.81 757 GLU A N 1
ATOM 5897 C CA . GLU A 1 757 ? -7.874 2.751 31.651 1.00 89.81 757 GLU A CA 1
ATOM 5898 C C . GLU A 1 757 ? -6.568 2.846 30.841 1.00 89.81 757 GLU A C 1
ATOM 5900 O O . GLU A 1 757 ? -5.548 3.280 31.377 1.00 89.81 757 GLU A O 1
ATOM 5905 N N . PHE A 1 758 ? -6.590 2.494 29.551 1.00 89.44 758 PHE A N 1
ATOM 5906 C CA . PHE A 1 758 ? -5.460 2.628 28.628 1.00 89.44 758 PHE A CA 1
ATOM 5907 C C . PHE A 1 758 ? -5.490 3.943 27.839 1.00 89.44 758 PHE A C 1
ATOM 5909 O O . PHE A 1 758 ? -4.579 4.218 27.047 1.00 89.44 758 PHE A O 1
ATOM 5916 N N . GLY A 1 759 ? -6.509 4.774 28.076 1.00 89.69 759 GLY A N 1
ATOM 5917 C CA . GLY A 1 759 ? -6.744 6.014 27.352 1.00 89.69 759 GLY A CA 1
ATOM 5918 C C . GLY A 1 759 ? -7.405 5.793 25.993 1.00 89.69 759 GLY A C 1
ATOM 5919 O O . GLY A 1 759 ? -7.328 6.672 25.135 1.00 89.69 759 GLY A O 1
ATOM 5920 N N . PHE A 1 760 ? -8.039 4.644 25.764 1.00 93.06 760 PHE A N 1
ATOM 5921 C CA . PHE A 1 760 ? -8.688 4.313 24.502 1.00 93.06 760 PHE A CA 1
ATOM 5922 C C . PHE A 1 760 ? -10.160 4.748 24.462 1.00 93.06 760 PHE A C 1
ATOM 5924 O O . PHE A 1 760 ? -10.851 4.627 25.470 1.00 93.06 760 PHE A O 1
ATOM 5931 N N . PRO A 1 761 ? -10.673 5.248 23.318 1.00 92.62 761 PRO A N 1
ATOM 5932 C CA . PRO A 1 761 ? -12.079 5.636 23.174 1.00 92.62 761 PRO A CA 1
ATOM 5933 C C . PRO A 1 761 ? -13.072 4.512 23.504 1.00 92.62 761 PRO A C 1
ATOM 5935 O O . PRO A 1 761 ? -12.960 3.404 22.983 1.00 92.62 761 PRO A O 1
ATOM 5938 N N . THR A 1 762 ? -14.104 4.815 24.296 1.00 91.44 762 THR A N 1
ATOM 5939 C CA . THR A 1 762 ? -15.146 3.847 24.712 1.00 91.44 762 THR A CA 1
ATOM 5940 C C . THR A 1 762 ? -16.441 3.936 23.898 1.00 91.44 762 THR A C 1
ATOM 5942 O O . THR A 1 762 ? -17.334 3.089 24.030 1.00 91.44 762 THR A O 1
ATOM 5945 N N . ASP A 1 763 ? -16.543 4.943 23.028 1.00 89.94 763 ASP A N 1
ATOM 5946 C CA . ASP A 1 763 ? -17.659 5.159 22.105 1.00 89.94 763 ASP A CA 1
ATOM 5947 C C . ASP A 1 763 ? -17.563 4.302 20.830 1.00 89.94 763 ASP A C 1
ATOM 5949 O O . ASP A 1 763 ? -18.460 4.321 19.991 1.00 89.94 763 ASP A O 1
ATOM 5953 N N . VAL A 1 764 ? -16.491 3.522 20.695 1.00 91.81 764 VAL A N 1
ATOM 5954 C CA . VAL A 1 764 ? -16.271 2.545 19.629 1.00 91.81 764 VAL A CA 1
ATOM 5955 C C . VAL A 1 764 ? -15.861 1.230 20.280 1.00 91.81 764 VAL A C 1
ATOM 5957 O O . VAL A 1 764 ? -14.983 1.210 21.146 1.00 91.81 764 VAL A O 1
ATOM 5960 N N . TRP A 1 765 ? -16.485 0.122 19.875 1.00 94.06 765 TRP A N 1
ATOM 5961 C CA . TRP A 1 765 ? -16.067 -1.183 20.372 1.00 94.06 765 TRP A CA 1
ATOM 5962 C C . TRP A 1 765 ? -14.719 -1.558 19.759 1.00 94.06 765 TRP A C 1
ATOM 5964 O O . TRP A 1 765 ? -14.506 -1.423 18.550 1.00 94.06 765 TRP A O 1
ATOM 5974 N N . HIS A 1 766 ? -13.815 -2.045 20.596 1.00 94.94 766 HIS A N 1
ATOM 5975 C CA . HIS A 1 766 ? -12.480 -2.441 20.195 1.00 94.94 766 HIS A CA 1
ATOM 5976 C C . HIS A 1 766 ? -12.019 -3.655 20.996 1.00 94.94 766 HIS A C 1
ATOM 5978 O O . HIS A 1 766 ? -12.510 -3.928 22.090 1.00 94.94 766 HIS A O 1
ATOM 5984 N N . GLN A 1 767 ? -11.082 -4.396 20.417 1.00 93.75 767 GLN A N 1
ATOM 5985 C CA . GLN A 1 767 ? -10.353 -5.447 21.109 1.00 93.75 767 GLN A CA 1
ATOM 5986 C C . GLN A 1 767 ? -8.964 -5.535 20.496 1.00 93.75 767 GLN A C 1
ATOM 5988 O O . GLN A 1 767 ? -8.830 -5.896 19.319 1.00 93.75 767 GLN A O 1
ATOM 5993 N N . PHE A 1 768 ? -7.936 -5.234 21.284 1.00 95.38 768 PHE A N 1
ATOM 5994 C CA . PHE A 1 768 ? -6.553 -5.365 20.844 1.00 95.38 768 PHE A CA 1
ATOM 5995 C C . PHE A 1 768 ? -5.853 -6.464 21.621 1.00 95.38 768 PHE A C 1
ATOM 5997 O O . PHE A 1 768 ? -6.146 -6.728 22.786 1.00 95.38 768 PHE A O 1
ATOM 6004 N N . SER A 1 769 ? -4.912 -7.133 20.968 1.00 95.75 769 SER A N 1
ATOM 6005 C CA . SER A 1 769 ? -4.085 -8.114 21.647 1.00 95.75 769 SER A CA 1
ATOM 6006 C C . SER A 1 769 ? -2.665 -8.132 21.127 1.00 95.75 769 SER A C 1
ATOM 6008 O O . SER A 1 769 ? -2.423 -7.958 19.933 1.00 95.75 769 SER A O 1
ATOM 6010 N N . ILE A 1 770 ? -1.736 -8.373 22.046 1.00 95.81 770 ILE A N 1
ATOM 6011 C CA . ILE A 1 770 ? -0.355 -8.739 21.748 1.00 95.81 770 ILE A CA 1
ATOM 6012 C C . ILE A 1 770 ? -0.116 -10.099 22.388 1.00 95.81 770 ILE A C 1
ATOM 6014 O O . ILE A 1 770 ? -0.529 -10.354 23.517 1.00 95.81 770 ILE A O 1
ATOM 6018 N N . SER A 1 771 ? 0.536 -10.984 21.651 1.00 97.25 771 SER A N 1
ATOM 6019 C CA . SER A 1 771 ? 0.745 -12.373 22.024 1.00 97.25 771 SER A CA 1
ATOM 6020 C C . SER A 1 771 ? 2.213 -12.740 21.882 1.00 97.25 771 SER A C 1
ATOM 6022 O O . SER A 1 771 ? 2.878 -12.354 20.918 1.00 97.25 771 SER A O 1
ATOM 6024 N N . ALA A 1 772 ? 2.712 -13.500 22.848 1.00 98.19 772 ALA A N 1
ATOM 6025 C CA . ALA A 1 772 ? 3.999 -14.167 22.769 1.00 98.19 772 ALA A CA 1
ATOM 6026 C C . ALA A 1 772 ? 3.813 -15.615 23.213 1.00 98.19 772 ALA A C 1
ATOM 6028 O O . ALA A 1 772 ? 3.150 -15.887 24.215 1.00 98.19 772 ALA A O 1
ATOM 6029 N N . GLY A 1 773 ? 4.377 -16.557 22.470 1.00 97.19 773 GLY A N 1
ATOM 6030 C CA . GLY A 1 773 ? 4.167 -17.971 22.725 1.00 97.19 773 GLY A CA 1
ATOM 6031 C C . GLY A 1 773 ? 5.333 -18.844 22.317 1.00 97.19 773 GLY A C 1
ATOM 6032 O O . GLY A 1 773 ? 6.207 -18.452 21.545 1.00 97.19 773 GLY A O 1
ATOM 6033 N N . TYR A 1 774 ? 5.322 -20.058 22.844 1.00 98.06 774 TYR A N 1
ATOM 6034 C CA . TYR A 1 774 ? 6.259 -21.107 22.486 1.00 98.06 774 TYR A CA 1
ATOM 6035 C C . TYR A 1 774 ? 5.506 -22.420 22.335 1.00 98.06 774 TYR A C 1
ATOM 6037 O O . TYR A 1 774 ? 4.494 -22.674 22.992 1.00 98.06 774 TYR A O 1
ATOM 6045 N N . GLY A 1 775 ? 6.008 -23.277 21.464 1.00 97.06 775 GLY A N 1
ATOM 6046 C CA . GLY A 1 775 ? 5.471 -24.609 21.325 1.00 97.06 775 GLY A CA 1
ATOM 6047 C C . GLY A 1 775 ? 6.211 -25.403 20.277 1.00 97.06 775 GLY A C 1
ATOM 6048 O O . GLY A 1 775 ? 7.424 -25.274 20.121 1.00 97.06 775 GLY A O 1
ATOM 6049 N N . THR A 1 776 ? 5.476 -26.252 19.575 1.00 96.62 776 THR A N 1
ATOM 6050 C CA . THR A 1 776 ? 6.046 -27.194 18.622 1.00 96.62 776 THR A CA 1
ATOM 6051 C C . THR A 1 776 ? 5.427 -27.033 17.247 1.00 96.62 776 THR A C 1
ATOM 6053 O O . THR A 1 776 ? 4.253 -26.690 17.106 1.00 96.62 776 THR A O 1
ATOM 6056 N N . GLN A 1 777 ? 6.223 -27.291 16.219 1.00 94.69 777 GLN A N 1
ATOM 6057 C CA . GLN A 1 777 ? 5.770 -27.373 14.842 1.00 94.69 777 GLN A CA 1
ATOM 6058 C C . GLN A 1 777 ? 6.383 -28.588 14.151 1.00 94.69 777 GLN A C 1
ATOM 6060 O O . GLN A 1 777 ? 7.510 -28.981 14.438 1.00 94.69 777 GLN A O 1
ATOM 6065 N N . SER A 1 778 ? 5.638 -29.184 13.229 1.00 92.94 778 SER A N 1
ATOM 6066 C CA . SER A 1 778 ? 6.095 -30.297 12.395 1.00 92.94 778 SER A CA 1
ATOM 6067 C C . SER A 1 778 ? 5.568 -30.124 10.978 1.00 92.94 778 SER A C 1
ATOM 6069 O O . SER A 1 778 ? 4.472 -29.589 10.788 1.00 92.94 778 SER A O 1
ATOM 6071 N N . ARG A 1 779 ? 6.340 -30.578 9.989 1.00 91.62 779 ARG A N 1
ATOM 6072 C CA . ARG A 1 779 ? 5.934 -30.618 8.580 1.00 91.62 779 ARG A CA 1
ATOM 6073 C C . ARG A 1 779 ? 5.962 -32.051 8.069 1.00 91.62 779 ARG A C 1
ATOM 6075 O O . ARG A 1 779 ? 6.855 -32.806 8.434 1.00 91.62 779 ARG A O 1
ATOM 6082 N N . SER A 1 780 ? 5.027 -32.420 7.199 1.00 91.94 780 SER A N 1
ATOM 6083 C CA . SER A 1 780 ? 4.958 -33.770 6.619 1.00 91.94 780 SER A CA 1
ATOM 6084 C C . SER A 1 780 ? 6.158 -34.137 5.740 1.00 91.94 780 SER A C 1
ATOM 6086 O O . SER A 1 780 ? 6.455 -35.317 5.589 1.00 91.94 780 SER A O 1
ATOM 6088 N N . ASP A 1 781 ? 6.853 -33.148 5.171 1.00 87.38 781 ASP A N 1
ATOM 6089 C CA . ASP A 1 781 ? 8.030 -33.314 4.309 1.00 87.38 781 ASP A CA 1
ATOM 6090 C C . ASP A 1 781 ? 9.366 -33.320 5.082 1.00 87.38 781 ASP A C 1
ATOM 6092 O O . ASP A 1 781 ? 10.438 -33.448 4.483 1.00 87.38 781 ASP A O 1
ATOM 6096 N N . LYS A 1 782 ? 9.324 -33.201 6.415 1.00 85.94 782 LYS A N 1
ATOM 6097 C CA . LYS A 1 782 ? 10.493 -33.226 7.305 1.00 85.94 782 LYS A CA 1
ATOM 6098 C C . LYS A 1 782 ? 10.282 -34.226 8.442 1.00 85.94 782 LYS A C 1
ATOM 6100 O O . LYS A 1 782 ? 9.162 -34.535 8.833 1.00 85.94 782 LYS A O 1
ATOM 6105 N N . LYS A 1 783 ? 11.376 -34.778 8.972 1.00 83.50 783 LYS A N 1
ATOM 6106 C CA . LYS A 1 783 ? 11.313 -35.723 10.096 1.00 83.50 783 LYS A CA 1
ATOM 6107 C C . LYS A 1 783 ? 11.339 -34.974 11.425 1.00 83.50 783 LYS A C 1
ATOM 6109 O O . LYS A 1 783 ? 12.246 -34.185 11.657 1.00 83.50 783 LYS A O 1
ATOM 6114 N N . GLY A 1 784 ? 10.416 -35.328 12.316 1.00 84.94 784 GLY A N 1
ATOM 6115 C CA . GLY A 1 784 ? 10.389 -34.854 13.699 1.00 84.94 784 GLY A CA 1
ATOM 6116 C C . GLY A 1 784 ? 9.502 -33.631 13.932 1.00 84.94 784 GLY A C 1
ATOM 6117 O O . GLY A 1 784 ? 8.877 -33.092 13.020 1.00 84.94 784 GLY A O 1
ATOM 6118 N N . SER A 1 785 ? 9.426 -33.239 15.201 1.00 89.75 785 SER A N 1
ATOM 6119 C CA . SER A 1 785 ? 8.776 -32.017 15.661 1.00 89.75 785 SER A CA 1
ATOM 6120 C C . SER A 1 785 ? 9.835 -31.106 16.261 1.00 89.75 785 SER A C 1
ATOM 6122 O O . SER A 1 785 ? 10.752 -31.574 16.933 1.00 89.75 785 SER A O 1
ATOM 6124 N N . GLU A 1 786 ? 9.697 -29.809 16.041 1.00 92.31 786 GLU A N 1
ATOM 6125 C CA . GLU A 1 786 ? 10.709 -28.814 16.377 1.00 92.31 786 GLU A CA 1
ATOM 6126 C C . GLU A 1 786 ? 10.094 -27.705 17.225 1.00 92.31 786 GLU A C 1
ATOM 6128 O O . GLU A 1 786 ? 8.904 -27.411 17.111 1.00 92.31 786 GLU A O 1
ATOM 6133 N N . GLY A 1 787 ? 10.906 -27.080 18.077 1.00 96.06 787 GLY A N 1
ATOM 6134 C CA . GLY A 1 787 ? 10.481 -25.919 18.850 1.00 96.06 787 GLY A CA 1
ATOM 6135 C C . GLY A 1 787 ? 10.220 -24.707 17.953 1.00 96.06 787 GLY A C 1
ATOM 6136 O O . GLY A 1 787 ? 10.966 -24.455 17.003 1.00 96.06 787 GLY A O 1
ATOM 6137 N N . THR A 1 788 ? 9.183 -23.936 18.268 1.00 96.50 788 THR A N 1
ATOM 6138 C CA . THR A 1 788 ? 8.894 -22.656 17.615 1.00 96.50 788 THR A CA 1
ATOM 6139 C C . THR A 1 788 ? 8.463 -21.614 18.638 1.00 96.50 788 THR A C 1
ATOM 6141 O O . THR A 1 788 ? 7.640 -21.889 19.510 1.00 96.50 788 THR A O 1
ATOM 6144 N N . ALA A 1 789 ? 9.040 -20.421 18.534 1.00 97.81 789 ALA A N 1
ATOM 6145 C CA . ALA A 1 789 ? 8.586 -19.232 19.239 1.00 97.81 789 ALA A CA 1
ATOM 6146 C C . ALA A 1 789 ? 7.665 -18.429 18.316 1.00 97.81 789 ALA A C 1
ATOM 6148 O O . ALA A 1 789 ? 7.890 -18.388 17.109 1.00 97.81 789 ALA A O 1
ATOM 6149 N N . SER A 1 790 ? 6.643 -17.786 18.867 1.00 97.44 790 SER A N 1
ATOM 6150 C CA . SER A 1 790 ? 5.681 -16.986 18.115 1.00 97.44 790 SER A CA 1
ATOM 6151 C C . SER A 1 790 ? 5.465 -15.644 18.795 1.00 97.44 790 SER A C 1
ATOM 6153 O O . SER A 1 790 ? 5.323 -15.585 20.013 1.00 97.44 790 SER A O 1
ATOM 6155 N N . VAL A 1 791 ? 5.406 -14.580 18.004 1.00 98.12 791 VAL A N 1
ATOM 6156 C CA . VAL A 1 791 ? 4.900 -13.272 18.421 1.00 98.12 791 VAL A CA 1
ATOM 6157 C C . VAL A 1 791 ? 3.775 -12.873 17.484 1.00 98.12 791 VAL A C 1
ATOM 6159 O O . VAL A 1 791 ? 3.833 -13.147 16.285 1.00 98.12 791 VAL A O 1
ATOM 6162 N N . GLY A 1 792 ? 2.739 -12.239 18.010 1.00 97.06 792 GLY A N 1
ATOM 6163 C CA . GLY A 1 792 ? 1.631 -11.789 17.185 1.00 97.06 792 GLY A CA 1
ATOM 6164 C C . GLY A 1 792 ? 0.885 -10.621 17.790 1.00 97.06 792 GLY A C 1
ATOM 6165 O O . GLY A 1 792 ? 0.949 -10.383 18.993 1.00 97.06 792 GLY A O 1
ATOM 6166 N N . PHE A 1 793 ? 0.156 -9.912 16.945 1.00 96.00 793 PHE A N 1
ATOM 6167 C CA . PHE A 1 793 ? -0.757 -8.862 17.346 1.00 96.00 793 PHE A CA 1
ATOM 6168 C C . PHE A 1 793 ? -2.062 -8.990 16.566 1.00 96.00 793 PHE A C 1
ATOM 6170 O O . PHE A 1 793 ? -2.089 -9.464 15.427 1.00 96.00 793 PHE A O 1
ATOM 6177 N N . GLU A 1 794 ? -3.147 -8.546 17.180 1.00 97.06 794 GLU A N 1
ATOM 6178 C CA . GLU A 1 794 ? -4.438 -8.441 16.522 1.00 97.06 794 GLU A CA 1
ATOM 6179 C C . GLU A 1 794 ? -5.139 -7.165 16.972 1.00 97.06 794 GLU A C 1
ATOM 6181 O O . GLU A 1 794 ? -5.192 -6.882 18.168 1.00 97.06 794 GLU A O 1
ATOM 6186 N N . THR A 1 795 ? -5.693 -6.418 16.020 1.00 96.56 795 THR A N 1
ATOM 6187 C CA . THR A 1 795 ? -6.596 -5.303 16.288 1.00 96.56 795 THR A CA 1
ATOM 6188 C C . THR A 1 795 ? -7.963 -5.587 15.693 1.00 96.56 795 THR A C 1
ATOM 6190 O O . THR A 1 795 ? -8.070 -6.101 14.579 1.00 96.56 795 THR A O 1
ATOM 6193 N N . GLN A 1 796 ? -9.017 -5.270 16.438 1.00 97.12 796 GLN A N 1
ATOM 6194 C CA . GLN A 1 796 ? -10.386 -5.247 15.940 1.00 97.12 796 GLN A CA 1
ATOM 6195 C C . GLN A 1 796 ? -11.047 -3.945 16.369 1.00 97.12 796 GLN A C 1
ATOM 6197 O O . GLN A 1 796 ? -10.954 -3.558 17.532 1.00 97.12 796 GLN A O 1
ATOM 6202 N N . ILE A 1 797 ? -11.731 -3.299 15.432 1.00 96.38 797 ILE A N 1
ATOM 6203 C CA . ILE A 1 797 ? -12.535 -2.103 15.674 1.00 96.38 797 ILE A CA 1
ATOM 6204 C C . ILE A 1 797 ? -13.894 -2.331 15.022 1.00 96.38 797 ILE A C 1
ATOM 6206 O O . ILE A 1 797 ? -13.965 -2.707 13.850 1.00 96.38 797 ILE A O 1
ATOM 6210 N N . LEU A 1 798 ? -14.961 -2.103 15.784 1.00 95.12 798 LEU A N 1
ATOM 6211 C CA . LEU A 1 798 ? -16.338 -2.106 15.309 1.00 95.12 798 LEU A CA 1
ATOM 6212 C C . LEU A 1 798 ? -16.974 -0.759 15.664 1.00 95.12 798 LEU A C 1
ATOM 6214 O O . LEU A 1 798 ? -17.114 -0.418 16.839 1.00 95.12 798 LEU A O 1
ATOM 6218 N N . ASN A 1 799 ? -17.399 -0.012 14.645 1.00 92.06 799 ASN A N 1
ATOM 6219 C CA . ASN A 1 799 ? -18.000 1.319 14.768 1.00 92.06 799 ASN A CA 1
ATOM 6220 C C . ASN A 1 799 ? -19.455 1.264 15.282 1.00 92.06 799 ASN A C 1
ATOM 6222 O O . ASN A 1 799 ? -20.356 1.840 14.683 1.00 92.06 799 ASN A O 1
ATOM 6226 N N . GLN A 1 800 ? -19.684 0.561 16.395 1.00 89.19 800 GLN A N 1
ATOM 6227 C CA . GLN A 1 800 ? -20.964 0.454 17.092 1.00 89.19 800 GLN A CA 1
ATOM 6228 C C . GLN A 1 800 ? -20.737 0.419 18.611 1.00 89.19 800 GLN A C 1
ATOM 6230 O O . GLN A 1 800 ? -20.236 -0.562 19.159 1.00 89.19 800 GLN A O 1
ATOM 6235 N N . SER A 1 801 ? -21.132 1.491 19.298 1.00 84.19 801 SER A N 1
ATOM 6236 C CA . SER A 1 801 ? -20.881 1.701 20.731 1.00 84.19 801 SER A CA 1
ATOM 6237 C C . SER A 1 801 ? -21.677 0.767 21.649 1.00 84.19 801 SER A C 1
ATOM 6239 O O . SER A 1 801 ? -21.276 0.543 22.798 1.00 84.19 801 SER A O 1
ATOM 6241 N N . THR A 1 802 ? -22.801 0.235 21.153 1.00 88.50 802 THR A N 1
ATOM 6242 C CA . THR A 1 802 ? -23.713 -0.659 21.888 1.00 88.50 802 THR A CA 1
ATOM 6243 C C . THR A 1 802 ? -23.356 -2.141 21.765 1.00 88.50 802 THR A C 1
ATOM 6245 O O . THR A 1 802 ? -23.938 -2.962 22.479 1.00 88.50 802 THR A O 1
ATOM 6248 N N . TYR A 1 803 ? -22.393 -2.500 20.911 1.00 92.81 803 TYR A N 1
ATOM 6249 C CA . TYR A 1 803 ? -21.946 -3.883 20.760 1.00 92.81 803 TYR A CA 1
ATOM 6250 C C . TYR A 1 803 ? -21.352 -4.408 22.080 1.00 92.81 803 TYR A C 1
ATOM 6252 O O . TYR A 1 803 ? -20.676 -3.674 22.800 1.00 92.81 803 TYR A O 1
ATOM 6260 N N . ASP A 1 804 ? -21.644 -5.669 22.422 1.00 92.75 804 ASP A N 1
ATOM 6261 C CA . ASP A 1 804 ? -21.345 -6.288 23.730 1.00 92.75 804 ASP A CA 1
ATOM 6262 C C . ASP A 1 804 ? -21.983 -5.580 24.956 1.00 92.75 804 ASP A C 1
ATOM 6264 O O . ASP A 1 804 ? -21.654 -5.891 26.103 1.00 92.75 804 ASP A O 1
ATOM 6268 N N . LYS A 1 805 ? -22.946 -4.668 24.754 1.00 93.69 805 LYS A N 1
ATOM 6269 C CA . LYS A 1 805 ? -23.710 -3.991 25.819 1.00 93.69 805 LYS A CA 1
ATOM 6270 C C . LYS A 1 805 ? -25.211 -4.253 25.661 1.00 93.69 805 LYS A C 1
ATOM 6272 O O . LYS A 1 805 ? -25.659 -4.762 24.636 1.00 93.69 805 LYS A O 1
ATOM 6277 N N . ALA A 1 806 ? -26.006 -3.945 26.688 1.00 94.56 806 ALA A N 1
ATOM 6278 C CA . ALA A 1 806 ? -27.467 -3.976 26.579 1.00 94.56 806 ALA A CA 1
ATOM 6279 C C . ALA A 1 806 ? -27.947 -2.792 25.729 1.00 94.56 806 ALA A C 1
ATOM 6281 O O . ALA A 1 806 ? -27.523 -1.660 25.950 1.00 94.56 806 ALA A O 1
ATOM 6282 N N . GLY A 1 807 ? -28.822 -3.052 24.762 1.00 94.44 807 GLY A N 1
ATOM 6283 C CA . GLY A 1 807 ? -29.299 -2.040 23.833 1.00 94.44 807 GLY A CA 1
ATOM 6284 C C . GLY A 1 807 ? -30.021 -2.635 22.630 1.00 94.44 807 GLY A C 1
ATOM 6285 O O . GLY A 1 807 ? -30.026 -3.848 22.406 1.00 94.44 807 GLY A O 1
ATOM 6286 N N . LYS A 1 808 ? -30.630 -1.748 21.843 1.00 95.62 808 LYS A N 1
ATOM 6287 C CA . LYS A 1 808 ? -31.223 -2.076 20.548 1.00 95.62 808 LYS A CA 1
ATOM 6288 C C . LYS A 1 808 ? -30.606 -1.199 19.475 1.00 95.62 808 LYS A C 1
ATOM 6290 O O . LYS A 1 808 ? -30.444 -0.003 19.697 1.00 95.62 808 LYS A O 1
ATOM 6295 N N . ALA A 1 809 ? -30.313 -1.793 18.328 1.00 94.38 809 ALA A N 1
ATOM 6296 C CA . ALA A 1 809 ? -29.851 -1.085 17.143 1.00 94.38 809 ALA A CA 1
ATOM 6297 C C . ALA A 1 809 ? -30.451 -1.738 15.894 1.00 94.38 809 ALA A C 1
ATOM 6299 O O . ALA A 1 809 ? -30.630 -2.957 15.850 1.00 94.38 809 ALA A O 1
ATOM 6300 N N . ASP A 1 810 ? -30.768 -0.926 14.893 1.00 94.50 810 ASP A N 1
ATOM 6301 C CA . ASP A 1 810 ? -31.242 -1.361 13.577 1.00 94.50 810 ASP A CA 1
ATOM 6302 C C . ASP A 1 810 ? -30.796 -0.301 12.565 1.00 94.50 810 ASP A C 1
ATOM 6304 O O . ASP A 1 810 ? -31.442 0.733 12.387 1.00 94.50 810 ASP A O 1
ATOM 6308 N N . GLU A 1 811 ? -29.594 -0.483 12.024 1.00 92.69 811 GLU A N 1
ATOM 6309 C CA . GLU A 1 811 ? -28.842 0.580 11.362 1.00 92.69 811 GLU A CA 1
ATOM 6310 C C . GLU A 1 811 ? -28.196 0.086 10.065 1.00 92.69 811 GLU A C 1
ATOM 6312 O O . GLU A 1 811 ? -27.732 -1.051 9.957 1.00 92.69 811 GLU A O 1
ATOM 6317 N N . ILE A 1 812 ? -28.134 0.976 9.071 1.00 90.69 812 ILE A N 1
ATOM 6318 C CA . ILE A 1 812 ? -27.370 0.772 7.838 1.00 90.69 812 ILE A CA 1
ATOM 6319 C C . ILE A 1 812 ? -26.158 1.696 7.871 1.00 90.69 812 ILE A C 1
ATOM 6321 O O . ILE A 1 812 ? -26.286 2.922 7.820 1.00 90.69 812 ILE A O 1
ATOM 6325 N N . PHE A 1 813 ? -24.977 1.094 7.883 1.00 91.12 813 PHE A N 1
ATOM 6326 C CA . PHE A 1 813 ? -23.699 1.775 7.784 1.00 91.12 813 PHE A CA 1
ATOM 6327 C C . PHE A 1 813 ? -23.337 1.963 6.314 1.00 91.12 813 PHE A C 1
ATOM 6329 O O . PHE A 1 813 ? -23.280 1.002 5.548 1.00 91.12 813 PHE A O 1
ATOM 6336 N N . LYS A 1 814 ? -23.099 3.217 5.920 1.00 88.88 814 LYS A N 1
ATOM 6337 C CA . LYS A 1 814 ? -22.692 3.606 4.555 1.00 88.88 814 LYS A CA 1
ATOM 6338 C C . LYS A 1 814 ? -21.179 3.799 4.401 1.00 88.88 814 LYS A C 1
ATOM 6340 O O . LYS A 1 814 ? -20.725 4.218 3.344 1.00 88.88 814 LYS A O 1
ATOM 6345 N N . ASP A 1 815 ? -20.433 3.566 5.471 1.00 93.19 815 ASP A N 1
ATOM 6346 C CA . ASP A 1 815 ? -18.977 3.658 5.541 1.00 93.19 815 ASP A CA 1
ATOM 6347 C C . ASP A 1 815 ? -18.479 2.521 6.446 1.00 93.19 815 ASP A C 1
ATOM 6349 O O . ASP A 1 815 ? -19.292 1.783 7.019 1.00 93.19 815 ASP A O 1
ATOM 6353 N N . THR A 1 816 ? -17.161 2.389 6.580 1.00 94.94 816 THR A N 1
ATOM 6354 C CA . THR A 1 816 ? -16.523 1.260 7.261 1.00 94.94 816 THR A CA 1
ATOM 6355 C C . THR A 1 816 ? -17.109 0.975 8.633 1.00 94.94 816 THR A C 1
ATOM 6357 O O . THR A 1 816 ? -17.054 1.802 9.549 1.00 94.94 816 THR A O 1
ATOM 6360 N N . MET A 1 817 ? -17.622 -0.241 8.787 1.00 93.25 817 MET A N 1
ATOM 6361 C CA . MET A 1 817 ? -18.259 -0.690 10.016 1.00 93.25 817 MET A CA 1
ATOM 6362 C C . MET A 1 817 ? -17.325 -1.521 10.894 1.00 93.25 817 MET A C 1
ATOM 6364 O O . MET A 1 817 ? -17.340 -1.382 12.115 1.00 93.25 817 MET A O 1
ATOM 6368 N N . TYR A 1 818 ? -16.523 -2.385 10.277 1.00 96.31 818 TYR A N 1
ATOM 6369 C CA . TYR A 1 818 ? -15.605 -3.283 10.968 1.00 96.31 818 TYR A CA 1
ATOM 6370 C C . TYR A 1 818 ? -14.248 -3.252 10.282 1.00 96.31 818 TYR A C 1
ATOM 6372 O O . TYR A 1 818 ? -14.184 -3.301 9.054 1.00 96.31 818 TYR A O 1
ATOM 6380 N N . SER A 1 819 ? -13.175 -3.235 11.066 1.00 97.19 819 SER A N 1
ATOM 6381 C CA . SER A 1 819 ? -11.815 -3.410 10.560 1.00 97.19 819 SER A CA 1
ATOM 6382 C C . SER A 1 819 ? -10.995 -4.303 11.480 1.00 97.19 819 SER A C 1
ATOM 6384 O O . SER A 1 819 ? -11.111 -4.203 12.705 1.00 97.19 819 SER A O 1
ATOM 6386 N N . LYS A 1 820 ? -10.140 -5.136 10.890 1.00 97.81 820 LYS A N 1
ATOM 6387 C CA . LYS A 1 820 ? -9.220 -6.025 11.593 1.00 97.81 820 LYS A CA 1
ATOM 6388 C C . LYS A 1 820 ? -7.840 -6.012 10.946 1.00 97.81 820 LYS A C 1
ATOM 6390 O O . LYS A 1 820 ? -7.731 -6.029 9.721 1.00 97.81 820 LYS A O 1
ATOM 6395 N N . ILE A 1 821 ? -6.805 -6.034 11.782 1.00 97.44 821 ILE A N 1
ATOM 6396 C CA . ILE A 1 821 ? -5.418 -6.300 11.388 1.00 97.44 821 ILE A CA 1
ATOM 6397 C C . ILE A 1 821 ? -4.914 -7.449 12.253 1.00 97.44 821 ILE A C 1
ATOM 6399 O O . ILE A 1 821 ? -5.079 -7.426 13.469 1.00 97.44 821 ILE A O 1
ATOM 6403 N N . LYS A 1 822 ? -4.304 -8.459 11.643 1.00 97.50 822 LYS A N 1
ATOM 6404 C CA . LYS A 1 822 ? -3.674 -9.583 12.332 1.00 97.50 822 LYS A CA 1
ATOM 6405 C C . LYS A 1 822 ? -2.274 -9.767 11.772 1.00 97.50 822 LYS A C 1
ATOM 6407 O O . LYS A 1 822 ? -2.108 -9.881 10.562 1.00 97.50 822 LYS A O 1
ATOM 6412 N N . GLY A 1 823 ? -1.281 -9.826 12.646 1.00 97.31 823 GLY A N 1
ATOM 6413 C CA . GLY A 1 823 ? 0.092 -10.154 12.285 1.00 97.31 823 GLY A CA 1
ATOM 6414 C C . GLY A 1 823 ? 0.636 -11.224 13.213 1.00 97.31 823 GLY A C 1
ATOM 6415 O O . GLY A 1 823 ? 0.418 -11.167 14.422 1.00 97.31 823 GLY A O 1
ATOM 6416 N N . ARG A 1 824 ? 1.345 -12.208 12.669 1.00 97.19 824 ARG A N 1
ATOM 6417 C CA . ARG A 1 824 ? 2.017 -13.242 13.453 1.00 97.19 824 ARG A CA 1
ATOM 6418 C C . ARG A 1 824 ? 3.304 -13.671 12.775 1.00 97.19 824 ARG A C 1
ATOM 6420 O O . ARG A 1 824 ? 3.310 -14.019 11.599 1.00 97.19 824 ARG A O 1
ATOM 6427 N N . LEU A 1 825 ? 4.376 -13.696 13.552 1.00 97.31 825 LEU A N 1
ATOM 6428 C CA . LEU A 1 825 ? 5.670 -14.223 13.161 1.00 97.31 825 LEU A CA 1
ATOM 6429 C C . LEU A 1 825 ? 5.996 -15.408 14.063 1.00 97.31 825 LEU A C 1
ATOM 6431 O O . LEU A 1 825 ? 6.103 -15.258 15.279 1.00 97.31 825 LEU A O 1
ATOM 6435 N N . SER A 1 826 ? 6.183 -16.581 13.469 1.00 96.06 826 SER A N 1
ATOM 6436 C CA . SER A 1 826 ? 6.679 -17.764 14.167 1.00 96.06 826 SER A CA 1
ATOM 6437 C C . SER A 1 826 ? 8.071 -18.124 13.659 1.00 96.06 826 SER A C 1
ATOM 6439 O O . SER A 1 826 ? 8.280 -18.229 12.454 1.00 96.06 826 SER A O 1
ATOM 6441 N N . VAL A 1 827 ? 9.024 -18.302 14.573 1.00 95.25 827 VAL A N 1
ATOM 6442 C CA . VAL A 1 827 ? 10.441 -18.556 14.287 1.00 95.25 827 VAL A CA 1
ATOM 6443 C C . VAL A 1 827 ? 10.872 -19.871 14.929 1.00 95.25 827 VAL A C 1
ATOM 6445 O O . VAL A 1 827 ? 10.520 -20.186 16.066 1.00 95.25 827 VAL A O 1
ATOM 6448 N N . GLY A 1 828 ? 11.640 -20.652 14.182 1.00 90.44 828 GLY A N 1
ATOM 6449 C CA . GLY A 1 828 ? 12.222 -21.926 14.584 1.00 90.44 828 GLY A CA 1
ATOM 6450 C C . GLY A 1 828 ? 13.131 -22.421 13.463 1.00 90.44 828 GLY A C 1
ATOM 6451 O O . GLY A 1 828 ? 13.793 -21.631 12.797 1.00 90.44 828 GLY A O 1
ATOM 6452 N N . GLN A 1 829 ? 13.118 -23.719 13.182 1.00 88.88 829 GLN A N 1
ATOM 6453 C CA . GLN A 1 829 ? 13.731 -24.274 11.959 1.00 88.88 829 GLN A CA 1
ATOM 6454 C C . GLN A 1 829 ? 12.970 -23.892 10.676 1.00 88.88 829 GLN A C 1
ATOM 6456 O O . GLN A 1 829 ? 13.486 -24.007 9.563 1.00 88.88 829 GLN A O 1
ATOM 6461 N N . MET A 1 830 ? 11.742 -23.407 10.840 1.00 89.50 830 MET A N 1
ATOM 6462 C CA . MET A 1 830 ? 10.951 -22.751 9.812 1.00 89.50 830 MET A CA 1
ATOM 6463 C C . MET A 1 830 ? 10.463 -21.416 10.365 1.00 89.50 830 MET A C 1
ATOM 6465 O O . MET A 1 830 ? 9.985 -21.360 11.502 1.00 89.50 830 MET A O 1
ATOM 6469 N N . THR A 1 831 ? 10.563 -20.385 9.534 1.00 92.81 831 THR A N 1
ATOM 6470 C CA . THR A 1 831 ? 9.946 -19.079 9.750 1.00 92.81 831 THR A CA 1
ATOM 6471 C C . THR A 1 831 ? 8.603 -19.043 9.020 1.00 92.81 831 THR A C 1
ATOM 6473 O O . THR A 1 831 ? 8.542 -19.407 7.849 1.00 92.81 831 THR A O 1
ATOM 6476 N N . ASP A 1 832 ? 7.534 -18.640 9.706 1.00 94.06 832 ASP A N 1
ATOM 6477 C CA . ASP A 1 832 ? 6.173 -18.485 9.165 1.00 94.06 832 ASP A CA 1
ATOM 6478 C C . ASP A 1 832 ? 5.683 -17.077 9.509 1.00 94.06 832 ASP A C 1
ATOM 6480 O O . ASP A 1 832 ? 5.529 -16.748 10.688 1.00 94.06 832 ASP A O 1
ATOM 6484 N N . LEU A 1 833 ? 5.481 -16.254 8.485 1.00 95.94 833 LEU A N 1
ATOM 6485 C CA . LEU A 1 833 ? 4.901 -14.921 8.588 1.00 95.94 833 LEU A CA 1
ATOM 6486 C C . LEU A 1 833 ? 3.461 -14.977 8.075 1.00 95.94 833 LEU A C 1
ATOM 6488 O O . LEU A 1 833 ? 3.220 -15.396 6.946 1.00 95.94 833 LEU A O 1
ATOM 6492 N N . GLU A 1 834 ? 2.521 -14.534 8.902 1.00 96.38 834 GLU A N 1
ATOM 6493 C CA . GLU A 1 834 ? 1.110 -14.351 8.566 1.00 96.38 834 GLU A CA 1
ATOM 6494 C C . GLU A 1 834 ? 0.752 -12.881 8.787 1.00 96.38 834 GLU A C 1
ATOM 6496 O O . GLU A 1 834 ? 0.924 -12.357 9.889 1.00 96.38 834 GLU A O 1
ATOM 6501 N N . VAL A 1 835 ? 0.230 -12.227 7.754 1.00 96.81 835 VAL A N 1
ATOM 6502 C CA . VAL A 1 835 ? -0.346 -10.885 7.841 1.00 96.81 835 VAL A CA 1
ATOM 6503 C C . VAL A 1 835 ? -1.709 -10.917 7.173 1.00 96.81 835 VAL A C 1
ATOM 6505 O O . VAL A 1 835 ? -1.830 -11.345 6.030 1.00 96.81 835 VAL A O 1
ATOM 6508 N N . MET A 1 836 ? -2.738 -10.464 7.879 1.00 97.00 836 MET A N 1
ATOM 6509 C CA . MET A 1 836 ? -4.089 -10.367 7.350 1.00 97.00 836 MET A CA 1
ATOM 6510 C C . MET A 1 836 ? -4.717 -9.032 7.720 1.00 97.00 836 MET A C 1
ATOM 6512 O O . MET A 1 836 ? -4.606 -8.570 8.859 1.00 97.00 836 MET A O 1
ATOM 6516 N N . THR A 1 837 ? -5.418 -8.439 6.763 1.00 97.81 837 THR A N 1
ATOM 6517 C CA . THR A 1 837 ? -6.334 -7.336 7.019 1.00 97.81 837 THR A CA 1
ATOM 6518 C C . THR A 1 837 ? -7.732 -7.693 6.545 1.00 97.81 837 THR A C 1
ATOM 6520 O O . THR A 1 837 ? -7.918 -8.490 5.627 1.00 97.81 837 THR A O 1
ATOM 6523 N N . LYS A 1 838 ? -8.732 -7.091 7.182 1.00 97.19 838 LYS A N 1
ATOM 6524 C CA . LYS A 1 838 ? -10.134 -7.244 6.806 1.00 97.19 838 LYS A CA 1
ATOM 6525 C C . LYS A 1 838 ? -10.889 -5.961 7.093 1.00 97.19 838 LYS A C 1
ATOM 6527 O O . LYS A 1 838 ? -10.734 -5.388 8.169 1.00 97.19 838 LYS A O 1
ATOM 6532 N N . THR A 1 839 ? -11.782 -5.594 6.184 1.00 97.62 839 THR A N 1
ATOM 6533 C CA . THR A 1 839 ? -12.667 -4.438 6.321 1.00 97.62 839 THR A CA 1
ATOM 6534 C C . THR A 1 839 ? -14.064 -4.781 5.831 1.00 97.62 839 THR A C 1
ATOM 6536 O O . THR A 1 839 ? -14.215 -5.322 4.739 1.00 97.62 839 THR A O 1
ATOM 6539 N N . VAL A 1 840 ? -15.088 -4.424 6.606 1.00 97.81 840 VAL A N 1
ATOM 6540 C CA . VAL A 1 840 ? -16.490 -4.394 6.163 1.00 97.81 840 VAL A CA 1
ATOM 6541 C C . VAL A 1 840 ? -16.821 -2.952 5.789 1.00 97.81 840 VAL A C 1
ATOM 6543 O O . VAL A 1 840 ? -16.894 -2.087 6.662 1.00 97.81 840 VAL A O 1
ATOM 6546 N N . LEU A 1 841 ? -16.962 -2.700 4.487 1.00 94.00 841 LEU A N 1
ATOM 6547 C CA . LEU A 1 841 ? -16.971 -1.361 3.873 1.00 94.00 841 LEU A CA 1
ATOM 6548 C C . LEU A 1 841 ? -18.285 -0.602 4.090 1.00 94.00 841 LEU A C 1
ATOM 6550 O O . LEU A 1 841 ? -18.325 0.624 4.079 1.00 94.00 841 LEU A O 1
ATOM 6554 N N . ALA A 1 842 ? -19.361 -1.356 4.252 1.00 91.00 842 ALA A N 1
ATOM 6555 C CA . ALA A 1 842 ? -20.712 -0.916 4.556 1.00 91.00 842 ALA A CA 1
ATOM 6556 C C . ALA A 1 842 ? -21.445 -2.127 5.138 1.00 91.00 842 ALA A C 1
ATOM 6558 O O . ALA A 1 842 ? -20.994 -3.258 4.951 1.00 91.00 842 ALA A O 1
ATOM 6559 N N . GLY A 1 843 ? -22.571 -1.943 5.816 1.00 93.31 843 GLY A N 1
ATOM 6560 C CA . GLY A 1 843 ? -23.279 -3.100 6.353 1.00 93.31 843 GLY A CA 1
ATOM 6561 C C . GLY A 1 843 ? -24.609 -2.790 7.005 1.00 93.31 843 GLY A C 1
ATOM 6562 O O . GLY A 1 843 ? -24.875 -1.667 7.425 1.00 93.31 843 GLY A O 1
ATOM 6563 N N . TYR A 1 844 ? -25.442 -3.817 7.083 1.00 94.81 844 TYR A N 1
ATOM 6564 C CA . TYR A 1 844 ? -26.626 -3.829 7.923 1.00 94.81 844 TYR A CA 1
ATOM 6565 C C . TYR A 1 844 ? -26.260 -4.400 9.290 1.00 94.81 844 TYR A C 1
ATOM 6567 O O . TYR A 1 844 ? -25.670 -5.482 9.369 1.00 94.81 844 TYR A O 1
ATOM 6575 N N . TYR A 1 845 ? -26.631 -3.685 10.348 1.00 96.56 845 TYR A N 1
ATOM 6576 C CA . TYR A 1 845 ? -26.425 -4.104 11.724 1.00 96.56 845 TYR A CA 1
ATOM 6577 C C . TYR A 1 845 ? -27.727 -4.102 12.501 1.00 96.56 845 TYR A C 1
ATOM 6579 O O . TYR A 1 845 ? -28.467 -3.118 12.507 1.00 96.56 845 TYR A O 1
ATOM 6587 N N . LYS A 1 846 ? -27.968 -5.198 13.214 1.00 97.19 846 LYS A N 1
ATOM 6588 C CA . LYS A 1 846 ? -29.118 -5.352 14.094 1.00 97.19 846 LYS A CA 1
ATOM 6589 C C . LYS A 1 846 ? -28.671 -5.887 15.440 1.00 97.19 846 LYS A C 1
ATOM 6591 O O . LYS A 1 846 ? -27.909 -6.846 15.510 1.00 97.19 846 LYS A O 1
ATOM 6596 N N . GLN A 1 847 ? -29.194 -5.311 16.509 1.00 97.44 847 GLN A N 1
ATOM 6597 C CA . GLN A 1 847 ? -28.959 -5.759 17.871 1.00 97.44 847 GLN A CA 1
ATOM 6598 C C . GLN A 1 847 ? -30.260 -5.714 18.664 1.00 97.44 847 GLN A C 1
ATOM 6600 O O . GLN A 1 847 ? -30.989 -4.725 18.620 1.00 97.44 847 GLN A O 1
ATOM 6605 N N . ASP A 1 848 ? -30.520 -6.775 19.422 1.00 97.56 848 ASP A N 1
ATOM 6606 C CA . ASP A 1 848 ? -31.511 -6.785 20.495 1.00 97.56 848 ASP A CA 1
ATOM 6607 C C . ASP A 1 848 ? -30.907 -7.549 21.675 1.00 97.56 848 ASP A C 1
ATOM 6609 O O . ASP A 1 848 ? -30.904 -8.784 21.709 1.00 97.56 848 ASP A O 1
ATOM 6613 N N . THR A 1 849 ? -30.312 -6.806 22.607 1.00 97.06 849 THR A N 1
ATOM 6614 C CA . THR A 1 849 ? -29.668 -7.341 23.807 1.00 97.06 849 THR A CA 1
ATOM 6615 C C . THR A 1 849 ? -30.205 -6.647 25.054 1.00 97.06 849 THR A C 1
ATOM 6617 O O . THR A 1 849 ? -30.370 -5.429 25.110 1.00 97.06 849 THR A O 1
ATOM 6620 N N . LYS A 1 850 ? -30.455 -7.427 26.104 1.00 96.88 850 LYS A N 1
ATOM 6621 C CA . LYS A 1 850 ? -30.942 -6.953 27.404 1.00 96.88 850 LYS A CA 1
ATOM 6622 C C . LYS A 1 850 ? -30.196 -7.635 28.540 1.00 96.88 850 LYS A C 1
ATOM 6624 O O . LYS A 1 850 ? -29.609 -8.695 28.345 1.00 96.88 850 LYS A O 1
ATOM 6629 N N . LEU A 1 851 ? -30.244 -7.050 29.729 1.00 96.69 851 LEU A N 1
ATOM 6630 C CA . LEU A 1 851 ? -29.811 -7.742 30.939 1.00 96.69 851 LEU A CA 1
ATOM 6631 C C . LEU A 1 851 ? -30.933 -8.680 31.410 1.00 96.69 851 LEU A C 1
ATOM 6633 O O . LEU A 1 851 ? -32.103 -8.299 31.419 1.00 96.69 851 LEU A O 1
ATOM 6637 N N . ASP A 1 852 ? -30.583 -9.918 31.745 1.00 92.69 852 ASP A N 1
ATOM 6638 C CA . ASP A 1 852 ? -31.473 -10.867 32.409 1.00 92.69 852 ASP A CA 1
ATOM 6639 C C . ASP A 1 852 ? -31.635 -10.530 33.904 1.00 92.69 852 ASP A C 1
ATOM 6641 O O . ASP A 1 852 ? -30.995 -9.617 34.429 1.00 92.69 852 ASP A O 1
ATOM 6645 N N . GLU A 1 853 ? -32.485 -11.278 34.615 1.00 91.12 853 GLU A N 1
ATOM 6646 C CA . GLU A 1 853 ? -32.744 -11.083 36.055 1.00 91.12 853 GLU A CA 1
ATOM 6647 C C . GLU A 1 853 ? -31.482 -11.191 36.929 1.00 91.12 853 GLU A C 1
ATOM 6649 O O . GLU A 1 853 ? -31.464 -10.721 38.063 1.00 91.12 853 GLU A O 1
ATOM 6654 N N . LYS A 1 854 ? -30.413 -11.809 36.414 1.00 91.25 854 LYS A N 1
ATOM 6655 C CA . LYS A 1 854 ? -29.122 -11.979 37.094 1.00 91.2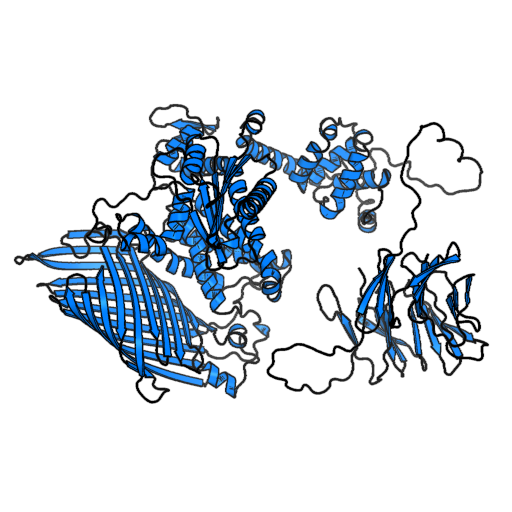5 854 LYS A CA 1
ATOM 6656 C C . LYS A 1 854 ? -28.090 -10.946 36.631 1.00 91.25 854 LYS A C 1
ATOM 6658 O O . LYS A 1 854 ? -26.906 -11.108 36.927 1.00 91.25 854 LYS A O 1
ATOM 6663 N N . GLY A 1 855 ? -28.516 -9.922 35.890 1.00 91.38 855 GLY A N 1
ATOM 6664 C CA . GLY A 1 855 ? -27.657 -8.869 35.358 1.00 91.38 855 GLY A CA 1
ATOM 6665 C C . GLY A 1 855 ? -26.732 -9.326 34.228 1.00 91.38 855 GLY A C 1
ATOM 6666 O O . GLY A 1 855 ? -25.745 -8.650 33.949 1.00 91.38 855 GLY A O 1
ATOM 6667 N N . LYS A 1 856 ? -26.994 -10.470 33.584 1.00 94.69 856 LYS A N 1
ATOM 6668 C CA . LYS A 1 856 ? -26.173 -10.988 32.479 1.00 94.69 856 LYS A CA 1
ATOM 6669 C C . LYS A 1 856 ? -26.795 -10.643 31.135 1.00 94.69 856 LYS A C 1
ATOM 6671 O O . LYS A 1 856 ? -28.013 -10.634 30.992 1.00 94.69 856 LYS A O 1
ATOM 6676 N N . LEU A 1 857 ? -25.964 -10.419 30.122 1.00 95.38 857 LEU A N 1
ATOM 6677 C CA . LEU A 1 857 ? -26.457 -10.114 28.784 1.00 95.38 857 LEU A CA 1
ATOM 6678 C C . LEU A 1 857 ? -27.207 -11.316 28.179 1.00 95.38 857 LEU A C 1
ATOM 6680 O O . LEU A 1 857 ? -26.752 -12.462 28.251 1.00 95.38 857 LEU A O 1
ATOM 6684 N N . SER A 1 858 ? -28.358 -11.044 27.570 1.00 97.25 858 SER A N 1
ATOM 6685 C CA . SER A 1 858 ? -29.170 -11.999 26.826 1.00 97.25 858 SER A CA 1
ATOM 6686 C C . SER A 1 858 ? -29.712 -11.356 25.552 1.00 97.25 858 SER A C 1
ATOM 6688 O O . SER A 1 858 ? -30.188 -10.223 25.591 1.00 97.25 858 SER A O 1
ATOM 6690 N N . GLY A 1 859 ? -29.645 -12.069 24.427 1.00 97.56 859 GLY A N 1
ATOM 6691 C CA . GLY A 1 859 ? -30.084 -11.562 23.124 1.00 97.56 859 GLY A CA 1
ATOM 6692 C C . GLY A 1 859 ? -29.067 -11.841 22.023 1.00 97.56 859 GLY A C 1
ATOM 6693 O O . GLY A 1 859 ? -28.314 -12.813 22.124 1.00 97.56 859 GLY A O 1
ATOM 6694 N N . TYR A 1 860 ? -29.042 -11.005 20.985 1.00 98.00 860 TYR A N 1
ATOM 6695 C CA . TYR A 1 860 ? -28.132 -11.171 19.851 1.00 98.00 860 TYR A CA 1
ATOM 6696 C C . TYR A 1 860 ? -27.713 -9.845 19.202 1.00 98.00 860 TYR A C 1
ATOM 6698 O O . TYR A 1 860 ? -28.410 -8.835 19.306 1.00 98.00 860 TYR A O 1
ATOM 6706 N N . SER A 1 861 ? -26.597 -9.887 18.480 1.00 97.44 861 SER A N 1
ATOM 6707 C CA . SER A 1 861 ? -26.224 -8.932 17.442 1.00 97.44 861 SER A CA 1
ATOM 6708 C C . SER A 1 861 ? -25.933 -9.660 16.128 1.00 97.44 861 SER A C 1
ATOM 6710 O O . SER A 1 861 ? -25.521 -10.822 16.110 1.00 97.44 861 SER A O 1
ATOM 6712 N N . PHE A 1 862 ? -26.206 -8.978 15.022 1.00 96.69 862 PHE A N 1
ATOM 6713 C CA . PHE A 1 862 ? -26.071 -9.467 13.659 1.00 96.69 862 PHE A CA 1
ATOM 6714 C C . PHE A 1 862 ? -25.494 -8.360 12.780 1.00 96.69 862 PHE A C 1
ATOM 6716 O O . PHE A 1 862 ? -25.959 -7.222 12.825 1.00 96.69 862 PHE A O 1
ATOM 6723 N N . LEU A 1 863 ? -24.517 -8.719 11.959 1.00 96.31 863 LEU A N 1
ATOM 6724 C CA . LEU A 1 863 ? -23.867 -7.871 10.973 1.00 96.31 863 LEU A CA 1
ATOM 6725 C C . LEU A 1 863 ? -23.806 -8.621 9.643 1.00 96.31 863 LEU A C 1
ATOM 6727 O O . LEU A 1 863 ? -23.377 -9.774 9.605 1.00 96.31 863 LEU A O 1
ATOM 6731 N N . ILE A 1 864 ? -24.134 -7.939 8.550 1.00 96.75 864 ILE A N 1
ATOM 6732 C CA . ILE A 1 864 ? -23.811 -8.397 7.196 1.00 96.75 864 ILE A CA 1
ATOM 6733 C C . ILE A 1 864 ? -23.389 -7.225 6.323 1.00 96.75 864 ILE A C 1
ATOM 6735 O O . ILE A 1 864 ? -24.016 -6.165 6.353 1.00 96.75 864 ILE A O 1
ATOM 6739 N N . GLY A 1 865 ? -22.352 -7.408 5.514 1.00 95.62 865 GLY A N 1
ATOM 6740 C CA . GLY A 1 865 ? -21.926 -6.355 4.603 1.00 95.62 865 GLY A CA 1
ATOM 6741 C C . GLY A 1 865 ? -20.848 -6.769 3.610 1.00 95.62 865 GLY A C 1
ATOM 6742 O O . GLY A 1 865 ? -20.169 -7.778 3.832 1.00 95.62 865 GLY A O 1
ATOM 6743 N N . PRO A 1 866 ? -20.683 -6.000 2.516 1.00 96.31 866 PRO A N 1
ATOM 6744 C CA . PRO A 1 866 ? -19.564 -6.167 1.600 1.00 96.31 866 PRO A CA 1
ATOM 6745 C C . PRO A 1 866 ? -18.232 -5.966 2.324 1.00 96.31 866 PRO A C 1
ATOM 6747 O O . PRO A 1 866 ? -18.070 -5.037 3.123 1.00 96.31 866 PRO A O 1
ATOM 6750 N N . SER A 1 867 ? -17.267 -6.825 2.017 1.00 97.06 867 SER A N 1
ATOM 6751 C CA . SER A 1 867 ? -15.951 -6.809 2.648 1.00 97.06 867 SER A CA 1
ATOM 6752 C C . SER A 1 867 ? -14.810 -6.998 1.657 1.00 97.06 867 SER A C 1
ATOM 6754 O O . SER A 1 867 ? -14.989 -7.516 0.556 1.00 97.06 867 SER A O 1
ATOM 6756 N N . THR A 1 868 ? -13.623 -6.578 2.075 1.00 97.94 868 THR A N 1
ATOM 6757 C CA . THR A 1 868 ? -12.347 -6.756 1.371 1.00 97.94 868 THR A CA 1
ATOM 6758 C C . THR A 1 868 ? -11.235 -6.976 2.401 1.00 97.94 868 THR A C 1
ATOM 6760 O O . THR A 1 868 ? -11.449 -6.784 3.603 1.00 97.94 868 THR A O 1
ATOM 6763 N N . GLY A 1 869 ? -10.060 -7.399 1.953 1.00 97.31 869 GLY A N 1
ATOM 6764 C CA . GLY A 1 869 ? -8.933 -7.741 2.810 1.00 97.31 869 GLY A CA 1
ATOM 6765 C C . GLY A 1 869 ? -7.695 -8.123 2.009 1.00 97.31 869 GLY A C 1
ATOM 6766 O O . GLY A 1 869 ? -7.756 -8.299 0.790 1.00 97.31 869 GLY A O 1
ATOM 6767 N N . VAL A 1 870 ? -6.568 -8.245 2.705 1.00 97.19 870 VAL A N 1
ATOM 6768 C CA . VAL A 1 870 ? -5.379 -8.919 2.178 1.00 97.19 870 VAL A CA 1
ATOM 6769 C C . VAL A 1 870 ? -4.975 -10.059 3.098 1.00 97.19 870 VAL A C 1
ATOM 6771 O O . VAL A 1 870 ? -5.146 -9.973 4.312 1.00 97.19 870 VAL A O 1
ATOM 6774 N N . ASP A 1 871 ? -4.411 -11.112 2.520 1.00 96.38 871 ASP A N 1
ATOM 6775 C CA . ASP A 1 871 ? -3.885 -12.272 3.237 1.00 96.38 871 ASP A CA 1
ATOM 6776 C C . ASP A 1 871 ? -2.514 -12.627 2.662 1.00 96.38 871 ASP A C 1
ATOM 6778 O O . ASP A 1 871 ? -2.404 -13.088 1.525 1.00 96.38 871 ASP A O 1
ATOM 6782 N N . LEU A 1 872 ? -1.462 -12.362 3.429 1.00 95.88 872 LEU A N 1
ATOM 6783 C CA . LEU A 1 872 ? -0.090 -12.716 3.101 1.00 95.88 872 LEU A CA 1
ATOM 6784 C C . LEU A 1 872 ? 0.373 -13.819 4.043 1.00 95.88 872 LEU A C 1
ATOM 6786 O O . LEU A 1 872 ? 0.426 -13.639 5.262 1.00 95.88 872 LEU A O 1
ATOM 6790 N N . ARG A 1 873 ? 0.803 -14.936 3.459 1.00 94.75 873 ARG A N 1
ATOM 6791 C CA . ARG A 1 873 ? 1.512 -15.988 4.174 1.00 94.75 873 ARG A CA 1
ATOM 6792 C C . ARG A 1 873 ? 2.820 -16.326 3.482 1.00 94.75 873 ARG A C 1
ATOM 6794 O O . ARG A 1 873 ? 2.827 -16.651 2.297 1.00 94.75 873 ARG A O 1
ATOM 6801 N N . GLN A 1 874 ? 3.910 -16.283 4.241 1.00 93.69 874 GLN A N 1
ATOM 6802 C CA . GLN A 1 874 ? 5.244 -16.672 3.792 1.00 93.69 874 GLN A CA 1
ATOM 6803 C C . GLN A 1 874 ? 5.828 -17.723 4.729 1.00 93.69 874 GLN A C 1
ATOM 6805 O O . GLN A 1 874 ? 5.877 -17.521 5.942 1.00 93.69 874 GLN A O 1
ATOM 6810 N N . GLN A 1 875 ? 6.286 -18.844 4.170 1.00 91.81 875 GLN A N 1
ATOM 6811 C CA . GLN A 1 875 ? 6.918 -19.925 4.923 1.00 91.81 875 GLN A CA 1
ATOM 6812 C C . GLN A 1 875 ? 8.295 -20.240 4.370 1.00 91.81 875 GLN A C 1
ATOM 6814 O O . GLN A 1 875 ? 8.439 -20.639 3.221 1.00 91.81 875 GLN A O 1
ATOM 6819 N N . LYS A 1 876 ? 9.317 -20.148 5.215 1.00 90.44 876 LYS A N 1
ATOM 6820 C CA . LYS A 1 876 ? 10.695 -20.446 4.835 1.00 90.44 876 LYS A CA 1
ATOM 6821 C C . LYS A 1 876 ? 11.295 -21.474 5.772 1.00 90.44 876 LYS A C 1
ATOM 6823 O O . LYS A 1 876 ? 11.494 -21.214 6.957 1.00 90.44 876 LYS A O 1
ATOM 6828 N N . VAL A 1 877 ? 11.597 -22.651 5.235 1.00 87.69 877 VAL A N 1
ATOM 6829 C CA . VAL A 1 877 ? 12.333 -23.697 5.956 1.00 87.69 877 VAL A CA 1
ATOM 6830 C C . VAL A 1 877 ? 13.830 -23.420 5.838 1.00 87.69 877 VAL A C 1
ATOM 6832 O O . VAL A 1 877 ? 14.309 -23.039 4.771 1.00 87.69 877 VAL A O 1
ATOM 6835 N N . LYS A 1 878 ? 14.596 -23.624 6.914 1.00 84.38 878 LYS A N 1
ATOM 6836 C CA . LYS A 1 878 ? 16.051 -23.440 6.900 1.00 84.38 878 LYS A CA 1
ATOM 6837 C C . LYS A 1 878 ? 16.704 -24.309 5.814 1.00 84.38 878 LYS A C 1
ATOM 6839 O O . LYS A 1 878 ? 16.540 -25.527 5.801 1.00 84.38 878 LYS A O 1
ATOM 6844 N N . GLY A 1 879 ? 17.436 -23.669 4.899 1.00 78.62 879 GLY A N 1
ATOM 6845 C CA . GLY A 1 879 ? 18.074 -24.328 3.750 1.00 78.62 879 GLY A CA 1
ATOM 6846 C C . GLY A 1 879 ? 17.108 -24.803 2.653 1.00 78.62 879 GLY A C 1
ATOM 6847 O O . GLY A 1 879 ? 17.541 -25.503 1.744 1.00 78.62 879 GLY A O 1
ATOM 6848 N N . GLY A 1 880 ? 15.819 -24.463 2.739 1.00 79.38 880 GLY A N 1
ATOM 6849 C CA . GLY A 1 880 ? 14.814 -24.727 1.710 1.00 79.38 880 GLY A CA 1
ATOM 6850 C C . GLY A 1 880 ? 14.371 -23.457 0.984 1.00 79.38 880 GLY A C 1
ATOM 6851 O O . GLY A 1 880 ? 14.710 -22.341 1.387 1.00 79.38 880 GLY A O 1
ATOM 6852 N N . ALA A 1 881 ? 13.591 -23.640 -0.081 1.00 80.88 881 ALA A N 1
ATOM 6853 C CA . ALA A 1 881 ? 12.934 -22.540 -0.770 1.00 80.88 881 ALA A CA 1
ATOM 6854 C C . ALA A 1 881 ? 11.816 -21.929 0.093 1.00 80.88 881 ALA A C 1
ATOM 6856 O O . ALA A 1 881 ? 11.226 -22.596 0.948 1.00 80.88 881 ALA A O 1
ATOM 6857 N N . GLU A 1 882 ? 11.544 -20.649 -0.136 1.00 85.44 882 GLU A N 1
ATOM 6858 C CA . GLU A 1 882 ? 10.421 -19.935 0.468 1.00 85.44 882 GLU A CA 1
ATOM 6859 C C . GLU A 1 882 ? 9.114 -20.301 -0.248 1.00 85.44 882 GLU A C 1
ATOM 6861 O O . GLU A 1 882 ? 9.089 -20.456 -1.462 1.00 85.44 882 GLU A O 1
ATOM 6866 N N . ASP A 1 883 ? 8.027 -20.466 0.491 1.00 89.81 883 ASP A N 1
ATOM 6867 C CA . ASP A 1 883 ? 6.658 -20.548 -0.015 1.00 89.81 883 ASP A CA 1
ATOM 6868 C C . ASP A 1 883 ? 5.949 -19.232 0.268 1.00 89.81 883 ASP A C 1
ATOM 6870 O O . ASP A 1 883 ? 6.176 -18.612 1.310 1.00 89.81 883 ASP A O 1
ATOM 6874 N N . MET A 1 884 ? 5.094 -18.811 -0.657 1.00 93.62 884 MET A N 1
ATOM 6875 C CA . MET A 1 884 ? 4.383 -17.545 -0.563 1.00 93.62 884 MET A CA 1
ATOM 6876 C C . MET A 1 884 ? 3.006 -17.664 -1.208 1.00 93.62 884 MET A C 1
ATOM 6878 O O . MET A 1 884 ? 2.878 -18.034 -2.377 1.00 93.62 884 MET A O 1
ATOM 6882 N N . VAL A 1 885 ? 1.989 -17.254 -0.455 1.00 96.19 885 VAL A N 1
ATOM 6883 C CA . VAL A 1 885 ? 0.649 -16.965 -0.963 1.00 96.19 885 VAL A CA 1
ATOM 6884 C C . VAL A 1 885 ? 0.289 -15.559 -0.505 1.00 96.19 885 VAL A C 1
ATOM 6886 O O . VAL A 1 885 ? 0.199 -15.305 0.694 1.00 96.19 885 VAL A O 1
ATOM 6889 N N . ALA A 1 886 ? 0.113 -14.645 -1.453 1.00 96.44 886 ALA A N 1
ATOM 6890 C CA . ALA A 1 886 ? -0.307 -13.274 -1.193 1.00 96.44 886 ALA A CA 1
ATOM 6891 C C . ALA A 1 886 ? -1.618 -13.021 -1.934 1.00 96.44 886 ALA A C 1
ATOM 6893 O O . ALA A 1 886 ? -1.652 -13.086 -3.157 1.00 96.44 886 ALA A O 1
ATOM 6894 N N . THR A 1 887 ? -2.698 -12.775 -1.203 1.00 97.44 887 THR A N 1
ATOM 6895 C CA . THR A 1 887 ? -4.053 -12.649 -1.744 1.00 97.44 887 THR A CA 1
ATOM 6896 C C . THR A 1 887 ? -4.592 -11.257 -1.478 1.00 97.44 887 THR A C 1
ATOM 6898 O O . THR A 1 887 ? -4.536 -10.775 -0.350 1.00 97.44 887 THR A O 1
ATOM 6901 N N . VAL A 1 888 ? -5.162 -10.643 -2.506 1.00 97.38 888 VAL A N 1
ATOM 6902 C CA . VAL A 1 888 ? -6.065 -9.504 -2.397 1.00 97.38 888 VAL A CA 1
ATOM 6903 C C . VAL A 1 888 ? -7.484 -10.044 -2.547 1.00 97.38 888 VAL A C 1
ATOM 6905 O O . VAL A 1 888 ? -7.859 -10.567 -3.599 1.00 97.38 888 VAL A O 1
ATOM 6908 N N . ASN A 1 889 ? -8.278 -9.939 -1.485 1.00 97.44 889 ASN A N 1
ATOM 6909 C CA . ASN A 1 889 ? -9.686 -10.309 -1.507 1.00 97.44 889 ASN A CA 1
ATOM 6910 C C . ASN A 1 889 ? -10.474 -9.175 -2.178 1.00 97.44 889 ASN A C 1
ATOM 6912 O O . ASN A 1 889 ? -10.866 -8.206 -1.522 1.00 97.44 889 ASN A O 1
ATOM 6916 N N . VAL A 1 890 ? -10.667 -9.277 -3.495 1.00 95.06 890 VAL A N 1
ATOM 6917 C CA . VAL A 1 890 ? -11.152 -8.184 -4.353 1.00 95.06 890 VAL A CA 1
ATOM 6918 C C . VAL A 1 890 ? -12.498 -7.649 -3.894 1.00 95.06 890 VAL A C 1
ATOM 6920 O O . VAL A 1 890 ? -12.675 -6.445 -3.722 1.00 95.06 890 VAL A O 1
ATOM 6923 N N . LEU A 1 891 ? -13.438 -8.557 -3.667 1.00 92.56 891 LEU A N 1
ATOM 6924 C CA . LEU A 1 891 ? -14.733 -8.250 -3.090 1.00 92.56 891 LEU A CA 1
ATOM 6925 C C . LEU A 1 891 ? -15.306 -9.518 -2.475 1.00 92.56 891 LEU A C 1
ATOM 6927 O O . LEU A 1 891 ? -15.180 -10.615 -3.024 1.00 92.56 891 LEU A O 1
ATOM 6931 N N . GLY A 1 892 ? -15.967 -9.360 -1.342 1.00 96.19 892 GLY A N 1
ATOM 6932 C CA . GLY A 1 892 ? -16.645 -10.443 -0.668 1.00 96.19 892 GLY A CA 1
ATOM 6933 C C . GLY A 1 892 ? -17.761 -9.959 0.227 1.00 96.19 892 GLY A C 1
ATOM 6934 O O . GLY A 1 892 ? -18.253 -8.836 0.115 1.00 96.19 892 GLY A O 1
ATOM 6935 N N . SER A 1 893 ? -18.184 -10.837 1.119 1.00 96.50 893 SER A N 1
ATOM 6936 C CA . SER A 1 893 ? -19.166 -10.527 2.147 1.00 96.50 893 SER A CA 1
ATOM 6937 C C . SER A 1 893 ? -18.744 -11.133 3.471 1.00 96.50 893 SER A C 1
ATOM 6939 O O . SER A 1 893 ? -18.232 -12.251 3.520 1.00 96.50 893 SER A O 1
ATOM 6941 N N . THR A 1 894 ? -18.997 -10.382 4.536 1.00 98.31 894 THR A N 1
ATOM 6942 C CA . THR A 1 894 ? -18.841 -10.822 5.921 1.00 98.31 894 THR A CA 1
ATOM 6943 C C . THR A 1 894 ? -20.215 -10.949 6.552 1.00 98.31 894 THR A C 1
ATOM 6945 O O . THR A 1 894 ? -21.032 -10.034 6.436 1.00 98.31 894 THR A O 1
ATOM 6948 N N . ILE A 1 895 ? -20.438 -12.043 7.272 1.00 98.00 895 ILE A N 1
ATOM 6949 C CA . ILE A 1 895 ? -21.534 -12.203 8.227 1.00 98.00 895 ILE A CA 1
ATOM 6950 C C . ILE A 1 895 ? -20.914 -12.372 9.612 1.00 98.00 895 ILE A C 1
ATOM 6952 O O . ILE A 1 895 ? -20.028 -13.205 9.778 1.00 98.00 895 ILE A O 1
ATOM 6956 N N . ASP A 1 896 ? -21.377 -11.612 10.602 1.00 97.69 896 ASP A N 1
ATOM 6957 C CA . ASP A 1 896 ? -21.008 -11.782 12.012 1.00 97.69 896 ASP A CA 1
ATOM 6958 C C . ASP A 1 896 ? -22.276 -11.883 12.862 1.00 97.69 896 ASP A C 1
ATOM 6960 O O . ASP A 1 896 ? -23.186 -11.060 12.750 1.00 97.69 896 ASP A O 1
ATOM 6964 N N . VAL A 1 897 ? -22.357 -12.926 13.682 1.00 98.19 897 VAL A N 1
ATOM 6965 C CA . VAL A 1 897 ? -23.479 -13.170 14.585 1.00 98.19 897 VAL A CA 1
ATOM 6966 C C . VAL A 1 897 ? -22.931 -13.404 15.976 1.00 98.19 897 VAL A C 1
ATOM 6968 O O . VAL A 1 897 ? -22.132 -14.319 16.182 1.00 98.19 897 VAL A O 1
ATOM 6971 N N . THR A 1 898 ? -23.406 -12.629 16.946 1.00 98.25 898 THR A N 1
ATOM 6972 C CA . THR A 1 898 ? -23.070 -12.837 18.353 1.00 98.25 898 THR A CA 1
ATOM 6973 C C . THR A 1 898 ? -24.332 -13.042 19.178 1.00 98.25 898 THR A C 1
ATOM 6975 O O . THR A 1 898 ? -25.268 -12.256 19.106 1.00 98.25 898 THR A O 1
ATOM 6978 N N . GLY A 1 899 ? -24.378 -14.115 19.963 1.00 98.12 899 GLY A N 1
ATOM 6979 C CA . GLY A 1 899 ? -25.487 -14.467 20.843 1.00 98.12 899 GLY A CA 1
ATOM 6980 C C . GLY A 1 899 ? -25.065 -14.502 22.308 1.00 98.12 899 GLY A C 1
ATOM 6981 O O . GLY A 1 899 ? -23.955 -14.920 22.642 1.00 98.12 899 GLY A O 1
ATOM 6982 N N . TYR A 1 900 ? -25.984 -14.114 23.190 1.00 98.06 900 TYR A N 1
ATOM 6983 C CA . TYR A 1 900 ? -25.774 -14.084 24.636 1.00 98.06 900 TYR A CA 1
ATOM 6984 C C . TYR A 1 900 ? -26.902 -14.823 25.350 1.00 98.06 900 TYR A C 1
ATOM 6986 O O . TYR A 1 900 ? -28.088 -14.569 25.105 1.00 98.06 900 TYR A O 1
ATOM 6994 N N . LYS A 1 901 ? -26.554 -15.741 26.256 1.00 96.69 901 LYS A N 1
ATOM 6995 C CA . LYS A 1 901 ? -27.540 -16.445 27.088 1.00 96.69 901 LYS A CA 1
ATOM 6996 C C . LYS A 1 901 ? -26.911 -16.987 28.365 1.00 96.69 901 LYS A C 1
ATOM 6998 O O . LYS A 1 901 ? -25.919 -17.705 28.310 1.00 96.69 901 LYS A O 1
ATOM 7003 N N . ASN A 1 902 ? -27.508 -16.696 29.523 1.00 94.00 902 ASN A N 1
ATOM 7004 C CA . ASN A 1 902 ? -27.094 -17.220 30.835 1.00 94.00 902 ASN A CA 1
ATOM 7005 C C . ASN A 1 902 ? -25.608 -16.969 31.198 1.00 94.00 902 ASN A C 1
ATOM 7007 O O . ASN A 1 902 ? -25.034 -17.670 32.040 1.00 94.00 902 ASN A O 1
ATOM 7011 N N . GLY A 1 903 ? -24.981 -15.944 30.610 1.00 93.19 903 GLY A N 1
ATOM 7012 C CA . GLY A 1 903 ? -23.552 -15.636 30.770 1.00 93.19 903 GLY A CA 1
ATOM 7013 C C . GLY A 1 903 ? -22.618 -16.396 29.827 1.00 93.19 903 GLY A C 1
ATOM 7014 O O . GLY A 1 903 ? -21.407 -16.335 30.014 1.00 93.19 903 GLY A O 1
ATOM 7015 N N . VAL A 1 904 ? -23.166 -17.116 28.846 1.00 97.19 904 VAL A N 1
ATOM 7016 C CA . VAL A 1 904 ? -22.427 -17.632 27.693 1.00 97.19 904 VAL A CA 1
ATOM 7017 C C . VAL A 1 904 ? -22.507 -16.602 26.572 1.00 97.19 904 VAL A C 1
ATOM 7019 O O . VAL A 1 904 ? -23.601 -16.132 26.249 1.00 97.19 904 VAL A O 1
ATOM 7022 N N . ARG A 1 905 ? -21.359 -16.283 25.976 1.00 97.69 905 ARG A N 1
ATOM 7023 C CA . ARG A 1 905 ? -21.236 -15.495 24.747 1.00 97.69 905 ARG A CA 1
ATOM 7024 C C . ARG A 1 905 ? -20.799 -16.421 23.621 1.00 97.69 905 ARG A C 1
ATOM 7026 O O . ARG A 1 905 ? -19.824 -17.145 23.787 1.00 97.69 905 ARG A O 1
ATOM 7033 N N . MET A 1 906 ? -21.504 -16.399 22.499 1.00 98.31 906 MET A N 1
ATOM 7034 C CA . MET A 1 906 ? -21.151 -17.155 21.297 1.00 98.31 906 MET A CA 1
ATOM 7035 C C . MET A 1 906 ? -20.999 -16.181 20.142 1.00 98.31 906 MET A C 1
ATOM 7037 O O . MET A 1 906 ? -21.933 -15.433 19.889 1.00 98.31 906 MET A O 1
ATOM 7041 N N . ARG A 1 907 ? -19.870 -16.190 19.443 1.00 97.81 907 ARG A N 1
ATOM 7042 C CA . ARG A 1 907 ? -19.657 -15.393 18.229 1.00 97.81 907 ARG A CA 1
ATOM 7043 C C . ARG A 1 907 ? -19.342 -16.326 17.074 1.00 97.81 907 ARG A C 1
ATOM 7045 O O . ARG A 1 907 ? -18.564 -17.256 17.256 1.00 97.81 907 ARG A O 1
ATOM 7052 N N . ALA A 1 908 ? -19.933 -16.083 15.914 1.00 98.44 908 ALA A N 1
ATOM 7053 C CA . ALA A 1 908 ? -19.644 -16.792 14.677 1.00 98.44 908 ALA A CA 1
ATOM 7054 C C . ALA A 1 908 ? -19.474 -15.786 13.538 1.00 98.44 908 ALA A C 1
ATOM 7056 O O . ALA A 1 908 ? -20.297 -14.886 13.378 1.00 98.44 908 ALA A O 1
ATOM 7057 N N . THR A 1 909 ? -18.429 -15.960 12.738 1.00 98.25 909 THR A N 1
ATOM 7058 C CA . THR A 1 909 ? -18.138 -15.120 11.576 1.00 98.25 909 THR A CA 1
ATOM 7059 C C . THR A 1 909 ? -17.962 -16.004 10.345 1.00 98.25 909 THR A C 1
ATOM 7061 O O . THR A 1 909 ? -17.321 -17.051 10.426 1.00 98.25 909 THR A O 1
ATOM 7064 N N . LEU A 1 910 ? -18.519 -15.586 9.209 1.00 98.56 910 LEU A N 1
ATOM 7065 C CA . LEU A 1 910 ? -18.330 -16.215 7.903 1.00 98.56 910 LEU A CA 1
ATOM 7066 C C . LEU A 1 910 ? -17.919 -15.157 6.885 1.00 98.56 910 LEU A C 1
ATOM 7068 O O . LEU A 1 910 ? -18.595 -14.143 6.735 1.00 98.56 910 LEU A O 1
ATOM 7072 N N . ASP A 1 911 ? -16.856 -15.454 6.154 1.00 98.31 911 ASP A N 1
ATOM 7073 C CA . ASP A 1 911 ? -16.294 -14.628 5.104 1.00 98.31 911 ASP A CA 1
ATOM 7074 C C . ASP A 1 911 ? -16.218 -15.414 3.799 1.00 98.31 911 ASP A C 1
ATOM 7076 O O . ASP A 1 911 ? -15.740 -16.552 3.775 1.00 98.31 911 ASP A O 1
ATOM 7080 N N . VAL A 1 912 ? -16.672 -14.794 2.711 1.00 97.88 912 VAL A N 1
ATOM 7081 C CA . VAL A 1 912 ? -16.592 -15.349 1.355 1.00 97.88 912 VAL A CA 1
ATOM 7082 C C . VAL A 1 912 ? -16.075 -14.267 0.420 1.00 97.88 912 VAL A C 1
ATOM 7084 O O . VAL A 1 912 ? -16.699 -13.212 0.322 1.00 97.88 912 VAL A O 1
ATOM 7087 N N . TYR A 1 913 ? -14.967 -14.531 -0.269 1.00 98.19 913 TYR A N 1
ATOM 7088 C CA . TYR A 1 913 ? -14.287 -13.578 -1.148 1.00 98.19 913 TYR A CA 1
ATOM 7089 C C . TYR A 1 913 ? -14.036 -14.154 -2.540 1.00 98.19 913 TYR A C 1
ATOM 7091 O O . TYR A 1 913 ? -13.758 -15.346 -2.682 1.00 98.19 913 TYR A O 1
ATOM 7099 N N . GLY A 1 914 ? -14.096 -13.285 -3.550 1.00 97.62 914 GLY A N 1
ATOM 7100 C CA . GLY A 1 914 ? -13.407 -13.482 -4.822 1.00 97.62 914 GLY A CA 1
ATOM 7101 C C . GLY A 1 914 ? -11.998 -12.895 -4.748 1.00 97.62 914 GLY A C 1
ATOM 7102 O O . GLY A 1 914 ? -11.816 -11.786 -4.243 1.00 97.62 914 GLY A O 1
ATOM 7103 N N . ASP A 1 915 ? -11.016 -13.631 -5.259 1.00 98.06 915 ASP A N 1
ATOM 7104 C CA . ASP A 1 915 ? -9.604 -13.362 -5.000 1.00 98.06 915 ASP A CA 1
ATOM 7105 C C . ASP A 1 915 ? -8.802 -13.082 -6.266 1.00 98.06 915 ASP A C 1
ATOM 7107 O O . ASP A 1 915 ? -8.994 -13.723 -7.304 1.00 98.06 915 ASP A O 1
ATOM 7111 N N . PHE A 1 916 ? -7.818 -12.200 -6.110 1.00 97.81 916 PHE A N 1
ATOM 7112 C CA . PHE A 1 916 ? -6.636 -12.111 -6.956 1.00 97.81 916 PHE A CA 1
ATOM 7113 C C . PHE A 1 916 ? -5.407 -12.412 -6.095 1.00 97.81 916 PHE A C 1
ATOM 7115 O O . PHE A 1 916 ? -5.260 -11.839 -5.017 1.00 97.81 916 PHE A O 1
ATOM 7122 N N . ALA A 1 917 ? -4.534 -13.317 -6.527 1.00 97.19 917 ALA A N 1
ATOM 7123 C CA . ALA A 1 917 ? -3.415 -13.771 -5.709 1.00 97.19 917 ALA A CA 1
ATOM 7124 C C . ALA A 1 917 ? -2.111 -13.917 -6.492 1.00 97.19 917 ALA A C 1
ATOM 7126 O O . ALA A 1 917 ? -2.104 -14.193 -7.688 1.00 97.19 917 ALA A O 1
ATOM 7127 N N . MET A 1 918 ? -1.001 -13.802 -5.773 1.00 96.19 918 MET A N 1
ATOM 7128 C CA . MET A 1 918 ? 0.321 -14.238 -6.199 1.00 96.19 918 MET A CA 1
ATOM 7129 C C . MET A 1 918 ? 0.677 -15.515 -5.452 1.00 96.19 918 MET A C 1
ATOM 7131 O O . MET A 1 918 ? 0.623 -15.560 -4.218 1.00 96.19 918 MET A O 1
ATOM 7135 N N . VAL A 1 919 ? 1.047 -16.550 -6.200 1.00 96.75 919 VAL A N 1
ATOM 7136 C CA . VAL A 1 919 ? 1.276 -17.883 -5.645 1.00 96.75 919 VAL A CA 1
ATOM 7137 C C . VAL A 1 919 ? 2.625 -18.411 -6.095 1.00 96.75 919 VAL A C 1
ATOM 7139 O O . VAL A 1 919 ? 2.823 -18.694 -7.276 1.00 96.75 919 VAL A O 1
ATOM 7142 N N . ARG A 1 920 ? 3.545 -18.603 -5.146 1.00 94.88 920 ARG A N 1
ATOM 7143 C CA . ARG A 1 920 ? 4.693 -19.488 -5.354 1.00 94.88 920 ARG A CA 1
ATOM 7144 C C . ARG A 1 920 ? 4.235 -20.910 -5.054 1.00 94.88 920 ARG A C 1
ATOM 7146 O O . ARG A 1 920 ? 3.782 -21.210 -3.956 1.00 94.88 920 ARG A O 1
ATOM 7153 N N . SER A 1 921 ? 4.281 -21.784 -6.052 1.00 89.94 921 SER A N 1
ATOM 7154 C CA . SER A 1 921 ? 3.799 -23.162 -5.906 1.00 89.94 921 SER A CA 1
ATOM 7155 C C . SER A 1 921 ? 4.891 -24.045 -5.306 1.00 89.94 921 SER A C 1
ATOM 7157 O O . SER A 1 921 ? 6.013 -24.023 -5.803 1.00 89.94 921 SER A O 1
ATOM 7159 N N . TYR A 1 922 ? 4.597 -24.906 -4.324 1.00 90.06 922 TYR A N 1
ATOM 7160 C CA . TYR A 1 922 ? 5.603 -25.854 -3.811 1.00 90.06 922 TYR A CA 1
ATOM 7161 C C . TYR A 1 922 ? 6.120 -26.826 -4.882 1.00 90.06 922 TYR A C 1
ATOM 7163 O O . TYR A 1 922 ? 7.225 -27.356 -4.750 1.00 90.06 922 TYR A O 1
ATOM 7171 N N . ALA A 1 923 ? 5.320 -27.073 -5.922 1.00 91.00 923 ALA A N 1
ATOM 7172 C CA . ALA A 1 923 ? 5.665 -27.953 -7.031 1.00 91.00 923 ALA A CA 1
ATOM 7173 C C . ALA A 1 923 ? 6.671 -27.324 -8.017 1.00 91.00 923 ALA A C 1
ATOM 7175 O O . ALA A 1 923 ? 7.188 -28.041 -8.874 1.00 91.00 923 ALA A O 1
ATOM 7176 N N . ILE A 1 924 ? 6.975 -26.017 -7.911 1.00 90.56 924 ILE A N 1
ATOM 7177 C CA . ILE A 1 924 ? 7.852 -25.326 -8.875 1.00 90.56 924 ILE A CA 1
ATOM 7178 C C . ILE A 1 924 ? 9.280 -25.858 -8.848 1.00 90.56 924 ILE A C 1
ATOM 7180 O O . ILE A 1 924 ? 9.881 -26.023 -9.904 1.00 90.56 924 ILE A O 1
ATOM 7184 N N . ASP A 1 925 ? 9.801 -26.198 -7.668 1.00 89.88 925 ASP A N 1
ATOM 7185 C CA . ASP A 1 925 ? 11.176 -26.685 -7.525 1.00 89.88 925 ASP A CA 1
ATOM 7186 C C . ASP A 1 925 ? 11.355 -28.050 -8.212 1.00 89.88 925 ASP A C 1
ATOM 7188 O O . ASP A 1 925 ? 12.364 -28.297 -8.874 1.00 89.88 925 ASP A O 1
ATOM 7192 N N . ASP A 1 926 ? 10.353 -28.927 -8.086 1.00 90.69 926 ASP A N 1
ATOM 7193 C CA . ASP A 1 926 ? 10.353 -30.251 -8.712 1.00 90.69 926 ASP A CA 1
ATOM 7194 C C . ASP A 1 926 ? 10.137 -30.153 -10.227 1.00 90.69 926 ASP A C 1
ATOM 7196 O O . ASP A 1 926 ? 10.861 -30.789 -10.993 1.00 90.69 926 ASP A O 1
ATOM 7200 N N . TYR A 1 927 ? 9.213 -29.292 -10.667 1.00 90.75 927 TYR A N 1
ATOM 7201 C CA . TYR A 1 927 ? 9.006 -29.001 -12.086 1.00 90.75 927 TYR A CA 1
ATOM 7202 C C . TYR A 1 927 ? 10.284 -28.450 -12.735 1.00 90.75 927 TYR A C 1
ATOM 7204 O O . TYR A 1 927 ? 10.726 -28.945 -13.773 1.00 90.75 927 TYR A O 1
ATOM 7212 N N . ALA A 1 928 ? 10.893 -27.430 -12.127 1.00 90.44 928 ALA A N 1
ATOM 7213 C CA . ALA A 1 928 ? 12.031 -26.723 -12.699 1.00 90.44 928 ALA A CA 1
ATOM 7214 C C . ALA A 1 928 ? 13.288 -27.596 -12.766 1.00 90.44 928 ALA A C 1
ATOM 7216 O O . ALA A 1 928 ? 14.049 -27.480 -13.727 1.00 90.44 928 ALA A O 1
ATOM 7217 N N . ARG A 1 929 ? 13.489 -28.486 -11.784 1.00 91.12 929 ARG A N 1
ATOM 7218 C CA . ARG A 1 929 ? 14.591 -29.457 -11.785 1.00 91.12 929 ARG A CA 1
ATOM 7219 C C . ARG A 1 929 ? 14.495 -30.437 -12.955 1.00 91.12 929 ARG A C 1
ATOM 7221 O O . ARG A 1 929 ? 15.512 -30.738 -13.570 1.00 91.12 929 ARG A O 1
ATOM 7228 N N . ASP A 1 930 ? 13.293 -30.915 -13.260 1.00 92.38 930 ASP A N 1
ATOM 7229 C CA . ASP A 1 930 ? 13.096 -31.973 -14.252 1.00 92.38 930 ASP A CA 1
ATOM 7230 C C . ASP A 1 930 ? 12.880 -31.433 -15.676 1.00 92.38 930 ASP A C 1
ATOM 7232 O O . ASP A 1 930 ? 13.311 -32.044 -16.651 1.00 92.38 930 ASP A O 1
ATOM 7236 N N . SER A 1 931 ? 12.175 -30.305 -15.808 1.00 88.88 931 SER A N 1
ATOM 7237 C CA . SER A 1 931 ? 11.682 -29.785 -17.094 1.00 88.88 931 SER A CA 1
ATOM 7238 C C . SER A 1 931 ? 12.339 -28.467 -17.520 1.00 88.88 931 SER A C 1
ATOM 7240 O O . SER A 1 931 ? 12.096 -28.000 -18.639 1.00 88.88 931 SER A O 1
ATOM 7242 N N . GLY A 1 932 ? 13.140 -27.842 -16.650 1.00 90.12 932 GLY A N 1
ATOM 7243 C CA . GLY A 1 932 ? 13.672 -26.493 -16.851 1.00 90.12 932 GLY A CA 1
ATOM 7244 C C . GLY A 1 932 ? 12.583 -25.410 -16.887 1.00 90.12 932 GLY A C 1
ATOM 7245 O O . GLY A 1 932 ? 11.387 -25.700 -16.887 1.00 90.12 932 GLY A O 1
ATOM 7246 N N . ARG A 1 933 ? 12.992 -24.137 -16.956 1.00 89.75 933 ARG A N 1
ATOM 7247 C CA . ARG A 1 933 ? 12.076 -22.974 -16.937 1.00 89.75 933 ARG A CA 1
ATOM 7248 C C . ARG A 1 933 ? 11.786 -22.359 -18.310 1.00 89.75 933 ARG A C 1
ATOM 7250 O O . ARG A 1 933 ? 10.950 -21.470 -18.420 1.00 89.75 933 ARG A O 1
ATOM 7257 N N . GLU A 1 934 ? 12.449 -22.825 -19.367 1.00 89.00 934 GLU A N 1
ATOM 7258 C CA . GLU A 1 934 ? 12.317 -22.208 -20.692 1.00 89.00 934 GLU A CA 1
ATOM 7259 C C . GLU A 1 934 ? 10.910 -22.348 -21.291 1.00 89.00 934 GLU A C 1
ATOM 7261 O O . GLU A 1 934 ? 10.275 -23.394 -21.187 1.00 89.00 934 GLU A O 1
ATOM 7266 N N . GLY A 1 935 ? 10.394 -21.291 -21.914 1.00 85.44 935 GLY A N 1
ATOM 7267 C CA . GLY A 1 935 ? 9.051 -21.283 -22.509 1.00 85.44 935 GLY A CA 1
ATOM 7268 C C . GLY A 1 935 ? 7.873 -21.306 -21.521 1.00 85.44 935 GLY A C 1
ATOM 7269 O O . GLY A 1 935 ? 6.742 -21.488 -21.971 1.00 85.44 935 GLY A O 1
ATOM 7270 N N . LEU A 1 936 ? 8.113 -21.149 -20.212 1.00 91.00 936 LEU A N 1
ATOM 7271 C CA . LEU A 1 936 ? 7.069 -20.842 -19.222 1.00 91.00 936 LEU A CA 1
ATOM 7272 C C . LEU A 1 936 ? 6.593 -19.379 -19.344 1.00 91.00 936 LEU A C 1
ATOM 7274 O O . LEU A 1 936 ? 7.332 -18.564 -19.900 1.00 91.00 936 LEU A O 1
ATOM 7278 N N . PRO A 1 937 ? 5.415 -19.028 -18.781 1.00 91.38 937 PRO A N 1
ATOM 7279 C CA . PRO A 1 937 ? 5.018 -17.632 -18.567 1.00 91.38 937 PRO A CA 1
ATOM 7280 C C . PRO A 1 937 ? 6.129 -16.817 -17.892 1.00 91.38 937 PRO A C 1
ATOM 7282 O O . PRO A 1 937 ? 6.836 -17.347 -17.028 1.00 91.38 937 PRO A O 1
ATOM 7285 N N . SER A 1 938 ? 6.280 -15.551 -18.276 1.00 90.31 938 SER A N 1
ATOM 7286 C CA . SER A 1 938 ? 7.429 -14.699 -17.933 1.00 90.31 938 SER A CA 1
ATOM 7287 C C . SER A 1 938 ? 7.632 -14.571 -16.421 1.00 90.31 938 SER A C 1
ATOM 7289 O O . SER A 1 938 ? 8.712 -14.879 -15.913 1.00 90.31 938 SER A O 1
ATOM 7291 N N . VAL A 1 939 ? 6.564 -14.267 -15.679 1.00 90.81 939 VAL A N 1
ATOM 7292 C CA . VAL A 1 939 ? 6.592 -14.165 -14.211 1.00 90.81 939 VAL A CA 1
ATOM 7293 C C . VAL A 1 939 ? 7.037 -15.464 -13.528 1.00 90.81 939 VAL A C 1
ATOM 7295 O O . VAL A 1 939 ? 7.833 -15.436 -12.589 1.00 90.81 939 VAL A O 1
ATOM 7298 N N . LEU A 1 940 ? 6.607 -16.621 -14.040 1.00 90.69 940 LEU A N 1
ATOM 7299 C CA . LEU A 1 940 ? 6.967 -17.924 -13.480 1.00 90.69 940 LEU A CA 1
ATOM 7300 C C . LEU A 1 940 ? 8.400 -18.317 -13.852 1.00 90.69 940 LEU A C 1
ATOM 7302 O O . LEU A 1 940 ? 9.104 -18.922 -13.045 1.00 90.69 940 LEU A O 1
ATOM 7306 N N . LYS A 1 941 ? 8.839 -17.954 -15.063 1.00 90.38 941 LYS A N 1
ATOM 7307 C CA . LYS A 1 941 ? 10.211 -18.153 -15.538 1.00 90.38 941 LYS A CA 1
ATOM 7308 C C . LYS A 1 941 ? 11.214 -17.350 -14.705 1.00 90.38 941 LYS A C 1
ATOM 7310 O O . LYS A 1 941 ? 12.282 -17.878 -14.400 1.00 90.38 941 LYS A O 1
ATOM 7315 N N . LEU A 1 942 ? 10.882 -16.104 -14.361 1.00 88.81 942 LEU A N 1
ATOM 7316 C CA . LEU A 1 942 ? 11.797 -15.160 -13.712 1.00 88.81 942 LEU A CA 1
ATOM 7317 C C . LEU A 1 942 ? 11.701 -15.158 -12.180 1.00 88.81 942 LEU A C 1
ATOM 7319 O O . LEU A 1 942 ? 12.719 -14.967 -11.517 1.00 88.81 942 LEU A O 1
ATOM 7323 N N . ASN A 1 943 ? 10.511 -15.385 -11.611 1.00 89.38 943 ASN A N 1
ATOM 7324 C CA . ASN A 1 943 ? 10.239 -15.124 -10.192 1.00 89.38 943 ASN A CA 1
ATOM 7325 C C . ASN A 1 943 ? 9.632 -16.313 -9.418 1.00 89.38 943 ASN A C 1
ATOM 7327 O O . ASN A 1 943 ? 9.268 -16.150 -8.254 1.00 89.38 943 ASN A O 1
ATOM 7331 N N . ASP A 1 944 ? 9.511 -17.502 -10.026 1.00 90.56 944 ASP A N 1
ATOM 7332 C CA . ASP A 1 944 ? 8.971 -18.735 -9.415 1.00 90.56 944 ASP A CA 1
ATOM 7333 C C . ASP A 1 944 ? 7.520 -18.637 -8.871 1.00 90.56 944 ASP A C 1
ATOM 7335 O O . ASP A 1 944 ? 7.046 -19.557 -8.197 1.00 90.56 944 ASP A O 1
ATOM 7339 N N . TYR A 1 945 ? 6.778 -17.568 -9.178 1.00 93.94 945 TYR A N 1
ATOM 7340 C CA . TYR A 1 945 ? 5.369 -17.409 -8.805 1.00 93.94 945 TYR A CA 1
ATOM 7341 C C . TYR A 1 945 ? 4.480 -17.158 -10.027 1.00 93.94 945 TYR A C 1
ATOM 7343 O O . TYR A 1 945 ? 4.966 -16.898 -11.124 1.00 93.94 945 TYR A O 1
ATOM 7351 N N . TYR A 1 946 ? 3.164 -17.265 -9.847 1.00 94.69 946 TYR A N 1
ATOM 7352 C CA . TYR A 1 946 ? 2.183 -16.925 -10.875 1.00 94.69 946 TYR A CA 1
ATOM 7353 C C . TYR A 1 946 ? 0.996 -16.144 -10.298 1.00 94.69 946 TYR A C 1
ATOM 7355 O O . TYR A 1 946 ? 0.684 -16.262 -9.109 1.00 94.69 946 TYR A O 1
ATOM 7363 N N . HIS A 1 947 ? 0.318 -15.371 -11.151 1.00 96.00 947 HIS A N 1
ATOM 7364 C CA . HIS A 1 947 ? -0.938 -14.703 -10.810 1.00 96.00 947 HIS A CA 1
ATOM 7365 C C . HIS A 1 947 ? -2.112 -15.679 -10.885 1.00 96.00 947 HIS A C 1
ATOM 7367 O O . HIS A 1 947 ? -2.245 -16.449 -11.840 1.00 96.00 947 HIS A O 1
ATOM 7373 N N . ALA A 1 948 ? -2.983 -15.640 -9.886 1.00 96.81 948 ALA A N 1
ATOM 7374 C CA . ALA A 1 948 ? -4.105 -16.547 -9.743 1.00 96.81 948 ALA A CA 1
ATOM 7375 C C . ALA A 1 948 ? -5.407 -15.788 -9.484 1.00 96.81 948 ALA A C 1
ATOM 7377 O O . ALA A 1 948 ? -5.433 -14.795 -8.762 1.00 96.81 948 ALA A O 1
ATOM 7378 N N . GLY A 1 949 ? -6.495 -16.305 -10.046 1.00 97.88 949 GLY A N 1
ATOM 7379 C CA . GLY A 1 949 ? -7.856 -15.961 -9.659 1.00 97.88 949 GLY A CA 1
ATOM 7380 C C . GLY A 1 949 ? -8.421 -17.074 -8.785 1.00 97.88 949 GLY A C 1
ATOM 7381 O O . GLY A 1 949 ? -8.113 -18.254 -8.996 1.00 97.88 949 GLY A O 1
ATOM 7382 N N . GLY A 1 950 ? -9.239 -16.730 -7.798 1.00 97.50 950 GLY A N 1
ATOM 7383 C CA . GLY A 1 950 ? -9.710 -17.733 -6.853 1.00 97.50 950 GLY A CA 1
ATOM 7384 C C . GLY A 1 950 ? -10.854 -17.298 -5.961 1.00 97.50 950 GLY A C 1
ATOM 7385 O O . GLY A 1 950 ? -11.520 -16.293 -6.209 1.00 97.50 950 GLY A O 1
ATOM 7386 N N . ALA A 1 951 ? -11.078 -18.098 -4.925 1.00 97.94 951 ALA A N 1
ATOM 7387 C CA . ALA A 1 951 ? -12.022 -17.783 -3.870 1.00 97.94 951 ALA A CA 1
ATOM 7388 C C . ALA A 1 951 ? -11.489 -18.216 -2.503 1.00 97.94 951 ALA A C 1
ATOM 7390 O O . ALA A 1 951 ? -10.894 -19.293 -2.361 1.00 97.94 951 ALA A O 1
ATOM 7391 N N . THR A 1 952 ? -11.792 -17.400 -1.496 1.00 98.44 952 THR A N 1
ATOM 7392 C CA . THR A 1 952 ? -11.484 -17.659 -0.092 1.00 98.44 952 THR A CA 1
ATOM 7393 C C . THR A 1 952 ? -12.787 -17.800 0.676 1.00 98.44 952 THR A C 1
ATOM 7395 O O . THR A 1 952 ? -13.658 -16.936 0.607 1.00 98.44 952 THR A O 1
ATOM 7398 N N . VAL A 1 953 ? -12.903 -18.880 1.447 1.00 98.38 953 VAL A N 1
ATOM 7399 C CA . VAL A 1 953 ? -13.941 -19.050 2.466 1.00 98.38 953 VAL A CA 1
ATOM 7400 C C . VAL A 1 953 ? -13.257 -19.156 3.819 1.00 98.38 953 VAL A C 1
ATOM 7402 O O . VAL A 1 953 ? -12.421 -20.039 4.020 1.00 98.38 953 VAL A O 1
ATOM 7405 N N . ALA A 1 954 ? -13.612 -18.278 4.751 1.00 98.25 954 ALA A N 1
ATOM 7406 C CA . ALA A 1 954 ? -13.127 -18.336 6.122 1.00 98.25 954 ALA A CA 1
A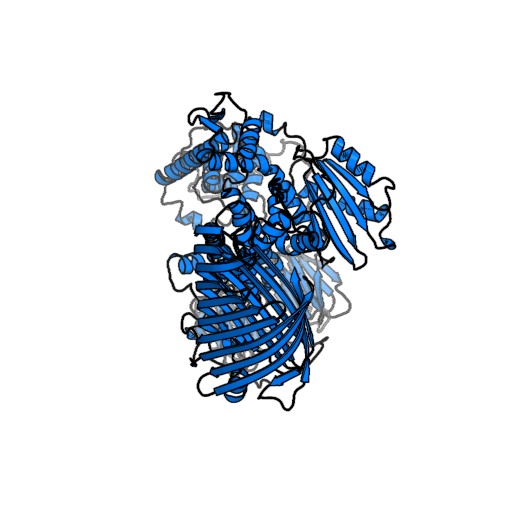TOM 7407 C C . ALA A 1 954 ? -14.296 -18.311 7.107 1.00 98.25 954 ALA A C 1
ATOM 7409 O O . ALA A 1 954 ? -15.234 -17.539 6.955 1.00 98.25 954 ALA A O 1
ATOM 7410 N N . ALA A 1 955 ? -14.247 -19.169 8.116 1.00 98.31 955 ALA A N 1
ATOM 7411 C CA . ALA A 1 955 ? -15.229 -19.231 9.182 1.00 98.31 955 ALA A CA 1
ATOM 7412 C C . ALA A 1 955 ? -14.511 -19.231 10.530 1.00 98.31 955 ALA A C 1
ATOM 7414 O O . ALA A 1 955 ? -13.505 -19.918 10.707 1.00 98.31 955 ALA A O 1
ATOM 7415 N N . SER A 1 956 ? -15.031 -18.488 11.496 1.00 98.19 956 SER A N 1
ATOM 7416 C CA . SER A 1 956 ? -14.543 -18.527 12.870 1.00 98.19 956 SER A CA 1
ATOM 7417 C C . SER A 1 956 ? -15.701 -18.601 13.849 1.00 98.19 956 SER A C 1
ATOM 7419 O O . SER A 1 956 ? -16.809 -18.142 13.573 1.00 98.19 956 SER A O 1
ATOM 7421 N N . GLY A 1 957 ? -15.454 -19.220 14.996 1.00 98.25 957 GLY A N 1
ATOM 7422 C CA . GLY A 1 957 ? -16.423 -19.328 16.073 1.00 98.25 957 GLY A CA 1
ATOM 7423 C C . GLY A 1 957 ? -15.735 -19.267 17.425 1.00 98.25 957 GLY A C 1
ATOM 7424 O O . GLY A 1 957 ? -14.675 -19.865 17.602 1.00 98.25 957 GLY A O 1
ATOM 7425 N N . SER A 1 958 ? -16.332 -18.573 18.390 1.00 98.25 958 SER A N 1
ATOM 7426 C CA . SER A 1 958 ? -15.895 -18.603 19.782 1.00 98.25 958 SER A CA 1
ATOM 7427 C C . SER A 1 958 ? -17.065 -18.748 20.745 1.00 98.25 958 SER A C 1
ATOM 7429 O O . SER A 1 958 ? -18.161 -18.241 20.508 1.00 98.25 958 SER A O 1
ATOM 7431 N N . VAL A 1 959 ? -16.823 -19.465 21.839 1.00 98.50 959 VAL A N 1
ATOM 7432 C CA . VAL A 1 959 ? -17.751 -19.640 22.953 1.00 98.50 959 VAL A CA 1
ATOM 7433 C C . VAL A 1 959 ? -17.014 -19.289 24.233 1.00 98.50 959 VAL A C 1
ATOM 7435 O O . VAL A 1 959 ? -16.047 -19.959 24.598 1.00 98.50 959 VAL A O 1
ATOM 7438 N N . SER A 1 960 ? -17.490 -18.264 24.929 1.00 97.31 960 SER A N 1
ATOM 7439 C CA . SER A 1 960 ? -16.891 -17.770 26.167 1.00 97.31 960 SER A CA 1
ATOM 7440 C C . SER A 1 960 ? -17.879 -17.934 27.321 1.00 97.31 960 SER A C 1
ATOM 7442 O O . SER A 1 960 ? -19.045 -17.545 27.225 1.00 97.31 960 SER A O 1
ATOM 7444 N N . TYR A 1 961 ? -17.416 -18.518 28.425 1.00 96.62 961 TYR A N 1
ATOM 7445 C CA . TYR A 1 961 ? -18.173 -18.669 29.664 1.00 96.62 961 TYR A CA 1
ATOM 7446 C C . TYR A 1 961 ? -17.263 -18.402 30.862 1.00 96.62 961 TYR A C 1
ATOM 7448 O O . TYR A 1 961 ? -16.284 -19.114 31.094 1.00 96.62 961 TYR A O 1
ATOM 7456 N N . LYS A 1 962 ? -17.612 -17.380 31.651 1.00 92.94 962 LYS A N 1
ATOM 7457 C CA . LYS A 1 962 ? -16.769 -16.863 32.740 1.00 92.94 962 LYS A CA 1
ATOM 7458 C C . LYS A 1 962 ? -15.361 -16.524 32.226 1.00 92.94 962 LYS A C 1
ATOM 7460 O O . LYS A 1 962 ? -15.214 -15.627 31.407 1.00 92.94 962 LYS A O 1
ATOM 7465 N N . ASN A 1 963 ? -14.341 -17.220 32.714 1.00 95.44 963 ASN A N 1
ATOM 7466 C CA . ASN A 1 963 ? -12.940 -17.028 32.368 1.00 95.44 963 ASN A CA 1
ATOM 7467 C C . ASN A 1 963 ? -12.434 -17.994 31.286 1.00 95.44 963 ASN A C 1
ATOM 7469 O O . ASN A 1 963 ? -11.266 -17.908 30.925 1.00 95.44 963 ASN A O 1
ATOM 7473 N N . LEU A 1 964 ? -13.267 -18.904 30.776 1.00 97.56 964 LEU A N 1
ATOM 7474 C CA . LEU A 1 964 ? -12.886 -19.843 29.723 1.00 97.56 964 LEU A CA 1
ATOM 7475 C C . LEU A 1 964 ? -13.440 -19.387 28.371 1.00 97.56 964 LEU A C 1
ATOM 7477 O O . LEU A 1 964 ? -14.617 -19.043 28.265 1.00 97.56 964 LEU A O 1
ATOM 7481 N N . GLU A 1 965 ? -12.614 -19.457 27.335 1.00 98.00 965 GLU A N 1
ATOM 7482 C CA . GLU A 1 965 ? -13.006 -19.278 25.940 1.00 98.00 965 GLU A CA 1
ATOM 7483 C C . GLU A 1 965 ? -12.505 -20.452 25.100 1.00 98.00 965 GLU A C 1
ATOM 7485 O O . GLU A 1 965 ? -11.333 -20.819 25.160 1.00 98.00 965 GLU A O 1
ATOM 7490 N N . LEU A 1 966 ? -13.395 -21.032 24.301 1.00 98.62 966 LEU A N 1
ATOM 7491 C CA . LEU A 1 966 ? -13.061 -22.006 23.268 1.00 98.62 966 LEU A CA 1
ATOM 7492 C C . LEU A 1 966 ? -13.279 -21.352 21.910 1.00 98.62 966 LEU A C 1
ATOM 7494 O O . LEU A 1 966 ? -14.296 -20.695 21.704 1.00 98.62 966 LEU A O 1
ATOM 7498 N N . SER A 1 967 ? -12.345 -21.528 20.983 1.00 98.25 967 SER A N 1
ATOM 7499 C CA . SER A 1 967 ? -12.437 -20.949 19.644 1.00 98.25 967 SER A CA 1
ATOM 7500 C C . SER A 1 967 ? -11.971 -21.913 18.562 1.00 98.25 967 SER A C 1
ATOM 7502 O O . SER A 1 967 ? -11.123 -22.779 18.792 1.00 98.25 967 SER A O 1
ATOM 7504 N N . ALA A 1 968 ? -12.552 -21.751 17.379 1.00 98.44 968 ALA A N 1
ATOM 7505 C CA . ALA A 1 968 ? -12.206 -22.473 16.171 1.00 98.44 968 ALA A CA 1
ATOM 7506 C C . ALA A 1 968 ? -12.111 -21.492 14.997 1.00 98.44 968 ALA A C 1
ATOM 7508 O O . ALA A 1 968 ? -12.954 -20.608 14.854 1.00 98.44 968 ALA A O 1
ATOM 7509 N N . GLU A 1 969 ? -11.104 -21.663 14.148 1.00 98.38 969 GLU A N 1
ATOM 7510 C CA . GLU A 1 969 ? -10.930 -20.925 12.897 1.00 98.38 969 GLU A CA 1
ATOM 7511 C C . GLU A 1 969 ? -10.716 -21.931 11.764 1.00 98.38 969 GLU A C 1
ATOM 7513 O O . GLU A 1 969 ? -9.959 -22.891 11.905 1.00 98.38 969 GLU A O 1
ATOM 7518 N N . PHE A 1 970 ? -11.373 -21.710 10.634 1.00 98.50 970 PHE A N 1
ATOM 7519 C CA . PHE A 1 970 ? -11.206 -22.474 9.408 1.00 98.50 970 PHE A CA 1
ATOM 7520 C C . PHE A 1 970 ? -11.056 -21.505 8.238 1.00 98.50 970 PHE A C 1
ATOM 7522 O O . PHE A 1 970 ? -11.832 -20.563 8.113 1.00 98.50 970 PHE A O 1
ATOM 7529 N N . LYS A 1 971 ? -10.083 -21.737 7.363 1.00 98.25 971 LYS A N 1
ATOM 7530 C CA . LYS A 1 971 ? -9.890 -20.985 6.120 1.00 98.25 971 LYS A CA 1
ATOM 7531 C C . LYS A 1 971 ? -9.574 -21.962 5.001 1.00 98.25 971 LYS A C 1
ATOM 7533 O O . LYS A 1 971 ? -8.706 -22.815 5.168 1.00 98.25 971 LYS A O 1
ATOM 7538 N N . LYS A 1 972 ? -10.226 -21.807 3.854 1.00 98.31 972 LYS A N 1
ATOM 7539 C CA . LYS A 1 972 ? -9.888 -22.509 2.618 1.00 98.31 972 LYS A CA 1
ATOM 7540 C C . LYS A 1 972 ? -9.780 -21.513 1.472 1.00 98.31 972 LYS A C 1
ATOM 7542 O O . LYS A 1 972 ? -10.710 -20.750 1.234 1.00 98.31 972 LYS A O 1
ATOM 7547 N N . GLN A 1 973 ? -8.661 -21.562 0.763 1.00 98.19 973 GLN A N 1
ATOM 7548 C CA . GLN A 1 973 ? -8.416 -20.806 -0.459 1.00 98.19 973 GLN A CA 1
ATOM 7549 C C . GLN A 1 973 ? -8.225 -21.785 -1.609 1.00 98.19 973 GLN A C 1
ATOM 7551 O O . GLN A 1 973 ? -7.468 -22.752 -1.481 1.00 98.19 973 GLN A O 1
ATOM 7556 N N . TYR A 1 974 ? -8.914 -21.531 -2.714 1.00 98.25 974 TYR A N 1
ATOM 7557 C CA . TYR A 1 974 ? -8.729 -22.245 -3.971 1.00 98.25 974 TYR A CA 1
ATOM 7558 C C . TYR A 1 974 ? -8.262 -21.250 -5.027 1.00 98.25 974 TYR A C 1
ATOM 7560 O O . TYR A 1 974 ? -8.974 -20.291 -5.326 1.00 98.25 974 TYR A O 1
ATOM 7568 N N . LEU A 1 975 ? -7.071 -21.478 -5.575 1.00 98.25 975 LEU A N 1
ATOM 7569 C CA . LEU A 1 975 ? -6.374 -20.554 -6.460 1.00 98.25 975 LEU A CA 1
ATOM 7570 C C . LEU A 1 975 ? -6.059 -21.263 -7.775 1.00 98.25 975 LEU A C 1
ATOM 7572 O O . LEU A 1 975 ? -5.448 -22.333 -7.802 1.00 98.25 975 LEU A O 1
ATOM 7576 N N . LYS A 1 976 ? -6.478 -20.660 -8.884 1.00 97.69 976 LYS A N 1
ATOM 7577 C CA . LYS A 1 976 ? -6.212 -21.154 -10.234 1.00 97.69 976 LYS A CA 1
ATOM 7578 C C . LYS A 1 976 ? -5.417 -20.108 -10.998 1.00 97.69 976 LYS A C 1
ATOM 7580 O O . LYS A 1 976 ? -5.794 -18.940 -11.015 1.00 97.69 976 LYS A O 1
ATOM 7585 N N . GLY A 1 977 ? -4.339 -20.539 -11.648 1.00 96.25 977 GLY A N 1
ATOM 7586 C CA . GLY A 1 977 ? -3.515 -19.649 -12.456 1.00 96.25 977 GLY A CA 1
ATOM 7587 C C . GLY A 1 977 ? -4.319 -18.964 -13.553 1.00 96.25 977 GLY A C 1
ATOM 7588 O O . GLY A 1 977 ? -5.155 -19.594 -14.204 1.00 96.25 977 GLY A O 1
ATOM 7589 N N . ILE A 1 978 ? -4.062 -17.672 -13.722 1.00 93.81 978 ILE A N 1
ATOM 7590 C CA . ILE A 1 978 ? -4.588 -16.874 -14.822 1.00 93.81 978 ILE A CA 1
ATOM 7591 C C . ILE A 1 978 ? -3.680 -17.121 -16.025 1.00 93.81 978 ILE A C 1
ATOM 7593 O O . ILE A 1 978 ? -2.456 -17.054 -15.916 1.00 93.81 978 ILE A O 1
ATOM 7597 N N . ASP A 1 979 ? -4.295 -17.456 -17.154 1.00 89.00 979 ASP A N 1
ATOM 7598 C CA . ASP A 1 979 ? -3.615 -17.671 -18.425 1.00 89.00 979 ASP A CA 1
ATOM 7599 C C . ASP A 1 979 ? -4.022 -16.563 -19.402 1.00 89.00 979 ASP A C 1
ATOM 7601 O O . ASP A 1 979 ? -5.168 -16.106 -19.387 1.00 89.00 979 ASP A O 1
ATOM 7605 N N . GLY A 1 980 ? -3.105 -16.179 -20.288 1.00 84.69 980 GLY A N 1
ATOM 7606 C CA . GLY A 1 980 ? -3.334 -15.115 -21.262 1.00 84.69 980 GLY A CA 1
ATOM 7607 C C . GLY A 1 980 ? -2.856 -13.745 -20.780 1.00 84.69 980 GLY A C 1
ATOM 7608 O O . GLY A 1 980 ? -2.760 -13.481 -19.585 1.00 84.69 980 GLY A O 1
ATOM 7609 N N . SER A 1 981 ? -2.572 -12.865 -21.740 1.00 86.62 981 SER A N 1
ATOM 7610 C CA . SER A 1 981 ? -2.082 -11.504 -21.498 1.00 86.62 981 SER A CA 1
ATOM 7611 C C . SER A 1 981 ? -0.784 -11.427 -20.686 1.00 86.62 981 SER A C 1
ATOM 7613 O O . SER A 1 981 ? -0.555 -10.422 -20.025 1.00 86.62 981 SER A O 1
ATOM 7615 N N . ASP A 1 982 ? 0.076 -12.444 -20.759 1.00 89.69 982 ASP A N 1
ATOM 7616 C CA . ASP A 1 982 ? 1.453 -12.355 -20.261 1.00 89.69 982 ASP A CA 1
ATOM 7617 C C . ASP A 1 982 ? 2.235 -11.273 -21.028 1.00 89.69 982 ASP A C 1
ATOM 7619 O O . ASP A 1 982 ? 1.990 -11.062 -22.222 1.00 89.69 982 ASP A O 1
ATOM 7623 N N . ARG A 1 983 ? 3.189 -10.608 -20.366 1.00 87.50 983 ARG A N 1
ATOM 7624 C CA . ARG A 1 983 ? 4.071 -9.601 -20.974 1.00 87.50 983 ARG A CA 1
ATOM 7625 C C . ARG A 1 983 ? 4.698 -10.055 -22.293 1.00 87.50 983 ARG A C 1
ATOM 7627 O O . ARG A 1 983 ? 4.770 -9.270 -23.234 1.00 87.50 983 ARG A O 1
ATOM 7634 N N . PHE A 1 984 ? 5.094 -11.325 -22.376 1.00 87.75 984 PHE A N 1
ATOM 7635 C CA . PHE A 1 984 ? 5.672 -11.949 -23.565 1.00 87.75 984 PHE A CA 1
ATOM 7636 C C . PHE A 1 984 ? 4.827 -13.146 -24.012 1.00 87.75 984 PHE A C 1
ATOM 7638 O O . PHE A 1 984 ? 5.345 -14.246 -24.231 1.00 87.75 984 PHE A O 1
ATOM 7645 N N . GLN A 1 985 ? 3.514 -12.937 -24.137 1.00 87.75 985 GLN A N 1
ATOM 7646 C CA . GLN A 1 985 ? 2.518 -13.967 -24.442 1.00 87.75 985 GLN A CA 1
ATOM 7647 C C . GLN A 1 985 ? 2.880 -14.854 -25.640 1.00 87.75 985 GLN A C 1
ATOM 7649 O O . GLN A 1 985 ? 2.612 -16.057 -25.631 1.00 87.75 985 GLN A O 1
ATOM 7654 N N . GLU A 1 986 ? 3.490 -14.272 -26.665 1.00 87.25 986 GLU A N 1
ATOM 7655 C CA . GLU A 1 986 ? 3.873 -14.940 -27.906 1.00 87.25 986 GLU A CA 1
ATOM 7656 C C . GLU A 1 986 ? 5.112 -15.837 -27.737 1.00 87.25 986 GLU A C 1
ATOM 7658 O O . GLU A 1 986 ? 5.339 -16.734 -28.545 1.00 87.25 986 GLU A O 1
ATOM 7663 N N . SER A 1 987 ? 5.902 -15.629 -26.678 1.00 84.88 987 SER A N 1
ATOM 7664 C CA . SER A 1 987 ? 7.100 -16.424 -26.365 1.00 84.88 987 SER A CA 1
ATOM 7665 C C . SER A 1 987 ? 6.807 -17.691 -25.548 1.00 84.88 987 SER A C 1
ATOM 7667 O O . SER A 1 987 ? 7.685 -18.541 -25.367 1.00 84.88 987 SER A O 1
ATOM 7669 N N . ILE A 1 988 ? 5.572 -17.845 -25.059 1.00 89.00 988 ILE A N 1
ATOM 7670 C CA . ILE A 1 988 ? 5.173 -18.983 -24.228 1.00 89.00 988 ILE A CA 1
ATOM 7671 C C . ILE A 1 988 ? 5.018 -20.231 -25.103 1.00 89.00 988 ILE A C 1
ATOM 7673 O O . ILE A 1 988 ? 3.997 -20.444 -25.752 1.00 89.00 988 ILE A O 1
ATOM 7677 N N . ALA A 1 989 ? 6.027 -21.100 -25.074 1.00 87.69 989 ALA A N 1
ATOM 7678 C CA . ALA A 1 989 ? 6.004 -22.391 -25.764 1.00 87.69 989 ALA A CA 1
ATOM 7679 C C . ALA A 1 989 ? 5.348 -23.511 -24.933 1.00 87.69 989 ALA A C 1
ATOM 7681 O O . ALA A 1 989 ? 4.967 -24.547 -25.479 1.00 87.69 989 ALA A O 1
ATOM 7682 N N . ARG A 1 990 ? 5.248 -23.335 -23.607 1.00 83.19 990 ARG A N 1
ATOM 7683 C CA . ARG A 1 990 ? 4.768 -24.349 -22.656 1.00 83.19 990 ARG A CA 1
ATOM 7684 C C . ARG A 1 990 ? 3.758 -23.750 -21.671 1.00 83.19 990 ARG A C 1
ATOM 7686 O O . ARG A 1 990 ? 4.125 -23.407 -20.546 1.00 83.19 990 ARG A O 1
ATOM 7693 N N . PRO A 1 991 ? 2.479 -23.624 -22.061 1.00 83.31 991 PRO A N 1
ATOM 7694 C CA . PRO A 1 991 ? 1.431 -23.286 -21.112 1.00 83.31 991 PRO A CA 1
ATOM 7695 C C . PRO A 1 991 ? 1.212 -24.466 -20.159 1.00 83.31 991 PRO A C 1
ATOM 7697 O O . PRO A 1 991 ? 0.900 -25.573 -20.596 1.00 83.31 991 PRO A O 1
ATOM 7700 N N . ILE A 1 992 ? 1.370 -24.219 -18.860 1.00 90.12 992 ILE A N 1
ATOM 7701 C CA . ILE A 1 992 ? 1.192 -25.236 -17.818 1.00 90.12 992 ILE A CA 1
ATOM 7702 C C . ILE A 1 992 ? -0.059 -24.953 -16.985 1.00 90.12 992 ILE A C 1
ATOM 7704 O O . ILE A 1 992 ? -0.389 -23.794 -16.706 1.00 90.12 992 ILE A O 1
ATOM 7708 N N . LYS A 1 993 ? -0.750 -26.007 -16.550 1.00 93.06 993 LYS A N 1
ATOM 7709 C CA . LYS A 1 993 ? -1.873 -25.909 -15.612 1.00 93.06 993 LYS A CA 1
ATOM 7710 C C . LYS A 1 993 ? -1.342 -25.645 -14.210 1.00 93.06 993 LYS A C 1
ATOM 7712 O O . LYS A 1 993 ? -0.491 -26.382 -13.720 1.00 93.06 993 LYS A O 1
ATOM 7717 N N . LYS A 1 994 ? -1.876 -24.608 -13.566 1.00 95.06 994 LYS A N 1
ATOM 7718 C CA . LYS A 1 994 ? -1.426 -24.120 -12.257 1.00 95.06 994 LYS A CA 1
ATOM 7719 C C . LYS A 1 994 ? -2.623 -24.056 -11.320 1.00 95.06 994 LYS A C 1
ATOM 7721 O O . LYS A 1 994 ? -3.573 -23.318 -11.592 1.00 95.06 994 LYS A O 1
ATOM 7726 N N . THR A 1 995 ? -2.608 -24.854 -10.262 1.00 97.25 995 THR A N 1
ATOM 7727 C CA . THR A 1 995 ? -3.675 -24.847 -9.253 1.00 97.25 995 THR A CA 1
ATOM 7728 C C . THR A 1 995 ? -3.100 -25.083 -7.878 1.00 97.25 995 THR A C 1
ATOM 7730 O O . THR A 1 995 ? -2.308 -26.006 -7.678 1.00 97.25 995 THR A O 1
ATOM 7733 N N . ASP A 1 996 ? -3.560 -24.294 -6.924 1.00 97.56 996 ASP A N 1
ATOM 7734 C CA . ASP A 1 996 ? -3.041 -24.273 -5.577 1.00 97.56 996 ASP A CA 1
ATOM 7735 C C . ASP A 1 996 ? -4.182 -24.124 -4.567 1.00 97.56 996 ASP A C 1
ATOM 7737 O O . ASP A 1 996 ? -5.109 -23.337 -4.746 1.00 97.56 996 ASP A O 1
ATOM 7741 N N . GLU A 1 997 ? -4.113 -24.899 -3.489 1.00 97.69 997 GLU A N 1
ATOM 7742 C CA . GLU A 1 997 ? -5.034 -24.813 -2.362 1.00 97.69 997 GLU A CA 1
ATOM 7743 C C . GLU A 1 997 ? -4.264 -24.539 -1.070 1.00 97.69 997 GLU A C 1
ATOM 7745 O O . GLU A 1 997 ? -3.178 -25.090 -0.838 1.00 97.69 997 GLU A O 1
ATOM 7750 N N . LEU A 1 998 ? -4.856 -23.709 -0.213 1.00 97.12 998 LEU A N 1
ATOM 7751 C CA . LEU A 1 998 ? -4.422 -23.475 1.160 1.00 97.12 998 LEU A CA 1
ATOM 7752 C C . LEU A 1 998 ? -5.607 -23.749 2.084 1.00 97.12 998 LEU A C 1
ATOM 7754 O O . LEU A 1 998 ? -6.630 -23.075 1.996 1.00 97.12 998 LEU A O 1
ATOM 7758 N N . THR A 1 999 ? -5.475 -24.718 2.984 1.00 98.19 999 THR A N 1
ATOM 7759 C CA . THR A 1 999 ? -6.471 -24.993 4.026 1.00 98.19 999 THR A CA 1
ATOM 7760 C C . THR A 1 999 ? -5.834 -24.815 5.395 1.00 98.19 999 THR A C 1
ATOM 7762 O O . THR A 1 999 ? -4.798 -25.406 5.674 1.00 98.19 999 THR A O 1
ATOM 7765 N N . SER A 1 1000 ? -6.445 -24.018 6.264 1.00 97.56 1000 SER A N 1
ATOM 7766 C CA . SER A 1 1000 ? -6.026 -23.823 7.649 1.00 97.56 1000 SER A CA 1
ATOM 7767 C C . SER A 1 1000 ? -7.187 -24.139 8.583 1.00 97.56 1000 SER A C 1
ATOM 7769 O O . SER A 1 1000 ? -8.306 -23.688 8.356 1.00 97.56 1000 SER A O 1
ATOM 7771 N N . ALA A 1 1001 ? -6.924 -24.918 9.626 1.00 98.44 1001 ALA A N 1
ATOM 7772 C CA . ALA A 1 1001 ? -7.858 -25.202 10.703 1.00 98.44 1001 ALA A CA 1
ATOM 7773 C C . ALA A 1 1001 ? -7.142 -25.001 12.041 1.00 98.44 1001 ALA A C 1
ATOM 7775 O O . ALA A 1 1001 ? -6.106 -25.618 12.284 1.00 98.44 1001 ALA A O 1
ATOM 7776 N N . LYS A 1 1002 ? -7.683 -24.152 12.912 1.00 98.25 1002 LYS A N 1
ATOM 7777 C CA . LYS A 1 1002 ? -7.136 -23.863 14.238 1.00 98.25 1002 LYS A CA 1
ATOM 7778 C C . LYS A 1 1002 ? -8.202 -24.098 15.297 1.00 98.25 1002 LYS A C 1
ATOM 7780 O O . LYS A 1 1002 ? -9.324 -23.628 15.159 1.00 98.25 1002 LYS A O 1
ATOM 7785 N N . LEU A 1 1003 ? -7.834 -24.792 16.365 1.00 98.62 1003 LEU A N 1
ATOM 7786 C CA . LEU A 1 1003 ? -8.614 -24.900 17.596 1.00 98.62 1003 LEU A CA 1
ATOM 7787 C C . LEU A 1 1003 ? -7.817 -24.255 18.721 1.00 98.62 1003 LEU A C 1
ATOM 7789 O O . LEU A 1 1003 ? -6.605 -24.456 18.805 1.00 98.62 1003 LEU A O 1
ATOM 7793 N N . ALA A 1 1004 ? -8.473 -23.493 19.588 1.00 98.38 1004 ALA A N 1
ATOM 7794 C CA . ALA A 1 1004 ? -7.816 -22.888 20.733 1.00 98.38 1004 ALA A CA 1
ATOM 7795 C C . ALA A 1 1004 ? -8.707 -22.858 21.976 1.00 98.38 1004 ALA A C 1
ATOM 7797 O O . ALA A 1 1004 ? -9.919 -22.664 21.891 1.00 98.38 1004 ALA A O 1
ATOM 7798 N N . ALA A 1 1005 ? -8.074 -23.009 23.135 1.00 98.50 1005 ALA A N 1
ATOM 7799 C CA . ALA A 1 1005 ? -8.678 -22.822 24.445 1.00 98.50 1005 ALA A CA 1
ATOM 7800 C C . ALA A 1 1005 ? -7.897 -21.742 25.193 1.00 98.50 1005 ALA A C 1
ATOM 7802 O O . ALA A 1 1005 ? -6.674 -21.835 25.313 1.00 98.50 1005 ALA A O 1
ATOM 7803 N N . ALA A 1 1006 ? -8.594 -20.724 25.688 1.00 98.06 1006 ALA A N 1
ATOM 7804 C CA . ALA A 1 1006 ? -8.005 -19.621 26.424 1.00 98.06 1006 ALA A CA 1
ATOM 7805 C C . ALA A 1 1006 ? -8.619 -19.487 27.820 1.00 98.06 1006 ALA A C 1
ATOM 7807 O O . ALA A 1 1006 ? -9.835 -19.544 27.989 1.00 98.06 1006 ALA A O 1
ATOM 7808 N N . LEU A 1 1007 ? -7.760 -19.286 28.817 1.00 97.94 1007 LEU A N 1
ATOM 7809 C CA . LEU A 1 1007 ? -8.124 -19.034 30.202 1.00 97.94 1007 LEU A CA 1
ATOM 7810 C C . LEU A 1 1007 ? -7.734 -17.601 30.566 1.00 97.94 1007 LEU A C 1
ATOM 7812 O O . LEU A 1 1007 ? -6.553 -17.250 30.598 1.00 97.94 1007 LEU A O 1
ATOM 7816 N N . LYS A 1 1008 ? -8.736 -16.773 30.847 1.00 96.75 1008 LYS A N 1
ATOM 7817 C CA . LYS A 1 1008 ? -8.584 -15.402 31.325 1.00 96.75 1008 LYS A CA 1
ATOM 7818 C C . LYS A 1 1008 ? -8.120 -15.428 32.786 1.00 96.75 1008 LYS A C 1
ATOM 7820 O O . LYS A 1 1008 ? -8.855 -15.883 33.661 1.00 96.75 1008 LYS A O 1
ATOM 7825 N N . LEU A 1 1009 ? -6.888 -14.984 33.035 1.00 96.06 1009 LEU A N 1
ATOM 7826 C CA . LEU A 1 1009 ? -6.291 -14.926 34.375 1.00 96.06 1009 LEU A CA 1
ATOM 7827 C C . LEU A 1 1009 ? -6.654 -13.618 35.081 1.00 96.06 1009 LEU A C 1
ATOM 7829 O O . LEU A 1 1009 ? -6.976 -13.612 36.265 1.00 96.06 1009 LEU A O 1
ATOM 7833 N N . THR A 1 1010 ? -6.624 -12.517 34.333 1.00 94.31 1010 THR A N 1
ATOM 7834 C CA . THR A 1 1010 ? -7.033 -11.174 34.767 1.00 94.31 1010 THR A CA 1
ATOM 7835 C C . THR A 1 1010 ? -7.841 -10.513 33.655 1.00 94.31 1010 THR A C 1
ATOM 7837 O O . THR A 1 1010 ? -8.015 -11.097 32.586 1.00 94.31 1010 THR A O 1
ATOM 7840 N N . ASN A 1 1011 ? -8.313 -9.280 33.848 1.00 88.62 1011 ASN A N 1
ATOM 7841 C CA . ASN A 1 1011 ? -9.025 -8.562 32.789 1.00 88.62 1011 ASN A CA 1
ATOM 7842 C C . ASN A 1 1011 ? -8.203 -8.365 31.503 1.00 88.62 1011 ASN A C 1
ATOM 7844 O O . ASN A 1 1011 ? -8.808 -8.361 30.431 1.00 88.62 1011 ASN A O 1
ATOM 7848 N N . HIS A 1 1012 ? -6.871 -8.343 31.615 1.00 93.62 1012 HIS A N 1
ATOM 7849 C CA . HIS A 1 1012 ? -5.936 -8.024 30.528 1.00 93.62 1012 HIS A CA 1
ATOM 7850 C C . HIS A 1 1012 ? -4.988 -9.161 30.174 1.00 93.62 1012 HIS A C 1
ATOM 7852 O O . HIS A 1 1012 ? -4.227 -9.039 29.229 1.00 93.62 1012 HIS A O 1
ATOM 7858 N N . ILE A 1 1013 ? -4.977 -10.261 30.925 1.00 96.19 1013 ILE A N 1
ATOM 7859 C CA . ILE A 1 1013 ? -4.050 -11.367 30.678 1.00 96.19 1013 ILE A CA 1
ATOM 7860 C C . ILE A 1 1013 ? -4.849 -12.645 30.495 1.00 96.19 1013 ILE A C 1
ATOM 7862 O O . ILE A 1 1013 ? -5.625 -13.041 31.373 1.00 96.19 1013 ILE A O 1
ATOM 7866 N N . ARG A 1 1014 ? -4.611 -13.335 29.378 1.00 97.25 1014 ARG A N 1
ATOM 7867 C CA . ARG A 1 1014 ? -5.085 -14.702 29.168 1.00 97.25 1014 ARG A CA 1
ATOM 7868 C C . ARG A 1 1014 ? -3.964 -15.614 28.694 1.00 97.25 1014 ARG A C 1
ATOM 7870 O O . ARG A 1 1014 ? -3.077 -15.203 27.954 1.00 97.25 1014 ARG A O 1
ATOM 7877 N N . VAL A 1 1015 ? -4.031 -16.869 29.114 1.00 97.94 1015 VAL A N 1
ATOM 7878 C CA . VAL A 1 1015 ? -3.185 -17.940 28.583 1.00 97.94 1015 VAL A CA 1
ATOM 7879 C C . VAL A 1 1015 ? -4.007 -18.710 27.570 1.00 97.94 1015 VAL A C 1
ATOM 7881 O O . VAL A 1 1015 ? -5.118 -19.135 27.877 1.00 97.94 1015 VAL A O 1
ATOM 7884 N N . LYS A 1 1016 ? -3.472 -18.892 26.370 1.00 98.12 1016 LYS A N 1
ATOM 7885 C CA . LYS A 1 1016 ? -4.126 -19.586 25.269 1.00 98.12 1016 LYS A CA 1
ATOM 7886 C C . LYS A 1 1016 ? -3.285 -20.766 24.834 1.00 98.12 1016 LYS A C 1
ATOM 7888 O O . LYS A 1 1016 ? -2.080 -20.659 24.663 1.00 98.12 1016 LYS A O 1
ATOM 7893 N N . THR A 1 1017 ? -3.932 -21.896 24.626 1.00 98.31 1017 THR A N 1
ATOM 7894 C CA . THR A 1 1017 ? -3.326 -23.052 23.970 1.00 98.31 1017 THR A CA 1
ATOM 7895 C C . THR A 1 1017 ? -4.021 -23.254 22.641 1.00 98.31 1017 THR A C 1
ATOM 7897 O O . THR A 1 1017 ? -5.240 -23.098 22.556 1.00 98.31 1017 THR A O 1
ATOM 7900 N N . SER A 1 1018 ? -3.266 -23.546 21.586 1.00 98.12 1018 SER A N 1
ATOM 7901 C CA . SER A 1 1018 ? -3.841 -23.756 20.263 1.00 98.12 1018 SER A CA 1
ATOM 7902 C C . SER A 1 1018 ? -3.184 -24.894 19.499 1.00 98.12 1018 SER A C 1
ATOM 7904 O O . SER A 1 1018 ? -2.000 -25.175 19.672 1.00 98.12 1018 SER A O 1
ATOM 7906 N N . ALA A 1 1019 ? -3.981 -25.543 18.655 1.00 98.38 1019 ALA A N 1
ATOM 7907 C CA . ALA A 1 1019 ? -3.563 -26.533 17.679 1.00 98.38 1019 ALA A CA 1
ATOM 7908 C C . ALA A 1 1019 ? -3.982 -26.045 16.287 1.00 98.38 1019 ALA A C 1
ATOM 7910 O O . ALA A 1 1019 ? -5.165 -25.820 16.043 1.00 98.38 1019 ALA A O 1
ATOM 7911 N N . GLU A 1 1020 ? -3.020 -25.869 15.387 1.00 97.75 1020 GLU A N 1
ATOM 7912 C CA . GLU A 1 1020 ? -3.207 -25.425 14.005 1.00 97.75 1020 GLU A CA 1
ATOM 7913 C C . GLU A 1 1020 ? -2.764 -26.543 13.051 1.00 97.75 1020 GLU A C 1
ATOM 7915 O O . GLU A 1 1020 ? -1.672 -27.099 13.183 1.00 97.75 1020 GLU A O 1
ATOM 7920 N N . LEU A 1 1021 ? -3.610 -26.858 12.074 1.00 97.69 1021 LEU A N 1
ATOM 7921 C CA . LEU A 1 1021 ? -3.280 -27.645 10.895 1.00 97.69 1021 LEU A CA 1
ATOM 7922 C C . LEU A 1 1021 ? -3.321 -26.718 9.682 1.00 97.69 1021 LEU A C 1
ATOM 7924 O O . LEU A 1 1021 ? -4.342 -26.090 9.413 1.00 97.69 1021 LEU A O 1
ATOM 7928 N N . LEU A 1 1022 ? -2.227 -26.674 8.937 1.00 96.00 1022 LEU A N 1
ATOM 7929 C CA . LEU A 1 1022 ? -2.139 -26.034 7.635 1.00 96.00 1022 LEU A CA 1
ATOM 7930 C C . LEU A 1 1022 ? -1.846 -27.104 6.587 1.00 96.00 1022 LEU A C 1
ATOM 7932 O O . LEU A 1 1022 ? -0.899 -27.868 6.738 1.00 96.00 1022 LEU A O 1
ATOM 7936 N N . GLU A 1 1023 ? -2.631 -27.140 5.526 1.00 96.88 1023 GLU A N 1
ATOM 7937 C CA . GLU A 1 1023 ? -2.449 -28.017 4.377 1.00 96.88 1023 GLU A CA 1
ATOM 7938 C C . GLU A 1 1023 ? -2.285 -27.156 3.127 1.00 96.88 1023 GLU A C 1
ATOM 7940 O O . GLU A 1 1023 ? -3.146 -26.337 2.799 1.00 96.88 1023 GLU A O 1
ATOM 7945 N N . ARG A 1 1024 ? -1.153 -27.330 2.447 1.00 94.94 1024 ARG A N 1
ATOM 7946 C CA . ARG A 1 1024 ? -0.820 -26.653 1.200 1.00 94.94 1024 ARG A CA 1
ATOM 7947 C C . ARG A 1 1024 ? -0.709 -27.701 0.105 1.00 94.94 1024 ARG A C 1
ATOM 7949 O O . ARG A 1 1024 ? 0.198 -28.529 0.138 1.00 94.94 1024 ARG A O 1
ATOM 7956 N N . ARG A 1 1025 ? -1.627 -27.651 -0.858 1.00 96.62 1025 ARG A N 1
ATOM 7957 C CA . ARG A 1 1025 ? -1.601 -28.511 -2.046 1.00 96.62 1025 ARG A CA 1
ATOM 7958 C C . ARG A 1 1025 ? -1.260 -27.670 -3.259 1.00 96.62 1025 ARG A C 1
ATOM 7960 O O . ARG A 1 1025 ? -1.925 -26.674 -3.526 1.00 96.62 1025 ARG A O 1
ATOM 7967 N N . SER A 1 1026 ? -0.235 -28.085 -3.977 1.00 95.12 1026 SER A N 1
ATOM 7968 C CA . SER A 1 1026 ? 0.331 -27.364 -5.107 1.00 95.12 1026 SER A CA 1
ATOM 7969 C C . SER A 1 1026 ? 0.411 -28.280 -6.309 1.00 95.12 1026 SER A C 1
ATOM 7971 O O . SER A 1 1026 ? 0.990 -29.358 -6.200 1.00 95.12 1026 SER A O 1
ATOM 7973 N N . ASN A 1 1027 ? -0.144 -27.857 -7.444 1.00 95.06 1027 ASN A N 1
ATOM 7974 C CA . ASN A 1 1027 ? -0.083 -28.614 -8.688 1.00 95.06 1027 ASN A CA 1
ATOM 7975 C C . ASN A 1 1027 ? 0.396 -27.728 -9.840 1.00 95.06 1027 ASN A C 1
ATOM 7977 O O . ASN A 1 1027 ? -0.211 -26.693 -10.132 1.00 95.06 1027 ASN A O 1
ATOM 7981 N N . LEU A 1 1028 ? 1.448 -28.191 -10.513 1.00 92.81 1028 LEU A N 1
ATOM 7982 C CA . LEU A 1 1028 ? 1.972 -27.651 -11.763 1.00 92.81 1028 LEU A CA 1
ATOM 7983 C C . LEU A 1 1028 ? 2.040 -28.791 -12.786 1.00 92.81 1028 LEU A C 1
ATOM 7985 O O . LEU A 1 1028 ? 2.911 -29.659 -12.711 1.00 92.81 1028 LEU A O 1
ATOM 7989 N N . ASP A 1 1029 ? 1.093 -28.820 -13.722 1.00 89.25 1029 ASP A N 1
ATOM 7990 C CA . ASP A 1 1029 ? 0.851 -29.950 -14.628 1.00 89.25 1029 ASP A CA 1
ATOM 7991 C C . ASP A 1 1029 ? 0.766 -31.306 -13.901 1.00 89.25 1029 ASP A C 1
ATOM 7993 O O . ASP A 1 1029 ? -0.192 -31.571 -13.177 1.00 89.25 1029 ASP A O 1
ATOM 7997 N N . LYS A 1 1030 ? 1.756 -32.185 -14.121 1.00 89.81 1030 LYS A N 1
ATOM 7998 C CA . LYS A 1 1030 ? 1.861 -33.522 -13.521 1.00 89.81 1030 LYS A CA 1
ATOM 7999 C C . LYS A 1 1030 ? 2.559 -33.516 -12.159 1.00 89.81 1030 LYS A C 1
ATOM 8001 O O . LYS A 1 1030 ? 2.575 -34.542 -11.485 1.00 89.81 1030 LYS A O 1
ATOM 8006 N N . TYR A 1 1031 ? 3.177 -32.399 -11.779 1.00 93.38 1031 TYR A N 1
ATOM 8007 C CA . TYR A 1 1031 ? 3.893 -32.261 -10.519 1.00 93.38 1031 TYR A CA 1
ATOM 8008 C C . TYR A 1 1031 ? 2.916 -31.827 -9.442 1.00 93.38 1031 TYR A C 1
ATOM 8010 O O . TYR A 1 1031 ? 2.255 -30.799 -9.572 1.00 93.38 1031 TYR A O 1
ATOM 8018 N N . SER A 1 1032 ? 2.837 -32.616 -8.377 1.00 94.06 1032 SER A N 1
ATOM 8019 C CA . SER A 1 1032 ? 1.968 -32.350 -7.240 1.00 94.06 1032 SER A CA 1
ATOM 8020 C C . SER A 1 1032 ? 2.766 -32.438 -5.951 1.00 94.06 1032 SER A C 1
ATOM 8022 O O . SER A 1 1032 ? 3.603 -33.329 -5.790 1.00 94.06 1032 SER A O 1
ATOM 8024 N N . LYS A 1 1033 ? 2.501 -31.514 -5.031 1.00 93.25 1033 LYS A N 1
ATOM 8025 C CA . LYS A 1 1033 ? 3.108 -31.492 -3.705 1.00 93.25 1033 LYS A CA 1
ATOM 8026 C C . LYS A 1 1033 ? 2.064 -31.126 -2.662 1.00 93.25 1033 LYS A C 1
ATOM 8028 O O . LYS A 1 1033 ? 1.393 -30.104 -2.780 1.00 93.25 1033 LYS A O 1
ATOM 8033 N N . ASP A 1 1034 ? 1.940 -31.980 -1.651 1.00 95.12 1034 ASP A N 1
ATOM 8034 C CA . ASP A 1 1034 ? 1.059 -31.800 -0.497 1.00 95.12 1034 ASP A CA 1
ATOM 8035 C C . ASP A 1 1034 ? 1.925 -31.696 0.763 1.00 95.12 1034 ASP A C 1
ATOM 8037 O O . ASP A 1 1034 ? 2.650 -32.629 1.126 1.00 95.12 1034 ASP A O 1
ATOM 8041 N N . VAL A 1 1035 ? 1.885 -30.528 1.400 1.00 93.88 1035 VAL A N 1
ATOM 8042 C CA . VAL A 1 1035 ? 2.615 -30.239 2.632 1.00 93.88 1035 VAL A CA 1
ATOM 8043 C C . VAL A 1 1035 ? 1.620 -29.948 3.743 1.00 93.88 1035 VAL A C 1
ATOM 8045 O O . VAL A 1 1035 ? 0.815 -29.020 3.653 1.00 93.88 1035 VAL A O 1
ATOM 8048 N N . LYS A 1 1036 ? 1.732 -30.704 4.837 1.00 95.69 1036 LYS A N 1
ATOM 8049 C CA . LYS A 1 1036 ? 0.950 -30.507 6.057 1.00 95.69 1036 LYS A CA 1
ATOM 8050 C C . LYS A 1 1036 ? 1.848 -30.000 7.163 1.00 95.69 1036 LYS A C 1
ATOM 8052 O O . LYS A 1 1036 ? 2.779 -30.695 7.564 1.00 95.69 1036 LYS A O 1
ATOM 8057 N N . THR A 1 1037 ? 1.526 -28.831 7.689 1.00 94.69 1037 THR A N 1
ATOM 8058 C CA . THR A 1 1037 ? 2.172 -28.247 8.858 1.00 94.69 1037 THR A CA 1
ATOM 8059 C C . THR A 1 1037 ? 1.226 -28.364 10.043 1.00 94.69 1037 THR A C 1
ATOM 8061 O O . THR A 1 1037 ? 0.109 -27.854 10.004 1.00 94.69 1037 THR A O 1
ATOM 8064 N N . LYS A 1 1038 ? 1.667 -29.034 11.107 1.00 96.31 1038 LYS A N 1
ATOM 8065 C CA . LYS A 1 1038 ? 0.959 -29.069 12.392 1.00 96.31 1038 LYS A CA 1
ATOM 8066 C C . LYS A 1 1038 ? 1.710 -28.209 13.385 1.00 96.31 1038 LYS A C 1
ATOM 8068 O O . LYS A 1 1038 ? 2.929 -28.342 13.499 1.00 96.31 1038 LYS A O 1
ATOM 8073 N N . ARG A 1 1039 ? 0.992 -27.375 14.124 1.00 95.69 1039 ARG A N 1
ATOM 8074 C CA . ARG A 1 1039 ? 1.562 -26.493 15.136 1.00 95.69 1039 ARG A CA 1
ATOM 8075 C C . ARG A 1 1039 ? 0.743 -26.550 16.415 1.00 95.69 1039 ARG A C 1
ATOM 8077 O O . ARG A 1 1039 ? -0.480 -26.489 16.369 1.00 95.69 1039 ARG A O 1
ATOM 8084 N N . TYR A 1 1040 ? 1.433 -26.623 17.543 1.00 97.69 1040 TYR A N 1
ATOM 8085 C CA . TYR A 1 1040 ? 0.852 -26.545 18.876 1.00 97.69 1040 TYR A CA 1
ATOM 8086 C C . TYR A 1 1040 ? 1.539 -25.413 19.625 1.00 97.69 1040 TYR A C 1
ATOM 8088 O O . TYR A 1 1040 ? 2.758 -25.450 19.766 1.00 97.69 1040 TYR A O 1
ATOM 8096 N N . LEU A 1 1041 ? 0.791 -24.414 20.086 1.00 97.50 1041 LEU A N 1
ATOM 8097 C CA . LEU A 1 1041 ? 1.340 -23.252 20.789 1.00 97.50 1041 LEU A CA 1
ATOM 8098 C C . LEU A 1 1041 ? 0.693 -23.082 22.159 1.00 97.50 1041 LEU A C 1
ATOM 8100 O O . LEU A 1 1041 ? -0.522 -23.217 22.289 1.00 97.50 1041 LEU A O 1
ATOM 8104 N N . GLY A 1 1042 ? 1.511 -22.734 23.152 1.00 98.19 1042 GLY A N 1
ATOM 8105 C CA . GLY A 1 1042 ? 1.077 -22.042 24.360 1.00 98.19 1042 GLY A CA 1
ATOM 8106 C C . GLY A 1 1042 ? 1.452 -20.567 24.244 1.00 98.19 1042 GLY A C 1
ATOM 8107 O O . GLY A 1 1042 ? 2.618 -20.242 24.028 1.00 98.19 1042 GLY A O 1
ATOM 8108 N N . GLU A 1 1043 ? 0.470 -19.683 24.358 1.00 98.00 1043 GLU A N 1
ATOM 8109 C CA . GLU A 1 1043 ? 0.587 -18.244 24.142 1.00 98.00 1043 GLU A CA 1
ATOM 8110 C C . GLU A 1 1043 ? 0.128 -17.503 25.403 1.00 98.00 1043 GLU A C 1
ATOM 8112 O O . GLU A 1 1043 ? -0.917 -17.808 25.982 1.00 98.00 1043 GLU A O 1
ATOM 8117 N N . LEU A 1 1044 ? 0.911 -16.518 25.826 1.00 98.19 1044 LEU A N 1
ATOM 8118 C CA . LEU A 1 1044 ? 0.473 -15.483 26.748 1.00 98.19 1044 LEU A CA 1
ATOM 8119 C C . LEU A 1 1044 ? -0.046 -14.322 25.901 1.00 98.19 1044 LEU A C 1
ATOM 8121 O O . LEU A 1 1044 ? 0.701 -13.767 25.095 1.00 98.19 1044 LEU A O 1
ATOM 8125 N N . GLU A 1 1045 ? -1.316 -13.971 26.067 1.00 97.44 1045 GLU A N 1
ATOM 8126 C CA . GLU A 1 1045 ? -1.936 -12.855 25.360 1.00 97.44 1045 GLU A CA 1
ATOM 8127 C C . GLU A 1 1045 ? -2.282 -11.738 26.345 1.00 97.44 1045 GLU A C 1
ATOM 8129 O O . GLU A 1 1045 ? -2.976 -11.960 27.345 1.00 97.44 1045 GLU A O 1
ATOM 8134 N N . PHE A 1 1046 ? -1.806 -10.534 26.035 1.00 96.31 1046 PHE A N 1
ATOM 8135 C CA . PHE A 1 1046 ? -2.229 -9.307 26.686 1.00 96.31 1046 PHE A CA 1
ATOM 8136 C C . PHE A 1 1046 ? -3.382 -8.701 25.887 1.00 96.31 1046 PHE A C 1
ATOM 8138 O O . PHE A 1 1046 ? -3.245 -8.506 24.680 1.00 96.31 1046 PHE A O 1
ATOM 8145 N N . LEU A 1 1047 ? -4.505 -8.446 26.551 1.00 94.56 1047 LEU A N 1
ATOM 8146 C CA . LEU A 1 1047 ? -5.723 -7.876 25.993 1.00 94.56 1047 LEU A CA 1
ATOM 8147 C C . LEU A 1 1047 ? -5.855 -6.420 26.419 1.00 94.56 1047 LEU A C 1
ATOM 8149 O O . LEU A 1 1047 ? -5.710 -6.108 27.606 1.00 94.56 1047 LEU A O 1
ATOM 8153 N N . PHE A 1 1048 ? -6.193 -5.580 25.452 1.00 91.12 1048 PHE A N 1
ATOM 8154 C CA . PHE A 1 1048 ? -6.563 -4.194 25.669 1.00 91.12 1048 PHE A CA 1
ATOM 8155 C C . PHE A 1 1048 ? -7.996 -3.980 25.204 1.00 91.12 1048 PHE A C 1
ATOM 8157 O O . PHE A 1 1048 ? -8.329 -4.450 24.081 1.00 91.12 1048 PHE A O 1
#

Sequence (1048 aa):
MSFRLSCLWVSALFLSSADLVRAADPAPGCANFDLSEENTLLNLKPGTSNEILTVFSDDRSRLTVMDSKGATSFDVKSGQSRKLELGNIYLTQSSPDGKMLSFFDPRKKETIVWDLVKDKKSRTKSSGKTGSIRKVIASSIDIRKTAEGLQVGKFQIKLAPGAEPQWVVNPSGQTVAVTTGKDVQLIDIGTGKVQSVRTGARDIEAMEFFDDHRILLQTGTQLKVITPASFCVPRMRVSTAKDCAECLAGYSDISDVRDIEAVHRNGLCDSEYVRSRWAKESTLPGEGSFTAEQLKRMLLELAKPGAFLPEKHLPALVAAFDAGIQNSEPDLTLHALAGIFTTDPEVYEQLTDQYPSLGGLKPKGLKACRSEKENGRVQKALETYIRNSDLIALGREVDPKRRSSQPAPRFVLTVGSDLKEHQTGEWAAKKCQMIHEKVQLATDQPVDTACAAENVDQKLAQTVEQKKLSGRYGYLLGYHELKDGTLSYEVADWKQKYEKPLGQGVKFTLLDPSKDEQITHKLVKQVVTFDRNRRAVQELALLNGLKLSKRLTINAETGEYFDRQTSKKLDFENAYKLFEQEDPKQKNYLLGASEIALILGASMADYYTLSAEINKVDWQFGFWEGMRKKLIGTEGMRFDDNRSSLNIGHALAGTGYYIPCRTNNLSAMESFGCALIASYFWETFGEFREIWSINDMITTPVGGLAIGEPLYQNGKFFSRGSGGMLNSFGKAIFGGPQAINNWFNGIKSKPAEEVDEFGFPTDVWHQFSISAGYGTQSRSDKKGSEGTASVGFETQILNQSTYDKAGKADEIFKDTMYSKIKGRLSVGQMTDLEVMTKTVLAGYYKQDTKLDEKGKLSGYSFLIGPSTGVDLRQQKVKGGAEDMVATVNVLGSTIDVTGYKNGVRMRATLDVYGDFAMVRSYAIDDYARDSGREGLPSVLKLNDYYHAGGATVAASGSVSYKNLELSAEFKKQYLKGIDGSDRFQESIARPIKKTDELTSAKLAAALKLTNHIRVKTSAELLERRSNLDKYSKDVKTKRYLGELEFLF

pLDDT: mean 70.39, std 22.23, range [20.39, 98.62]

Foldseek 3Di:
DDDDDDDDDDDDDDDDDDDDDDDDDDQDWDFDADPVPRDGLDTDDDDRAPDKDWAAALVRQKIKIAGQQFIKIAGSVPRDIDTGRDHGWDDWYAENRRQKIWTADQVQQWIWIAGNVVRDIDIDHDPDPDDDWDFDDYPPWTWTADQQGIDIRPDDDGDDGPFDKDWDAEPVNQWIWIDRFQKIWIAGPVPRDIDIDGHDDATWPDWDADNVGWIWTDGPPDIDIDDDPDDDDDDDDDDDDDPPDDPPDDDDDDDDDDDDVPPPLANPQDPPPCPVVCVVPVPDDDDDQDDLVRLLVLLLQLLFAPSDDCVRCVVSLVSCVVVVVCVVCVQSNVSSLLRCCLNDVPVSVVSCVVRVVNVPRDDPDRDRSDDPVRVVSSVVSVVVCVVVVVVVCLVVVVDPVVVVVDDAAEEEEEEEEPDPVCLDPVNQVVVQVLLLVLLCVLDPDDYHYHYDYPNVPPCRQVVVVVVLVVVPHQKYWYWYQYPVRKIKIFIDGSNPPDDDDPDGGDIDIGDDNVCVSVVSSVVSNVVSVCVVCVLVLLVVQLVVQQVVAPQWHADPVPRWIAGPVVRDTDDSVVSSVCSLVRDLQGQRVSQLVVQLVVLLVVVLCCCVPVCVVVCVVQQADDQVGLLCCAPPNVNLEFAALDAVVVLLVLLVVLLSSLLSSVLSNDFLVVSLVRQLVSLVCCQCPSPSRHGRHPSSSQSNSLSNSQVNVLLNVQCLFLLQFDDAPVSVVSNVRSVVSSVVNCSVSVPRRHHAPDADPRRTHLQKDKKKKWKWWKFWKDKPVDDDIWIKIKIKIKIKIANHNCPVHADWDWDKFQAWGIKMWIWMWMDTLKIKTKTKIKIFGIWTKTWHWDQDPVRWIFTKIKIKGKMWMWIWIWMDGNVDDIWIKIKTQRIWMKIWMWGTDPQKIKIKMKIKGWIKIKGQFPLLVVCCVVPNLFLEQSNCSPHNIAIWIWMKIKMKMWIDHDQKIKIKIKMKIKTWGDDDRGPPNVRRPDYKTWIKMKIKIKIKMWGHPDPFKIKMKMWMWIWIWIDTHVGIDIMIMIIIITMIMTMD